Protein AF-0000000073372362 (afdb_homodimer)

InterPro domains:
  IPR000514 Glycoside hydrolase, family 39 [PR00745] (108-124)
  IPR000514 Glycoside hydrolase, family 39 [PR00745] (155-172)
  IPR000514 Glycoside hydrolase, family 39 [PR00745] (172-188)
  IPR000514 Glycoside hydrolase, family 39 [PR00745] (234-248)
  IPR000514 Glycoside hydrolase, family 39 [PR00745] (309-326)
  IPR000514 Glycoside hydrolase, family 39 [PR00745] (465-479)
  IPR017853 Glycoside hydrolase superfamily [SSF51445] (43-380)
  IPR049165 Glycosyl hydrolases family 39, active site [PS01027] (175-184)
  IPR049166 Glycosyl hydrolases family 39, N-terminal catalytic domain [PF01229] (28-486)
  IPR051923 Glycosyl Hydrolase Family 39 [PTHR12631] (3-492)

Solvent-accessible surface area (backbone atoms only — not comparable to full-atom values): 53809 Å² total; per-residue (Å²): 133,82,78,75,77,77,75,80,75,78,75,74,77,75,73,74,73,69,76,71,72,66,57,62,80,46,69,44,65,35,42,66,78,42,67,66,43,72,49,83,61,31,71,30,38,24,32,16,46,51,41,43,66,54,51,41,21,35,68,49,45,52,49,48,52,49,45,37,73,52,33,50,42,38,26,41,32,38,39,38,52,34,16,64,88,35,37,32,59,42,54,50,98,85,62,48,80,45,72,24,54,71,56,51,47,58,39,50,52,52,42,46,71,73,69,29,38,56,37,40,35,58,24,29,35,28,69,78,44,29,63,58,84,54,49,37,56,62,81,50,41,28,24,30,59,58,65,43,59,67,60,47,17,48,49,39,25,51,52,46,44,49,48,33,73,74,63,30,60,78,55,49,42,72,30,41,38,29,46,41,54,22,49,78,38,59,76,58,51,12,69,61,52,70,68,56,46,52,51,54,43,45,36,39,37,49,15,45,39,72,69,36,78,72,45,37,33,28,31,57,29,12,58,69,60,43,62,57,62,58,48,53,50,49,26,60,75,65,72,39,82,68,55,32,39,29,23,21,40,43,25,36,71,64,81,81,78,31,69,72,34,81,65,81,42,36,72,42,84,52,87,49,52,45,26,48,56,47,42,48,51,37,51,47,37,51,71,42,100,54,46,80,54,46,34,31,30,66,31,29,45,63,52,74,35,58,37,33,24,51,44,42,26,33,58,33,20,20,51,52,50,50,39,55,56,69,32,59,81,44,45,59,23,43,8,45,46,20,57,41,34,68,44,44,48,60,31,78,76,60,46,69,81,54,12,32,48,15,23,16,34,67,89,62,39,47,25,15,40,35,50,40,45,36,55,57,53,67,48,32,58,34,22,36,45,62,85,53,85,51,50,51,42,20,29,38,96,80,60,26,40,28,39,41,38,44,32,79,58,89,83,69,77,56,93,78,45,39,34,68,69,52,46,72,49,90,71,82,60,49,80,52,40,43,39,34,42,36,37,32,64,42,73,63,42,49,26,40,37,35,32,34,59,36,16,78,77,30,33,18,38,46,56,57,40,51,73,64,67,56,56,57,66,77,53,73,68,56,50,51,51,48,36,67,66,26,66,78,65,59,80,44,76,42,82,45,73,32,48,91,80,8,55,46,75,51,75,42,80,43,36,48,15,22,31,40,33,43,38,37,38,57,107,126,87,74,76,78,76,76,78,77,76,76,75,77,76,74,76,75,70,77,72,73,65,57,61,80,46,69,44,65,34,43,66,80,40,67,68,42,72,49,83,59,30,72,31,37,25,33,16,45,50,42,43,65,57,52,41,22,34,68,50,46,52,50,48,52,50,44,36,73,52,33,50,42,38,25,40,32,37,39,38,52,35,16,67,89,36,39,32,58,44,54,50,97,87,62,47,80,44,72,27,52,72,56,52,48,57,40,51,52,51,43,47,72,71,67,28,38,57,38,40,35,57,25,28,36,27,69,77,45,30,63,58,82,54,51,37,57,64,79,50,40,27,24,31,60,60,65,44,60,67,59,48,18,48,49,39,24,50,53,46,44,49,47,35,72,74,63,31,59,79,54,50,43,70,30,40,38,29,46,43,55,21,50,78,38,59,75,59,52,14,71,62,52,70,68,56,46,52,51,53,42,48,36,40,37,48,15,42,38,72,69,37,79,70,45,36,33,29,30,56,29,12,59,71,60,44,62,58,62,59,49,54,50,48,27,61,75,66,71,38,82,68,56,32,38,30,21,21,40,44,26,36,70,64,82,81,79,32,71,70,34,80,65,83,44,37,71,43,82,54,87,49,54,46,26,48,56,46,43,47,50,38,51,48,36,51,70,41,98,54,45,80,54,46,34,31,30,66,32,29,44,62,51,74,35,58,36,33,23,52,43,41,25,34,57,32,20,20,51,52,51,50,39,55,56,68,32,60,83,43,44,59,22,44,8,44,46,21,57,39,33,69,44,45,50,60,31,76,77,61,45,68,81,56,12,31,48,16,25,15,33,67,88,62,38,46,27,17,39,35,50,40,45,35,53,57,54,66,48,32,61,34,23,34,46,62,85,54,84,51,51,52,42,20,28,38,97,80,60,28,39,28,39,41,38,42,34,78,56,90,84,68,78,57,92,80,45,39,34,67,69,53,46,71,49,92,72,82,59,49,80,53,40,45,38,35,42,33,37,33,65,41,73,62,42,49,27,42,37,35,34,34,61,35,17,79,79,30,37,19,38,48,56,57,40,51,73,63,67,56,56,59,65,78,53,72,65,56,50,50,52,46,36,67,66,25,65,77,64,58,79,43,75,41,83,45,72,31,47,92,79,8,54,48,76,52,75,43,79,42,35,49,16,24,30,38,32,42,37,35,37,56,106

Structure (mmCIF, N/CA/C/O backbone):
data_AF-0000000073372362-model_v1
#
loop_
_entity.id
_entity.type
_entity.pdbx_description
1 polymer 'Candidate beta-xylosidase Glycoside hydrolase family 39'
#
loop_
_atom_site.group_PDB
_atom_site.id
_atom_site.type_symbol
_atom_site.label_atom_id
_atom_site.label_alt_id
_atom_site.label_comp_id
_atom_site.label_asym_id
_atom_site.label_entity_id
_atom_site.label_seq_id
_atom_site.pdbx_PDB_ins_code
_atom_site.Cartn_x
_atom_site.Cartn_y
_atom_site.Cartn_z
_atom_site.occupancy
_atom_site.B_iso_or_equiv
_atom_site.auth_seq_id
_atom_site.auth_comp_id
_atom_site.auth_asym_id
_atom_site.auth_atom_id
_atom_site.pdbx_PDB_model_num
ATOM 1 N N . MET A 1 1 ? -51.688 35.5 65.375 1 21.5 1 MET A N 1
ATOM 2 C CA . MET A 1 1 ? -51.781 36.625 64.438 1 21.5 1 MET A CA 1
ATOM 3 C C . MET A 1 1 ? -50.438 36.969 63.844 1 21.5 1 MET A C 1
ATOM 5 O O . MET A 1 1 ? -49.688 37.75 64.438 1 21.5 1 MET A O 1
ATOM 9 N N . LYS A 1 2 ? -49.688 35.844 63.5 1 26.48 2 LYS A N 1
ATOM 10 C CA . LYS A 1 2 ? -48.312 35.656 63.031 1 26.48 2 LYS A CA 1
ATOM 11 C C . LYS A 1 2 ? -48 36.562 61.875 1 26.48 2 LYS A C 1
ATOM 13 O O . LYS A 1 2 ? -48.625 36.469 60.812 1 26.48 2 LYS A O 1
ATOM 18 N N . ARG A 1 3 ? -47.75 37.938 62.156 1 24.47 3 ARG A N 1
ATOM 19 C CA . ARG A 1 3 ? -47.594 39.062 61.25 1 24.47 3 ARG A CA 1
ATOM 20 C C . ARG A 1 3 ? -46.531 38.75 60.188 1 24.47 3 ARG A C 1
ATOM 22 O O . ARG A 1 3 ? -45.375 38.469 60.531 1 24.47 3 ARG A O 1
ATOM 29 N N . ILE A 1 4 ? -46.906 38.156 59.062 1 26.97 4 ILE A N 1
ATOM 30 C CA . ILE A 1 4 ? -46.156 37.75 57.844 1 26.97 4 ILE A CA 1
ATOM 31 C C . ILE A 1 4 ? -45.562 38.969 57.156 1 26.97 4 ILE A C 1
ATOM 33 O O . ILE A 1 4 ? -46.281 39.875 56.75 1 26.97 4 ILE A O 1
ATOM 37 N N . LEU A 1 5 ? -44.5 39.531 57.75 1 31.23 5 LEU A N 1
ATOM 38 C CA . LEU A 1 5 ? -43.781 40.656 57.125 1 31.23 5 LEU A CA 1
ATOM 39 C C . LEU A 1 5 ? -43.406 40.312 55.688 1 31.23 5 LEU A C 1
ATOM 41 O O . LEU A 1 5 ? -42.719 39.312 55.438 1 31.23 5 LEU A O 1
ATOM 45 N N . ILE A 1 6 ? -44.219 40.656 54.688 1 31.64 6 ILE A N 1
ATOM 46 C CA . ILE A 1 6 ? -44.062 40.562 53.25 1 31.64 6 ILE A CA 1
ATOM 47 C C . ILE A 1 6 ? -42.875 41.406 52.781 1 31.64 6 ILE A C 1
ATOM 49 O O . ILE A 1 6 ? -42.875 42.625 52.969 1 31.64 6 ILE A O 1
ATOM 53 N N . VAL A 1 7 ? -41.688 40.969 53.094 1 32.03 7 VAL A N 1
ATOM 54 C CA . VAL A 1 7 ? -40.531 41.656 52.531 1 32.03 7 VAL A CA 1
ATOM 55 C C . VAL A 1 7 ? -40.688 41.781 51.031 1 32.03 7 VAL A C 1
ATOM 57 O O . VAL A 1 7 ? -40.875 40.781 50.312 1 32.03 7 VAL A O 1
ATOM 60 N N . LEU A 1 8 ? -41.125 42.938 50.531 1 30.86 8 LEU A N 1
ATOM 61 C CA . LEU A 1 8 ? -41.219 43.375 49.156 1 30.86 8 LEU A CA 1
ATOM 62 C C . LEU A 1 8 ? -39.844 43.312 48.469 1 30.86 8 LEU A C 1
ATOM 64 O O . LEU A 1 8 ? -38.906 44 48.875 1 30.86 8 LEU A O 1
ATOM 68 N N . VAL A 1 9 ? -39.406 42.125 48.062 1 31.3 9 VAL A N 1
ATOM 69 C CA . VAL A 1 9 ? -38.188 41.969 47.281 1 31.3 9 VAL A CA 1
ATOM 70 C C . VAL A 1 9 ? -38.312 42.781 46 1 31.3 9 VAL A C 1
ATOM 72 O O . VAL A 1 9 ? -39.219 42.562 45.188 1 31.3 9 VAL A O 1
ATOM 75 N N . LEU A 1 10 ? -37.906 44.094 46.031 1 30.69 10 LEU A N 1
ATOM 76 C CA . LEU A 1 10 ? -37.75 44.906 44.812 1 30.69 10 LEU A CA 1
ATOM 77 C C . LEU A 1 10 ? -36.875 44.188 43.781 1 30.69 10 LEU A C 1
ATOM 79 O O . LEU A 1 10 ? -35.719 43.906 44.062 1 30.69 10 LEU A O 1
ATOM 83 N N . ILE A 1 11 ? -37.469 43.406 42.938 1 32.97 11 ILE A N 1
ATOM 84 C CA . ILE A 1 11 ? -36.875 42.781 41.75 1 32.97 11 ILE A CA 1
ATOM 85 C C . ILE A 1 11 ? -36.312 43.875 40.844 1 32.97 11 ILE A C 1
ATOM 87 O O . ILE A 1 11 ? -37.031 44.688 40.281 1 32.97 11 ILE A O 1
ATOM 91 N N . HIS A 1 12 ? -35.188 44.469 41.219 1 30.83 12 HIS A N 1
ATOM 92 C CA . HIS A 1 12 ? -34.5 45.312 40.219 1 30.83 12 HIS A CA 1
ATOM 93 C C . HIS A 1 12 ? -34.312 44.531 38.906 1 30.83 12 HIS A C 1
ATOM 95 O O . HIS A 1 12 ? -33.812 43.406 38.906 1 30.83 12 HIS A O 1
ATOM 101 N N . SER A 1 13 ? -35.156 44.844 37.938 1 31.67 13 SER A N 1
ATOM 102 C CA . SER A 1 13 ? -35.062 44.406 36.531 1 31.67 13 SER A CA 1
ATOM 103 C C . SER A 1 13 ? -33.656 44.719 35.969 1 31.67 13 SER A C 1
ATOM 105 O O . SER A 1 13 ? -33.25 45.875 35.875 1 31.67 13 SER A O 1
ATOM 107 N N . ILE A 1 14 ? -32.688 43.875 36.219 1 35.03 14 ILE A N 1
ATOM 108 C CA . ILE A 1 14 ? -31.453 43.938 35.469 1 35.03 14 ILE A CA 1
ATOM 109 C C . ILE A 1 14 ? -31.781 44 33.969 1 35.03 14 ILE A C 1
ATOM 111 O O . ILE A 1 14 ? -32.375 43.062 33.406 1 35.03 14 ILE A O 1
ATOM 115 N N . GLN A 1 15 ? -32 45.188 33.438 1 32.16 15 GLN A N 1
ATOM 116 C CA . GLN A 1 15 ? -31.984 45.375 31.984 1 32.16 15 GLN A CA 1
ATOM 117 C C . GLN A 1 15 ? -30.766 44.688 31.375 1 32.16 15 GLN A C 1
ATOM 119 O O . GLN A 1 15 ? -29.625 45 31.734 1 32.16 15 GLN A O 1
ATOM 124 N N . ILE A 1 16 ? -30.922 43.438 31 1 33.72 16 ILE A N 1
ATOM 125 C CA . ILE A 1 16 ? -29.953 42.844 30.109 1 33.72 16 ILE A CA 1
ATOM 126 C C . ILE A 1 16 ? -29.719 43.719 28.891 1 33.72 16 ILE A C 1
ATOM 128 O O . ILE A 1 16 ? -30.641 43.969 28.094 1 33.72 16 ILE A O 1
ATOM 132 N N . ILE A 1 17 ? -28.906 44.75 29 1 34.22 17 ILE A N 1
ATOM 133 C CA . ILE A 1 17 ? -28.406 45.375 27.781 1 34.22 17 ILE A CA 1
ATOM 134 C C . ILE A 1 17 ? -27.891 44.281 26.828 1 34.22 17 ILE A C 1
ATOM 136 O O . ILE A 1 17 ? -26.953 43.562 27.156 1 34.22 17 ILE A O 1
ATOM 140 N N . GLY A 1 18 ? -28.797 43.75 26.062 1 32.66 18 GLY A N 1
ATOM 141 C CA . GLY A 1 18 ? -28.328 43 24.891 1 32.66 18 GLY A CA 1
ATOM 142 C C . GLY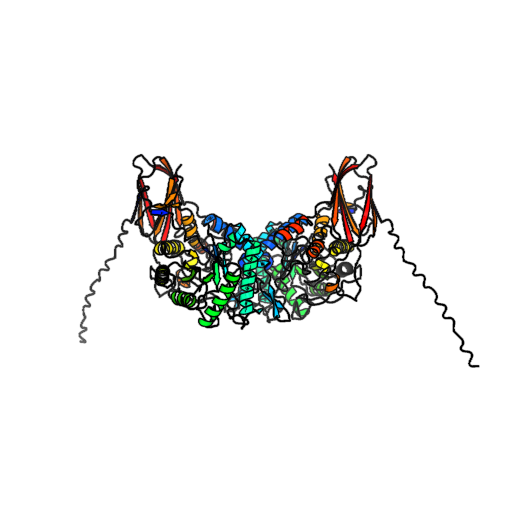 A 1 18 ? -27.188 43.688 24.172 1 32.66 18 GLY A C 1
ATOM 143 O O . GLY A 1 18 ? -27.297 44.875 23.812 1 32.66 18 GLY A O 1
ATOM 144 N N . GLN A 1 19 ? -26.031 43.344 24.5 1 31.19 19 GLN A N 1
ATOM 145 C CA . GLN A 1 19 ? -24.938 43.75 23.625 1 31.19 19 GLN A CA 1
ATOM 146 C C . GLN A 1 19 ? -25.281 43.562 22.156 1 31.19 19 GLN A C 1
ATOM 148 O O . GLN A 1 19 ? -25.484 42.438 21.703 1 31.19 19 GLN A O 1
ATOM 153 N N . ASN A 1 20 ? -26.125 44.469 21.625 1 33.25 20 ASN A N 1
ATOM 154 C CA . ASN A 1 20 ? -26.172 44.562 20.172 1 33.25 20 ASN A CA 1
ATOM 155 C C . ASN A 1 20 ? -24.781 44.406 19.562 1 33.25 20 ASN A C 1
ATOM 157 O O . ASN A 1 20 ? -23.938 45.281 19.75 1 33.25 20 ASN A O 1
ATOM 161 N N . ASN A 1 21 ? -24.281 43.312 19.562 1 36.44 21 ASN A N 1
ATOM 162 C CA . ASN A 1 21 ? -23.125 43.094 18.688 1 36.44 21 ASN A CA 1
ATOM 163 C C . ASN A 1 21 ? -23.344 43.781 17.328 1 36.44 21 ASN A C 1
ATOM 165 O O . ASN A 1 21 ? -24.141 43.312 16.531 1 36.44 21 ASN A O 1
ATOM 169 N N . ASN A 1 22 ? -23.562 45.125 17.25 1 36.91 22 ASN A N 1
ATOM 170 C CA . ASN A 1 22 ? -23.469 45.812 15.984 1 36.91 22 ASN A CA 1
ATOM 171 C C . ASN A 1 22 ? -22.516 45.125 15.023 1 36.91 22 ASN A C 1
ATOM 173 O O . ASN A 1 22 ? -21.328 45 15.312 1 36.91 22 ASN A O 1
ATOM 177 N N . ALA A 1 23 ? -22.969 44.25 14.273 1 51.53 23 ALA A N 1
ATOM 178 C CA . ALA A 1 23 ? -22.219 43.719 13.133 1 51.53 23 ALA A CA 1
ATOM 179 C C . ALA A 1 23 ? -21.406 44.844 12.469 1 51.53 23 ALA A C 1
ATOM 181 O O . ALA A 1 23 ? -21.969 45.75 11.875 1 51.53 23 ALA A O 1
ATOM 182 N N . GLU A 1 24 ? -20.359 45.5 13.188 1 56.78 24 GLU A N 1
ATOM 183 C CA . GLU A 1 24 ? -19.438 46.5 12.641 1 56.78 24 GLU A CA 1
ATOM 184 C C . GLU A 1 24 ? -19.078 46.156 11.188 1 56.78 24 GLU A C 1
ATOM 186 O O . GLU A 1 24 ? -18.891 45 10.836 1 56.78 24 GLU A O 1
ATOM 191 N N . ASN A 1 25 ? -19.234 47.094 10.227 1 79.56 25 ASN A N 1
ATOM 192 C CA . ASN A 1 25 ? -18.938 47.062 8.805 1 79.56 25 ASN A CA 1
ATOM 193 C C . ASN A 1 25 ? -17.438 46.875 8.547 1 79.56 25 ASN A C 1
ATOM 195 O O . ASN A 1 25 ? -16.641 47.75 8.875 1 79.56 25 ASN A O 1
ATOM 199 N N . ARG A 1 26 ? -16.891 45.562 8.328 1 94.25 26 ARG A N 1
ATOM 200 C CA . ARG A 1 26 ? -15.531 45.219 7.941 1 94.25 26 ARG A CA 1
ATOM 201 C C . ARG A 1 26 ? -15.25 45.625 6.496 1 94.25 26 ARG A C 1
ATOM 203 O O . ARG A 1 26 ? -16.016 45.281 5.594 1 94.25 26 ARG A O 1
ATOM 210 N N . ILE A 1 27 ? -14.242 46.531 6.34 1 96.5 27 ILE A N 1
ATOM 211 C CA . ILE A 1 27 ? -13.836 46.938 4.996 1 96.5 27 ILE A CA 1
ATOM 212 C C . ILE A 1 27 ? -12.398 46.5 4.742 1 96.5 27 ILE A C 1
ATOM 214 O O . ILE A 1 27 ? -11.508 46.781 5.551 1 96.5 27 ILE A O 1
ATOM 218 N N . ILE A 1 28 ? -12.172 45.781 3.734 1 97.94 28 ILE A N 1
ATOM 219 C CA . ILE A 1 28 ? -10.844 45.438 3.238 1 97.94 28 ILE A CA 1
ATOM 220 C C . ILE A 1 28 ? -10.508 46.312 2.029 1 97.94 28 ILE A C 1
ATOM 222 O O . ILE A 1 28 ? -11.078 46.156 0.952 1 97.94 28 ILE A O 1
ATOM 226 N N . LYS A 1 29 ? -9.648 47.219 2.262 1 97.12 29 LYS A N 1
ATOM 227 C CA . LYS A 1 29 ? -9.242 48.156 1.216 1 97.12 29 LYS A CA 1
ATOM 228 C C . LYS A 1 29 ? -7.773 47.969 0.844 1 97.12 29 LYS A C 1
ATOM 230 O O . LYS A 1 29 ? -6.895 48.062 1.7 1 97.12 29 LYS A O 1
ATOM 235 N N . VAL A 1 30 ? -7.543 47.75 -0.448 1 97.12 30 VAL A N 1
ATOM 236 C CA . VAL A 1 30 ? -6.172 47.531 -0.891 1 97.12 30 VAL A CA 1
ATOM 237 C C . VAL A 1 30 ? -5.914 48.281 -2.188 1 97.12 30 VAL A C 1
ATOM 239 O O . VAL A 1 30 ? -6.852 48.625 -2.908 1 97.12 30 VAL A O 1
ATOM 242 N N . ASP A 1 31 ? -4.656 48.688 -2.369 1 97.56 31 ASP A N 1
ATOM 243 C CA . ASP A 1 31 ? -4.176 49.344 -3.584 1 97.56 31 ASP A CA 1
ATOM 244 C C . ASP A 1 31 ? -3.332 48.375 -4.426 1 97.56 31 ASP A C 1
ATOM 246 O O . ASP A 1 31 ? -2.26 47.938 -3.998 1 97.56 31 ASP A O 1
ATOM 250 N N . TYR A 1 32 ? -3.805 48.156 -5.617 1 97.19 32 TYR A N 1
ATOM 251 C CA . TYR A 1 32 ? -3.162 47.219 -6.555 1 97.19 32 TYR A CA 1
ATOM 252 C C . TYR A 1 32 ? -1.702 47.625 -6.773 1 97.19 32 TYR A C 1
ATOM 254 O O . TYR A 1 32 ? -0.865 46.75 -7.055 1 97.19 32 TYR A O 1
ATOM 262 N N . LYS A 1 33 ? -1.351 48.781 -6.562 1 96.31 33 LYS A N 1
ATOM 263 C CA . LYS A 1 33 ? -0.016 49.281 -6.875 1 96.31 33 LYS A CA 1
ATOM 264 C C . LYS A 1 33 ? 0.887 49.25 -5.648 1 96.31 33 LYS A C 1
ATOM 266 O O . LYS A 1 33 ? 2.104 49.438 -5.758 1 96.31 33 LYS A O 1
ATOM 271 N N . LYS A 1 34 ? 0.381 48.969 -4.492 1 98.06 34 LYS A N 1
ATOM 272 C CA . LYS A 1 34 ? 1.179 48.938 -3.27 1 98.06 34 LYS A CA 1
ATOM 273 C C . LYS A 1 34 ? 1.491 47.5 -2.881 1 98.06 34 LYS A C 1
ATOM 275 O O . LYS A 1 34 ? 0.718 46.844 -2.16 1 98.06 34 LYS A O 1
ATOM 280 N N . GLU A 1 35 ? 2.643 47.094 -3.246 1 97.81 35 GLU A N 1
ATOM 281 C CA . GLU A 1 35 ? 3.08 45.719 -3.008 1 97.81 35 GLU A CA 1
ATOM 282 C C . GLU A 1 35 ? 3.746 45.562 -1.641 1 97.81 35 GLU A C 1
ATOM 284 O O . GLU A 1 35 ? 4.434 46.5 -1.185 1 97.81 35 GLU A O 1
ATOM 289 N N . ALA A 1 36 ? 3.518 44.5 -0.992 1 97.31 36 ALA A N 1
ATOM 290 C CA . ALA A 1 36 ? 4.215 44.156 0.242 1 97.31 36 ALA A CA 1
ATOM 291 C C . ALA A 1 36 ? 5.426 43.281 -0.045 1 97.31 36 ALA A C 1
ATOM 293 O O . ALA A 1 36 ? 6.324 43.156 0.791 1 97.31 36 ALA A O 1
ATOM 294 N N . GLY A 1 37 ? 5.531 42.656 -1.223 1 97.38 37 GLY A N 1
ATOM 295 C CA . GLY A 1 37 ? 6.613 41.781 -1.615 1 97.38 37 GLY A CA 1
ATOM 296 C C . GLY A 1 37 ? 6.137 40.375 -2.004 1 97.38 37 GLY A C 1
ATOM 297 O O . GLY A 1 37 ? 4.953 40.188 -2.287 1 97.38 37 GLY A O 1
ATOM 298 N N . LYS A 1 38 ? 7.102 39.469 -2.129 1 97.81 38 LYS A N 1
ATOM 299 C CA . LYS A 1 38 ? 6.773 38.094 -2.477 1 97.81 38 LYS A CA 1
ATOM 300 C C . LYS A 1 38 ? 5.922 37.438 -1.392 1 97.81 38 LYS A C 1
ATOM 302 O O . LYS A 1 38 ? 6.188 37.594 -0.2 1 97.81 38 LYS A O 1
ATOM 307 N N . LEU A 1 39 ? 4.934 36.781 -1.803 1 98.06 39 LEU A N 1
ATOM 308 C CA . LEU A 1 39 ? 4.102 36.062 -0.846 1 98.06 39 LEU A CA 1
ATOM 309 C C . LEU A 1 39 ? 4.914 35 -0.1 1 98.06 39 LEU A C 1
ATOM 311 O O . LEU A 1 39 ? 5.645 34.219 -0.717 1 98.06 39 LEU A O 1
ATOM 315 N N . ASN A 1 40 ? 4.859 35.031 1.231 1 97.75 40 ASN A N 1
ATOM 316 C CA . ASN A 1 40 ? 5.453 34 2.047 1 97.75 40 ASN A CA 1
ATOM 317 C C . ASN A 1 40 ? 4.695 32.688 1.905 1 97.75 40 ASN A C 1
ATOM 319 O O . ASN A 1 40 ? 3.523 32.594 2.283 1 97.75 40 ASN A O 1
ATOM 323 N N . THR A 1 41 ? 5.336 31.625 1.394 1 97.5 41 THR A N 1
ATOM 324 C CA . THR A 1 41 ? 4.648 30.359 1.098 1 97.5 41 THR A CA 1
ATOM 325 C C . THR A 1 41 ? 5.008 29.297 2.125 1 97.5 41 THR A C 1
ATOM 327 O O . THR A 1 41 ? 4.934 28.094 1.837 1 97.5 41 THR A O 1
ATOM 330 N N . MET A 1 42 ? 5.367 29.719 3.334 1 97.62 42 MET A N 1
ATOM 331 C CA . MET A 1 42 ? 5.734 28.781 4.391 1 97.62 42 MET A CA 1
ATOM 332 C C . MET A 1 42 ? 4.609 27.781 4.633 1 97.62 42 MET A C 1
ATOM 334 O O . MET A 1 42 ? 4.867 26.641 5.027 1 97.62 42 MET A O 1
ATOM 338 N N . PHE A 1 43 ? 3.4 28.109 4.309 1 97.88 43 PHE A N 1
ATOM 339 C CA . PHE A 1 43 ? 2.223 27.312 4.613 1 97.88 43 PHE A CA 1
ATOM 340 C C . PHE A 1 43 ? 2.195 26.047 3.764 1 97.88 43 PHE A C 1
ATOM 342 O O . PHE A 1 43 ? 1.524 25.078 4.109 1 97.88 43 PHE A O 1
ATOM 349 N N . LYS A 1 44 ? 2.875 26.031 2.645 1 98.19 44 LYS A N 1
ATOM 350 C CA . LYS A 1 44 ? 2.826 24.844 1.799 1 98.19 44 LYS A CA 1
ATOM 351 C C . LYS A 1 44 ? 4.203 24.203 1.681 1 98.19 44 LYS A C 1
ATOM 353 O O . LYS A 1 44 ? 4.445 23.406 0.769 1 98.19 44 LYS A O 1
ATOM 358 N N . GLU A 1 45 ? 5.117 24.547 2.617 1 98.69 45 GLU A N 1
ATOM 359 C CA . GLU A 1 45 ? 6.469 24 2.586 1 98.69 45 GLU A CA 1
ATOM 360 C C . GLU A 1 45 ? 6.473 22.531 2.979 1 98.69 45 GLU A C 1
ATOM 362 O O . GLU A 1 45 ? 7.227 21.734 2.414 1 98.69 45 GLU A O 1
ATOM 367 N N . CYS A 1 46 ? 5.648 22.172 3.93 1 98.88 46 CYS A N 1
ATOM 368 C CA . CYS A 1 46 ? 5.711 20.797 4.434 1 98.88 46 CYS A CA 1
ATOM 369 C C . CYS A 1 46 ? 4.324 20.312 4.84 1 98.88 46 CYS A C 1
ATOM 371 O O . CYS A 1 46 ? 3.49 21.094 5.293 1 98.88 46 CYS A O 1
ATOM 373 N N . ILE A 1 47 ? 4.07 19.078 4.652 1 98.94 47 ILE A N 1
ATOM 374 C CA . ILE A 1 47 ? 2.846 18.422 5.09 1 98.94 47 ILE A CA 1
ATOM 375 C C . ILE A 1 47 ? 3.191 17.125 5.832 1 98.94 47 ILE A C 1
ATOM 377 O O . ILE A 1 47 ? 4.223 16.5 5.559 1 98.94 47 ILE A O 1
ATOM 381 N N . GLY A 1 48 ? 2.371 16.781 6.84 1 98.81 48 GLY A N 1
ATOM 382 C CA . GLY A 1 48 ? 2.604 15.57 7.613 1 98.81 48 GLY A CA 1
ATOM 383 C C . GLY A 1 48 ? 1.897 14.352 7.043 1 98.81 48 GLY A C 1
ATOM 384 O O . GLY A 1 48 ? 0.893 14.484 6.34 1 98.81 48 GLY A O 1
ATOM 385 N N . ALA A 1 49 ? 2.379 13.203 7.383 1 98.75 49 ALA A N 1
ATOM 386 C CA . ALA A 1 49 ? 1.786 11.891 7.137 1 98.75 49 ALA A CA 1
ATOM 387 C C . ALA A 1 49 ? 1.996 10.961 8.336 1 98.75 49 ALA A C 1
ATOM 389 O O . ALA A 1 49 ? 2.834 11.234 9.195 1 98.75 49 ALA A O 1
ATOM 390 N N . GLY A 1 50 ? 1.188 9.898 8.398 1 97.69 50 GLY A N 1
ATOM 391 C CA . GLY A 1 50 ? 1.26 8.977 9.523 1 97.69 50 GLY A CA 1
ATOM 392 C C . GLY A 1 50 ? 2.576 8.227 9.602 1 97.69 50 GLY A C 1
ATOM 393 O O . GLY A 1 50 ? 3.516 8.672 10.258 1 97.69 50 GLY A O 1
ATOM 394 N N . ARG A 1 51 ? 2.637 7.09 9 1 97.38 51 ARG A N 1
ATOM 395 C CA . ARG A 1 51 ? 3.855 6.289 9.023 1 97.38 51 ARG A CA 1
ATOM 396 C C . ARG A 1 51 ? 4.352 6.004 7.609 1 97.38 51 ARG A C 1
ATOM 398 O O . ARG A 1 51 ? 3.568 6.008 6.656 1 97.38 51 ARG A O 1
ATOM 405 N N . ALA A 1 52 ? 5.633 5.703 7.527 1 98.75 52 ALA A N 1
ATOM 406 C CA . ALA A 1 52 ? 6.289 5.449 6.246 1 98.75 52 ALA A CA 1
ATOM 407 C C . ALA A 1 52 ? 5.594 4.32 5.492 1 98.75 52 ALA A C 1
ATOM 409 O O . ALA A 1 52 ? 5.32 4.441 4.293 1 98.75 52 ALA A O 1
ATOM 410 N N . ASN A 1 53 ? 5.25 3.248 6.133 1 98.69 53 ASN A N 1
ATOM 411 C CA . ASN A 1 53 ? 4.688 2.076 5.473 1 98.69 53 ASN A CA 1
ATOM 412 C C . ASN A 1 53 ? 3.352 2.395 4.809 1 98.69 53 ASN A C 1
ATOM 414 O O . ASN A 1 53 ? 3.041 1.858 3.742 1 98.69 53 ASN A O 1
ATOM 418 N N . GLU A 1 54 ? 2.518 3.27 5.422 1 98.75 54 GLU A N 1
ATOM 419 C CA . GLU A 1 54 ? 1.264 3.695 4.809 1 98.75 54 GLU A CA 1
ATOM 420 C C . GLU A 1 54 ? 1.505 4.301 3.428 1 98.75 54 GLU A C 1
ATOM 422 O O . GLU A 1 54 ? 0.656 4.199 2.541 1 98.75 54 GLU A O 1
ATOM 427 N N . GLY A 1 55 ? 2.701 4.891 3.279 1 98.88 55 GLY A N 1
ATOM 428 C CA . GLY A 1 55 ? 3.045 5.551 2.029 1 98.88 55 GLY A CA 1
ATOM 429 C C . GLY A 1 55 ? 3.199 4.586 0.869 1 98.88 55 GLY A C 1
ATOM 430 O O . GLY A 1 55 ? 3.234 5 -0.291 1 98.88 55 GLY A O 1
ATOM 431 N N . LEU A 1 56 ? 3.26 3.316 1.152 1 98.81 56 LEU A N 1
ATOM 432 C CA . LEU A 1 56 ? 3.367 2.309 0.103 1 98.81 56 LEU A CA 1
ATOM 433 C C . LEU A 1 56 ? 2.004 2.029 -0.523 1 98.81 56 LEU A C 1
ATOM 435 O O . LEU A 1 56 ? 1.923 1.438 -1.603 1 98.81 56 LEU A O 1
ATOM 439 N N . ARG A 1 57 ? 0.938 2.412 0.11 1 98.88 57 ARG A N 1
ATOM 440 C CA . ARG A 1 57 ? -0.418 2.127 -0.345 1 98.88 57 ARG A CA 1
ATOM 441 C C . ARG A 1 57 ? -0.756 2.928 -1.598 1 98.88 57 ARG A C 1
ATOM 443 O O . ARG A 1 57 ? -0.372 4.094 -1.717 1 98.88 57 ARG A O 1
ATOM 450 N N . ALA A 1 58 ? -1.587 2.365 -2.416 1 98.88 58 ALA A N 1
ATOM 451 C CA . ALA A 1 58 ? -2.01 3.008 -3.658 1 98.88 58 ALA A CA 1
ATOM 452 C C . ALA A 1 58 ? -2.928 4.195 -3.375 1 98.88 58 ALA A C 1
ATOM 454 O O . ALA A 1 58 ? -2.781 5.258 -3.984 1 98.88 58 ALA A O 1
ATOM 455 N N . ASP A 1 59 ? -3.908 4.008 -2.498 1 98.75 59 ASP A N 1
ATOM 456 C CA . ASP A 1 59 ? -4.84 5.094 -2.211 1 98.75 59 ASP A CA 1
ATOM 457 C C . ASP A 1 59 ? -4.141 6.238 -1.482 1 98.75 59 ASP A C 1
ATOM 459 O O . ASP A 1 59 ? -4.461 7.41 -1.701 1 98.75 59 ASP A O 1
ATOM 463 N N . TRP A 1 60 ? -3.176 5.953 -0.635 1 98.88 60 TRP A N 1
ATOM 464 C CA . TRP A 1 60 ? -2.332 6.969 -0.016 1 98.88 60 TRP A CA 1
ATOM 465 C C . TRP A 1 60 ? -1.61 7.797 -1.074 1 98.88 60 TRP A C 1
ATOM 467 O O . TRP A 1 60 ? -1.635 9.031 -1.031 1 98.88 60 TRP A O 1
ATOM 477 N N . GLN A 1 61 ? -0.995 7.137 -2.004 1 98.94 61 GLN A N 1
ATOM 478 C CA . GLN A 1 61 ? -0.232 7.805 -3.053 1 98.94 61 GLN A CA 1
ATOM 479 C C . GLN A 1 61 ? -1.144 8.625 -3.957 1 98.94 61 GLN A C 1
ATOM 481 O O . GLN A 1 61 ? -0.78 9.727 -4.375 1 98.94 61 GLN A O 1
ATOM 486 N N . GLN A 1 62 ? -2.312 8.117 -4.258 1 98.88 62 GLN A N 1
ATOM 487 C CA . GLN A 1 62 ? -3.287 8.859 -5.047 1 98.88 62 GLN A CA 1
ATOM 488 C C . GLN A 1 62 ? -3.699 10.148 -4.344 1 98.88 62 GLN A C 1
ATOM 490 O O . GLN A 1 62 ? -3.777 11.211 -4.969 1 98.88 62 GLN A O 1
ATOM 495 N N . GLN A 1 63 ? -3.959 10.008 -3.082 1 98.94 63 GLN A N 1
ATOM 496 C CA . GLN A 1 63 ? -4.352 11.188 -2.318 1 98.94 63 GLN A CA 1
ATOM 497 C C . GLN A 1 63 ? -3.203 12.188 -2.221 1 98.94 63 GLN A C 1
ATOM 499 O O . GLN A 1 63 ? -3.422 13.398 -2.281 1 98.94 63 GLN A O 1
ATOM 504 N N . LEU A 1 64 ? -1.966 11.703 -2.092 1 98.94 64 LEU A N 1
ATOM 505 C CA . LEU A 1 64 ? -0.822 12.609 -2.049 1 98.94 64 LEU A CA 1
ATOM 506 C C . LEU A 1 64 ? -0.671 13.359 -3.367 1 98.94 64 LEU A C 1
ATOM 508 O O . LEU A 1 64 ? -0.375 14.555 -3.377 1 98.94 64 LEU A O 1
ATOM 512 N N . ALA A 1 65 ? -0.839 12.656 -4.453 1 98.94 65 ALA A N 1
ATOM 513 C CA . ALA A 1 65 ? -0.764 13.297 -5.762 1 98.94 65 ALA A CA 1
ATOM 514 C C . ALA A 1 65 ? -1.797 14.414 -5.883 1 98.94 65 ALA A C 1
ATOM 516 O O . ALA A 1 65 ? -1.503 15.484 -6.418 1 98.94 65 ALA A O 1
ATOM 517 N N . LEU A 1 66 ? -2.971 14.094 -5.383 1 98.88 66 LEU A N 1
ATOM 518 C CA . LEU A 1 66 ? -4.039 15.086 -5.414 1 98.88 66 LEU A CA 1
ATOM 519 C C . LEU A 1 66 ? -3.67 16.312 -4.578 1 98.88 66 LEU A C 1
ATOM 521 O O . LEU A 1 66 ? -3.824 17.438 -5.031 1 98.88 66 LEU A O 1
ATOM 525 N N . VAL A 1 67 ? -3.176 16.078 -3.395 1 98.75 67 VAL A N 1
ATOM 526 C CA . VAL A 1 67 ? -2.801 17.156 -2.48 1 98.75 67 VAL A CA 1
ATOM 527 C C . VAL A 1 67 ? -1.653 17.969 -3.08 1 98.75 67 VAL A C 1
ATOM 529 O O . VAL A 1 67 ? -1.628 19.188 -2.969 1 98.75 67 VAL A O 1
ATOM 532 N N . LYS A 1 68 ? -0.703 17.281 -3.68 1 98.88 68 LYS A N 1
ATOM 533 C CA . LYS A 1 68 ? 0.389 17.969 -4.355 1 98.88 68 LYS A CA 1
ATOM 534 C C . LYS A 1 68 ? -0.135 18.844 -5.492 1 98.88 68 LYS A C 1
ATOM 536 O O . LYS A 1 68 ? 0.26 20 -5.621 1 98.88 68 LYS A O 1
ATOM 541 N N . LYS A 1 69 ? -1 18.359 -6.27 1 98.75 69 LYS A N 1
ATOM 542 C CA . LYS A 1 69 ? -1.543 19.078 -7.418 1 98.75 69 LYS A CA 1
ATOM 543 C C . LYS A 1 69 ? -2.301 20.328 -6.977 1 98.75 69 LYS A C 1
ATOM 545 O O . LYS A 1 69 ? -2.133 21.406 -7.559 1 98.75 69 LYS A O 1
ATOM 550 N N . GLU A 1 70 ? -3.059 20.203 -5.902 1 98.75 70 GLU A N 1
ATOM 551 C CA . GLU A 1 70 ? -4.023 21.25 -5.598 1 98.75 70 GLU A CA 1
ATOM 552 C C . GLU A 1 70 ? -3.516 22.172 -4.488 1 98.75 70 GLU A C 1
ATOM 554 O O . GLU A 1 70 ? -3.943 23.312 -4.375 1 98.75 70 GLU A O 1
ATOM 559 N N . CYS A 1 71 ? -2.609 21.672 -3.627 1 98.81 71 CYS A N 1
ATOM 560 C CA . CYS A 1 71 ? -2.102 22.453 -2.51 1 98.81 71 CYS A CA 1
ATOM 561 C C . CYS A 1 71 ? -0.608 22.719 -2.664 1 98.81 71 CYS A C 1
ATOM 563 O O . CYS A 1 71 ? -0.062 23.609 -2.018 1 98.81 71 CYS A O 1
ATOM 565 N N . ASP A 1 72 ? 0.084 21.891 -3.393 1 98.69 72 ASP A N 1
ATOM 566 C CA . ASP A 1 72 ? 1.456 22.047 -3.865 1 98.69 72 ASP A CA 1
ATOM 567 C C . ASP A 1 72 ? 2.443 22.031 -2.701 1 98.69 72 ASP A C 1
ATOM 569 O O . ASP A 1 72 ? 3.381 22.828 -2.66 1 98.69 72 ASP A O 1
ATOM 573 N N . PHE A 1 73 ? 2.244 21.234 -1.704 1 98.88 73 PHE A N 1
ATOM 574 C CA . PHE A 1 73 ? 3.221 21.047 -0.637 1 98.88 73 PHE A CA 1
ATOM 575 C C . PHE A 1 73 ? 4.562 20.609 -1.206 1 98.88 73 PHE A C 1
ATOM 577 O O . PHE A 1 73 ? 4.613 19.797 -2.141 1 98.88 73 PHE A O 1
ATOM 584 N N . LYS A 1 74 ? 5.684 21.031 -0.547 1 98.81 74 LYS A N 1
ATOM 585 C CA . LYS A 1 74 ? 7.02 20.781 -1.087 1 98.81 74 LYS A CA 1
ATOM 586 C C . LYS A 1 74 ? 7.684 19.609 -0.388 1 98.81 74 LYS A C 1
ATOM 588 O O . LYS A 1 74 ? 8.375 18.812 -1.025 1 98.81 74 LYS A O 1
ATOM 593 N N . TYR A 1 75 ? 7.539 19.484 0.929 1 98.88 75 TYR A N 1
ATOM 594 C CA . TYR A 1 75 ? 8.117 18.406 1.729 1 98.88 75 TYR A CA 1
ATOM 595 C C . TYR A 1 75 ? 7.031 17.547 2.373 1 98.88 75 TYR A C 1
ATOM 597 O O . TYR A 1 75 ? 5.906 18.016 2.568 1 98.88 75 TYR A O 1
ATOM 605 N N . ILE A 1 76 ? 7.355 16.328 2.676 1 98.94 76 ILE A N 1
ATOM 606 C CA . ILE A 1 76 ? 6.469 15.469 3.449 1 98.94 76 ILE A CA 1
ATOM 607 C C . ILE A 1 76 ? 7.254 14.797 4.578 1 98.94 76 ILE A C 1
ATOM 609 O O . ILE A 1 76 ? 8.383 14.352 4.375 1 98.94 76 ILE A O 1
ATOM 613 N N . ARG A 1 77 ? 6.684 14.758 5.773 1 98.81 77 ARG A N 1
ATOM 614 C CA . ARG A 1 77 ? 7.273 14.172 6.973 1 98.81 77 ARG A CA 1
ATOM 615 C C . ARG A 1 77 ? 6.387 13.062 7.531 1 98.81 77 ARG A C 1
ATOM 617 O O . ARG A 1 77 ? 5.18 13.25 7.691 1 98.81 77 ARG A O 1
ATOM 624 N N . PHE A 1 78 ? 6.934 11.914 7.82 1 98.69 78 PHE A N 1
ATOM 625 C CA . PHE A 1 78 ? 6.188 10.805 8.398 1 98.69 78 PHE A CA 1
ATOM 626 C C . PHE A 1 78 ? 7.035 10.055 9.422 1 98.69 78 PHE A C 1
ATOM 628 O O . PHE A 1 78 ? 8.258 10.203 9.445 1 98.69 78 PHE A O 1
ATOM 635 N N . HIS A 1 79 ? 6.367 9.219 10.242 1 98.12 79 HIS A N 1
ATOM 636 C CA . HIS A 1 79 ? 7.004 8.391 11.258 1 98.12 79 HIS A CA 1
ATOM 637 C C . HIS A 1 79 ? 7.492 7.07 10.664 1 98.12 79 HIS A C 1
ATOM 639 O O . HIS A 1 79 ? 7.035 6.664 9.594 1 98.12 79 HIS A O 1
ATOM 645 N N . GLY A 1 80 ? 8.359 6.438 11.406 1 98.44 80 GLY A N 1
ATOM 646 C CA . GLY A 1 80 ? 8.539 4.996 11.336 1 98.44 80 GLY A CA 1
ATOM 647 C C . GLY A 1 80 ? 9.383 4.562 10.148 1 98.44 80 GLY A C 1
ATOM 648 O O . GLY A 1 80 ? 9.234 3.447 9.648 1 98.44 80 GLY A O 1
ATOM 649 N N . LEU A 1 81 ? 10.234 5.434 9.641 1 98.75 81 LEU A N 1
ATOM 650 C CA . LEU A 1 81 ? 11.094 5.055 8.531 1 98.75 81 LEU A CA 1
ATOM 651 C C . LEU A 1 81 ? 11.969 3.859 8.906 1 98.75 81 LEU A C 1
ATOM 653 O O . LEU A 1 81 ? 12.234 2.992 8.078 1 98.75 81 LEU A O 1
ATOM 657 N N . LEU A 1 82 ? 12.391 3.811 10.172 1 98.75 82 LEU A N 1
ATOM 658 C CA . LEU A 1 82 ? 13.359 2.795 10.578 1 98.75 82 LEU A CA 1
ATOM 659 C C . LEU A 1 82 ? 12.656 1.628 11.266 1 98.75 82 LEU A C 1
ATOM 661 O O . LEU A 1 82 ? 13.32 0.71 11.758 1 98.75 82 LEU A O 1
ATOM 665 N N . SER A 1 83 ? 11.344 1.639 11.32 1 97.62 83 SER A N 1
ATOM 666 C CA . SER A 1 83 ? 10.586 0.575 11.977 1 97.62 83 SER A CA 1
ATOM 667 C C . SER A 1 83 ? 10.711 -0.739 11.211 1 97.62 83 SER A C 1
ATOM 669 O O . SER A 1 83 ? 11.016 -0.743 10.016 1 97.62 83 SER A O 1
ATOM 671 N N . ASP A 1 84 ? 10.375 -1.807 11.859 1 96.81 84 ASP A N 1
ATOM 672 C CA . ASP A 1 84 ? 10.609 -3.139 11.32 1 96.81 84 ASP A CA 1
ATOM 673 C C . ASP A 1 84 ? 9.742 -3.393 10.086 1 96.81 84 ASP A C 1
ATOM 675 O O . ASP A 1 84 ? 10.094 -4.207 9.227 1 96.81 84 ASP A O 1
ATOM 679 N N . ASP A 1 85 ? 8.648 -2.752 9.984 1 96.88 85 ASP A N 1
ATOM 680 C CA . ASP A 1 85 ? 7.793 -3.02 8.828 1 96.88 85 ASP A CA 1
ATOM 681 C C . ASP A 1 85 ? 8.328 -2.334 7.578 1 96.88 85 ASP A C 1
ATOM 683 O O . ASP A 1 85 ? 7.871 -2.611 6.469 1 96.88 85 ASP A O 1
ATOM 687 N N . MET A 1 86 ? 9.336 -1.477 7.746 1 98.44 86 MET A N 1
ATOM 688 C CA . MET A 1 86 ? 10.07 -0.965 6.598 1 98.44 86 MET A CA 1
ATOM 689 C C . MET A 1 86 ? 11.336 -1.789 6.352 1 98.44 86 MET A C 1
ATOM 691 O O . MET A 1 86 ? 12 -1.619 5.328 1 98.44 86 MET A O 1
ATOM 695 N N . ALA A 1 87 ? 11.711 -2.592 7.227 1 97.75 87 ALA A N 1
ATOM 696 C CA . ALA A 1 87 ? 12.742 -3.627 7.125 1 97.75 87 ALA A CA 1
ATOM 697 C C . ALA A 1 87 ? 14.086 -3.029 6.73 1 97.75 87 ALA A C 1
ATOM 699 O O . ALA A 1 87 ? 14.742 -3.52 5.809 1 97.75 87 ALA A O 1
ATOM 700 N N . VAL A 1 88 ? 14.57 -2.035 7.465 1 98.5 88 VAL A N 1
ATOM 701 C CA . VAL A 1 88 ? 15.789 -1.325 7.094 1 98.5 88 VAL A CA 1
ATOM 702 C C . VAL A 1 88 ? 16.984 -1.964 7.785 1 98.5 88 VAL A C 1
ATOM 704 O O . VAL A 1 88 ? 18.125 -1.781 7.352 1 98.5 88 VAL A O 1
ATOM 707 N N . TYR A 1 89 ? 16.719 -2.711 8.906 1 98.69 89 TYR A N 1
ATOM 708 C CA . TYR A 1 89 ? 17.828 -3.162 9.734 1 98.69 89 TYR A CA 1
ATOM 709 C C . TYR A 1 89 ? 17.531 -4.512 10.367 1 98.69 89 TYR A C 1
ATOM 711 O O . TYR A 1 89 ? 16.438 -4.719 10.914 1 98.69 89 TYR A O 1
ATOM 719 N N . ARG A 1 90 ? 18.391 -5.406 10.266 1 97.69 90 ARG A N 1
ATOM 720 C CA . ARG A 1 90 ? 18.422 -6.621 11.07 1 97.69 90 ARG A CA 1
ATOM 721 C C . ARG A 1 90 ? 19.859 -7.016 11.406 1 97.69 90 ARG A C 1
ATOM 723 O O . ARG A 1 90 ? 20.797 -6.375 10.938 1 97.69 90 ARG A O 1
ATOM 730 N N . GLU A 1 91 ? 20.031 -7.902 12.273 1 97.88 91 GLU A N 1
ATOM 731 C CA . GLU A 1 91 ? 21.359 -8.422 12.594 1 97.88 91 GLU A CA 1
ATOM 732 C C . GLU A 1 91 ? 21.453 -9.922 12.336 1 97.88 91 GLU A C 1
ATOM 734 O O . GLU A 1 91 ? 20.5 -10.656 12.609 1 97.88 91 GLU A O 1
ATOM 739 N N . ASP A 1 92 ? 22.578 -10.328 11.797 1 94.75 92 ASP A N 1
ATOM 740 C CA . ASP A 1 92 ? 22.781 -11.758 11.609 1 94.75 92 ASP A CA 1
ATOM 741 C C . ASP A 1 92 ? 23.078 -12.453 12.938 1 94.75 92 ASP A C 1
ATOM 743 O O . ASP A 1 92 ? 23 -11.828 13.992 1 94.75 92 ASP A O 1
ATOM 747 N N . GLU A 1 93 ? 23.359 -13.727 12.852 1 93.44 93 GLU A N 1
ATOM 748 C CA . GLU A 1 93 ? 23.547 -14.539 14.047 1 93.44 93 GLU A CA 1
ATOM 749 C C . GLU A 1 93 ? 24.734 -14.055 14.859 1 93.44 93 GLU A C 1
ATOM 751 O O . GLU A 1 93 ? 24.781 -14.25 16.078 1 93.44 93 GLU A O 1
ATOM 756 N N . LYS A 1 94 ? 25.656 -13.461 14.227 1 95.75 94 LYS A N 1
ATOM 757 C CA . LYS A 1 94 ? 26.875 -12.984 14.891 1 95.75 94 LYS A CA 1
ATOM 758 C C . LYS A 1 94 ? 26.703 -11.539 15.359 1 95.75 94 LYS A C 1
ATOM 760 O O . LYS A 1 94 ? 27.641 -10.945 15.883 1 95.75 94 LYS A O 1
ATOM 765 N N . GLY A 1 95 ? 25.547 -10.953 15.055 1 95.94 95 GLY A N 1
ATOM 766 C CA . GLY A 1 95 ? 25.266 -9.594 15.492 1 95.94 95 GLY A CA 1
ATOM 767 C C . GLY A 1 95 ? 25.672 -8.539 14.484 1 95.94 95 GLY A C 1
ATOM 768 O O . GLY A 1 95 ? 25.641 -7.344 14.773 1 95.94 95 GLY A O 1
ATOM 769 N N . ASN A 1 96 ? 26.094 -8.969 13.336 1 97.19 96 ASN A N 1
ATOM 770 C CA . ASN A 1 96 ? 26.453 -8 12.305 1 97.19 96 ASN A CA 1
ATOM 771 C C . ASN A 1 96 ? 25.219 -7.402 11.641 1 97.19 96 ASN A C 1
ATOM 773 O O . ASN A 1 96 ? 24.266 -8.117 11.328 1 97.19 96 ASN A O 1
ATOM 777 N N . PRO A 1 97 ? 25.281 -6.109 11.422 1 98 97 PRO A N 1
ATOM 778 C CA . PRO A 1 97 ? 24.125 -5.449 10.805 1 98 97 PRO A CA 1
ATOM 779 C C . PRO A 1 97 ? 23.938 -5.84 9.344 1 98 97 PRO A C 1
ATOM 781 O O . PRO A 1 97 ? 24.922 -6.016 8.617 1 98 97 PRO A O 1
ATOM 784 N N . GLU A 1 98 ? 22.75 -6.016 8.945 1 97.75 98 GLU A N 1
ATOM 785 C CA . GLU A 1 98 ? 22.297 -6.074 7.551 1 97.75 98 GLU A CA 1
ATOM 786 C C . GLU A 1 98 ? 21.328 -4.949 7.234 1 97.75 98 GLU A C 1
ATOM 788 O O . GLU A 1 98 ? 20.375 -4.711 7.992 1 97.75 98 GLU A O 1
ATOM 793 N N . TYR A 1 99 ? 21.594 -4.25 6.156 1 98.38 99 TYR A N 1
ATOM 794 C CA . TYR A 1 99 ? 20.766 -3.107 5.766 1 98.38 99 TYR A CA 1
ATOM 795 C C . TYR A 1 99 ? 19.938 -3.432 4.535 1 98.38 99 TYR A C 1
ATOM 797 O O . TYR A 1 99 ? 20.344 -4.227 3.688 1 98.38 99 TYR A O 1
ATOM 805 N N . ASN A 1 100 ? 18.781 -2.91 4.473 1 98.31 100 ASN A N 1
ATOM 806 C CA . ASN A 1 100 ? 17.828 -3.127 3.391 1 98.31 100 ASN A CA 1
ATOM 807 C C . ASN A 1 100 ? 16.984 -1.878 3.119 1 98.31 100 ASN A C 1
ATOM 809 O O . ASN A 1 100 ? 16.422 -1.29 4.043 1 98.31 100 ASN A O 1
ATOM 813 N N . TYR A 1 101 ? 16.922 -1.479 1.858 1 98.5 101 TYR A N 1
ATOM 814 C CA . TYR A 1 101 ? 16.219 -0.226 1.582 1 98.5 101 TYR A CA 1
ATOM 815 C C . TYR A 1 101 ? 15.164 -0.416 0.5 1 98.5 101 TYR A C 1
ATOM 817 O O . TYR A 1 101 ? 14.688 0.559 -0.084 1 98.5 101 TYR A O 1
ATOM 825 N N . GLN A 1 102 ? 14.789 -1.661 0.248 1 98.31 102 GLN A N 1
ATOM 826 C CA . GLN A 1 102 ? 13.891 -1.966 -0.859 1 98.31 102 GLN A CA 1
ATOM 827 C C . GLN A 1 102 ? 12.547 -1.258 -0.689 1 98.31 102 GLN A C 1
ATOM 829 O O . GLN A 1 102 ? 12.016 -0.686 -1.644 1 98.31 102 GLN A O 1
ATOM 834 N N . TYR A 1 103 ? 11.977 -1.253 0.558 1 98.69 103 TYR A N 1
ATOM 835 C CA . TYR A 1 103 ? 10.703 -0.57 0.786 1 98.69 103 TYR A CA 1
ATOM 836 C C . TYR A 1 103 ? 10.898 0.942 0.803 1 98.69 103 TYR A C 1
ATOM 838 O O . TYR A 1 103 ? 10.055 1.686 0.291 1 98.69 103 TYR A O 1
ATOM 846 N N . VAL A 1 104 ? 12 1.42 1.332 1 98.75 104 VAL A N 1
ATOM 847 C CA . VAL A 1 104 ? 12.312 2.844 1.354 1 98.75 104 VAL A CA 1
ATOM 848 C C . VAL A 1 104 ? 12.398 3.377 -0.075 1 98.75 104 VAL A C 1
ATOM 850 O O . VAL A 1 104 ? 11.844 4.434 -0.382 1 98.75 104 VAL A O 1
ATOM 853 N N . ASP A 1 105 ? 13.047 2.617 -0.947 1 98.62 105 ASP A N 1
ATOM 854 C CA . ASP A 1 105 ? 13.234 3.029 -2.334 1 98.62 105 ASP A CA 1
ATOM 855 C C . ASP A 1 105 ? 11.891 3.254 -3.025 1 98.62 105 ASP A C 1
ATOM 857 O O . ASP A 1 105 ? 11.703 4.258 -3.717 1 98.62 105 ASP A O 1
ATOM 861 N N . VAL A 1 106 ? 11 2.332 -2.791 1 98.31 106 VAL A N 1
ATOM 862 C CA . VAL A 1 106 ? 9.688 2.408 -3.43 1 98.31 106 VAL A CA 1
ATOM 863 C C . VAL A 1 106 ? 8.977 3.689 -3 1 98.31 106 VAL A C 1
ATOM 865 O O . VAL A 1 106 ? 8.453 4.426 -3.838 1 98.31 106 VAL A O 1
ATOM 868 N N . LEU A 1 107 ? 8.961 3.965 -1.778 1 98.81 107 LEU A N 1
ATOM 869 C CA . LEU A 1 107 ? 8.273 5.125 -1.228 1 98.81 107 LEU A CA 1
ATOM 870 C C . LEU A 1 107 ? 8.961 6.418 -1.651 1 98.81 107 LEU A C 1
ATOM 872 O O . LEU A 1 107 ? 8.312 7.34 -2.154 1 98.81 107 LEU A O 1
ATOM 876 N N . PHE A 1 108 ? 10.289 6.52 -1.511 1 98.88 108 PHE A N 1
ATOM 877 C CA . PHE A 1 108 ? 11.023 7.754 -1.774 1 98.88 108 PHE A CA 1
ATOM 878 C C . PHE A 1 108 ? 11.062 8.055 -3.268 1 98.88 108 PHE A C 1
ATOM 880 O O . PHE A 1 108 ? 11.016 9.211 -3.676 1 98.88 108 PHE A O 1
ATOM 887 N N . ASP A 1 109 ? 11.172 7 -4.094 1 98.75 109 ASP A N 1
ATOM 888 C CA . ASP A 1 109 ? 11.062 7.211 -5.535 1 98.75 109 ASP A CA 1
ATOM 889 C C . ASP A 1 109 ? 9.742 7.898 -5.891 1 98.75 109 ASP A C 1
ATOM 891 O O . ASP A 1 109 ? 9.719 8.805 -6.73 1 98.75 109 ASP A O 1
ATOM 895 N N . TYR A 1 110 ? 8.727 7.453 -5.297 1 98.81 110 TYR A N 1
ATOM 896 C CA . TYR A 1 110 ? 7.43 8.047 -5.586 1 98.81 110 TYR A CA 1
ATOM 897 C C . TYR A 1 110 ? 7.379 9.5 -5.148 1 98.81 110 TYR A C 1
ATOM 899 O O . TYR A 1 110 ? 6.953 10.375 -5.914 1 98.81 110 TYR A O 1
ATOM 907 N N . ILE A 1 111 ? 7.781 9.773 -3.936 1 98.94 111 ILE A N 1
ATOM 908 C CA . ILE A 1 111 ? 7.77 11.125 -3.398 1 98.94 111 ILE A CA 1
ATOM 909 C C . ILE A 1 111 ? 8.562 12.055 -4.32 1 98.94 111 ILE A C 1
ATOM 911 O O . ILE A 1 111 ? 8.078 13.125 -4.699 1 98.94 111 ILE A O 1
ATOM 915 N N . VAL A 1 112 ? 9.742 11.633 -4.723 1 98.75 112 VAL A N 1
ATOM 916 C CA . VAL A 1 112 ? 10.617 12.445 -5.562 1 98.75 112 VAL A CA 1
ATOM 917 C C . VAL A 1 112 ? 9.992 12.609 -6.949 1 98.75 112 VAL A C 1
ATOM 919 O O . VAL A 1 112 ? 10.117 13.664 -7.566 1 98.75 112 VAL A O 1
ATOM 922 N N . SER A 1 113 ? 9.281 11.625 -7.395 1 98.5 113 SER A N 1
ATOM 923 C CA . SER A 1 113 ? 8.656 11.695 -8.711 1 98.5 113 SER A CA 1
ATOM 924 C C . SER A 1 113 ? 7.551 12.75 -8.734 1 98.5 113 SER A C 1
ATOM 926 O O . SER A 1 113 ? 7.207 13.273 -9.797 1 98.5 113 SER A O 1
ATOM 928 N N . LEU A 1 114 ? 6.965 13.07 -7.617 1 98.69 114 LEU A N 1
ATOM 929 C CA . LEU A 1 114 ? 5.938 14.102 -7.508 1 98.69 114 LEU A CA 1
ATOM 930 C C . LEU A 1 114 ? 6.566 15.484 -7.379 1 98.69 114 LEU A C 1
ATOM 932 O O . LEU A 1 114 ? 5.859 16.484 -7.215 1 98.69 114 LEU A O 1
ATOM 936 N N . LYS A 1 115 ? 7.922 15.484 -7.41 1 98.31 115 LYS A N 1
ATOM 937 C CA . LYS A 1 115 ? 8.68 16.703 -7.172 1 98.31 115 LYS A CA 1
ATOM 938 C C . LYS A 1 115 ? 8.477 17.203 -5.742 1 98.31 115 LYS A C 1
ATOM 940 O O . LYS A 1 115 ? 8.414 18.422 -5.508 1 98.31 115 LYS A O 1
ATOM 945 N N . MET A 1 116 ? 8.211 16.328 -4.848 1 98.81 116 MET A N 1
ATOM 946 C CA . MET A 1 116 ? 8.266 16.578 -3.412 1 98.81 116 MET A CA 1
ATOM 947 C C . MET A 1 116 ? 9.562 16.062 -2.812 1 98.81 116 MET A C 1
ATOM 949 O O . MET A 1 116 ? 10.312 15.344 -3.475 1 98.81 116 MET A O 1
ATOM 953 N N . LYS A 1 117 ? 9.805 16.453 -1.61 1 98.81 117 LYS A N 1
ATOM 954 C CA . LYS A 1 117 ? 11.023 16.047 -0.905 1 98.81 117 LYS A CA 1
ATOM 955 C C . LYS A 1 117 ? 10.688 15.477 0.469 1 98.81 117 LYS A C 1
ATOM 957 O O . LYS A 1 117 ? 9.75 15.922 1.128 1 98.81 117 LYS A O 1
ATOM 962 N N . PRO A 1 118 ? 11.492 14.516 0.855 1 98.62 118 PRO A N 1
ATOM 963 C CA . PRO A 1 118 ? 11.281 14.008 2.213 1 98.62 118 PRO A CA 1
ATOM 964 C C . PRO A 1 118 ? 11.852 14.938 3.285 1 98.62 118 PRO A C 1
ATOM 966 O O . PRO A 1 118 ? 12.914 15.523 3.094 1 98.62 118 PRO A O 1
ATOM 969 N N . PHE A 1 119 ? 11.102 15.258 4.266 1 98.88 119 PHE A N 1
ATOM 970 C CA . PHE A 1 119 ? 11.578 15.656 5.582 1 98.88 119 PHE A CA 1
ATOM 971 C C . PHE A 1 119 ? 11.789 14.438 6.477 1 98.88 119 PHE A C 1
ATOM 973 O O . PHE A 1 119 ? 10.844 13.945 7.094 1 98.88 119 PHE A O 1
ATOM 980 N N . VAL A 1 120 ? 13.008 13.914 6.539 1 98.94 120 VAL A N 1
ATOM 981 C CA . VAL A 1 120 ? 13.312 12.555 6.969 1 98.94 120 VAL A CA 1
ATOM 982 C C . VAL A 1 120 ? 13.352 12.492 8.492 1 98.94 120 VAL A C 1
ATOM 984 O O . VAL A 1 120 ? 14.273 13.031 9.117 1 98.94 120 VAL A O 1
ATOM 987 N N . GLU A 1 121 ? 12.406 11.898 9.023 1 98.88 121 GLU A N 1
ATOM 988 C CA . GLU A 1 121 ? 12.469 11.586 10.445 1 98.88 121 GLU A CA 1
ATOM 989 C C . GLU A 1 121 ? 13.289 10.32 10.703 1 98.88 121 GLU A C 1
ATOM 991 O O . GLU A 1 121 ? 12.992 9.266 10.148 1 98.88 121 GLU A O 1
ATOM 996 N N . LEU A 1 122 ? 14.297 10.422 11.477 1 98.88 122 LEU A N 1
ATOM 997 C CA . LEU A 1 122 ? 15.125 9.273 11.836 1 98.88 122 LEU A CA 1
ATOM 998 C C . LEU A 1 122 ? 14.562 8.555 13.062 1 98.88 122 LEU A C 1
ATOM 1000 O O . LEU A 1 122 ? 15.094 8.695 14.164 1 98.88 122 LEU A O 1
ATOM 1004 N N . GLY A 1 123 ? 13.641 7.758 12.945 1 97.88 123 GLY A N 1
ATOM 1005 C CA . GLY A 1 123 ? 12.914 6.973 13.93 1 97.88 123 GLY A CA 1
ATOM 1006 C C . GLY A 1 123 ? 11.914 6.016 13.312 1 97.88 123 GLY A C 1
ATOM 1007 O O . GLY A 1 123 ? 11.719 6.023 12.094 1 97.88 123 GLY A O 1
ATOM 1008 N N . PHE A 1 124 ? 11.383 5.07 14.086 1 97.69 124 PHE A N 1
ATOM 1009 C CA . PHE A 1 124 ? 11.734 4.715 15.453 1 97.69 124 PHE A CA 1
ATOM 1010 C C . PHE A 1 124 ? 12.812 3.635 15.477 1 97.69 124 PHE A C 1
ATOM 1012 O O . PHE A 1 124 ? 13.258 3.176 14.422 1 97.69 124 PHE A O 1
ATOM 1019 N N . MET A 1 125 ? 13.156 3.154 16.609 1 98.88 125 MET A N 1
ATOM 1020 C CA . MET A 1 125 ? 14.312 2.268 16.766 1 98.88 125 MET A CA 1
ATOM 1021 C C . MET A 1 125 ? 14 0.881 16.203 1 98.88 125 MET A C 1
ATOM 1023 O O . MET A 1 125 ? 13.008 0.258 16.578 1 98.88 125 MET A O 1
ATOM 1027 N N . PRO A 1 126 ? 14.844 0.374 15.188 1 98.62 126 PRO A N 1
ATOM 1028 C CA . PRO A 1 126 ? 14.656 -1.034 14.828 1 98.62 126 PRO A CA 1
ATOM 1029 C C . PRO A 1 126 ? 14.75 -1.965 16.031 1 98.62 126 PRO A C 1
ATOM 1031 O O . PRO A 1 126 ? 15.609 -1.779 16.906 1 98.62 126 PRO A O 1
ATOM 1034 N N . ASN A 1 127 ? 13.922 -2.963 16.031 1 98.25 127 ASN A N 1
ATOM 1035 C CA . ASN A 1 127 ? 13.906 -3.857 17.188 1 98.25 127 ASN A CA 1
ATOM 1036 C C . ASN A 1 127 ? 15.266 -4.516 17.406 1 98.25 127 ASN A C 1
ATOM 1038 O O . ASN A 1 127 ? 15.711 -4.672 18.547 1 98.25 127 ASN A O 1
ATOM 1042 N N . ALA A 1 128 ? 15.922 -4.91 16.359 1 98.38 128 ALA A N 1
ATOM 1043 C CA . ALA A 1 128 ? 17.203 -5.605 16.453 1 98.38 128 ALA A CA 1
ATOM 1044 C C . ALA A 1 128 ? 18.266 -4.703 17.062 1 98.38 128 ALA A C 1
ATOM 1046 O O . ALA A 1 128 ? 19.297 -5.188 17.547 1 98.38 128 ALA A O 1
ATOM 1047 N N . LEU A 1 129 ? 18.047 -3.42 17.078 1 98.75 129 LEU A N 1
ATOM 1048 C CA . LEU A 1 129 ? 19.016 -2.455 17.594 1 98.75 129 LEU A CA 1
ATOM 1049 C C . LEU A 1 129 ? 18.516 -1.837 18.891 1 98.75 129 LEU A C 1
ATOM 1051 O O . LEU A 1 129 ? 19.203 -1.019 19.5 1 98.75 129 LEU A O 1
ATOM 1055 N N . ALA A 1 130 ? 17.375 -2.197 19.375 1 98.75 130 ALA A N 1
ATOM 1056 C CA . ALA A 1 130 ? 16.703 -1.589 20.516 1 98.75 130 ALA A CA 1
ATOM 1057 C C . ALA A 1 130 ? 17.297 -2.102 21.828 1 98.75 130 ALA A C 1
ATOM 1059 O O . ALA A 1 130 ? 17.812 -3.225 21.891 1 98.75 130 ALA A O 1
ATOM 1060 N N . SER A 1 131 ? 17.234 -1.341 22.859 1 98.75 131 SER A N 1
ATOM 1061 C CA . SER A 1 131 ? 17.719 -1.714 24.188 1 98.75 131 SER A CA 1
ATOM 1062 C C . SER A 1 131 ? 16.594 -2.291 25.031 1 98.75 131 SER A C 1
ATOM 1064 O O . SER A 1 131 ? 16.844 -2.84 26.109 1 98.75 131 SER A O 1
ATOM 1066 N N . GLY A 1 132 ? 15.367 -2.102 24.531 1 98.38 132 GLY A N 1
ATOM 1067 C CA . GLY A 1 132 ? 14.195 -2.562 25.266 1 98.38 132 GLY A CA 1
ATOM 1068 C C . GLY A 1 132 ? 13.023 -2.881 24.359 1 98.38 132 GLY A C 1
ATOM 1069 O O . GLY A 1 132 ? 13.164 -2.916 23.141 1 98.38 132 GLY A O 1
ATOM 1070 N N . LYS A 1 133 ? 11.852 -3.125 24.969 1 97.75 133 LYS A N 1
ATOM 1071 C CA . LYS A 1 133 ? 10.719 -3.625 24.203 1 97.75 133 LYS A CA 1
ATOM 1072 C C . LYS A 1 133 ? 9.578 -2.605 24.172 1 97.75 133 LYS A C 1
ATOM 1074 O O . LYS A 1 133 ? 8.531 -2.855 23.578 1 97.75 133 LYS A O 1
ATOM 1079 N N . GLU A 1 134 ? 9.773 -1.448 24.812 1 98.12 134 GLU A N 1
ATOM 1080 C CA . GLU A 1 134 ? 8.727 -0.436 24.844 1 98.12 134 GLU A CA 1
ATOM 1081 C C . GLU A 1 134 ? 8.398 0.073 23.438 1 98.12 134 GLU A C 1
ATOM 1083 O O . GLU A 1 134 ? 9.305 0.376 22.656 1 98.12 134 GLU A O 1
ATOM 1088 N N . THR A 1 135 ? 7.137 0.053 23.125 1 97.69 135 THR A N 1
ATOM 1089 C CA . THR A 1 135 ? 6.684 0.5 21.812 1 97.69 135 THR A CA 1
ATOM 1090 C C . THR A 1 135 ? 5.527 1.487 21.953 1 97.69 135 THR A C 1
ATOM 1092 O O . THR A 1 135 ? 4.973 1.656 23.031 1 97.69 135 THR A O 1
ATOM 1095 N N . ILE A 1 136 ? 5.219 2.166 20.859 1 96.44 136 ILE A N 1
ATOM 1096 C CA . ILE A 1 136 ? 4.074 3.064 20.781 1 96.44 136 ILE A CA 1
ATOM 1097 C C . ILE A 1 136 ? 3.27 2.75 19.516 1 96.44 136 ILE A C 1
ATOM 1099 O O . ILE A 1 136 ? 3.793 2.156 18.562 1 96.44 136 ILE A O 1
ATOM 1103 N N . PHE A 1 137 ? 1.925 3.162 19.516 1 96.62 137 PHE A N 1
ATOM 1104 C CA . PHE A 1 137 ? 0.984 3.047 18.406 1 96.62 137 PHE A CA 1
ATOM 1105 C C . PHE A 1 137 ? 0.576 1.595 18.188 1 96.62 137 PHE A C 1
ATOM 1107 O O . PHE A 1 137 ? 1.16 0.686 18.781 1 96.62 137 PHE A O 1
ATOM 1114 N N . TRP A 1 138 ? -0.412 1.419 17.406 1 96 138 TRP A N 1
ATOM 1115 C CA . TRP A 1 138 ? -0.952 0.116 17.031 1 96 138 TRP A CA 1
ATOM 1116 C C . TRP A 1 138 ? 0.09 -0.711 16.281 1 96 138 TRP A C 1
ATOM 1118 O O . TRP A 1 138 ? 0.14 -1.936 16.422 1 96 138 TRP A O 1
ATOM 1128 N N . TRP A 1 139 ? 0.965 -0.128 15.516 1 95.62 139 TRP A N 1
ATOM 1129 C CA . TRP A 1 139 ? 1.946 -0.836 14.695 1 95.62 139 TRP A CA 1
ATOM 1130 C C . TRP A 1 139 ? 3.268 -0.988 15.445 1 95.62 139 TRP A C 1
ATOM 1132 O O . TRP A 1 139 ? 4.258 -1.459 14.875 1 95.62 139 TRP A O 1
ATOM 1142 N N . ARG A 1 140 ? 3.414 -0.507 16.688 1 96.25 140 ARG A N 1
ATOM 1143 C CA . ARG A 1 140 ? 4.434 -0.866 17.656 1 96.25 140 ARG A CA 1
ATOM 1144 C C . ARG A 1 140 ? 5.797 -0.3 17.266 1 96.25 140 ARG A C 1
ATOM 1146 O O . ARG A 1 140 ? 6.785 -1.031 17.219 1 96.25 140 ARG A O 1
ATOM 1153 N N . GLY A 1 141 ? 5.906 1.003 17.078 1 97.75 141 GLY A N 1
ATOM 1154 C CA . GLY A 1 141 ? 7.199 1.649 16.938 1 97.75 141 GLY A CA 1
ATOM 1155 C C . GLY A 1 141 ? 8.023 1.609 18.203 1 97.75 141 GLY A C 1
ATOM 1156 O O . GLY A 1 141 ? 7.566 2.043 19.266 1 97.75 141 GLY A O 1
ATOM 1157 N N . ASN A 1 142 ? 9.203 1.027 18.188 1 98.81 142 ASN A N 1
ATOM 1158 C CA . ASN A 1 142 ? 10.055 0.906 19.359 1 98.81 142 ASN A CA 1
ATOM 1159 C C . ASN A 1 142 ? 10.633 2.256 19.781 1 98.81 142 ASN A C 1
ATOM 1161 O O . ASN A 1 142 ? 11.188 2.982 18.953 1 98.81 142 ASN A O 1
ATOM 1165 N N . VAL A 1 143 ? 10.508 2.613 21.047 1 98.62 143 VAL A N 1
ATOM 1166 C CA . VAL A 1 143 ? 10.805 3.977 21.469 1 98.62 143 VAL A CA 1
ATOM 1167 C C . VAL A 1 143 ? 11.992 3.973 22.422 1 98.62 143 VAL A C 1
ATOM 1169 O O . VAL A 1 143 ? 12.188 4.926 23.188 1 98.62 143 VAL A O 1
ATOM 1172 N N . THR A 1 144 ? 12.766 2.887 22.469 1 98.81 144 THR A N 1
ATOM 1173 C CA . THR A 1 144 ? 13.914 2.779 23.359 1 98.81 144 THR A CA 1
ATOM 1174 C C . THR A 1 144 ? 15.195 3.217 22.656 1 98.81 144 THR A C 1
ATOM 1176 O O . THR A 1 144 ? 15.258 3.236 21.422 1 98.81 144 THR A O 1
ATOM 1179 N N . PRO A 1 145 ? 16.25 3.627 23.391 1 98.75 145 PRO A N 1
ATOM 1180 C CA . PRO A 1 145 ? 17.547 3.93 22.781 1 98.75 145 PRO A CA 1
ATOM 1181 C C . PRO A 1 145 ? 18.172 2.719 22.094 1 98.75 145 PRO A C 1
ATOM 1183 O O . PRO A 1 145 ? 17.734 1.585 22.312 1 98.75 145 PRO A O 1
ATOM 1186 N N . PRO A 1 146 ? 19.125 2.979 21.234 1 98.88 146 PRO A N 1
ATOM 1187 C CA . PRO A 1 146 ? 19.859 1.824 20.703 1 98.88 146 PRO A CA 1
ATOM 1188 C C . PRO A 1 146 ? 20.688 1.11 21.781 1 98.88 146 PRO A C 1
ATOM 1190 O O . PRO A 1 146 ? 21.203 1.753 22.688 1 98.88 146 PRO A O 1
ATOM 1193 N N . LYS A 1 147 ? 20.812 -0.212 21.641 1 98.62 147 LYS A N 1
ATOM 1194 C CA . LYS A 1 147 ? 21.672 -0.96 22.547 1 98.62 147 LYS A CA 1
ATOM 1195 C C . LYS A 1 147 ? 23.141 -0.747 22.203 1 98.62 147 LYS A C 1
ATOM 1197 O O . LYS A 1 147 ? 24.031 -1.078 23 1 98.62 147 LYS A O 1
ATOM 1202 N N . ASP A 1 148 ? 23.438 -0.248 21.031 1 98.75 148 ASP A N 1
ATOM 1203 C CA . ASP A 1 148 ? 24.781 0.046 20.531 1 98.75 148 ASP A CA 1
ATOM 1204 C C . ASP A 1 148 ? 24.781 1.329 19.703 1 98.75 148 ASP A C 1
ATOM 1206 O O . ASP A 1 148 ? 24.328 1.34 18.562 1 98.75 148 ASP A O 1
ATOM 1210 N N . TYR A 1 149 ? 25.375 2.408 20.219 1 98.81 149 TYR A N 1
ATOM 1211 C CA . TYR A 1 149 ? 25.312 3.725 19.594 1 98.81 149 TYR A CA 1
ATOM 1212 C C . TYR A 1 149 ? 26.172 3.779 18.344 1 98.81 149 TYR A C 1
ATOM 1214 O O . TYR A 1 149 ? 25.891 4.547 17.422 1 98.81 149 TYR A O 1
ATOM 1222 N N . LYS A 1 150 ? 27.234 3.016 18.312 1 98.69 150 LYS A N 1
ATOM 1223 C CA . LYS A 1 150 ? 28.031 2.963 17.078 1 98.69 150 LYS A CA 1
ATOM 1224 C C . LYS A 1 150 ? 27.219 2.342 15.945 1 98.69 150 LYS A C 1
ATOM 1226 O O . LYS A 1 150 ? 27.297 2.805 14.805 1 98.69 150 LYS A O 1
ATOM 1231 N N . LYS A 1 151 ? 26.438 1.285 16.203 1 98.81 151 LYS A N 1
ATOM 1232 C CA . LYS A 1 151 ? 25.578 0.681 15.203 1 98.81 151 LYS A CA 1
ATOM 1233 C C . LYS A 1 151 ? 24.469 1.645 14.773 1 98.81 151 LYS A C 1
ATOM 1235 O O . LYS A 1 151 ? 24.062 1.657 13.609 1 98.81 151 LYS A O 1
ATOM 1240 N N . TRP A 1 152 ? 24.016 2.434 15.742 1 98.88 152 TRP A N 1
ATOM 1241 C CA . TRP A 1 152 ? 23.047 3.475 15.43 1 98.88 152 TRP A CA 1
ATOM 1242 C C . TRP A 1 152 ? 23.641 4.508 14.477 1 98.88 152 TRP A C 1
ATOM 1244 O O . TRP A 1 152 ? 23.047 4.82 13.438 1 98.88 152 TRP A O 1
ATOM 1254 N N . GLU A 1 153 ? 24.781 5.016 14.781 1 98.88 153 GLU A N 1
ATOM 1255 C CA . GLU A 1 153 ? 25.484 5.961 13.914 1 98.88 153 GLU A CA 1
ATOM 1256 C C . GLU A 1 153 ? 25.703 5.375 12.523 1 98.88 153 GLU A C 1
ATOM 1258 O O . GLU A 1 153 ? 25.484 6.055 11.516 1 98.88 153 GLU A O 1
ATOM 1263 N N . ASP A 1 154 ? 26.109 4.098 12.508 1 98.88 154 ASP A N 1
ATOM 1264 C CA . ASP A 1 154 ? 26.391 3.422 11.242 1 98.88 154 ASP A CA 1
ATOM 1265 C C . ASP A 1 154 ? 25.109 3.232 10.422 1 98.88 154 ASP A C 1
ATOM 1267 O O . ASP A 1 154 ? 25.141 3.326 9.195 1 98.88 154 ASP A O 1
ATOM 1271 N N . LEU A 1 155 ? 24 2.91 11.07 1 98.88 155 LEU A N 1
ATOM 1272 C CA . LEU A 1 155 ? 22.734 2.797 10.367 1 98.88 155 LEU A CA 1
ATOM 1273 C C . LEU A 1 155 ? 22.359 4.117 9.703 1 98.88 155 LEU A C 1
ATOM 1275 O O . LEU A 1 155 ? 22.016 4.141 8.523 1 98.88 155 LEU A O 1
ATOM 1279 N N . VAL A 1 156 ? 22.469 5.219 10.453 1 98.94 156 VAL A N 1
ATOM 1280 C CA . VAL A 1 156 ? 22.125 6.535 9.922 1 98.94 156 VAL A CA 1
ATOM 1281 C C . VAL A 1 156 ? 23.062 6.891 8.773 1 98.94 156 VAL A C 1
ATOM 1283 O O . VAL A 1 156 ? 22.609 7.379 7.73 1 98.94 156 VAL A O 1
ATOM 1286 N N . ARG A 1 157 ? 24.328 6.621 8.961 1 98.94 157 ARG A N 1
ATOM 1287 C CA . ARG A 1 157 ? 25.312 6.887 7.914 1 98.94 157 ARG A CA 1
ATOM 1288 C C . ARG A 1 157 ? 25.016 6.07 6.66 1 98.94 157 ARG A C 1
ATOM 1290 O O . ARG A 1 157 ? 25.016 6.605 5.551 1 98.94 157 ARG A O 1
ATOM 1297 N N . ASN A 1 158 ? 24.734 4.777 6.859 1 98.88 158 ASN A N 1
ATOM 1298 C CA . ASN A 1 158 ? 24.469 3.891 5.734 1 98.88 158 ASN A CA 1
ATOM 1299 C C . ASN A 1 158 ? 23.219 4.316 4.973 1 98.88 158 ASN A C 1
ATOM 1301 O O . ASN A 1 158 ? 23.203 4.344 3.742 1 98.88 158 ASN A O 1
ATOM 1305 N N . LEU A 1 159 ? 22.172 4.645 5.684 1 98.88 159 LEU A N 1
ATOM 1306 C CA . LEU A 1 159 ? 20.938 5.148 5.094 1 98.88 159 LEU A CA 1
ATOM 1307 C C . LEU A 1 159 ? 21.203 6.41 4.277 1 98.88 159 LEU A C 1
ATOM 1309 O O . LEU A 1 159 ? 20.75 6.516 3.133 1 98.88 159 LEU A O 1
ATOM 1313 N N . THR A 1 160 ? 21.875 7.328 4.871 1 98.94 160 THR A N 1
ATOM 1314 C CA . THR A 1 160 ? 22.188 8.594 4.219 1 98.94 160 THR A CA 1
ATOM 1315 C C . THR A 1 160 ? 23.031 8.367 2.965 1 98.94 160 THR A C 1
ATOM 1317 O O . THR A 1 160 ? 22.781 8.992 1.93 1 98.94 160 THR A O 1
ATOM 1320 N N . GLN A 1 161 ? 24.016 7.469 3.092 1 98.81 161 GLN A N 1
ATOM 1321 C CA . GLN A 1 161 ? 24.828 7.109 1.938 1 98.81 161 GLN A CA 1
ATOM 1322 C C . GLN A 1 161 ? 23.969 6.52 0.82 1 98.81 161 GLN A C 1
ATOM 1324 O O . GLN A 1 161 ? 24.203 6.801 -0.358 1 98.81 161 GLN A O 1
ATOM 1329 N N . HIS A 1 162 ? 23.078 5.723 1.184 1 98.75 162 HIS A N 1
ATOM 1330 C CA . HIS A 1 162 ? 22.156 5.141 0.203 1 98.75 162 HIS A CA 1
ATOM 1331 C C . HIS A 1 162 ? 21.391 6.227 -0.535 1 98.75 162 HIS A C 1
ATOM 1333 O O . HIS A 1 162 ? 21.281 6.188 -1.763 1 98.75 162 HIS A O 1
ATOM 1339 N N . PHE A 1 163 ? 20.859 7.188 0.228 1 98.81 163 PHE A N 1
ATOM 1340 C CA . PHE A 1 163 ? 20.125 8.289 -0.39 1 98.81 163 PHE A CA 1
ATOM 1341 C C . PHE A 1 163 ? 21.016 9.055 -1.355 1 98.81 163 PHE A C 1
ATOM 1343 O O . PHE A 1 163 ? 20.609 9.383 -2.469 1 98.81 163 PHE A O 1
ATOM 1350 N N . ALA A 1 164 ? 22.203 9.352 -0.892 1 98.81 164 ALA A N 1
ATOM 1351 C CA . ALA A 1 164 ? 23.141 10.086 -1.738 1 98.81 164 ALA A CA 1
ATOM 1352 C C . ALA A 1 164 ? 23.406 9.336 -3.037 1 98.81 164 ALA A C 1
ATOM 1354 O O . ALA A 1 164 ? 23.422 9.93 -4.117 1 98.81 164 ALA A O 1
ATOM 1355 N N . ALA A 1 165 ? 23.641 8.055 -2.926 1 98.38 165 ALA A N 1
ATOM 1356 C CA . ALA A 1 165 ? 23.953 7.23 -4.09 1 98.38 165 ALA A CA 1
ATOM 1357 C C . ALA A 1 165 ? 22.766 7.168 -5.051 1 98.38 165 ALA A C 1
ATOM 1359 O O . ALA A 1 165 ? 22.953 7.164 -6.27 1 98.38 165 ALA A O 1
ATOM 1360 N N . ARG A 1 166 ? 21.578 7.164 -4.551 1 98.38 166 ARG A N 1
ATOM 1361 C CA . ARG A 1 166 ? 20.406 6.906 -5.375 1 98.38 166 ARG A CA 1
ATOM 1362 C C . ARG A 1 166 ? 19.859 8.195 -5.965 1 98.38 166 ARG A C 1
ATOM 1364 O O . ARG A 1 166 ? 19.422 8.219 -7.117 1 98.38 166 ARG A O 1
ATOM 1371 N N . TYR A 1 167 ? 19.953 9.32 -5.199 1 98.62 167 TYR A N 1
ATOM 1372 C CA . TYR A 1 167 ? 19.266 10.523 -5.637 1 98.62 167 TYR A CA 1
ATOM 1373 C C . TYR A 1 167 ? 20.25 11.641 -5.965 1 98.62 167 TYR A C 1
ATOM 1375 O O . TYR A 1 167 ? 19.875 12.633 -6.594 1 98.62 167 TYR A O 1
ATOM 1383 N N . GLY A 1 168 ? 21.516 11.508 -5.539 1 98.5 168 GLY A N 1
ATOM 1384 C CA . GLY A 1 168 ? 22.531 12.508 -5.793 1 98.5 168 GLY A CA 1
ATOM 1385 C C . GLY A 1 168 ? 22.641 13.539 -4.691 1 98.5 168 GLY A C 1
ATOM 1386 O O . GLY A 1 168 ? 21.641 13.891 -4.059 1 98.5 168 GLY A O 1
ATOM 1387 N N . ASP A 1 169 ? 23.797 14.117 -4.539 1 98.44 169 ASP A N 1
ATOM 1388 C CA . ASP A 1 169 ? 24.094 15.07 -3.475 1 98.44 169 ASP A CA 1
ATOM 1389 C C . ASP A 1 169 ? 23.25 16.344 -3.609 1 98.44 169 ASP A C 1
ATOM 1391 O O . ASP A 1 169 ? 22.766 16.875 -2.611 1 98.44 169 ASP A O 1
ATOM 1395 N N . GLU A 1 170 ? 23.078 16.75 -4.793 1 98.5 170 GLU A N 1
ATOM 1396 C CA . GLU A 1 170 ? 22.375 18 -5.012 1 98.5 170 GLU A CA 1
ATOM 1397 C C . GLU A 1 170 ? 20.922 17.906 -4.523 1 98.5 170 GLU A C 1
ATOM 1399 O O . GLU A 1 170 ? 20.391 18.875 -3.967 1 98.5 170 GLU A O 1
ATOM 1404 N N . GLU A 1 171 ? 20.359 16.734 -4.699 1 98.62 171 GLU A N 1
ATOM 1405 C CA . GLU A 1 171 ? 19 16.5 -4.215 1 98.62 171 GLU A CA 1
ATOM 1406 C C . GLU A 1 171 ? 18.969 16.344 -2.697 1 98.62 171 GLU A C 1
ATOM 1408 O O . GLU A 1 171 ? 18.203 17.016 -2.014 1 98.62 171 GLU A O 1
ATOM 1413 N N . VAL A 1 172 ? 19.859 15.594 -2.137 1 98.81 172 VAL A N 1
ATOM 1414 C CA . VAL A 1 172 ? 19.797 15.227 -0.725 1 98.81 172 VAL A CA 1
ATOM 1415 C C . VAL A 1 172 ? 20.188 16.422 0.136 1 98.81 172 VAL A C 1
ATOM 1417 O O . VAL A 1 172 ? 19.672 16.594 1.245 1 98.81 172 VAL A O 1
ATOM 1420 N N . LYS A 1 173 ? 20.906 17.359 -0.441 1 98.44 173 LYS A N 1
ATOM 1421 C CA . LYS A 1 173 ? 21.281 18.594 0.253 1 98.44 173 LYS A CA 1
ATOM 1422 C C . LYS A 1 173 ? 20.047 19.422 0.587 1 98.44 173 LYS A C 1
ATOM 1424 O O . LYS A 1 173 ? 20.078 20.234 1.515 1 98.44 173 LYS A O 1
ATOM 1429 N N . THR A 1 174 ? 19.094 19.156 -0.215 1 98.62 174 THR A N 1
ATOM 1430 C CA . THR A 1 174 ? 17.875 19.953 -0.014 1 98.62 174 THR A CA 1
ATOM 1431 C C . THR A 1 174 ? 16.953 19.297 1.005 1 98.62 174 THR A C 1
ATOM 1433 O O . THR A 1 174 ? 15.961 19.875 1.418 1 98.62 174 THR A O 1
ATOM 1436 N N . TRP A 1 175 ? 17.25 18.094 1.416 1 98.88 175 TRP A N 1
ATOM 1437 C CA . TRP A 1 175 ? 16.406 17.375 2.365 1 98.88 175 TRP A CA 1
ATOM 1438 C C . TRP A 1 175 ? 16.719 17.797 3.799 1 98.88 175 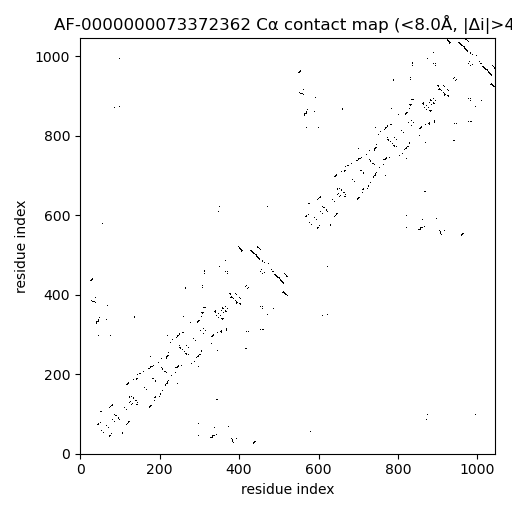TRP A C 1
ATOM 1440 O O . TRP A 1 175 ? 17.719 18.484 4.047 1 98.88 175 TRP A O 1
ATOM 1450 N N . TYR A 1 176 ? 15.867 17.5 4.707 1 98.94 176 TYR A N 1
ATOM 1451 C CA . TYR A 1 176 ? 16.047 17.672 6.145 1 98.94 176 TYR A CA 1
ATOM 1452 C C . TYR A 1 176 ? 16.078 16.328 6.859 1 98.94 176 TYR A C 1
ATOM 1454 O O . TYR A 1 176 ? 15.25 15.461 6.602 1 98.94 176 TYR A O 1
ATOM 1462 N N . PHE A 1 177 ? 17.062 16.125 7.699 1 98.94 177 PHE A N 1
ATOM 1463 C CA . PHE A 1 177 ? 17.125 14.953 8.562 1 98.94 177 PHE A CA 1
ATOM 1464 C C . PHE A 1 177 ? 16.797 15.328 10.008 1 98.94 177 PHE A C 1
ATOM 1466 O O . PHE A 1 177 ? 17.562 16.016 10.672 1 98.94 177 PHE A O 1
ATOM 1473 N N . GLU A 1 178 ? 15.633 14.891 10.438 1 98.94 178 GLU A N 1
ATOM 1474 C CA . GLU A 1 178 ? 15.125 15.18 11.773 1 98.94 178 GLU A CA 1
ATOM 1475 C C . GLU A 1 178 ? 15.359 14.008 12.719 1 98.94 178 GLU A C 1
ATOM 1477 O O . GLU A 1 178 ? 14.906 12.891 12.453 1 98.94 178 GLU A O 1
ATOM 1482 N N . VAL A 1 179 ? 15.961 14.273 13.836 1 98.88 179 VAL A N 1
ATOM 1483 C CA . VAL A 1 179 ? 16.359 13.18 14.711 1 98.88 179 VAL A CA 1
ATOM 1484 C C . VAL A 1 179 ? 15.25 12.883 15.719 1 98.88 179 VAL A C 1
ATOM 1486 O O . VAL A 1 179 ? 15.023 13.656 16.656 1 98.88 179 VAL A O 1
ATOM 1489 N N . TRP A 1 180 ? 14.531 11.773 15.477 1 98.69 180 TRP A N 1
ATOM 1490 C CA . TRP A 1 180 ? 13.555 11.195 16.391 1 98.69 180 TRP A CA 1
ATOM 1491 C C . TRP A 1 180 ? 12.273 12.016 16.406 1 98.69 180 TRP A C 1
ATOM 1493 O O . TRP A 1 180 ? 11.977 12.742 15.445 1 98.69 180 TRP A O 1
ATOM 1503 N N . ASN A 1 181 ? 11.289 11.688 17.328 1 98.44 181 ASN A N 1
ATOM 1504 C CA . ASN A 1 181 ? 10.016 12.375 17.516 1 98.44 181 ASN A CA 1
ATOM 1505 C C . ASN A 1 181 ? 9.625 12.461 18.984 1 98.44 181 ASN A C 1
ATOM 1507 O O . ASN A 1 181 ? 9.484 11.445 19.656 1 98.44 181 ASN A O 1
ATOM 1511 N N . GLU A 1 182 ? 9.492 13.617 19.5 1 98.44 182 GLU A N 1
ATOM 1512 C CA . GLU A 1 182 ? 8.961 14 20.797 1 98.44 182 GLU A CA 1
ATOM 1513 C C . GLU A 1 182 ? 9.648 13.234 21.922 1 98.44 182 GLU A C 1
ATOM 1515 O O . GLU A 1 182 ? 8.984 12.617 22.766 1 98.44 182 GLU A O 1
ATOM 1520 N N . PRO A 1 183 ? 10.906 13.375 22 1 98.38 183 PRO A N 1
ATOM 1521 C CA . PRO A 1 183 ? 11.648 12.703 23.078 1 98.38 183 PRO A CA 1
ATOM 1522 C C . PRO A 1 183 ? 11.297 13.242 24.453 1 98.38 183 PRO A C 1
ATOM 1524 O O . PRO A 1 183 ? 11.672 12.648 25.469 1 98.38 183 PRO A O 1
ATOM 1527 N N . ASN A 1 184 ? 10.57 14.352 24.562 1 97.94 184 ASN A N 1
ATOM 1528 C CA . ASN A 1 184 ? 10.203 14.953 25.828 1 97.94 184 ASN A CA 1
ATOM 1529 C C . ASN A 1 184 ? 8.961 14.289 26.422 1 97.94 184 ASN A C 1
ATOM 1531 O O . ASN A 1 184 ? 8.555 14.594 27.547 1 97.94 184 ASN A O 1
ATOM 1535 N N . LEU A 1 185 ? 8.305 13.492 25.672 1 96.81 185 LEU A N 1
ATOM 1536 C CA . LEU A 1 185 ? 7.191 12.703 26.203 1 96.81 185 LEU A CA 1
ATOM 1537 C C . LEU A 1 185 ? 7.656 11.312 26.609 1 96.81 185 LEU A C 1
ATOM 1539 O O . LEU A 1 185 ? 7.711 10.398 25.766 1 96.81 185 LEU A O 1
ATOM 1543 N N . SER A 1 186 ? 7.93 11.117 27.859 1 91.62 186 SER A N 1
ATOM 1544 C CA . SER A 1 186 ? 8.414 9.883 28.469 1 91.62 186 SER A CA 1
ATOM 1545 C C . SER A 1 186 ? 7.637 9.547 29.734 1 91.62 186 SER A C 1
ATOM 1547 O O . SER A 1 186 ? 7.598 10.344 30.672 1 91.62 186 SER A O 1
ATOM 1549 N N . PRO A 1 187 ? 7.039 8.391 29.844 1 91.69 187 PRO A N 1
ATOM 1550 C CA . PRO A 1 187 ? 6.938 7.402 28.766 1 91.69 187 PRO A CA 1
ATOM 1551 C C . PRO A 1 187 ? 6.102 7.898 27.578 1 91.69 187 PRO A C 1
ATOM 1553 O O . PRO A 1 187 ? 5.402 8.906 27.703 1 91.69 187 PRO A O 1
ATOM 1556 N N . GLY A 1 188 ? 6.184 7.156 26.516 1 94.38 188 GLY A N 1
ATOM 1557 C CA . GLY A 1 188 ? 5.516 7.461 25.266 1 94.38 188 GLY A CA 1
ATOM 1558 C C . GLY A 1 188 ? 6.426 7.312 24.062 1 94.38 188 GLY A C 1
ATOM 1559 O O . GLY A 1 188 ? 6.793 6.195 23.688 1 94.38 188 GLY A O 1
ATOM 1560 N N . PHE A 1 189 ? 6.852 8.523 23.562 1 97.25 189 PHE A N 1
ATOM 1561 C CA . PHE A 1 189 ? 7.617 8.531 22.312 1 97.25 189 PHE A CA 1
ATOM 1562 C C . PHE A 1 189 ? 9.094 8.297 22.594 1 97.25 189 PHE A C 1
ATOM 1564 O O . PHE A 1 189 ? 9.891 8.156 21.672 1 97.25 189 PHE A O 1
ATOM 1571 N N . TRP A 1 190 ? 9.508 8.219 23.797 1 97.81 190 TRP A N 1
ATOM 1572 C CA . TRP A 1 190 ? 10.883 8.031 24.25 1 97.81 190 TRP A CA 1
ATOM 1573 C C . TRP A 1 190 ? 10.914 7.387 25.625 1 97.81 190 TRP A C 1
ATOM 1575 O O . TRP A 1 190 ? 10.156 7.781 26.516 1 97.81 190 TRP A O 1
ATOM 1585 N N . SER A 1 191 ? 11.719 6.359 25.812 1 98 191 SER A N 1
ATOM 1586 C CA . SER A 1 191 ? 11.68 5.613 27.078 1 98 191 SER A CA 1
ATOM 1587 C C . SER A 1 191 ? 12.867 5.953 27.953 1 98 191 SER A C 1
ATOM 1589 O O . SER A 1 191 ? 13.195 5.207 28.891 1 98 191 SER A O 1
ATOM 1591 N N . SER A 1 192 ? 13.594 7.043 27.656 1 97.94 192 SER A N 1
ATOM 1592 C CA . SER A 1 192 ? 14.797 7.383 28.406 1 97.94 192 SER A CA 1
ATOM 1593 C C . SER A 1 192 ? 14.852 8.875 28.719 1 97.94 192 SER A C 1
ATOM 1595 O O . SER A 1 192 ? 13.828 9.555 28.688 1 97.94 192 SER A O 1
ATOM 1597 N N . THR A 1 193 ? 16.031 9.383 29.094 1 98.06 193 THR A N 1
ATOM 1598 C CA . THR A 1 193 ? 16.188 10.75 29.594 1 98.06 193 THR A CA 1
ATOM 1599 C C . THR A 1 193 ? 16.5 11.711 28.453 1 98.06 193 THR A C 1
ATOM 1601 O O . THR A 1 193 ? 16.797 11.273 27.328 1 98.06 193 THR A O 1
ATOM 1604 N N . GLN A 1 194 ? 16.406 13.016 28.734 1 98.5 194 GLN A N 1
ATOM 1605 C CA . GLN A 1 194 ? 16.828 14.055 27.812 1 98.5 194 GLN A CA 1
ATOM 1606 C C . GLN A 1 194 ? 18.297 13.906 27.422 1 98.5 194 GLN A C 1
ATOM 1608 O O . GLN A 1 194 ? 18.656 14.07 26.25 1 98.5 194 GLN A O 1
ATOM 1613 N N . GLU A 1 195 ? 19.125 13.578 28.391 1 98.38 195 GLU A N 1
ATOM 1614 C CA . GLU A 1 195 ? 20.547 13.383 28.141 1 98.38 195 GLU A CA 1
ATOM 1615 C C . GLU A 1 195 ? 20.781 12.242 27.156 1 98.38 195 GLU A C 1
ATOM 1617 O O . GLU A 1 195 ? 21.625 12.344 26.266 1 98.38 195 GLU A O 1
ATOM 1622 N N . GLU A 1 196 ? 20.031 11.203 27.359 1 98.62 196 GLU A N 1
ATOM 1623 C CA . GLU A 1 196 ? 20.141 10.07 26.453 1 98.62 196 GLU A CA 1
ATOM 1624 C C . GLU A 1 196 ? 19.688 10.445 25.031 1 98.62 196 GLU A C 1
ATOM 1626 O O . GLU A 1 196 ? 20.266 9.977 24.047 1 98.62 196 GLU A O 1
ATOM 1631 N N . TYR A 1 197 ? 18.703 11.273 24.969 1 98.69 197 TYR A N 1
ATOM 1632 C CA . TYR A 1 197 ? 18.281 11.758 23.656 1 98.69 197 TYR A CA 1
ATOM 1633 C C . TYR A 1 197 ? 19.375 12.578 22.984 1 98.69 197 TYR A C 1
ATOM 1635 O O . TYR A 1 197 ? 19.625 12.453 21.781 1 98.69 197 TYR A O 1
ATOM 1643 N N . TYR A 1 198 ? 19.969 13.406 23.734 1 98.88 198 TYR A N 1
ATOM 1644 C CA . TYR A 1 198 ? 21.047 14.219 23.172 1 98.88 198 TYR A CA 1
ATOM 1645 C C . TYR A 1 198 ? 22.188 13.344 22.656 1 98.88 198 TYR A C 1
ATOM 1647 O O . TYR A 1 198 ? 22.812 13.664 21.641 1 98.88 198 TYR A O 1
ATOM 1655 N N . LYS A 1 199 ? 22.422 12.258 23.406 1 98.88 199 LYS A N 1
ATOM 1656 C CA . LYS A 1 199 ? 23.391 11.289 22.906 1 98.88 199 LYS A CA 1
ATOM 1657 C C . LYS A 1 199 ? 22.953 10.68 21.578 1 98.88 199 LYS A C 1
ATOM 1659 O O . LYS A 1 199 ? 23.734 10.602 20.641 1 98.88 199 LYS A O 1
ATOM 1664 N N . LEU A 1 200 ? 21.703 10.258 21.484 1 98.88 200 LEU A N 1
ATOM 1665 C CA . LEU A 1 200 ? 21.125 9.734 20.25 1 98.88 200 LEU A CA 1
ATOM 1666 C C . LEU A 1 200 ? 21.266 10.742 19.109 1 98.88 200 LEU A C 1
ATOM 1668 O O . LEU A 1 200 ? 21.641 10.383 18 1 98.88 200 LEU A O 1
ATOM 1672 N N . TYR A 1 201 ? 20.938 12 19.422 1 98.94 201 TYR A N 1
ATOM 1673 C CA . TYR A 1 201 ? 21.016 13.086 18.438 1 98.94 201 TYR A CA 1
ATOM 1674 C C . TYR A 1 201 ? 22.438 13.25 17.922 1 98.94 201 TYR A C 1
ATOM 1676 O O . TYR A 1 201 ? 22.656 13.344 16.719 1 98.94 201 TYR A O 1
ATOM 1684 N N . ASP A 1 202 ? 23.344 13.273 18.844 1 98.94 202 ASP A N 1
ATOM 1685 C CA . ASP A 1 202 ? 24.734 13.484 18.484 1 98.94 202 ASP A CA 1
ATOM 1686 C C . ASP A 1 202 ? 25.234 12.414 17.516 1 98.94 202 ASP A C 1
ATOM 1688 O O . ASP A 1 202 ? 25.797 12.734 16.469 1 98.94 202 ASP A O 1
ATOM 1692 N N . TYR A 1 203 ? 24.953 11.188 17.828 1 98.88 203 TYR A N 1
ATOM 1693 C CA . TYR A 1 203 ? 25.422 10.086 17 1 98.88 203 TYR A CA 1
ATOM 1694 C C . TYR A 1 203 ? 24.734 10.125 15.633 1 98.88 203 TYR A C 1
ATOM 1696 O O . TYR A 1 203 ? 25.375 9.859 14.609 1 98.88 203 TYR A O 1
ATOM 1704 N N . ALA A 1 204 ? 23.469 10.461 15.562 1 98.94 204 ALA A N 1
ATOM 1705 C CA . ALA A 1 204 ? 22.75 10.57 14.297 1 98.94 204 ALA A CA 1
ATOM 1706 C C . ALA A 1 204 ? 23.328 11.695 13.438 1 98.94 204 ALA A C 1
ATOM 1708 O O . ALA A 1 204 ? 23.547 11.523 12.242 1 98.94 204 ALA A O 1
ATOM 1709 N N . ALA A 1 205 ? 23.516 12.828 14.094 1 98.88 205 ALA A N 1
ATOM 1710 C CA . ALA A 1 205 ? 24.062 13.984 13.383 1 98.88 205 ALA A CA 1
ATOM 1711 C C . ALA A 1 205 ? 25.422 13.672 12.781 1 98.88 205 ALA A C 1
ATOM 1713 O O . ALA A 1 205 ? 25.703 14.031 11.633 1 98.88 205 ALA A O 1
ATOM 1714 N N . ARG A 1 206 ? 26.219 13 13.523 1 98.44 206 ARG A N 1
ATOM 1715 C CA . ARG A 1 206 ? 27.531 12.594 13.031 1 98.44 206 ARG A CA 1
ATOM 1716 C C . ARG A 1 206 ? 27.406 11.648 11.836 1 98.44 206 ARG A C 1
ATOM 1718 O O . ARG A 1 206 ? 28.156 11.75 10.875 1 98.44 206 ARG A O 1
ATOM 1725 N N . GLY A 1 207 ? 26.453 10.742 11.953 1 98.81 207 GLY A N 1
ATOM 1726 C CA . GLY A 1 207 ? 26.219 9.828 10.844 1 98.81 207 GLY A CA 1
ATOM 1727 C C . GLY A 1 207 ? 25.844 10.539 9.555 1 98.81 207 GLY A C 1
ATOM 1728 O O . GLY A 1 207 ? 26.375 10.211 8.492 1 98.81 207 GLY A O 1
ATOM 1729 N N . VAL A 1 208 ? 24.969 11.508 9.617 1 98.94 208 VAL A N 1
ATOM 1730 C CA . VAL A 1 208 ? 24.531 12.266 8.445 1 98.94 208 VAL A CA 1
ATOM 1731 C C . VAL A 1 208 ? 25.703 13.078 7.891 1 98.94 208 VAL A C 1
ATOM 1733 O O . VAL A 1 208 ? 25.984 13.023 6.691 1 98.94 208 VAL A O 1
ATOM 1736 N N . LYS A 1 209 ? 26.453 13.766 8.781 1 98.88 209 LYS A N 1
ATOM 1737 C CA . LYS A 1 209 ? 27.516 14.68 8.383 1 98.88 209 LYS A CA 1
ATOM 1738 C C . LYS A 1 209 ? 28.719 13.914 7.848 1 98.88 209 LYS A C 1
ATOM 1740 O O . LYS A 1 209 ? 29.516 14.453 7.074 1 98.88 209 LYS A O 1
ATOM 1745 N N . ALA A 1 210 ? 28.891 12.664 8.273 1 98.75 210 ALA A N 1
ATOM 1746 C CA . ALA A 1 210 ? 29.984 11.828 7.77 1 98.75 210 ALA A CA 1
ATOM 1747 C C . ALA A 1 210 ? 29.844 11.586 6.27 1 98.75 210 ALA A C 1
ATOM 1749 O O . ALA A 1 210 ? 30.828 11.336 5.578 1 98.75 210 ALA A O 1
ATOM 1750 N N . VAL A 1 211 ? 28.609 11.68 5.762 1 98.88 211 VAL A N 1
ATOM 1751 C CA . VAL A 1 211 ? 28.375 11.461 4.34 1 98.88 211 VAL A CA 1
ATOM 1752 C C . VAL A 1 211 ? 28.594 12.766 3.572 1 98.88 211 VAL A C 1
ATOM 1754 O O . VAL A 1 211 ? 29.281 12.773 2.545 1 98.88 211 VAL A O 1
ATOM 1757 N N . ASN A 1 212 ? 28.031 13.82 4.062 1 98.81 212 ASN A N 1
ATOM 1758 C CA . ASN A 1 212 ? 28.172 15.141 3.463 1 98.81 212 ASN A CA 1
ATOM 1759 C C . ASN A 1 212 ? 27.906 16.25 4.48 1 98.81 212 ASN A C 1
ATOM 1761 O O . ASN A 1 212 ? 26.828 16.328 5.051 1 98.81 212 ASN A O 1
ATOM 1765 N N . LYS A 1 213 ? 28.859 17.156 4.645 1 98.5 213 LYS A N 1
ATOM 1766 C CA . LYS A 1 213 ? 28.797 18.203 5.664 1 98.5 213 LYS A CA 1
ATOM 1767 C C . LYS A 1 213 ? 27.688 19.203 5.355 1 98.5 213 LYS A C 1
ATOM 1769 O O . LYS A 1 213 ? 27.25 19.938 6.234 1 98.5 213 LYS A O 1
ATOM 1774 N N . GLU A 1 214 ? 27.188 19.156 4.098 1 98.56 214 GLU A N 1
ATOM 1775 C CA . GLU A 1 214 ? 26.188 20.125 3.684 1 98.56 214 GLU A CA 1
ATOM 1776 C C . GLU A 1 214 ? 24.766 19.609 3.934 1 98.56 214 GLU A C 1
ATOM 1778 O O . GLU A 1 214 ? 23.797 20.344 3.795 1 98.56 214 GLU A O 1
ATOM 1783 N N . TYR A 1 215 ? 24.625 18.312 4.266 1 98.88 215 TYR A N 1
ATOM 1784 C CA . TYR A 1 215 ? 23.312 17.766 4.562 1 98.88 215 TYR A CA 1
ATOM 1785 C C . TYR A 1 215 ? 22.75 18.375 5.848 1 98.88 215 TYR A C 1
ATOM 1787 O O . TYR A 1 215 ? 23.484 18.562 6.816 1 98.88 215 TYR A O 1
ATOM 1795 N N . LYS A 1 216 ? 21.484 18.672 5.875 1 98.88 216 LYS A N 1
ATOM 1796 C CA . LYS A 1 216 ? 20.891 19.391 7 1 98.88 216 LYS A CA 1
ATOM 1797 C C . LYS A 1 216 ? 20.359 18.406 8.047 1 98.88 216 LYS A C 1
ATOM 1799 O O . LYS A 1 216 ? 19.562 17.531 7.742 1 98.88 216 LYS A O 1
ATOM 1804 N N . VAL A 1 217 ? 20.797 18.562 9.242 1 98.88 217 VAL A N 1
ATOM 1805 C CA . VAL A 1 217 ? 20.344 17.734 10.359 1 98.88 217 VAL A CA 1
ATOM 1806 C C . VAL A 1 217 ? 19.859 18.625 11.492 1 98.88 217 VAL A C 1
ATOM 1808 O O . VAL A 1 217 ? 20.406 19.719 11.719 1 98.88 217 VAL A O 1
ATOM 1811 N N . GLY A 1 218 ? 18.766 18.25 12.086 1 98.88 218 GLY A N 1
ATOM 1812 C CA . GLY A 1 218 ? 18.203 19.062 13.156 1 98.88 218 GLY A CA 1
ATOM 1813 C C . GLY A 1 218 ? 17.25 18.297 14.055 1 98.88 218 GLY A C 1
ATOM 1814 O O . GLY A 1 218 ? 17.219 17.062 14.023 1 98.88 218 GLY A O 1
ATOM 1815 N N . GLY A 1 219 ? 16.484 18.953 14.945 1 98.25 219 GLY A N 1
ATOM 1816 C CA . GLY A 1 219 ? 15.578 18.531 16 1 98.25 219 GLY A CA 1
ATOM 1817 C C . GLY A 1 219 ? 15.297 19.609 17.016 1 98.25 219 GLY A C 1
ATOM 1818 O O . GLY A 1 219 ? 15.477 20.797 16.734 1 98.25 219 GLY A O 1
ATOM 1819 N N . PRO A 1 220 ? 14.695 19.344 18.156 1 98.44 220 PRO A N 1
ATOM 1820 C CA . PRO A 1 220 ? 14.555 18.016 18.734 1 98.44 220 PRO A CA 1
ATOM 1821 C C . PRO A 1 220 ? 13.172 17.406 18.484 1 98.44 220 PRO A C 1
ATOM 1823 O O . PRO A 1 220 ? 12.836 16.375 19.062 1 98.44 220 PRO A O 1
ATOM 1826 N N . ALA A 1 221 ? 12.32 18.031 17.641 1 98.44 221 ALA A N 1
ATOM 1827 C CA . ALA A 1 221 ? 10.992 17.531 17.297 1 98.44 221 ALA A CA 1
ATOM 1828 C C . ALA A 1 221 ? 10.164 17.266 18.547 1 98.44 221 ALA A C 1
ATOM 1830 O O . ALA A 1 221 ? 9.539 16.219 18.672 1 98.44 221 ALA A O 1
ATOM 1831 N N . THR A 1 222 ? 10.203 18.156 19.516 1 98.44 222 THR A N 1
ATOM 1832 C CA . THR A 1 222 ? 9.555 17.984 20.812 1 98.44 222 THR A CA 1
ATOM 1833 C C . THR A 1 222 ? 8.078 18.359 20.734 1 98.44 222 THR A C 1
ATOM 1835 O O . THR A 1 222 ? 7.668 19.094 19.844 1 98.44 222 THR A O 1
ATOM 1838 N N . ALA A 1 223 ? 7.312 17.906 21.703 1 97.31 223 ALA A N 1
ATOM 1839 C CA . ALA A 1 223 ? 5.93 18.328 21.922 1 97.31 223 ALA A CA 1
ATOM 1840 C C . ALA A 1 223 ? 5.863 19.625 22.703 1 97.31 223 ALA A C 1
ATOM 1842 O O . ALA A 1 223 ? 6.641 19.844 23.641 1 97.31 223 ALA A O 1
ATOM 1843 N N . GLY A 1 224 ? 4.977 20.516 22.281 1 95.94 224 GLY A N 1
ATOM 1844 C CA . GLY A 1 224 ? 4.711 21.719 23.031 1 95.94 224 GLY A CA 1
ATOM 1845 C C . GLY A 1 224 ? 5.84 22.734 22.969 1 95.94 224 GLY A C 1
ATOM 1846 O O . GLY A 1 224 ? 6.105 23.438 23.953 1 95.94 224 GLY A O 1
ATOM 1847 N N . SER A 1 225 ? 6.586 22.656 21.891 1 97.19 225 SER A N 1
ATOM 1848 C CA . SER A 1 225 ? 7.676 23.609 21.688 1 97.19 225 SER A CA 1
ATOM 1849 C C . SER A 1 225 ? 8.711 23.516 22.797 1 97.19 225 SER A C 1
ATOM 1851 O O . SER A 1 225 ? 9.297 24.516 23.203 1 97.19 225 SER A O 1
ATOM 1853 N N . ALA A 1 226 ? 8.883 22.328 23.281 1 97.31 226 ALA A N 1
ATOM 1854 C CA . ALA A 1 226 ? 9.805 22.141 24.406 1 97.31 226 ALA A CA 1
ATOM 1855 C C . ALA A 1 226 ? 11.242 22.031 23.922 1 97.31 226 ALA A C 1
ATOM 1857 O O . ALA A 1 226 ? 11.492 21.734 22.75 1 97.31 226 ALA A O 1
ATOM 1858 N N . TRP A 1 227 ? 12.234 22.266 24.75 1 98.38 227 TRP A N 1
ATOM 1859 C CA . TRP A 1 227 ? 13.672 21.984 24.672 1 98.38 227 TRP A CA 1
ATOM 1860 C C . TRP A 1 227 ? 14.305 22.75 23.516 1 98.38 227 TRP A C 1
ATOM 1862 O O . TRP A 1 227 ? 15.273 22.281 22.922 1 98.38 227 TRP A O 1
ATOM 1872 N N . VAL A 1 228 ? 13.68 23.922 23.031 1 98.38 228 VAL A N 1
ATOM 1873 C CA . VAL A 1 228 ? 14.242 24.688 21.938 1 98.38 228 VAL A CA 1
ATOM 1874 C C . VAL A 1 228 ? 15.586 25.297 22.359 1 98.38 228 VAL A C 1
ATOM 1876 O O . VAL A 1 228 ? 16.625 24.938 21.812 1 98.38 228 VAL A O 1
ATOM 1879 N N . SER A 1 229 ? 15.602 26.031 23.438 1 98.44 229 SER A N 1
ATOM 1880 C CA . SER A 1 229 ? 16.828 26.672 23.906 1 98.44 229 SER A CA 1
ATOM 1881 C C . SER A 1 229 ? 17.828 25.656 24.422 1 98.44 229 SER A C 1
ATOM 1883 O O . SER A 1 229 ? 19.016 25.75 24.156 1 98.44 229 SER A O 1
ATOM 1885 N N . GLU A 1 230 ? 17.328 24.672 25.109 1 98.44 230 GLU A N 1
ATOM 1886 C CA . GLU A 1 230 ? 18.172 23.656 25.719 1 98.44 230 GLU A CA 1
ATOM 1887 C C . GLU A 1 230 ? 18.938 22.875 24.656 1 98.44 230 GLU A C 1
ATOM 1889 O O . GLU A 1 230 ? 20.125 22.578 24.828 1 98.44 230 GLU A O 1
ATOM 1894 N N . THR A 1 231 ? 18.266 22.562 23.562 1 98.81 231 THR A N 1
ATOM 1895 C CA . THR A 1 231 ? 18.906 21.781 22.5 1 98.81 231 THR A CA 1
ATOM 1896 C C . THR A 1 231 ? 19.969 22.625 21.781 1 98.81 231 THR A C 1
ATOM 1898 O O . THR A 1 231 ? 21.047 22.141 21.469 1 98.81 231 THR A O 1
ATOM 1901 N N . ILE A 1 232 ? 19.625 23.922 21.5 1 98.75 232 ILE A N 1
ATOM 1902 C CA . ILE A 1 232 ? 20.594 24.828 20.875 1 98.75 232 ILE A CA 1
ATOM 1903 C C . ILE A 1 232 ? 21.844 24.938 21.75 1 98.75 232 ILE A C 1
ATOM 1905 O O . ILE A 1 232 ? 22.969 24.844 21.266 1 98.75 232 ILE A O 1
ATOM 1909 N N . ASP A 1 233 ? 21.641 25.094 23.047 1 98.56 233 ASP A N 1
ATOM 1910 C CA . ASP A 1 233 ? 22.75 25.203 24 1 98.56 233 ASP A CA 1
ATOM 1911 C C . ASP A 1 233 ? 23.609 23.953 24 1 98.56 233 ASP A C 1
ATOM 1913 O O . ASP A 1 233 ? 24.844 24.031 24 1 98.56 233 ASP A O 1
ATOM 1917 N N . PHE A 1 234 ? 22.984 22.859 24.078 1 98.62 234 PHE A N 1
ATOM 1918 C CA . PHE A 1 234 ? 23.703 21.594 24.062 1 98.62 234 PHE A CA 1
ATOM 1919 C C . PHE A 1 234 ? 24.594 21.484 22.828 1 98.62 234 PHE A C 1
ATOM 1921 O O . PHE A 1 234 ? 25.766 21.141 22.922 1 98.62 234 PHE A O 1
ATOM 1928 N N . CYS A 1 235 ? 23.953 21.688 21.656 1 98.69 235 CYS A N 1
ATOM 1929 C CA . CYS A 1 235 ? 24.672 21.531 20.391 1 98.69 235 CYS A CA 1
ATOM 1930 C C . CYS A 1 235 ? 25.844 22.516 20.312 1 98.69 235 CYS A C 1
ATOM 1932 O O . CYS A 1 235 ? 26.922 22.156 19.828 1 98.69 235 CYS A O 1
ATOM 1934 N N . THR A 1 236 ? 25.625 23.719 20.797 1 98.31 236 THR A N 1
ATOM 1935 C CA . THR A 1 236 ? 26.656 24.734 20.781 1 98.31 236 THR A CA 1
ATOM 1936 C C . THR A 1 236 ? 27.797 24.375 21.734 1 98.31 236 THR A C 1
ATOM 1938 O O . THR A 1 236 ? 28.969 24.375 21.344 1 98.31 236 THR A O 1
ATOM 1941 N N . LYS A 1 237 ? 27.438 24.016 22.859 1 98.38 237 LYS A N 1
ATOM 1942 C CA . LYS A 1 237 ? 28.422 23.719 23.906 1 98.38 237 LYS A CA 1
ATOM 1943 C C . LYS A 1 237 ? 29.266 22.5 23.531 1 98.38 237 LYS A C 1
ATOM 1945 O O . LYS A 1 237 ? 30.453 22.453 23.859 1 98.38 237 LYS A O 1
ATOM 1950 N N . ASN A 1 238 ? 28.656 21.594 22.891 1 98.44 238 ASN A N 1
ATOM 1951 C CA . ASN A 1 238 ? 29.344 20.328 22.641 1 98.44 238 ASN A CA 1
ATOM 1952 C C . ASN A 1 238 ? 29.797 20.219 21.188 1 98.44 238 ASN A C 1
ATOM 1954 O O . ASN A 1 238 ? 30.266 19.172 20.75 1 98.44 238 ASN A O 1
ATOM 1958 N N . ASN A 1 239 ? 29.625 21.219 20.422 1 97.94 239 ASN A N 1
ATOM 1959 C CA . ASN A 1 239 ? 30 21.281 19.016 1 97.94 239 ASN A CA 1
ATOM 1960 C C . ASN A 1 239 ? 29.328 20.172 18.203 1 97.94 239 ASN A C 1
ATOM 1962 O O . ASN A 1 239 ? 29.984 19.438 17.469 1 97.94 239 ASN A O 1
ATOM 1966 N N . VAL A 1 240 ? 28.094 19.938 18.516 1 98.5 240 VAL A N 1
ATOM 1967 C CA . VAL A 1 240 ? 27.25 19 17.781 1 98.5 240 VAL A CA 1
ATOM 1968 C C . VAL A 1 240 ? 26.531 19.719 16.641 1 98.5 240 VAL A C 1
ATOM 1970 O O . VAL A 1 240 ? 25.984 20.812 16.844 1 98.5 240 VAL A O 1
ATOM 1973 N N . PRO A 1 241 ? 26.547 19.125 15.43 1 98.25 241 PRO A N 1
ATOM 1974 C CA . PRO A 1 241 ? 25.891 19.797 14.297 1 98.25 241 PRO A CA 1
ATOM 1975 C C . PRO A 1 241 ? 24.391 20.031 14.523 1 98.25 241 PRO A C 1
ATOM 1977 O O . PRO A 1 241 ? 23.703 19.141 15.039 1 98.25 241 PRO A O 1
ATOM 1980 N N . MET A 1 242 ? 23.938 21.203 14.148 1 98.44 242 MET A N 1
ATOM 1981 C CA . MET A 1 242 ? 22.516 21.562 14.148 1 98.44 242 MET A CA 1
ATOM 1982 C C . MET A 1 242 ? 22.219 22.609 13.07 1 98.44 242 MET A C 1
ATOM 1984 O O . MET A 1 242 ? 22.734 23.719 13.133 1 98.44 242 MET A O 1
ATOM 1988 N N . ASP A 1 243 ? 21.359 22.219 12.148 1 98.75 243 ASP A N 1
ATOM 1989 C CA . ASP A 1 243 ? 21.094 23.094 11 1 98.75 243 ASP A CA 1
ATOM 1990 C C . ASP A 1 243 ? 19.703 23.703 11.086 1 98.75 243 ASP A C 1
ATOM 1992 O O . ASP A 1 243 ? 19.406 24.688 10.391 1 98.75 243 ASP A O 1
ATOM 1996 N N . PHE A 1 244 ? 18.859 23.156 11.891 1 98.88 244 PHE A N 1
ATOM 1997 C CA . PHE A 1 244 ? 17.516 23.688 12.07 1 98.88 244 PHE A CA 1
ATOM 1998 C C . PHE A 1 244 ? 16.922 23.219 13.383 1 98.88 244 PHE A C 1
ATOM 2000 O O . PHE A 1 244 ? 17.391 22.25 13.977 1 98.88 244 PHE A O 1
ATOM 2007 N N . VAL A 1 245 ? 15.953 23.938 13.852 1 98.88 245 VAL A N 1
ATOM 2008 C CA . VAL A 1 245 ? 15.117 23.531 14.977 1 98.88 245 VAL A CA 1
ATOM 2009 C C . VAL A 1 245 ? 13.773 23.031 14.469 1 98.88 245 VAL A C 1
ATOM 2011 O O . VAL A 1 245 ? 13.18 23.609 13.562 1 98.88 245 VAL A O 1
ATOM 2014 N N . SER A 1 246 ? 13.312 21.922 15 1 98.88 246 SER A N 1
ATOM 2015 C CA . SER A 1 246 ? 11.953 21.438 14.75 1 98.88 246 SER A CA 1
ATOM 2016 C C . SER A 1 246 ? 11.219 21.156 16.047 1 98.88 246 SER A C 1
ATOM 2018 O O . SER A 1 246 ? 11.828 20.75 17.031 1 98.88 246 SER A O 1
ATOM 2020 N N . THR A 1 247 ? 9.992 21.359 16.078 1 98.69 247 THR A N 1
ATOM 2021 C CA . THR A 1 247 ? 9.148 21.109 17.234 1 98.69 247 THR A CA 1
ATOM 2022 C C . THR A 1 247 ? 7.68 21.031 16.828 1 98.69 247 THR A C 1
ATOM 2024 O O . THR A 1 247 ? 7.359 21.031 15.633 1 98.69 247 THR A O 1
ATOM 2027 N N . HIS A 1 248 ? 6.75 20.75 17.859 1 98.5 248 HIS A N 1
ATOM 2028 C CA . HIS A 1 248 ? 5.328 20.547 17.609 1 98.5 248 HIS A CA 1
ATOM 2029 C C . HIS A 1 248 ? 4.477 21.438 18.5 1 98.5 248 HIS A C 1
ATOM 2031 O O . HIS A 1 248 ? 4.906 21.828 19.594 1 98.5 248 HIS A O 1
ATOM 2037 N N . THR A 1 249 ? 3.312 21.75 18 1 97.94 249 THR A N 1
ATOM 2038 C CA . THR A 1 249 ? 2.336 22.438 18.844 1 97.94 249 THR A CA 1
ATOM 2039 C C . THR A 1 249 ? 0.916 22.141 18.375 1 97.94 249 THR A C 1
ATOM 2041 O O . THR A 1 249 ? 0.673 21.969 17.172 1 97.94 249 THR A O 1
ATOM 2044 N N . TYR A 1 250 ? -0.058 22.078 19.312 1 97.06 250 TYR A N 1
ATOM 2045 C CA . TYR A 1 250 ? -1.468 21.828 19.047 1 97.06 250 TYR A CA 1
ATOM 2046 C C . TYR A 1 250 ? -2.357 22.766 19.844 1 97.06 250 TYR A C 1
ATOM 2048 O O . TYR A 1 250 ? -1.925 23.344 20.844 1 97.06 250 TYR A O 1
ATOM 2056 N N . GLY A 1 251 ? -3.604 22.891 19.438 1 95.88 251 GLY A N 1
ATOM 2057 C CA . GLY A 1 251 ? -4.449 23.984 19.891 1 95.88 251 GLY A CA 1
ATOM 2058 C C . GLY A 1 251 ? -5.406 23.594 21 1 95.88 251 GLY A C 1
ATOM 2059 O O . GLY A 1 251 ? -6.453 24.219 21.172 1 95.88 251 GLY A O 1
ATOM 2060 N N . VAL A 1 252 ? -5.156 22.516 21.719 1 92.81 252 VAL A N 1
ATOM 2061 C CA . VAL A 1 252 ? -6.031 22.109 22.812 1 92.81 252 VAL A CA 1
ATOM 2062 C C . VAL A 1 252 ? -5.367 22.438 24.141 1 92.81 252 VAL A C 1
ATOM 2064 O O . VAL A 1 252 ? -4.148 22.594 24.219 1 92.81 252 VAL A O 1
ATOM 2067 N N . LYS A 1 253 ? -6.113 22.516 25.234 1 84.56 253 LYS A N 1
ATOM 2068 C CA . LYS A 1 253 ? -5.703 23.031 26.531 1 84.56 253 LYS A CA 1
ATOM 2069 C C . LYS A 1 253 ? -4.766 22.062 27.234 1 84.56 253 LYS A C 1
ATOM 2071 O O . LYS A 1 253 ? -3.795 22.469 27.875 1 84.56 253 LYS A O 1
ATOM 2076 N N . HIS A 1 254 ? -5.227 20.797 27.188 1 77.88 254 HIS A N 1
ATOM 2077 C CA . HIS A 1 254 ? -4.453 19.875 28.016 1 77.88 254 HIS A CA 1
ATOM 2078 C C . HIS A 1 254 ? -4.02 18.641 27.234 1 77.88 254 HIS A C 1
ATOM 2080 O O . HIS A 1 254 ? -4.707 18.219 26.297 1 77.88 254 HIS A O 1
ATOM 2086 N N . GLY A 1 255 ? -2.889 18.25 27.641 1 73.75 255 GLY A N 1
ATOM 2087 C CA . GLY A 1 255 ? -2.391 16.969 27.172 1 73.75 255 GLY A CA 1
ATOM 2088 C C . GLY A 1 255 ? -1.58 17.078 25.891 1 73.75 255 GLY A C 1
ATOM 2089 O O . GLY A 1 255 ? -1.61 18.109 25.219 1 73.75 255 GLY A O 1
ATOM 2090 N N . TYR A 1 256 ? -0.775 16.031 25.734 1 80.5 256 TYR A N 1
ATOM 2091 C CA . TYR A 1 256 ? 0.105 16.047 24.562 1 80.5 256 TYR A CA 1
ATOM 2092 C C . TYR A 1 256 ? 0.04 14.719 23.812 1 80.5 256 TYR A C 1
ATOM 2094 O O . TYR A 1 256 ? 0.5 14.617 22.672 1 80.5 256 TYR A O 1
ATOM 2102 N N . LEU A 1 257 ? -0.493 13.773 24.5 1 82.5 257 LEU A N 1
ATOM 2103 C CA . LEU A 1 257 ? -0.493 12.453 23.859 1 82.5 257 LEU A CA 1
ATOM 2104 C C . LEU A 1 257 ? -1.801 11.719 24.141 1 82.5 257 LEU A C 1
ATOM 2106 O O . LEU A 1 257 ? -2.252 11.656 25.281 1 82.5 257 LEU A O 1
ATOM 2110 N N . ASP A 1 258 ? -2.465 11.305 23.188 1 81.56 258 ASP A N 1
ATOM 2111 C CA . ASP A 1 258 ? -3.627 10.422 23.172 1 81.56 258 ASP A CA 1
ATOM 2112 C C . ASP A 1 258 ? -3.588 9.477 21.969 1 81.56 258 ASP A C 1
ATOM 2114 O O . ASP A 1 258 ? -4.375 9.625 21.031 1 81.56 258 ASP A O 1
ATOM 2118 N N . GLU A 1 259 ? -2.785 8.523 22.141 1 78.94 259 GLU A N 1
ATOM 2119 C CA . GLU A 1 259 ? -2.389 7.617 21.062 1 78.94 259 GLU A CA 1
ATOM 2120 C C . GLU A 1 259 ? -3.604 6.949 20.422 1 78.94 259 GLU A C 1
ATOM 2122 O O . GLU A 1 259 ? -3.645 6.75 19.203 1 78.94 259 GLU A O 1
ATOM 2127 N N . PHE A 1 260 ? -4.625 6.719 21.188 1 81.25 260 PHE A N 1
ATOM 2128 C CA . PHE A 1 260 ? -5.711 5.883 20.688 1 81.25 260 PHE A CA 1
ATOM 2129 C C . PHE A 1 260 ? -7 6.684 20.578 1 81.25 260 PHE A C 1
ATOM 2131 O O . PHE A 1 260 ? -8.031 6.16 20.141 1 81.25 260 PHE A O 1
ATOM 2138 N N . GLY A 1 261 ? -6.93 7.98 21.016 1 82.31 261 GLY A N 1
ATOM 2139 C CA . GLY A 1 261 ? -8.055 8.875 20.812 1 82.31 261 GLY A CA 1
ATOM 2140 C C . GLY A 1 261 ? -9.188 8.641 21.797 1 82.31 261 GLY A C 1
ATOM 2141 O O . GLY A 1 261 ? -10.367 8.742 21.422 1 82.31 261 GLY A O 1
ATOM 2142 N N . THR A 1 262 ? -8.859 8.227 22.938 1 81.81 262 THR A N 1
ATOM 2143 C CA . THR A 1 262 ? -9.891 7.879 23.891 1 81.81 262 THR A CA 1
ATOM 2144 C C . THR A 1 262 ? -10.023 8.961 24.969 1 81.81 262 THR A C 1
ATOM 2146 O O . THR A 1 262 ? -10.945 8.914 25.797 1 81.81 262 THR A O 1
ATOM 2149 N N . SER A 1 263 ? -9.047 9.93 24.797 1 81.06 263 SER A N 1
ATOM 2150 C CA . SER A 1 263 ? -9.086 10.992 25.797 1 81.06 263 SER A CA 1
ATOM 2151 C C . SER A 1 263 ? -9.922 12.172 25.297 1 81.06 263 SER A C 1
ATOM 2153 O O . SER A 1 263 ? -10.117 12.344 24.094 1 81.06 263 SER A O 1
ATOM 2155 N N . GLY A 1 264 ? -10.484 12.836 26.203 1 87.69 264 GLY A N 1
ATOM 2156 C CA . GLY A 1 264 ? -11.227 14.047 25.859 1 87.69 264 GLY A CA 1
ATOM 2157 C C . GLY A 1 264 ? -10.336 15.273 25.766 1 87.69 264 GLY A C 1
ATOM 2158 O O . GLY A 1 264 ? -9.383 15.422 26.531 1 87.69 264 GLY A O 1
ATOM 2159 N N . THR A 1 265 ? -10.594 16.094 24.734 1 92.12 265 THR A N 1
ATOM 2160 C CA . THR A 1 265 ? -9.859 17.344 24.531 1 92.12 265 THR A CA 1
ATOM 2161 C C . THR A 1 265 ? -10.805 18.531 24.531 1 92.12 265 THR A C 1
ATOM 2163 O O . THR A 1 265 ? -12.016 18.375 24.359 1 92.12 265 THR A O 1
ATOM 2166 N N . ILE A 1 266 ? -10.266 19.625 24.875 1 92.75 266 ILE A N 1
ATOM 2167 C CA . ILE A 1 266 ? -10.969 20.891 24.812 1 92.75 266 ILE A CA 1
ATOM 2168 C C . ILE A 1 266 ? -10.156 21.891 24 1 92.75 266 ILE A C 1
ATOM 2170 O O . ILE A 1 266 ? -8.977 22.141 24.297 1 92.75 266 ILE A O 1
ATOM 2174 N N . LEU A 1 267 ? -10.734 22.422 23 1 94.06 267 LEU A N 1
ATOM 2175 C CA . LEU A 1 267 ? -10.07 23.438 22.203 1 94.06 267 LEU A CA 1
ATOM 2176 C C . LEU A 1 267 ? -9.672 24.625 23.078 1 94.06 267 LEU A C 1
ATOM 2178 O O . LEU A 1 267 ? -10.453 25.078 23.922 1 94.06 267 LEU A O 1
ATOM 2182 N N . ASN A 1 268 ? -8.43 25.078 22.906 1 94.25 268 ASN A N 1
ATOM 2183 C CA . ASN A 1 268 ? -7.957 26.219 23.672 1 94.25 268 ASN A CA 1
ATOM 2184 C C . ASN A 1 268 ? -8.68 27.5 23.281 1 94.25 268 ASN A C 1
ATOM 2186 O O . ASN A 1 268 ? -8.758 27.844 22.094 1 94.25 268 ASN A O 1
ATOM 2190 N N . GLN A 1 269 ? -9.125 28.25 24.203 1 91.62 269 GLN A N 1
ATOM 2191 C CA . GLN A 1 269 ? -9.891 29.469 23.953 1 91.62 269 GLN A CA 1
ATOM 2192 C C . GLN A 1 269 ? -8.969 30.641 23.625 1 91.62 269 GLN A C 1
ATOM 2194 O O . GLN A 1 269 ? -9.414 31.672 23.125 1 91.62 269 GLN A O 1
ATOM 2199 N N . ASP A 1 270 ? -7.758 30.453 23.969 1 92.81 270 ASP A N 1
ATOM 2200 C CA . ASP A 1 270 ? -6.793 31.5 23.672 1 92.81 270 ASP A CA 1
ATOM 2201 C C . ASP A 1 270 ? -6.602 31.656 22.172 1 92.81 270 ASP A C 1
ATOM 2203 O O . ASP A 1 270 ? -6.133 30.734 21.5 1 92.81 270 ASP A O 1
ATOM 2207 N N . GLU A 1 271 ? -6.883 32.844 21.672 1 91.56 271 GLU A N 1
ATOM 2208 C CA . GLU A 1 271 ? -6.797 33.125 20.234 1 91.56 271 GLU A CA 1
ATOM 2209 C C . GLU A 1 271 ? -5.379 32.906 19.719 1 91.56 271 GLU A C 1
ATOM 2211 O O . GLU A 1 271 ? -5.176 32.656 18.531 1 91.56 271 GLU A O 1
ATOM 2216 N N . TRP A 1 272 ? -4.43 33.031 20.594 1 95.62 272 TRP A N 1
ATOM 2217 C CA . TRP A 1 272 ? -3.035 32.969 20.172 1 95.62 272 TRP A CA 1
ATOM 2218 C C . TRP A 1 272 ? -2.426 31.609 20.484 1 95.62 272 TRP A C 1
ATOM 2220 O O . TRP A 1 272 ? -1.215 31.422 20.359 1 95.62 272 TRP A O 1
ATOM 2230 N N . SER A 1 273 ? -3.346 30.719 20.906 1 93.5 273 SER A N 1
ATOM 2231 C CA . SER A 1 273 ? -2.84 29.359 21.031 1 93.5 273 SER A CA 1
ATOM 2232 C C . SER A 1 273 ? -2.205 28.891 19.719 1 93.5 273 SER A C 1
ATOM 2234 O O . SER A 1 273 ? -2.658 29.266 18.641 1 93.5 273 SER A O 1
ATOM 2236 N N . VAL A 1 274 ? -1.119 28.109 19.719 1 97.19 274 VAL A N 1
ATOM 2237 C CA . VAL A 1 274 ? -0.33 27.625 18.594 1 97.19 274 VAL A CA 1
ATOM 2238 C C . VAL A 1 274 ? 0.556 28.75 18.062 1 97.19 274 VAL A C 1
ATOM 2240 O O . VAL A 1 274 ? 1.784 28.656 18.109 1 97.19 274 VAL A O 1
ATOM 2243 N N . SER A 1 275 ? -0.107 29.906 17.547 1 98.25 275 SER A N 1
ATOM 2244 C CA . SER A 1 275 ? 0.66 30.969 16.922 1 98.25 275 SER A CA 1
ATOM 2245 C C . SER A 1 275 ? 1.595 31.641 17.922 1 98.25 275 SER A C 1
ATOM 2247 O O . SER A 1 275 ? 2.738 31.969 17.578 1 98.25 275 SER A O 1
ATOM 2249 N N . GLY A 1 276 ? 1.081 31.859 19.094 1 98.06 276 GLY A N 1
ATOM 2250 C CA . GLY A 1 276 ? 1.923 32.469 20.109 1 98.06 276 GLY A CA 1
ATOM 2251 C C . GLY A 1 276 ? 3.146 31.625 20.438 1 98.06 276 GLY A C 1
ATOM 2252 O O . GLY A 1 276 ? 4.238 32.156 20.625 1 98.06 276 GLY A O 1
ATOM 2253 N N . GLU A 1 277 ? 2.984 30.344 20.516 1 97.38 277 GLU A N 1
ATOM 2254 C CA . GLU A 1 277 ? 4.094 29.438 20.781 1 97.38 277 GLU A CA 1
ATOM 2255 C C . GLU A 1 277 ? 5.141 29.5 19.672 1 97.38 277 GLU A C 1
ATOM 2257 O O . GLU A 1 277 ? 6.344 29.484 19.938 1 97.38 277 GLU A O 1
ATOM 2262 N N . ILE A 1 278 ? 4.684 29.562 18.484 1 98.75 278 ILE A N 1
ATOM 2263 C CA . ILE A 1 278 ? 5.574 29.594 17.344 1 98.75 278 ILE A CA 1
ATOM 2264 C C . ILE A 1 278 ? 6.379 30.891 17.344 1 98.75 278 ILE A C 1
ATOM 2266 O O . ILE A 1 278 ? 7.598 30.875 17.156 1 98.75 278 ILE A O 1
ATOM 2270 N N . ILE A 1 279 ? 5.719 32.031 17.594 1 98.75 279 ILE A N 1
ATOM 2271 C CA . ILE A 1 279 ? 6.383 33.312 17.656 1 98.75 279 ILE A CA 1
ATOM 2272 C C . ILE A 1 279 ? 7.398 33.312 18.797 1 98.75 279 ILE A C 1
ATOM 2274 O O . ILE A 1 279 ? 8.508 33.844 18.656 1 98.75 279 ILE A O 1
ATOM 2278 N N . ASN A 1 280 ? 7.02 32.688 19.875 1 98.69 280 ASN A N 1
ATOM 2279 C CA . ASN A 1 280 ? 7.941 32.625 21 1 98.69 280 ASN A CA 1
ATOM 2280 C C . ASN A 1 280 ? 9.164 31.766 20.656 1 98.69 280 ASN A C 1
ATOM 2282 O O . ASN A 1 280 ? 10.289 32.094 21.047 1 98.69 280 ASN A O 1
ATOM 2286 N N . SER A 1 281 ? 8.992 30.656 20.016 1 98.81 281 SER A N 1
ATOM 2287 C CA . SER A 1 281 ? 10.117 29.828 19.594 1 98.81 281 SER A CA 1
ATOM 2288 C C . SER A 1 281 ? 11.086 30.609 18.719 1 98.81 281 SER A C 1
ATOM 2290 O O . SER A 1 281 ? 12.305 30.469 18.859 1 98.81 281 SER A O 1
ATOM 2292 N N . ARG A 1 282 ? 10.555 31.391 17.797 1 98.81 282 ARG A N 1
ATOM 2293 C CA . ARG A 1 282 ? 11.406 32.25 16.953 1 98.81 282 ARG A CA 1
ATOM 2294 C C . ARG A 1 282 ? 12.227 33.188 17.812 1 98.81 282 ARG A C 1
ATOM 2296 O O . ARG A 1 282 ? 13.414 33.406 17.562 1 98.81 282 ARG A O 1
ATOM 2303 N N . LYS A 1 283 ? 11.594 33.781 18.781 1 98.69 283 LYS A N 1
ATOM 2304 C CA . LYS A 1 283 ? 12.281 34.688 19.688 1 98.69 283 LYS A CA 1
ATOM 2305 C C . LYS A 1 283 ? 13.406 33.969 20.438 1 98.69 283 LYS A C 1
ATOM 2307 O O . LYS A 1 283 ? 14.516 34.469 20.547 1 98.69 283 LYS A O 1
ATOM 2312 N N . LEU A 1 284 ? 13.133 32.781 20.938 1 98.69 284 LEU A N 1
ATOM 2313 C CA . LEU A 1 284 ? 14.133 32 21.641 1 98.69 284 LEU A CA 1
ATOM 2314 C C . LEU A 1 284 ? 15.336 31.719 20.75 1 98.69 284 LEU A C 1
ATOM 2316 O O . LEU A 1 284 ? 16.484 31.797 21.203 1 98.69 284 LEU A O 1
ATOM 2320 N N . ILE A 1 285 ? 15.102 31.359 19.516 1 98.81 285 ILE A N 1
ATOM 2321 C CA . ILE A 1 285 ? 16.188 31.094 18.562 1 98.81 285 ILE A CA 1
ATOM 2322 C C . ILE A 1 285 ? 17 32.375 18.328 1 98.81 285 ILE A C 1
ATOM 2324 O O . ILE A 1 285 ? 18.234 32.344 18.375 1 98.81 285 ILE A O 1
ATOM 2328 N N . ALA A 1 286 ? 16.312 33.5 18.172 1 98.5 286 ALA A N 1
ATOM 2329 C CA . ALA A 1 286 ? 16.953 34.781 17.891 1 98.5 286 ALA A CA 1
ATOM 2330 C C . ALA A 1 286 ? 17.859 35.188 19.047 1 98.5 286 ALA A C 1
ATOM 2332 O O . ALA A 1 286 ? 18.875 35.875 18.844 1 98.5 286 ALA A O 1
ATOM 2333 N N . GLU A 1 287 ? 17.562 34.781 20.188 1 98.31 287 GLU A N 1
ATOM 2334 C CA . GLU A 1 287 ? 18.297 35.156 21.391 1 98.31 287 GLU A CA 1
ATOM 2335 C C . GLU A 1 287 ? 19.359 34.125 21.734 1 98.31 287 GLU A C 1
ATOM 2337 O O . GLU A 1 287 ? 20.125 34.312 22.672 1 98.31 287 GLU A O 1
ATOM 2342 N N . SER A 1 288 ? 19.359 33.125 21.031 1 98.31 288 SER A N 1
ATOM 2343 C CA . SER A 1 288 ? 20.281 32.031 21.312 1 98.31 288 SER A CA 1
ATOM 2344 C C . SER A 1 288 ? 21.656 32.281 20.672 1 98.31 288 SER A C 1
ATOM 2346 O O . SER A 1 288 ? 21.891 33.344 20.078 1 98.31 288 SER A O 1
ATOM 2348 N N . ALA A 1 289 ? 22.547 31.281 20.828 1 98.06 289 ALA A N 1
ATOM 2349 C CA . ALA A 1 289 ? 23.891 31.328 20.234 1 98.06 289 ALA A CA 1
ATOM 2350 C C . ALA A 1 289 ? 23.844 31.094 18.734 1 98.06 289 ALA A C 1
ATOM 2352 O O . ALA A 1 289 ? 24.812 31.359 18.016 1 98.06 289 ALA A O 1
ATOM 2353 N N . LYS A 1 290 ? 22.719 30.656 18.188 1 98 290 LYS A N 1
ATOM 2354 C CA . LYS A 1 290 ? 22.5 30.438 16.766 1 98 290 LYS A CA 1
ATOM 2355 C C . LYS A 1 290 ? 21.234 31.141 16.281 1 98 290 LYS A C 1
ATOM 2357 O O . LYS A 1 290 ? 20.281 30.484 15.859 1 98 290 LYS A O 1
ATOM 2362 N N . PRO A 1 291 ? 21.281 32.375 16.188 1 98.06 291 PRO A N 1
ATOM 2363 C CA . PRO A 1 291 ? 20.062 33.188 16.016 1 98.06 291 PRO A CA 1
ATOM 2364 C C . PRO A 1 291 ? 19.453 33.031 14.617 1 98.06 291 PRO A C 1
ATOM 2366 O O . PRO A 1 291 ? 18.328 33.469 14.391 1 98.06 291 PRO A O 1
ATOM 2369 N N . ASN A 1 292 ? 20.172 32.406 13.664 1 97.62 292 ASN A N 1
ATOM 2370 C CA . ASN A 1 292 ? 19.688 32.344 12.297 1 97.62 292 ASN A CA 1
ATOM 2371 C C . ASN A 1 292 ? 19.188 30.953 11.93 1 97.62 292 ASN A C 1
ATOM 2373 O O . ASN A 1 292 ? 18.922 30.672 10.758 1 97.62 292 ASN A O 1
ATOM 2377 N N . LEU A 1 293 ? 19.016 30.078 12.914 1 98.69 293 LEU A N 1
ATOM 2378 C CA . LEU A 1 293 ? 18.531 28.734 12.641 1 98.69 293 LEU A CA 1
ATOM 2379 C C . LEU A 1 293 ? 17.125 28.781 12.062 1 98.69 293 LEU A C 1
ATOM 2381 O O . LEU A 1 293 ? 16.281 29.562 12.5 1 98.69 293 LEU A O 1
ATOM 2385 N N . GLU A 1 294 ? 16.906 27.906 11.07 1 98.75 294 GLU A N 1
ATOM 2386 C CA . GLU A 1 294 ? 15.539 27.719 10.586 1 98.75 294 GLU A CA 1
ATOM 2387 C C . GLU A 1 294 ? 14.648 27.094 11.664 1 98.75 294 GLU A C 1
ATOM 2389 O O . GLU A 1 294 ? 15.133 26.375 12.539 1 98.75 294 GLU A O 1
ATOM 2394 N N . LEU A 1 295 ? 13.398 27.453 11.625 1 98.94 295 LEU A N 1
ATOM 2395 C CA . LEU A 1 295 ? 12.391 26.906 12.539 1 98.94 295 LEU A CA 1
ATOM 2396 C C . LEU A 1 295 ? 11.297 26.172 11.766 1 98.94 295 LEU A C 1
ATOM 2398 O O . LEU A 1 295 ? 10.594 26.781 10.953 1 98.94 295 LEU A O 1
ATOM 2402 N N . HIS A 1 296 ? 11.156 24.875 12.047 1 98.94 296 HIS A N 1
ATOM 2403 C CA . HIS A 1 296 ? 10.133 24.047 11.406 1 98.94 296 HIS A CA 1
ATOM 2404 C C . HIS A 1 296 ? 9.172 23.469 12.445 1 98.94 296 HIS A C 1
ATOM 2406 O O . HIS A 1 296 ? 9.602 22.766 13.367 1 98.94 296 HIS A O 1
ATOM 2412 N N . TYR A 1 297 ? 7.957 23.797 12.359 1 98.88 297 TYR A N 1
ATOM 2413 C CA . TYR A 1 297 ? 6.945 23.031 13.078 1 98.88 297 TYR A CA 1
ATOM 2414 C C . TYR A 1 297 ? 6.484 21.828 12.258 1 98.88 297 TYR A C 1
ATOM 2416 O O . TYR A 1 297 ? 5.562 21.938 11.445 1 98.88 297 TYR A O 1
ATOM 2424 N N . THR A 1 298 ? 7.105 20.703 12.578 1 98.81 298 THR A N 1
ATOM 2425 C CA . THR A 1 298 ? 6.926 19.516 11.758 1 98.81 298 THR A CA 1
ATOM 2426 C C . THR A 1 298 ? 5.621 18.812 12.102 1 98.81 298 THR A C 1
ATOM 2428 O O . THR A 1 298 ? 5.238 17.844 11.445 1 98.81 298 THR A O 1
ATOM 2431 N N . GLU A 1 299 ? 4.898 19.328 13.156 1 98.62 299 GLU A N 1
ATOM 2432 C CA . GLU A 1 299 ? 3.525 18.922 13.461 1 98.62 299 GLU A CA 1
ATOM 2433 C C . GLU A 1 299 ? 2.74 20.078 14.07 1 98.62 299 GLU A C 1
ATOM 2435 O O . GLU A 1 299 ? 3.203 20.719 15.023 1 98.62 299 GLU A O 1
ATOM 2440 N N . TRP A 1 300 ? 1.608 20.266 13.555 1 98.44 300 TRP A N 1
ATOM 2441 C CA . TRP A 1 300 ? 0.683 21.188 14.211 1 98.44 300 TRP A CA 1
ATOM 2442 C C . TRP A 1 300 ? -0.743 20.969 13.719 1 98.44 300 TRP A C 1
ATOM 2444 O O . TRP A 1 300 ? -0.954 20.438 12.617 1 98.44 300 TRP A O 1
ATOM 2454 N N . SER A 1 301 ? -1.737 21.172 14.43 1 97.69 301 SER A N 1
ATOM 2455 C CA . SER A 1 301 ? -3.156 21.297 14.109 1 97.69 301 SER A CA 1
ATOM 2456 C C . SER A 1 301 ? -3.949 21.812 15.305 1 97.69 301 SER A C 1
ATOM 2458 O O . SER A 1 301 ? -3.369 22.312 16.266 1 97.69 301 SER A O 1
ATOM 2460 N N . SER A 1 302 ? -5.223 21.703 15.25 1 96.5 302 SER A N 1
ATOM 2461 C CA . SER A 1 302 ? -6.082 22.172 16.328 1 96.5 302 SER A CA 1
ATOM 2462 C C . SER A 1 302 ? -6.023 21.219 17.531 1 96.5 302 SER A C 1
ATOM 2464 O O . SER A 1 302 ? -6.293 21.641 18.656 1 96.5 302 SER A O 1
ATOM 2466 N N . SER A 1 303 ? -5.711 19.984 17.281 1 96.06 303 SER A N 1
ATOM 2467 C CA . SER A 1 303 ? -5.668 18.984 18.344 1 96.06 303 SER A CA 1
ATOM 2468 C C . SER A 1 303 ? -4.668 17.875 18.016 1 96.06 303 SER A C 1
ATOM 2470 O O . SER A 1 303 ? -4.461 17.547 16.859 1 96.06 303 SER A O 1
ATOM 2472 N N . TYR A 1 304 ? -4.129 17.266 19.141 1 95.44 304 TYR A N 1
ATOM 2473 C CA . TYR A 1 304 ? -3.113 16.234 18.953 1 95.44 304 TYR A CA 1
ATOM 2474 C C . TYR A 1 304 ? -3.746 14.859 18.875 1 95.44 304 TYR A C 1
ATOM 2476 O O . TYR A 1 304 ? -3.07 13.875 18.547 1 95.44 304 TYR A O 1
ATOM 2484 N N . THR A 1 305 ? -5.031 14.727 19.188 1 94.75 305 THR A N 1
ATOM 2485 C CA . THR A 1 305 ? -5.656 13.406 19.234 1 94.75 305 THR A CA 1
ATOM 2486 C C . THR A 1 305 ? -6.109 12.984 17.828 1 94.75 305 THR A C 1
ATOM 2488 O O . THR A 1 305 ? -6.625 13.797 17.062 1 94.75 305 THR A O 1
ATOM 2491 N N . PRO A 1 306 ? -5.93 11.734 17.516 1 94.94 306 PRO A N 1
ATOM 2492 C CA . PRO A 1 306 ? -6.32 11.234 16.188 1 94.94 306 PRO A CA 1
ATOM 2493 C C . PRO A 1 306 ? -7.828 11.039 16.047 1 94.94 306 PRO A C 1
ATOM 2495 O O . PRO A 1 306 ? -8.289 10.383 15.117 1 94.94 306 PRO A O 1
ATOM 2498 N N . ALA A 1 307 ? -8.625 11.562 17.016 1 96 307 ALA A N 1
ATOM 2499 C CA . ALA A 1 307 ? -10.07 11.359 17.031 1 96 307 ALA A CA 1
ATOM 2500 C C . ALA A 1 307 ? -10.789 12.602 17.562 1 96 307 ALA A C 1
ATOM 2502 O O . ALA A 1 307 ? -11.703 12.5 18.391 1 96 307 ALA A O 1
ATOM 2503 N N . ASP A 1 308 ? -10.383 13.719 17.141 1 96.81 308 ASP A N 1
ATOM 2504 C CA . ASP A 1 308 ? -11.055 14.945 17.547 1 96.81 308 ASP A CA 1
ATOM 2505 C C . ASP A 1 308 ? -11.984 15.453 16.438 1 96.81 308 ASP A C 1
ATOM 2507 O O . ASP A 1 308 ? -11.523 15.883 15.383 1 96.81 308 ASP A O 1
ATOM 2511 N N . PRO A 1 309 ? -13.258 15.516 16.719 1 96.88 309 PRO A N 1
ATOM 2512 C CA . PRO A 1 309 ? -14.211 15.883 15.664 1 96.88 309 PRO A CA 1
ATOM 2513 C C . PRO A 1 309 ? -13.984 17.297 15.125 1 96.88 309 PRO A C 1
ATOM 2515 O O . PRO A 1 309 ? -14.508 17.641 14.07 1 96.88 309 PRO A O 1
ATOM 2518 N N . ILE A 1 310 ? -13.211 18.125 15.805 1 96.69 310 ILE A N 1
ATOM 2519 C CA . ILE A 1 310 ? -12.922 19.453 15.297 1 96.69 310 ILE A CA 1
ATOM 2520 C C . ILE A 1 310 ? -12.188 19.359 13.961 1 96.69 310 ILE A C 1
ATOM 2522 O O . ILE A 1 310 ? -12.312 20.234 13.109 1 96.69 310 ILE A O 1
ATOM 2526 N N . HIS A 1 311 ? -11.438 18.25 13.75 1 98.31 311 HIS A N 1
ATOM 2527 C CA . HIS A 1 311 ? -10.703 18.047 12.5 1 98.31 311 HIS A CA 1
ATOM 2528 C C . HIS A 1 311 ? -11.656 17.906 11.32 1 98.31 311 HIS A C 1
ATOM 2530 O O . HIS A 1 311 ? -11.289 18.203 10.18 1 98.31 311 HIS A O 1
ATOM 2536 N N . ASP A 1 312 ? -12.867 17.469 11.578 1 98.56 312 ASP A N 1
ATOM 2537 C CA . ASP A 1 312 ? -13.852 17.234 10.523 1 98.56 312 ASP A CA 1
ATOM 2538 C C . ASP A 1 312 ? -14.742 18.469 10.328 1 98.56 312 ASP A C 1
ATOM 2540 O O . ASP A 1 312 ? -15.477 18.562 9.344 1 98.56 312 ASP A O 1
ATOM 2544 N N . SER A 1 313 ? -14.68 19.422 11.211 1 97.94 313 SER A N 1
ATOM 2545 C CA . SER A 1 313 ? -15.609 20.547 11.266 1 97.94 313 SER A CA 1
ATOM 2546 C C . SER A 1 313 ? -15.203 21.656 10.305 1 97.94 313 SER A C 1
ATOM 2548 O O . SER A 1 313 ? -14.016 21.891 10.078 1 97.94 313 SER A O 1
ATOM 2550 N N . TYR A 1 314 ? -16.234 22.391 9.844 1 98.44 314 TYR A N 1
ATOM 2551 C CA . TYR A 1 314 ? -15.953 23.516 8.961 1 98.44 314 TYR A CA 1
ATOM 2552 C C . TYR A 1 314 ? -15.172 24.609 9.695 1 98.44 314 TYR A C 1
ATOM 2554 O O . TYR A 1 314 ? -14.5 25.422 9.062 1 98.44 314 TYR A O 1
ATOM 2562 N N . HIS A 1 315 ? -15.148 24.594 11.016 1 98 315 HIS A N 1
ATOM 2563 C CA . HIS A 1 315 ? -14.414 25.547 11.836 1 98 315 HIS A CA 1
ATOM 2564 C C . HIS A 1 315 ? -12.914 25.484 11.547 1 98 315 HIS A C 1
ATOM 2566 O O . HIS A 1 315 ? -12.195 26.453 11.742 1 98 315 HIS A O 1
ATOM 2572 N N . SER A 1 316 ? -12.469 24.344 11.102 1 98.06 316 SER A N 1
ATOM 2573 C CA . SER A 1 316 ? -11.039 24.094 10.953 1 98.06 316 SER A CA 1
ATOM 2574 C C . SER A 1 316 ? -10.438 24.969 9.859 1 98.06 316 SER A C 1
ATOM 2576 O O . SER A 1 316 ? -9.266 25.359 9.938 1 98.06 316 SER A O 1
ATOM 2578 N N . ALA A 1 317 ? -11.227 25.281 8.844 1 98.69 317 ALA A N 1
ATOM 2579 C CA . ALA A 1 317 ? -10.695 26.062 7.73 1 98.69 317 ALA A CA 1
ATOM 2580 C C . ALA A 1 317 ? -10.258 27.453 8.188 1 98.69 317 ALA A C 1
ATOM 2582 O O . ALA A 1 317 ? -9.102 27.844 7.992 1 98.69 317 ALA A O 1
ATOM 2583 N N . ALA A 1 318 ? -11.141 28.172 8.844 1 98.5 318 ALA A N 1
ATOM 2584 C CA . ALA A 1 318 ? -10.812 29.516 9.344 1 98.5 318 ALA A CA 1
ATOM 2585 C C . ALA A 1 318 ? -9.734 29.438 10.422 1 98.5 318 ALA A C 1
ATOM 2587 O O . ALA A 1 318 ? -8.859 30.312 10.484 1 98.5 318 ALA A O 1
ATOM 2588 N N . TYR A 1 319 ? -9.789 28.422 11.25 1 98.25 319 TYR A N 1
ATOM 2589 C CA . TYR A 1 319 ? -8.797 28.219 12.297 1 98.25 319 TYR A CA 1
ATOM 2590 C C . TYR A 1 319 ? -7.391 28.156 11.711 1 98.25 319 TYR A C 1
ATOM 2592 O O . TYR A 1 319 ? -6.488 28.859 12.172 1 98.25 319 TYR A O 1
ATOM 2600 N N . ILE A 1 320 ? -7.195 27.375 10.711 1 98.75 320 ILE A N 1
ATOM 2601 C CA . ILE A 1 320 ? -5.902 27.172 10.07 1 98.75 320 ILE A CA 1
ATOM 2602 C C . ILE A 1 320 ? -5.406 28.484 9.469 1 98.75 320 ILE A C 1
ATOM 2604 O O . ILE A 1 320 ? -4.266 28.891 9.695 1 98.75 320 ILE A O 1
ATOM 2608 N N . LEU A 1 321 ? -6.289 29.172 8.742 1 98.81 321 LEU A N 1
ATOM 2609 C CA . LEU A 1 321 ? -5.906 30.422 8.109 1 98.81 321 LEU A CA 1
ATOM 2610 C C . LEU A 1 321 ? -5.496 31.453 9.156 1 98.81 321 LEU A C 1
ATOM 2612 O O . LEU A 1 321 ? -4.508 32.156 8.969 1 98.81 321 LEU A O 1
ATOM 2616 N N . GLN A 1 322 ? -6.246 31.516 10.211 1 98.44 322 GLN A N 1
ATOM 2617 C CA . GLN A 1 322 ? -5.961 32.5 11.258 1 98.44 322 GLN A CA 1
ATOM 2618 C C . GLN A 1 322 ? -4.59 32.25 11.875 1 98.44 322 GLN A C 1
ATOM 2620 O O . GLN A 1 322 ? -3.814 33.188 12.07 1 98.44 322 GLN A O 1
ATOM 2625 N N . LYS A 1 323 ? -4.312 30.984 12.211 1 98.56 323 LYS A N 1
ATOM 2626 C CA . LYS A 1 323 ? -3.027 30.672 12.828 1 98.56 323 LYS A CA 1
ATOM 2627 C C . LYS A 1 323 ? -1.87 30.969 11.883 1 98.56 323 LYS A C 1
ATOM 2629 O O . LYS A 1 323 ? -0.858 31.547 12.297 1 98.56 323 LYS A O 1
ATOM 2634 N N . LEU A 1 324 ? -2.016 30.609 10.648 1 98.69 324 LEU A N 1
ATOM 2635 C CA . LEU A 1 324 ? -0.97 30.875 9.664 1 98.69 324 LEU A CA 1
ATOM 2636 C C . LEU A 1 324 ? -0.727 32.375 9.516 1 98.69 324 LEU A C 1
ATOM 2638 O O . LEU A 1 324 ? 0.421 32.812 9.422 1 98.69 324 LEU A O 1
ATOM 2642 N N . LYS A 1 325 ? -1.794 33.156 9.469 1 98.31 325 LYS A N 1
ATOM 2643 C CA . LYS A 1 325 ? -1.69 34.625 9.352 1 98.31 325 LYS A CA 1
ATOM 2644 C C . LYS A 1 325 ? -0.98 35.219 10.562 1 98.31 325 LYS A C 1
ATOM 2646 O O . LYS A 1 325 ? -0.088 36.062 10.422 1 98.31 325 LYS A O 1
ATOM 2651 N N . GLN A 1 326 ? -1.309 34.781 11.711 1 98.12 326 GLN A N 1
ATOM 2652 C CA . GLN A 1 326 ? -0.755 35.281 12.961 1 98.12 326 GLN A CA 1
ATOM 2653 C C . GLN A 1 326 ? 0.739 34.969 13.062 1 98.12 326 GLN A C 1
ATOM 2655 O O . GLN A 1 326 ? 1.506 35.781 13.57 1 98.12 326 GLN A O 1
ATOM 2660 N N . VAL A 1 327 ? 1.193 33.844 12.602 1 98.25 327 VAL A N 1
ATOM 2661 C CA . VAL A 1 327 ? 2.574 33.375 12.711 1 98.25 327 VAL A CA 1
ATOM 2662 C C . VAL A 1 327 ? 3.479 34.25 11.836 1 98.25 327 VAL A C 1
ATOM 2664 O O . VAL A 1 327 ? 4.637 34.5 12.188 1 98.25 327 VAL A O 1
ATOM 2667 N N . GLY A 1 328 ? 2.939 34.75 10.727 1 96.12 328 GLY A N 1
ATOM 2668 C CA . GLY A 1 328 ? 3.719 35.562 9.82 1 96.12 328 GLY A CA 1
ATOM 2669 C C . GLY A 1 328 ? 4.973 34.875 9.312 1 96.12 328 GLY A C 1
ATOM 2670 O O . GLY A 1 328 ? 4.906 33.781 8.797 1 96.12 328 GLY A O 1
ATOM 2671 N N . ASN A 1 329 ? 6.078 35.469 9.594 1 96.81 329 ASN A N 1
ATOM 2672 C CA . ASN A 1 329 ? 7.34 34.969 9.062 1 96.81 329 ASN A CA 1
ATOM 2673 C C . ASN A 1 329 ? 8.148 34.219 10.125 1 96.81 329 ASN A C 1
ATOM 2675 O O . ASN A 1 329 ? 9.336 34 9.953 1 96.81 329 ASN A O 1
ATOM 2679 N N . ALA A 1 330 ? 7.516 33.875 11.195 1 98.44 330 ALA A N 1
ATOM 2680 C CA . ALA A 1 330 ? 8.227 33.344 12.352 1 98.44 330 ALA A CA 1
ATOM 2681 C C . ALA A 1 330 ? 8.75 31.922 12.086 1 98.44 330 ALA A C 1
ATOM 2683 O O . ALA A 1 330 ? 9.773 31.516 12.633 1 98.44 330 ALA A O 1
ATOM 2684 N N . ALA A 1 331 ? 8.102 31.156 11.289 1 98.75 331 ALA A N 1
ATOM 2685 C CA . ALA A 1 331 ? 8.492 29.781 11 1 98.75 331 ALA A CA 1
ATOM 2686 C C . ALA A 1 331 ? 8.875 29.609 9.531 1 98.75 331 ALA A C 1
ATOM 2688 O O . ALA A 1 331 ? 8.359 30.312 8.664 1 98.75 331 ALA A O 1
ATOM 2689 N N . ASN A 1 332 ? 9.781 28.719 9.289 1 98.69 332 ASN A N 1
ATOM 2690 C CA . ASN A 1 332 ? 10.156 28.359 7.922 1 98.69 332 ASN A CA 1
ATOM 2691 C C . ASN A 1 332 ? 9.172 27.375 7.305 1 98.69 332 ASN A C 1
ATOM 2693 O O . ASN A 1 332 ? 9.008 27.328 6.086 1 98.69 332 ASN A O 1
ATOM 2697 N N . SER A 1 333 ? 8.547 26.562 8.133 1 98.62 333 SER A N 1
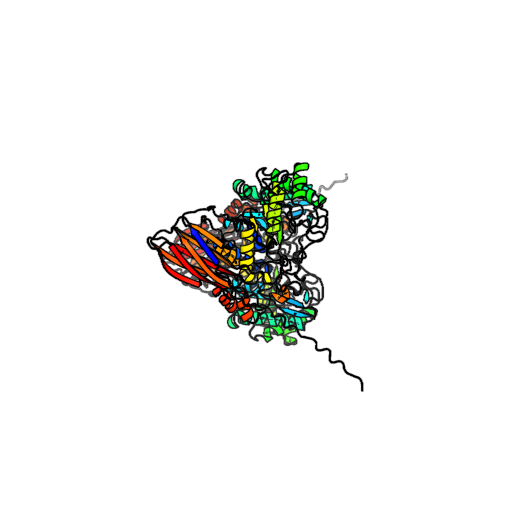ATOM 2698 C CA . SER A 1 333 ? 7.484 25.672 7.672 1 98.62 333 SER A CA 1
ATOM 2699 C C . SER A 1 333 ? 6.531 25.312 8.805 1 98.62 333 SER A C 1
ATOM 2701 O O . SER A 1 333 ? 6.93 25.281 9.977 1 98.62 333 SER A O 1
ATOM 2703 N N . MET A 1 334 ? 5.336 25.141 8.5 1 98.75 334 MET A N 1
ATOM 2704 C CA . MET A 1 334 ? 4.297 24.578 9.359 1 98.75 334 MET A CA 1
ATOM 2705 C C . MET A 1 334 ? 3.641 23.375 8.711 1 98.75 334 MET A C 1
ATOM 2707 O O . MET A 1 334 ? 2.867 23.516 7.762 1 98.75 334 MET A O 1
ATOM 2711 N N . SER A 1 335 ? 3.99 22.219 9.25 1 98.81 335 SER A N 1
ATOM 2712 C CA . SER A 1 335 ? 3.523 20.953 8.688 1 98.81 335 SER A CA 1
ATOM 2713 C C . SER A 1 335 ? 2.211 20.516 9.32 1 98.81 335 SER A C 1
ATOM 2715 O O . SER A 1 335 ? 2.207 19.922 10.406 1 98.81 335 SER A O 1
ATOM 2717 N N . TYR A 1 336 ? 1.113 20.812 8.586 1 98.88 336 TYR A N 1
ATOM 2718 C CA . TYR A 1 336 ? -0.173 20.359 9.102 1 98.88 336 TYR A CA 1
ATOM 2719 C C . TYR A 1 336 ? -0.182 18.844 9.289 1 98.88 336 TYR A C 1
ATOM 2721 O O . TYR A 1 336 ? 0.299 18.109 8.43 1 98.88 336 TYR A O 1
ATOM 2729 N N . TRP A 1 337 ? -0.564 18.406 10.508 1 98.38 337 TRP A N 1
ATOM 2730 C CA . TRP A 1 337 ? -0.703 16.984 10.836 1 98.38 337 TRP A CA 1
ATOM 2731 C C . TRP A 1 337 ? -2.156 16.547 10.719 1 98.38 337 TRP A C 1
ATOM 2733 O O . TRP A 1 337 ? -3.006 16.969 11.508 1 98.38 337 TRP A O 1
ATOM 2743 N N . VAL A 1 338 ? -2.457 15.891 9.492 1 98.56 338 VAL A N 1
ATOM 2744 C CA . VAL A 1 338 ? -1.696 15.344 8.375 1 98.56 338 VAL A CA 1
ATOM 2745 C C . VAL A 1 338 ? -2.531 15.414 7.098 1 98.56 338 VAL A C 1
ATOM 2747 O O . VAL A 1 338 ? -3.652 15.93 7.109 1 98.56 338 VAL A O 1
ATOM 2750 N N . PHE A 1 339 ? -2.041 14.891 5.902 1 98.88 339 PHE A N 1
ATOM 2751 C CA . PHE A 1 339 ? -2.75 15.156 4.656 1 98.88 339 PHE A CA 1
ATOM 2752 C C . PHE A 1 339 ? -3.895 14.164 4.465 1 98.88 339 PHE A C 1
ATOM 2754 O O . PHE A 1 339 ? -4.816 14.414 3.684 1 98.88 339 PHE A O 1
ATOM 2761 N N . THR A 1 340 ? -3.906 13.016 5.227 1 98.88 340 THR A N 1
ATOM 2762 C CA . THR A 1 340 ? -4.918 12 4.961 1 98.88 340 THR A CA 1
ATOM 2763 C C . THR A 1 340 ? -5.246 11.219 6.23 1 98.88 340 THR A C 1
ATOM 2765 O O . THR A 1 340 ? -4.395 11.062 7.109 1 98.88 340 THR A O 1
ATOM 2768 N N . ASP A 1 341 ? -6.484 10.68 6.266 1 98.69 341 ASP A N 1
ATOM 2769 C CA . ASP A 1 341 ? -6.914 9.828 7.371 1 98.69 341 ASP A CA 1
ATOM 2770 C C . ASP A 1 341 ? -6.492 8.375 7.141 1 98.69 341 ASP A C 1
ATOM 2772 O O . ASP A 1 341 ? -6.855 7.488 7.918 1 98.69 341 ASP A O 1
ATOM 2776 N N . ILE A 1 342 ? -5.887 8.023 5.988 1 98.62 342 ILE A N 1
ATOM 2777 C CA . ILE A 1 342 ? -5.094 6.801 5.977 1 98.62 342 ILE A CA 1
ATOM 2778 C C . ILE A 1 342 ? -3.961 6.91 6.996 1 98.62 342 ILE A C 1
ATOM 2780 O O . ILE A 1 342 ? -2.861 7.363 6.664 1 98.62 342 ILE A O 1
ATOM 2784 N N . PHE A 1 343 ? -4.27 6.586 8.203 1 97.94 343 PHE A N 1
ATOM 2785 C CA . PHE A 1 343 ? -3.508 6.902 9.406 1 97.94 343 PHE A CA 1
ATOM 2786 C C . PHE A 1 343 ? -3.732 5.844 10.484 1 97.94 343 PHE A C 1
ATOM 2788 O O . PHE A 1 343 ? -4.832 5.738 11.031 1 97.94 343 PHE A O 1
ATOM 2795 N N . GLU A 1 344 ? -2.639 5.094 10.883 1 97.62 344 GLU A N 1
ATOM 2796 C CA . GLU A 1 344 ? -2.887 3.869 11.641 1 97.62 344 GLU A CA 1
ATOM 2797 C C . GLU A 1 344 ? -2.215 3.922 13.008 1 97.62 344 GLU A C 1
ATOM 2799 O O . GLU A 1 344 ? -1.827 2.887 13.555 1 97.62 344 GLU A O 1
ATOM 2804 N N . GLU A 1 345 ? -1.993 5.086 13.586 1 96.56 345 GLU A N 1
ATOM 2805 C CA . GLU A 1 345 ? -1.438 5.121 14.938 1 96.56 345 GLU A CA 1
ATOM 2806 C C . GLU A 1 345 ? -2.297 4.312 15.906 1 96.56 345 GLU A C 1
ATOM 2808 O O . GLU A 1 345 ? -1.776 3.523 16.688 1 96.56 345 GLU A O 1
ATOM 2813 N N . ALA A 1 346 ? -3.594 4.48 15.797 1 95 346 ALA A N 1
ATOM 2814 C CA . ALA A 1 346 ? -4.527 3.736 16.641 1 95 346 ALA A CA 1
ATOM 2815 C C . ALA A 1 346 ? -5.074 2.516 15.914 1 95 346 ALA A C 1
ATOM 2817 O O . ALA A 1 346 ? -6.059 1.913 16.344 1 95 346 ALA A O 1
ATOM 2818 N N . GLY A 1 347 ? -4.473 2.189 14.797 1 95.56 347 GLY A N 1
ATOM 2819 C CA . GLY A 1 347 ? -4.992 1.142 13.938 1 95.56 347 GLY A CA 1
ATOM 2820 C C . GLY A 1 347 ? -5.992 1.651 12.914 1 95.56 347 GLY A C 1
ATOM 2821 O O . GLY A 1 347 ? -6.359 2.828 12.93 1 95.56 347 GLY A O 1
ATOM 2822 N N . PRO A 1 348 ? -6.398 0.781 11.984 1 96.06 348 PRO A N 1
ATOM 2823 C CA . PRO A 1 348 ? -7.418 1.189 11.016 1 96.06 348 PRO A CA 1
ATOM 2824 C C . PRO A 1 348 ? -8.727 1.613 11.688 1 96.06 348 PRO A C 1
ATOM 2826 O O . PRO A 1 348 ? -9.141 1.011 12.68 1 96.06 348 PRO A O 1
ATOM 2829 N N . ARG A 1 349 ? -9.328 2.617 11.125 1 95.56 349 ARG A N 1
ATOM 2830 C CA . ARG A 1 349 ? -10.516 3.199 11.75 1 95.56 349 ARG A CA 1
ATOM 2831 C C . ARG A 1 349 ? -11.789 2.58 11.188 1 95.56 349 ARG A C 1
ATOM 2833 O O . ARG A 1 349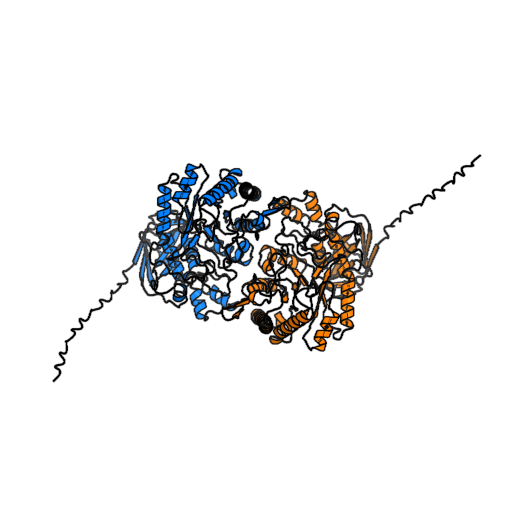 ? -11.812 2.129 10.039 1 95.56 349 ARG A O 1
ATOM 2840 N N . PHE A 1 350 ? -12.93 2.662 11.914 1 96.44 350 PHE A N 1
ATOM 2841 C CA . PHE A 1 350 ? -14.125 1.893 11.602 1 96.44 350 PHE A CA 1
ATOM 2842 C C . PHE A 1 350 ? -15.219 2.795 11.039 1 96.44 350 PHE A C 1
ATOM 2844 O O . PHE A 1 350 ? -16.297 2.322 10.672 1 96.44 350 PHE A O 1
ATOM 2851 N N . THR A 1 351 ? -14.953 4.117 10.938 1 96.81 351 THR A N 1
ATOM 2852 C CA . THR A 1 351 ? -15.945 5.023 10.359 1 96.81 351 THR A CA 1
ATOM 2853 C C . THR A 1 351 ? -15.273 6.035 9.438 1 96.81 351 THR A C 1
ATOM 2855 O O . THR A 1 351 ? -14.094 6.34 9.594 1 96.81 351 THR A O 1
ATOM 2858 N N . PRO A 1 352 ? -16.078 6.605 8.477 1 97.5 352 PRO A N 1
ATOM 2859 C CA . PRO A 1 352 ? -15.492 7.508 7.48 1 97.5 352 PRO A CA 1
ATOM 2860 C C . PRO A 1 352 ? -15 8.82 8.094 1 97.5 352 PRO A C 1
ATOM 2862 O O . PRO A 1 352 ? -13.977 9.359 7.664 1 97.5 352 PRO A O 1
ATOM 2865 N N . PHE A 1 353 ? -15.805 9.383 9.016 1 98.19 353 PHE A N 1
ATOM 2866 C CA . PHE A 1 353 ? -15.445 10.586 9.766 1 98.19 353 PHE A CA 1
ATOM 2867 C C . PHE A 1 353 ? -15.352 10.289 11.258 1 98.19 353 PHE A C 1
ATOM 2869 O O . PHE A 1 353 ? -16.375 10.086 11.914 1 98.19 353 PHE A O 1
ATOM 2876 N N . HIS A 1 354 ? -14.141 10.203 11.75 1 96.88 354 HIS A N 1
ATOM 2877 C CA . HIS A 1 354 ? -13.891 9.828 13.141 1 96.88 354 HIS A CA 1
ATOM 2878 C C . HIS A 1 354 ? -13.039 10.875 13.844 1 96.88 354 HIS A C 1
ATOM 2880 O O . HIS A 1 354 ? -12.414 10.586 14.867 1 96.88 354 HIS A O 1
ATOM 2886 N N . GLY A 1 355 ? -12.945 12.07 13.234 1 97.62 355 GLY A N 1
ATOM 2887 C CA . GLY A 1 355 ? -12.125 13.125 13.812 1 97.62 355 GLY A CA 1
ATOM 2888 C C . GLY A 1 355 ? -10.648 12.953 13.523 1 97.62 355 GLY A C 1
ATOM 2889 O O . GLY A 1 355 ? -9.797 13.445 14.273 1 97.62 355 GLY A O 1
ATOM 2890 N N . GLY A 1 356 ? -10.352 12.203 12.492 1 97.81 356 GLY A N 1
ATOM 2891 C CA . GLY A 1 356 ? -8.961 12 12.117 1 97.81 356 GLY A CA 1
ATOM 2892 C C . GLY A 1 356 ? -8.258 13.281 11.711 1 97.81 356 GLY A C 1
ATOM 2893 O O . GLY A 1 356 ? -8.906 14.266 11.352 1 97.81 356 GLY A O 1
ATOM 2894 N N . PHE A 1 357 ? -7.004 13.242 11.641 1 98.19 357 PHE A N 1
ATOM 2895 C CA . PHE A 1 357 ? -6.164 14.414 11.406 1 98.19 357 PHE A CA 1
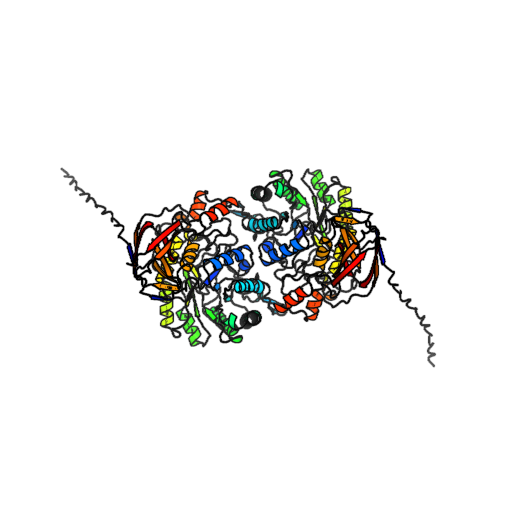ATOM 2896 C C . PHE A 1 357 ? -6.289 14.891 9.961 1 98.19 357 PHE A C 1
ATOM 2898 O O . PHE A 1 357 ? -5.984 16.047 9.656 1 98.19 357 PHE A O 1
ATOM 2905 N N . GLY A 1 358 ? -6.707 14.039 9.102 1 98.75 358 GLY A N 1
ATOM 2906 C CA . GLY A 1 358 ? -6.461 14.18 7.672 1 98.75 358 GLY A CA 1
ATOM 2907 C C . GLY A 1 358 ? -7.156 15.383 7.062 1 98.75 358 GLY A C 1
ATOM 2908 O O . GLY A 1 358 ? -8.281 15.711 7.438 1 98.75 358 GLY A O 1
ATOM 2909 N N . LEU A 1 359 ? -6.461 16.016 6.047 1 98.94 359 LEU A N 1
ATOM 2910 C CA . LEU A 1 359 ? -7.137 16.922 5.133 1 98.94 359 LEU A CA 1
ATOM 2911 C C . LEU A 1 359 ? -8.148 16.188 4.266 1 98.94 359 LEU A C 1
ATOM 2913 O O . LEU A 1 359 ? -9.148 16.766 3.836 1 98.94 359 LEU A O 1
ATOM 2917 N N . LEU A 1 360 ? -7.836 14.953 4.008 1 98.94 360 LEU A N 1
ATOM 2918 C CA . LEU A 1 360 ? -8.727 14.008 3.348 1 98.94 360 LEU A CA 1
ATOM 2919 C C . LEU A 1 360 ? -9.094 12.859 4.285 1 98.94 360 LEU A C 1
ATOM 2921 O O . LEU A 1 360 ? -8.258 12.422 5.082 1 98.94 360 LEU A O 1
ATOM 2925 N N . ASN A 1 361 ? -10.344 12.414 4.168 1 98.75 361 ASN A N 1
ATOM 2926 C CA . ASN A 1 361 ? -10.633 11.188 4.902 1 98.75 361 ASN A CA 1
ATOM 2927 C C . ASN A 1 361 ? -10.156 9.953 4.141 1 98.75 361 ASN A C 1
ATOM 2929 O O . ASN A 1 361 ? -9.477 10.07 3.117 1 98.75 361 ASN A O 1
ATOM 2933 N N . THR A 1 362 ? -10.414 8.789 4.625 1 98.31 362 THR A N 1
ATOM 2934 C CA . THR A 1 362 ? -9.883 7.539 4.086 1 98.31 362 THR A CA 1
ATOM 2935 C C . THR A 1 362 ? -10.344 7.332 2.648 1 98.31 362 THR A C 1
ATOM 2937 O O . THR A 1 362 ? -9.602 6.789 1.825 1 98.31 362 THR A O 1
ATOM 2940 N N . GLN A 1 363 ? -11.586 7.82 2.266 1 98.5 363 GLN A N 1
ATOM 2941 C CA . GLN A 1 363 ? -12.156 7.637 0.937 1 98.5 363 GLN A CA 1
ATOM 2942 C C . GLN A 1 363 ? -11.703 8.734 -0.017 1 98.5 363 GLN A C 1
ATOM 2944 O O . GLN A 1 363 ? -12.125 8.773 -1.175 1 98.5 363 GLN A O 1
ATOM 2949 N N . GLY A 1 364 ? -10.891 9.664 0.467 1 98.75 364 GLY A N 1
ATOM 2950 C CA . GLY A 1 364 ? -10.414 10.742 -0.381 1 98.75 364 GLY A CA 1
ATOM 2951 C C . GLY A 1 364 ? -11.383 11.906 -0.463 1 98.75 364 GLY A C 1
ATOM 2952 O O . GLY A 1 364 ? -11.383 12.656 -1.442 1 98.75 364 GLY A O 1
ATOM 2953 N N . ILE A 1 365 ? -12.258 11.977 0.503 1 98.94 365 ILE A N 1
ATOM 2954 C CA . ILE A 1 365 ? -13.172 13.109 0.594 1 98.94 365 ILE A CA 1
ATOM 2955 C C . ILE A 1 365 ? -12.453 14.297 1.231 1 98.94 365 ILE A C 1
ATOM 2957 O O . ILE A 1 365 ? -11.836 14.164 2.289 1 98.94 365 ILE A O 1
ATOM 2961 N N . LYS A 1 366 ? -12.562 15.438 0.572 1 98.94 366 LYS A N 1
ATOM 2962 C CA . LYS A 1 366 ? -11.922 16.641 1.085 1 98.94 366 LYS A CA 1
ATOM 2963 C C . LYS A 1 366 ? -12.664 17.188 2.307 1 98.94 366 LYS A C 1
ATOM 2965 O O . LYS A 1 366 ? -13.867 17.422 2.252 1 98.94 366 LYS A O 1
ATOM 2970 N N . LYS A 1 367 ? -11.961 17.328 3.381 1 98.94 367 LYS A N 1
ATOM 2971 C CA . LYS A 1 367 ? -12.508 17.984 4.566 1 98.94 367 LYS A CA 1
ATOM 2972 C C . LYS A 1 367 ? -12.367 19.5 4.473 1 98.94 367 LYS A C 1
ATOM 2974 O O . LYS A 1 367 ? -11.617 20.016 3.637 1 98.94 367 LYS A O 1
ATOM 2979 N N . PRO A 1 368 ? -13.078 20.219 5.309 1 98.88 368 PRO A N 1
ATOM 2980 C CA . PRO A 1 368 ? -13 21.672 5.223 1 98.88 368 PRO A CA 1
ATOM 2981 C C . PRO A 1 368 ? -11.57 22.188 5.359 1 98.88 368 PRO A C 1
ATOM 2983 O O . PRO A 1 368 ? -11.18 23.125 4.652 1 98.88 368 PRO A O 1
ATOM 2986 N N . ALA A 1 369 ? -10.773 21.594 6.184 1 98.88 369 ALA A N 1
ATOM 2987 C CA . ALA A 1 369 ? -9.383 21.984 6.383 1 98.88 369 ALA A CA 1
ATOM 2988 C C . ALA A 1 369 ? -8.609 21.938 5.07 1 98.88 369 ALA A C 1
ATOM 2990 O O . ALA A 1 369 ? -7.715 22.766 4.844 1 98.88 369 ALA A O 1
ATOM 2991 N N . TYR A 1 370 ? -8.953 21.031 4.195 1 98.94 370 TYR A N 1
ATOM 2992 C CA . TYR A 1 370 ? -8.312 20.891 2.893 1 98.94 370 TYR A CA 1
ATOM 2993 C C . TYR A 1 370 ? -8.344 22.203 2.119 1 98.94 370 TYR A C 1
ATOM 2995 O O . TYR A 1 370 ? -7.352 22.594 1.503 1 98.94 370 TYR A O 1
ATOM 3003 N N . PHE A 1 371 ? -9.375 22.875 2.213 1 98.88 371 PHE A N 1
ATOM 3004 C CA . PHE A 1 371 ? -9.641 24.016 1.342 1 98.88 371 PHE A CA 1
ATOM 3005 C C . PHE A 1 371 ? -8.906 25.266 1.834 1 98.88 371 PHE A C 1
ATOM 3007 O O . PHE A 1 371 ? -8.773 26.234 1.099 1 98.88 371 PHE A O 1
ATOM 3014 N N . SER A 1 372 ? -8.43 25.25 3.09 1 98.81 372 SER A N 1
ATOM 3015 C CA . SER A 1 372 ? -7.5 26.297 3.498 1 98.81 372 SER A CA 1
ATOM 3016 C C . SER A 1 372 ? -6.273 26.328 2.596 1 98.81 372 SER A C 1
ATOM 3018 O O . SER A 1 372 ? -5.949 27.375 2.021 1 98.81 372 SER A O 1
ATOM 3020 N N . TYR A 1 373 ? -5.707 25.219 2.441 1 98.88 373 TYR A N 1
ATOM 3021 C CA . TYR A 1 373 ? -4.473 25.125 1.669 1 98.88 373 TYR A CA 1
ATOM 3022 C C . TYR A 1 373 ? -4.758 25.203 0.174 1 98.88 373 TYR A C 1
ATOM 3024 O O . TYR A 1 373 ? -3.953 25.75 -0.591 1 98.88 373 TYR A O 1
ATOM 3032 N N . TYR A 1 374 ? -5.898 24.641 -0.23 1 98.88 374 TYR A N 1
ATOM 3033 C CA . TYR A 1 374 ? -6.355 24.734 -1.611 1 98.88 374 TYR A CA 1
ATOM 3034 C C . TYR A 1 374 ? -6.477 26.188 -2.047 1 98.88 374 TYR A C 1
ATOM 3036 O O . TYR A 1 374 ? -5.941 26.578 -3.086 1 98.88 374 TYR A O 1
ATOM 3044 N N . LEU A 1 375 ? -7.094 27.031 -1.241 1 98.88 375 LEU A N 1
ATOM 3045 C CA . LEU A 1 375 ? -7.32 28.438 -1.573 1 98.88 375 LEU A CA 1
ATOM 3046 C C . LEU A 1 375 ? -6.043 29.25 -1.396 1 98.88 375 LEU A C 1
ATOM 3048 O O . LEU A 1 375 ? -5.777 30.172 -2.166 1 98.88 375 LEU A O 1
ATOM 3052 N N . LEU A 1 376 ? -5.27 28.906 -0.385 1 98.88 376 LEU A N 1
ATOM 3053 C CA . LEU A 1 376 ? -3.979 29.578 -0.226 1 98.88 376 LEU A CA 1
ATOM 3054 C C . LEU A 1 376 ? -3.115 29.375 -1.469 1 98.88 376 LEU A C 1
ATOM 3056 O O . LEU A 1 376 ? -2.438 30.312 -1.907 1 98.88 376 LEU A O 1
ATOM 3060 N N . ASN A 1 377 ? -3.133 28.156 -2.01 1 98.69 377 ASN A N 1
ATOM 3061 C CA . ASN A 1 377 ? -2.311 27.859 -3.172 1 98.69 377 ASN A CA 1
ATOM 3062 C C . ASN A 1 377 ? -2.771 28.625 -4.406 1 98.69 377 ASN A C 1
ATOM 3064 O O . ASN A 1 377 ? -2.041 28.719 -5.395 1 98.69 377 ASN A O 1
ATOM 3068 N N . LYS A 1 378 ? -3.916 29.219 -4.387 1 98.38 378 LYS A N 1
ATOM 3069 C CA . LYS A 1 378 ? -4.457 29.969 -5.512 1 98.38 378 LYS A CA 1
ATOM 3070 C C . LYS A 1 378 ? -3.98 31.422 -5.48 1 98.38 378 LYS A C 1
ATOM 3072 O O . LYS A 1 378 ? -4.145 32.156 -6.457 1 98.38 378 LYS A O 1
ATOM 3077 N N . LEU A 1 379 ? -3.422 31.828 -4.418 1 98.75 379 LEU A N 1
ATOM 3078 C CA . LEU A 1 379 ? -2.945 33.188 -4.297 1 98.75 379 LEU A CA 1
ATOM 3079 C C . LEU A 1 379 ? -1.804 33.469 -5.273 1 98.75 379 LEU A C 1
ATOM 3081 O O . LEU A 1 379 ? -1.011 32.562 -5.566 1 98.75 379 LEU A O 1
ATOM 3085 N N . GLY A 1 380 ? -1.717 34.688 -5.707 1 98.44 380 GLY A N 1
ATOM 3086 C CA . GLY A 1 380 ? -0.647 35.094 -6.602 1 98.44 380 GLY A CA 1
ATOM 3087 C C . GLY A 1 380 ? 0.698 35.219 -5.91 1 98.44 380 GLY A C 1
ATOM 3088 O O . GLY A 1 380 ? 0.777 35.188 -4.684 1 98.44 380 GLY A O 1
ATOM 3089 N N . GLU A 1 381 ? 1.725 35.469 -6.648 1 98.25 381 GLU A N 1
ATOM 3090 C CA . GLU A 1 381 ? 3.098 35.438 -6.156 1 98.25 381 GLU A CA 1
ATOM 3091 C C . GLU A 1 381 ? 3.451 36.688 -5.402 1 98.25 381 GLU A C 1
ATOM 3093 O O . GLU A 1 381 ? 4.344 36.688 -4.555 1 98.25 381 GLU A O 1
ATOM 3098 N N . THR A 1 382 ? 2.736 37.781 -5.691 1 98.56 382 THR A N 1
ATOM 3099 C CA . THR A 1 382 ? 3.059 39.062 -5.074 1 98.56 382 THR A CA 1
ATOM 3100 C C . THR A 1 382 ? 1.975 39.5 -4.082 1 98.56 382 THR A C 1
ATOM 3102 O O . THR A 1 382 ? 0.813 39.656 -4.457 1 98.56 382 THR A O 1
ATOM 3105 N N . GLU A 1 383 ? 2.336 39.688 -2.861 1 98.38 383 GLU A N 1
ATOM 3106 C CA . GLU A 1 383 ? 1.401 40.156 -1.836 1 98.38 383 GLU A CA 1
ATOM 3107 C C . GLU A 1 383 ? 1.211 41.656 -1.894 1 98.38 383 GLU A C 1
ATOM 3109 O O . GLU A 1 383 ? 2.168 42.406 -2.115 1 98.38 383 GLU A O 1
ATOM 3114 N N . LEU A 1 384 ? -0.031 42.125 -1.711 1 98.38 384 LEU A N 1
ATOM 3115 C CA . LEU A 1 384 ? -0.349 43.562 -1.63 1 98.38 384 LEU A CA 1
ATOM 3116 C C . LEU A 1 384 ? -0.42 44 -0.178 1 98.38 384 LEU A C 1
ATOM 3118 O O . LEU A 1 384 ? -0.756 43.219 0.711 1 98.38 384 LEU A O 1
ATOM 3122 N N . GLN A 1 385 ? -0.111 45.281 0.009 1 97.5 385 GLN A N 1
ATOM 3123 C CA . GLN A 1 385 ? -0.26 45.844 1.351 1 97.5 385 GLN A CA 1
ATOM 3124 C C . GLN A 1 385 ? -1.717 45.781 1.805 1 97.5 385 GLN A C 1
ATOM 3126 O O . GLN A 1 385 ? -2.621 46.125 1.04 1 97.5 385 GLN A O 1
ATOM 3131 N N . ASN A 1 386 ? -1.946 45.219 2.918 1 94.44 386 ASN A N 1
ATOM 3132 C CA . ASN A 1 386 ? -3.268 44.969 3.469 1 94.44 386 ASN A CA 1
ATOM 3133 C C . ASN A 1 386 ? -3.268 45.031 4.992 1 94.44 386 ASN A C 1
ATOM 3135 O O . ASN A 1 386 ? -2.51 44.344 5.656 1 94.44 386 ASN A O 1
ATOM 3139 N N . SER A 1 387 ? -4.105 45.906 5.578 1 94.88 387 SER A N 1
ATOM 3140 C CA . SER A 1 387 ? -4.09 46.094 7.023 1 94.88 387 SER A CA 1
ATOM 3141 C C . SER A 1 387 ? -5.086 45.156 7.719 1 94.88 387 SER A C 1
ATOM 3143 O O . SER A 1 387 ? -5.102 45.062 8.945 1 94.88 387 SER A O 1
ATOM 3145 N N . ASP A 1 388 ? -5.867 44.531 6.883 1 96.81 388 ASP A N 1
ATOM 3146 C CA . ASP A 1 388 ? -6.824 43.594 7.469 1 96.81 388 ASP A CA 1
ATOM 3147 C C . ASP A 1 388 ? -6.117 42.375 8.07 1 96.81 388 ASP A C 1
ATOM 3149 O O . ASP A 1 388 ? -5.234 41.781 7.438 1 96.81 388 ASP A O 1
ATOM 3153 N N . LYS A 1 389 ? -6.512 41.938 9.234 1 95.5 389 LYS A N 1
ATOM 3154 C CA . LYS A 1 389 ? -5.789 40.938 9.992 1 95.5 389 LYS A CA 1
ATOM 3155 C C . LYS A 1 389 ? -6.285 39.531 9.625 1 95.5 389 LYS A C 1
ATOM 3157 O O . LYS A 1 389 ? -5.652 38.531 9.984 1 95.5 389 LYS A O 1
ATOM 3162 N N . ALA A 1 390 ? -7.355 39.406 8.914 1 98 390 ALA A N 1
ATOM 3163 C CA . ALA A 1 390 ? -7.938 38.125 8.562 1 98 390 ALA A CA 1
ATOM 3164 C C . ALA A 1 390 ? -8.172 38 7.059 1 98 390 ALA A C 1
ATOM 3166 O O . ALA A 1 390 ? -9.266 37.656 6.621 1 98 390 ALA A O 1
ATOM 3167 N N . SER A 1 391 ? -7.148 38.375 6.336 1 98.44 391 SER A N 1
ATOM 3168 C CA . SER A 1 391 ? -7.191 38.219 4.883 1 98.44 391 SER A CA 1
ATOM 3169 C C . SER A 1 391 ? -5.793 38.281 4.277 1 98.44 391 SER A C 1
ATOM 3171 O O . SER A 1 391 ? -4.848 38.75 4.926 1 98.44 391 SER A O 1
ATOM 3173 N N . TRP A 1 392 ? -5.617 37.719 3.123 1 98.56 392 TRP A N 1
ATOM 3174 C CA . TRP A 1 392 ? -4.496 37.938 2.215 1 98.56 392 TRP A CA 1
ATOM 3175 C C . TRP A 1 392 ? -4.965 38.5 0.884 1 98.56 392 TRP A C 1
ATOM 3177 O O . TRP A 1 392 ? -6.023 38.125 0.375 1 98.56 392 TRP A O 1
ATOM 3187 N N . THR A 1 393 ? -4.273 39.5 0.379 1 98.5 393 THR A N 1
ATOM 3188 C CA . THR A 1 393 ? -4.488 40 -0.966 1 98.5 393 THR A CA 1
ATOM 3189 C C . THR A 1 393 ? -3.219 39.906 -1.802 1 98.5 393 THR A C 1
ATOM 3191 O O . THR A 1 393 ? -2.123 40.188 -1.318 1 98.5 393 THR A O 1
ATOM 3194 N N . SER A 1 394 ? -3.377 39.375 -3.012 1 98.62 394 SER A N 1
ATOM 3195 C CA . SER A 1 394 ? -2.205 39.156 -3.854 1 98.62 394 SER A CA 1
ATOM 3196 C C . SER A 1 394 ? -2.533 39.375 -5.328 1 98.62 394 SER A C 1
ATOM 3198 O O . SER A 1 394 ? -3.701 39.531 -5.691 1 98.62 394 SER A O 1
ATOM 3200 N N . LYS A 1 395 ? -1.518 39.5 -6.141 1 98.38 395 LYS A N 1
ATOM 3201 C CA . LYS A 1 395 ? -1.637 39.531 -7.594 1 98.38 395 LYS A CA 1
ATOM 3202 C C . LYS A 1 395 ? -0.583 38.656 -8.258 1 98.38 395 LYS A C 1
ATOM 3204 O O . LYS A 1 395 ? 0.359 38.219 -7.598 1 98.38 395 LYS A O 1
ATOM 3209 N N . ASN A 1 396 ? -0.839 38.25 -9.484 1 97.62 396 ASN A N 1
ATOM 3210 C CA . ASN A 1 396 ? 0.153 37.5 -10.227 1 97.62 396 ASN A CA 1
ATOM 3211 C C . ASN A 1 396 ? 0.627 38.25 -11.469 1 97.62 396 ASN A C 1
ATOM 3213 O O . ASN A 1 396 ? 0.205 39.375 -11.711 1 97.62 396 ASN A O 1
ATOM 3217 N N . ALA A 1 397 ? 1.523 37.656 -12.211 1 95.75 397 ALA A N 1
ATOM 3218 C CA . ALA A 1 397 ? 2.172 38.281 -13.352 1 95.75 397 ALA A CA 1
ATOM 3219 C C . ALA A 1 397 ? 1.173 38.562 -14.469 1 95.75 397 ALA A C 1
ATOM 3221 O O . ALA A 1 397 ? 1.361 39.469 -15.273 1 95.75 397 ALA A O 1
ATOM 3222 N N . LYS A 1 398 ? 0.091 37.875 -14.477 1 95.62 398 LYS A N 1
ATOM 3223 C CA . LYS A 1 398 ? -0.9 38 -15.539 1 95.62 398 LYS A CA 1
ATOM 3224 C C . LYS A 1 398 ? -1.872 39.156 -15.234 1 95.62 398 LYS A C 1
ATOM 3226 O O . LYS A 1 398 ? -2.654 39.531 -16.109 1 95.62 398 LYS A O 1
ATOM 3231 N N . GLY A 1 399 ? -1.853 39.625 -14.055 1 95.38 399 GLY A N 1
ATOM 3232 C CA . GLY A 1 399 ? -2.715 40.719 -13.68 1 95.38 399 GLY A CA 1
ATOM 3233 C C . GLY A 1 399 ? -3.926 40.312 -12.875 1 95.38 399 GLY A C 1
ATOM 3234 O O . GLY A 1 399 ? -4.77 41.125 -12.516 1 95.38 399 GLY A O 1
ATOM 3235 N N . ASP A 1 400 ? -3.959 39.031 -12.602 1 97.94 400 ASP A N 1
ATOM 3236 C CA . ASP A 1 400 ? -5.035 38.562 -11.742 1 97.94 400 ASP A CA 1
ATOM 3237 C C . ASP A 1 400 ? -4.863 39.094 -10.312 1 97.94 400 ASP A C 1
ATOM 3239 O O . ASP A 1 400 ? -3.74 39.344 -9.875 1 97.94 400 ASP A O 1
ATOM 3243 N N . VAL A 1 401 ? -5.969 39.25 -9.617 1 98.38 401 VAL A N 1
ATOM 3244 C CA . VAL A 1 401 ? -5.957 39.688 -8.227 1 98.38 401 VAL A CA 1
ATOM 3245 C C . VAL A 1 401 ? -6.785 38.75 -7.367 1 98.38 401 VAL A C 1
ATOM 3247 O O . VAL A 1 401 ? -7.891 38.344 -7.75 1 98.38 401 VAL A O 1
ATOM 3250 N N . GLN A 1 402 ? -6.207 38.312 -6.27 1 98.75 402 GLN A N 1
ATOM 3251 C CA . GLN A 1 402 ? -6.902 37.438 -5.352 1 98.75 402 GLN A CA 1
ATOM 3252 C C . GLN A 1 402 ? -7.051 38.062 -3.971 1 98.75 402 GLN A C 1
ATOM 3254 O O . GLN A 1 402 ? -6.125 38.719 -3.477 1 98.75 402 GLN A O 1
ATOM 3259 N N . VAL A 1 403 ? -8.211 37.938 -3.367 1 98.69 403 VAL A N 1
ATOM 3260 C CA . VAL A 1 403 ? -8.484 38.281 -1.976 1 98.69 403 VAL A CA 1
ATOM 3261 C C . VAL A 1 403 ? -9.023 37.062 -1.238 1 98.69 403 VAL A C 1
ATOM 3263 O O . VAL A 1 403 ? -10.117 36.594 -1.551 1 98.69 403 VAL A O 1
ATOM 3266 N N . LEU A 1 404 ? -8.258 36.531 -0.365 1 98.88 404 LEU A N 1
ATOM 3267 C CA . LEU A 1 404 ? -8.703 35.469 0.551 1 98.88 404 LEU A CA 1
ATOM 3268 C C . LEU A 1 404 ? -9.039 36.062 1.92 1 98.88 404 LEU A C 1
ATOM 3270 O O . LEU A 1 404 ? -8.172 36.656 2.576 1 98.88 404 LEU A O 1
ATOM 3274 N N . LEU A 1 405 ? -10.273 36.031 2.361 1 98.69 405 LEU A N 1
ATOM 3275 C CA . LEU A 1 405 ? -10.703 36.594 3.639 1 98.69 405 LEU A CA 1
ATOM 3276 C C . LEU A 1 405 ? -11.484 35.562 4.445 1 98.69 405 LEU A C 1
ATOM 3278 O O . LEU A 1 405 ? -12.062 34.625 3.875 1 98.69 405 LEU A O 1
ATOM 3282 N N . TRP A 1 406 ? -11.508 35.719 5.742 1 98.5 406 TRP A N 1
ATOM 3283 C CA . TRP A 1 406 ? -12.258 34.812 6.605 1 98.5 406 TRP A CA 1
ATOM 3284 C C . TRP A 1 406 ? -12.727 35.5 7.867 1 98.5 406 TRP A C 1
ATOM 3286 O O . TRP A 1 406 ? -12.266 36.625 8.172 1 98.5 406 TRP A O 1
ATOM 3296 N N . ASP A 1 407 ? -13.719 35 8.391 1 97.75 407 ASP A N 1
ATOM 3297 C CA . ASP A 1 407 ? -14.055 35.281 9.781 1 97.75 407 ASP A CA 1
ATOM 3298 C C . ASP A 1 407 ? -13.531 34.188 10.703 1 97.75 407 ASP A C 1
ATOM 3300 O O . ASP A 1 407 ? -13.734 33 10.445 1 97.75 407 ASP A O 1
ATOM 3304 N N . PHE A 1 408 ? -12.828 34.625 11.703 1 96.69 408 PHE A N 1
ATOM 3305 C CA . PHE A 1 408 ? -12.422 33.656 12.727 1 96.69 408 PHE A CA 1
ATOM 3306 C C . PHE A 1 408 ? -13.219 33.875 14.008 1 96.69 408 PHE A C 1
ATOM 3308 O O . PHE A 1 408 ? -13.086 34.906 14.664 1 96.69 408 PHE A O 1
ATOM 3315 N N . THR A 1 409 ? -14.023 32.969 14.281 1 94.75 409 THR A N 1
ATOM 3316 C CA . THR A 1 409 ? -14.758 32.844 15.539 1 94.75 409 THR A CA 1
ATOM 3317 C C . THR A 1 409 ? -14.391 31.562 16.266 1 94.75 409 THR A C 1
ATOM 3319 O O . THR A 1 409 ? -14.602 30.469 15.75 1 94.75 409 THR A O 1
ATOM 3322 N N . ASN A 1 410 ? -13.773 31.688 17.406 1 91 410 ASN A N 1
ATOM 3323 C CA . ASN A 1 410 ? -13.445 30.516 18.203 1 91 410 ASN A CA 1
ATOM 3324 C C . ASN A 1 410 ? -14.688 29.922 18.859 1 91 410 ASN A C 1
ATOM 3326 O O . ASN A 1 410 ? -14.891 30.078 20.062 1 91 410 ASN A O 1
ATOM 3330 N N . THR A 1 411 ? -15.453 29.25 18.125 1 86.69 411 THR A N 1
ATOM 3331 C CA . THR A 1 411 ? -16.688 28.625 18.594 1 86.69 411 THR A CA 1
ATOM 3332 C C . THR A 1 411 ? -16.391 27.5 19.578 1 86.69 411 THR A C 1
ATOM 3334 O O . THR A 1 411 ? -15.797 26.484 19.219 1 86.69 411 THR A O 1
ATOM 3337 N N . HIS A 1 412 ? -16.656 27.734 20.797 1 86.06 412 HIS A N 1
ATOM 3338 C CA . HIS A 1 412 ? -16.375 26.734 21.812 1 86.06 412 HIS A CA 1
ATOM 3339 C C . HIS A 1 412 ? -17.375 26.828 22.953 1 86.06 412 HIS A C 1
ATOM 3341 O O . HIS A 1 412 ? -17.828 27.922 23.312 1 86.06 412 HIS A O 1
ATOM 3347 N N . PRO A 1 413 ? -17.719 25.703 23.531 1 86.81 413 PRO A N 1
ATOM 3348 C CA . PRO A 1 413 ? -18.672 25.672 24.641 1 86.81 413 PRO A CA 1
ATOM 3349 C C . PRO A 1 413 ? -18.031 25.953 26 1 86.81 413 PRO A C 1
ATOM 3351 O O . PRO A 1 413 ? -18.594 25.641 27.047 1 86.81 413 PRO A O 1
ATOM 3354 N N . GLY A 1 414 ? -16.891 26.391 25.969 1 85.44 414 GLY A N 1
ATOM 3355 C CA . GLY A 1 414 ? -16.156 26.531 27.219 1 85.44 414 GLY A CA 1
ATOM 3356 C C . GLY A 1 414 ? -15.578 25.234 27.719 1 85.44 414 GLY A C 1
ATOM 3357 O O . GLY A 1 414 ? -15.352 24.297 26.938 1 85.44 414 GLY A O 1
ATOM 3358 N N . ASP A 1 415 ? -15.211 25.203 28.922 1 86.19 415 ASP A N 1
ATOM 3359 C CA . ASP A 1 415 ? -14.562 24.031 29.5 1 86.19 415 ASP A CA 1
ATOM 3360 C C . ASP A 1 415 ? -15.594 22.984 29.953 1 86.19 415 ASP A C 1
ATOM 3362 O O . ASP A 1 415 ? -15.234 21.938 30.484 1 86.19 415 ASP A O 1
ATOM 3366 N N . LYS A 1 416 ? -16.797 23.25 29.625 1 85.88 416 LYS A N 1
ATOM 3367 C CA . LYS A 1 416 ? -17.875 22.438 30.156 1 85.88 416 LYS A CA 1
ATOM 3368 C C . LYS A 1 416 ? -18.141 21.219 29.281 1 85.88 416 LYS A C 1
ATOM 3370 O O . LYS A 1 416 ? -18.797 20.266 29.719 1 85.88 416 LYS A O 1
ATOM 3375 N N . GLU A 1 417 ? -17.688 21.312 28.125 1 90.69 417 GLU A N 1
ATOM 3376 C CA . GLU A 1 417 ? -17.969 20.219 27.188 1 90.69 417 GLU A CA 1
ATOM 3377 C C . GLU A 1 417 ? -16.734 19.859 26.359 1 90.69 417 GLU A C 1
ATOM 3379 O O . GLU A 1 417 ? -16 20.75 25.922 1 90.69 417 GLU A O 1
ATOM 3384 N N . LEU A 1 418 ? -16.516 18.562 26.156 1 92.75 418 LEU A N 1
ATOM 3385 C CA . LEU A 1 418 ? -15.398 18.078 25.359 1 92.75 418 LEU A CA 1
ATOM 3386 C C . LEU A 1 418 ? -15.641 18.297 23.875 1 92.75 418 LEU A C 1
ATOM 3388 O O . LEU A 1 418 ? -16.781 18.344 23.438 1 92.75 418 LEU A O 1
ATOM 3392 N N . ASN A 1 419 ? -14.531 18.438 23.109 1 95.12 419 ASN A N 1
ATOM 3393 C CA . ASN A 1 419 ? -14.633 18.531 21.656 1 95.12 419 ASN A CA 1
ATOM 3394 C C . ASN A 1 419 ? -15.398 17.344 21.078 1 95.12 419 ASN A C 1
ATOM 3396 O O . ASN A 1 419 ? -16.172 17.5 20.125 1 95.12 419 ASN A O 1
ATOM 3400 N N . GLN A 1 420 ? -15.273 16.141 21.703 1 93.94 420 GLN A N 1
ATOM 3401 C CA . GLN A 1 420 ? -15.828 14.875 21.219 1 93.94 420 GLN A CA 1
ATOM 3402 C C . GLN A 1 420 ? -17.344 14.867 21.344 1 93.94 420 GLN A C 1
ATOM 3404 O O . GLN A 1 420 ? -18.031 14.094 20.656 1 93.94 420 GLN A O 1
ATOM 3409 N N . THR A 1 421 ? -17.875 15.672 22.141 1 94.5 421 THR A N 1
ATOM 3410 C CA . THR A 1 421 ? -19.328 15.727 22.312 1 94.5 421 THR A CA 1
ATOM 3411 C C . THR A 1 421 ? -19.906 16.984 21.672 1 94.5 421 THR A C 1
ATOM 3413 O O . THR A 1 421 ? -21.078 17.031 21.328 1 94.5 421 THR A O 1
ATOM 3416 N N . TYR A 1 422 ? -19.078 17.969 21.516 1 95.06 422 TYR A N 1
ATOM 3417 C CA . TYR A 1 422 ? -19.562 19.25 21 1 95.06 422 TYR A CA 1
ATOM 3418 C C . TYR A 1 422 ? -19.516 19.281 19.484 1 95.06 422 TYR A C 1
ATOM 3420 O O . TYR A 1 422 ? -20.531 19.516 18.828 1 95.06 422 TYR A O 1
ATOM 3428 N N . TYR A 1 423 ? -18.422 18.969 18.875 1 95.81 423 TYR A N 1
ATOM 3429 C CA . TYR A 1 423 ? -18.188 19.219 17.453 1 95.81 423 TYR A CA 1
ATOM 3430 C C . TYR A 1 423 ? -18.781 18.109 16.609 1 95.81 423 TYR A C 1
ATOM 3432 O O . TYR A 1 423 ? -18.719 18.156 15.375 1 95.81 423 TYR A O 1
ATOM 3440 N N . ILE A 1 424 ? -19.375 17.094 17.203 1 95.5 424 ILE A N 1
ATOM 3441 C CA . ILE A 1 424 ? -20.078 16.062 16.438 1 95.5 424 ILE A CA 1
ATOM 3442 C C . ILE A 1 424 ? -21.5 16.516 16.141 1 95.5 424 ILE A C 1
ATOM 3444 O O . ILE A 1 424 ? -22.219 15.867 15.375 1 95.5 424 ILE A O 1
ATOM 3448 N N . LYS A 1 425 ? -21.875 17.641 16.703 1 95.19 425 LYS A N 1
ATOM 3449 C CA . LYS A 1 425 ? -23.219 18.188 16.516 1 95.19 425 LYS A CA 1
ATOM 3450 C C . LYS A 1 425 ? -23.312 19.016 15.25 1 95.19 425 LYS A C 1
ATOM 3452 O O . LYS A 1 425 ? -22.281 19.391 14.672 1 95.19 425 LYS A O 1
ATOM 3457 N N . ASP A 1 426 ? -24.594 19.156 14.805 1 96.19 426 ASP A N 1
ATOM 3458 C CA . ASP A 1 426 ? -24.844 20.188 13.805 1 96.19 426 ASP A CA 1
ATOM 3459 C C . ASP A 1 426 ? -24.734 21.578 14.414 1 96.19 426 ASP A C 1
ATOM 3461 O O . ASP A 1 426 ? -25.484 21.938 15.32 1 96.19 426 ASP A O 1
ATOM 3465 N N . LEU A 1 427 ? -23.797 22.297 13.969 1 96.56 427 LEU A N 1
ATOM 3466 C CA . LEU A 1 427 ? -23.5 23.609 14.539 1 96.56 427 LEU A CA 1
ATOM 3467 C C . LEU A 1 427 ? -23.672 24.703 13.5 1 96.56 427 LEU A C 1
ATOM 3469 O O . LEU A 1 427 ? -22.688 25.156 12.914 1 96.56 427 LEU A O 1
ATOM 3473 N N . PRO A 1 428 ? -24.859 25.156 13.281 1 97.25 428 PRO A N 1
ATOM 3474 C CA . PRO A 1 428 ? -25.062 26.219 12.297 1 97.25 428 PRO A CA 1
ATOM 3475 C C . PRO A 1 428 ? -24.266 27.484 12.617 1 97.25 428 PRO A C 1
ATOM 3477 O O . PRO A 1 428 ? -24.141 27.859 13.789 1 97.25 428 PRO A O 1
ATOM 3480 N N . SER A 1 429 ? -23.75 28.047 11.617 1 97.31 429 SER A N 1
ATOM 3481 C CA . SER A 1 429 ? -22.969 29.266 11.781 1 97.31 429 SER A CA 1
ATOM 3482 C C . SER A 1 429 ? -23.859 30.484 11.93 1 97.31 429 SER A C 1
ATOM 3484 O O . SER A 1 429 ? -24.891 30.594 11.25 1 97.31 429 SER A O 1
ATOM 3486 N N . LYS A 1 430 ? -23.453 31.438 12.727 1 96.56 430 LYS A N 1
ATOM 3487 C CA . LYS A 1 430 ? -24.203 32.688 12.93 1 96.56 430 LYS A CA 1
ATOM 3488 C C . LYS A 1 430 ? -23.734 33.781 11.992 1 96.56 430 LYS A C 1
ATOM 3490 O O . LYS A 1 430 ? -22.578 33.781 11.578 1 96.56 430 LYS A O 1
ATOM 3495 N N . GLU A 1 431 ? -24.641 34.688 11.797 1 96.25 431 GLU A N 1
ATOM 3496 C CA . GLU A 1 431 ? -24.312 35.812 10.93 1 96.25 431 GLU A CA 1
ATOM 3497 C C . GLU A 1 431 ? -23.328 36.75 11.602 1 96.25 431 GLU A C 1
ATOM 3499 O O . GLU A 1 431 ? -23.422 37.031 12.797 1 96.25 431 GLU A O 1
ATOM 3504 N N . LYS A 1 432 ? -22.406 37.312 10.812 1 94.88 432 LYS A N 1
ATOM 3505 C CA . LYS A 1 432 ? -21.391 38.25 11.289 1 94.88 432 LYS A CA 1
ATOM 3506 C C . LYS A 1 432 ? -21.484 39.562 10.555 1 94.88 432 LYS A C 1
ATOM 3508 O O . LYS A 1 432 ? -20.594 40.406 10.68 1 94.88 432 LYS A O 1
ATOM 3513 N N . GLY A 1 433 ? -22.547 39.781 9.742 1 94.19 433 GLY A N 1
ATOM 3514 C CA . GLY A 1 433 ? -22.719 41.031 9.016 1 94.19 433 GLY A CA 1
ATOM 3515 C C . GLY A 1 433 ? -22.141 40.969 7.609 1 94.19 433 GLY A C 1
ATOM 3516 O O . GLY A 1 433 ? -22.234 39.938 6.93 1 94.19 433 GLY A O 1
ATOM 3517 N N . LYS A 1 434 ? -21.672 42.219 7.195 1 95.31 434 LYS A N 1
ATOM 3518 C CA . LYS A 1 434 ? -21.188 42.344 5.824 1 95.31 434 LYS A CA 1
ATOM 3519 C C . LYS A 1 434 ? -19.703 42.719 5.793 1 95.31 434 LYS A C 1
ATOM 3521 O O . LYS A 1 434 ? -19.219 43.375 6.723 1 95.31 434 LYS A O 1
ATOM 3526 N N . VAL A 1 435 ? -19.047 42.25 4.777 1 97.06 435 VAL A N 1
ATOM 3527 C CA . VAL A 1 435 ? -17.672 42.656 4.469 1 97.06 435 VAL A CA 1
ATOM 3528 C C . VAL A 1 435 ? -17.625 43.312 3.094 1 97.06 435 VAL A C 1
ATOM 3530 O O . VAL A 1 435 ? -18.203 42.812 2.133 1 97.06 435 VAL A O 1
ATOM 3533 N N . LYS A 1 436 ? -17.016 44.469 3.053 1 97.31 436 LYS A N 1
ATOM 3534 C CA . LYS A 1 436 ? -16.797 45.156 1.784 1 97.31 436 LYS A CA 1
ATOM 3535 C C . LYS A 1 436 ? -15.344 45.062 1.342 1 97.31 436 LYS A C 1
ATOM 3537 O O . LYS A 1 436 ? -14.43 45.375 2.109 1 97.31 436 LYS A O 1
ATOM 3542 N N . VAL A 1 437 ? -15.117 44.625 0.124 1 98 437 VAL A N 1
ATOM 3543 C CA . VAL A 1 437 ? -13.781 44.531 -0.466 1 98 437 VAL A CA 1
ATOM 3544 C C . VAL A 1 437 ? -13.625 45.625 -1.534 1 98 437 VAL A C 1
ATOM 3546 O O . VAL A 1 437 ? -14.445 45.719 -2.453 1 98 437 VAL A O 1
ATOM 3549 N N . GLU A 1 438 ? -12.617 46.406 -1.344 1 97.81 438 GLU A N 1
ATOM 3550 C CA . GLU A 1 438 ? -12.305 47.469 -2.301 1 97.81 438 GLU A CA 1
ATOM 3551 C C . GLU A 1 438 ? -10.859 47.375 -2.766 1 97.81 438 GLU A C 1
ATOM 3553 O O . GLU A 1 438 ? -9.938 47.375 -1.946 1 97.81 438 GLU A O 1
ATOM 3558 N N . ILE A 1 439 ? -10.703 47.375 -4.066 1 98.06 439 ILE A N 1
ATOM 3559 C CA . ILE A 1 439 ? -9.375 47.375 -4.664 1 98.06 439 ILE A CA 1
ATOM 3560 C C . ILE A 1 439 ? -9.234 48.531 -5.621 1 98.06 439 ILE A C 1
ATOM 3562 O O . ILE A 1 439 ? -10.008 48.688 -6.57 1 98.06 439 ILE A O 1
ATOM 3566 N N . ASP A 1 440 ? -8.281 49.312 -5.375 1 97.38 440 ASP A N 1
ATOM 3567 C CA . ASP A 1 440 ? -8.016 50.469 -6.227 1 97.38 440 ASP A CA 1
ATOM 3568 C C . ASP A 1 440 ? -6.805 50.219 -7.117 1 97.38 440 ASP A C 1
ATOM 3570 O O . ASP A 1 440 ? -5.992 49.344 -6.844 1 97.38 440 ASP A O 1
ATOM 3574 N N . GLY A 1 441 ? -6.762 50.969 -8.219 1 96.62 441 GLY A N 1
ATOM 3575 C CA . GLY A 1 441 ? -5.578 50.969 -9.07 1 96.62 441 GLY A CA 1
ATOM 3576 C C . GLY A 1 441 ? -5.5 49.781 -10 1 96.62 441 GLY A C 1
ATOM 3577 O O . GLY A 1 441 ? -4.445 49.5 -10.57 1 96.62 441 GLY A O 1
ATOM 3578 N N . MET A 1 442 ? -6.559 49.094 -10.195 1 96.62 442 MET A N 1
ATOM 3579 C CA . MET A 1 442 ? -6.574 47.969 -11.094 1 96.62 442 MET A CA 1
ATOM 3580 C C . MET A 1 442 ? -6.488 48.406 -12.555 1 96.62 442 MET A C 1
ATOM 3582 O O . MET A 1 442 ? -6.844 49.531 -12.883 1 96.62 442 MET A O 1
ATOM 3586 N N . GLN A 1 443 ? -6.02 47.531 -13.305 1 94.56 443 GLN A N 1
ATOM 3587 C CA . GLN A 1 443 ? -6 47.812 -14.734 1 94.56 443 GLN A CA 1
ATOM 3588 C C . GLN A 1 443 ? -7.406 47.781 -15.328 1 94.56 443 GLN A C 1
ATOM 3590 O O . GLN A 1 443 ? -8.203 46.875 -14.992 1 94.56 443 GLN A O 1
ATOM 3595 N N . LYS A 1 444 ? -7.59 48.75 -16.172 1 95.88 444 LYS A N 1
ATOM 3596 C CA . LYS A 1 444 ? -8.867 48.75 -16.875 1 95.88 444 LYS A CA 1
ATOM 3597 C C . LYS A 1 444 ? -9.008 47.5 -17.75 1 95.88 444 LYS A C 1
ATOM 3599 O O . LYS A 1 444 ? -8.039 47.062 -18.375 1 95.88 444 LYS A O 1
ATOM 3604 N N . GLY A 1 445 ? -10.297 46.938 -17.703 1 96.44 445 GLY A N 1
ATOM 3605 C CA . GLY A 1 445 ? -10.516 45.812 -18.578 1 96.44 445 GLY A CA 1
ATOM 3606 C C . GLY A 1 445 ? -11.57 44.844 -18.062 1 96.44 445 GLY A C 1
ATOM 3607 O O . GLY A 1 445 ? -12.312 45.156 -17.125 1 96.44 445 GLY A O 1
ATOM 3608 N N . LYS A 1 446 ? -11.625 43.75 -18.781 1 97.88 446 LYS A N 1
ATOM 3609 C CA . LYS A 1 446 ? -12.586 42.719 -18.422 1 97.88 446 LYS A CA 1
ATOM 3610 C C . LYS A 1 446 ? -11.945 41.656 -17.516 1 97.88 446 LYS A C 1
ATOM 3612 O O . LYS A 1 446 ? -10.781 41.281 -17.703 1 97.88 446 LYS A O 1
ATOM 3617 N N . TYR A 1 447 ? -12.664 41.344 -16.516 1 98.19 447 TYR A N 1
ATOM 3618 C CA . TYR A 1 447 ? -12.242 40.312 -15.57 1 98.19 447 TYR A CA 1
ATOM 3619 C C . TYR A 1 447 ? -13.328 39.25 -15.398 1 98.19 447 TYR A C 1
ATOM 3621 O O . TYR A 1 447 ? -14.516 39.531 -15.562 1 98.19 447 TYR A O 1
ATOM 3629 N N . LEU A 1 448 ? -12.898 38.062 -15.18 1 98.5 448 LEU A N 1
ATOM 3630 C CA . LEU A 1 448 ? -13.781 37.031 -14.641 1 98.5 448 LEU A CA 1
ATOM 3631 C C . LEU A 1 448 ? -13.648 36.938 -13.117 1 98.5 448 LEU A C 1
ATOM 3633 O O . LEU A 1 448 ? -12.57 36.656 -12.602 1 98.5 448 LEU A O 1
ATOM 3637 N N . LEU A 1 449 ? -14.695 37.25 -12.4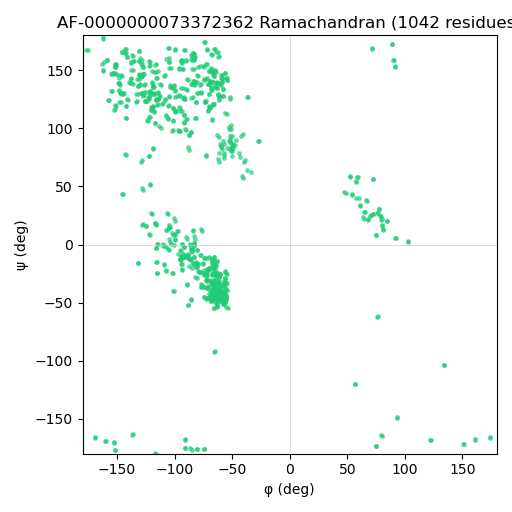06 1 98.44 449 LEU A N 1
ATOM 3638 C CA . LEU A 1 449 ? -14.719 37.156 -10.953 1 98.44 449 LEU A CA 1
ATOM 3639 C C . LEU A 1 449 ? -15.242 35.781 -10.508 1 98.44 449 LEU A C 1
ATOM 3641 O O . LEU A 1 449 ? -16.406 35.469 -10.734 1 98.44 449 LEU A O 1
ATOM 3645 N N . GLU A 1 450 ? -14.344 34.969 -9.93 1 98.62 450 GLU A N 1
ATOM 3646 C CA . GLU A 1 450 ? -14.742 33.719 -9.266 1 98.62 450 GLU A CA 1
ATOM 3647 C C . GLU A 1 450 ? -14.812 33.906 -7.75 1 98.62 450 GLU A C 1
ATOM 3649 O O . GLU A 1 450 ? -13.914 34.5 -7.148 1 98.62 450 GLU A O 1
ATOM 3654 N N . ILE A 1 451 ? -15.875 33.438 -7.141 1 98.5 451 ILE A N 1
ATOM 3655 C CA . ILE A 1 451 ? -16 33.469 -5.688 1 98.5 451 ILE A CA 1
ATOM 3656 C C . ILE A 1 451 ? -16.031 32.062 -5.133 1 98.5 451 ILE A C 1
ATOM 3658 O O . ILE A 1 451 ? -16.859 31.234 -5.539 1 98.5 451 ILE A O 1
ATOM 3662 N N . TYR A 1 452 ? -15.055 31.766 -4.281 1 98.69 452 TYR A N 1
ATOM 3663 C CA . TYR A 1 452 ? -14.977 30.5 -3.57 1 98.69 452 TYR A CA 1
ATOM 3664 C C . TYR A 1 452 ? -15.422 30.656 -2.119 1 98.69 452 TYR A C 1
ATOM 3666 O O . TYR A 1 452 ? -15.289 31.734 -1.539 1 98.69 452 TYR A O 1
ATOM 3674 N N . LYS A 1 453 ? -15.945 29.562 -1.575 1 98.69 453 LYS A N 1
ATOM 3675 C CA . LYS A 1 453 ? -16.391 29.641 -0.188 1 98.69 453 LYS A CA 1
ATOM 3676 C C . LYS A 1 453 ? -16.234 28.312 0.525 1 98.69 453 LYS A C 1
ATOM 3678 O O . LYS A 1 453 ? -16.438 27.25 -0.074 1 98.69 453 LYS A O 1
ATOM 3683 N N . VAL A 1 454 ? -15.797 28.328 1.751 1 98.75 454 VAL A N 1
ATOM 3684 C CA . VAL A 1 454 ? -15.82 27.234 2.727 1 98.75 454 VAL A CA 1
ATOM 3685 C C . VAL A 1 454 ? -16.5 27.719 4.008 1 98.75 454 VAL A C 1
ATOM 3687 O O . VAL A 1 454 ? -16.234 28.812 4.492 1 98.75 454 VAL A O 1
ATOM 3690 N N . GLY A 1 455 ? -17.375 27.031 4.512 1 98.44 455 GLY A N 1
ATOM 3691 C CA . GLY A 1 455 ? -18.141 27.312 5.715 1 98.44 455 GLY A CA 1
ATOM 3692 C C . GLY A 1 455 ? -19.25 26.312 5.969 1 98.44 455 GLY A C 1
ATOM 3693 O O . GLY A 1 455 ? -19.25 25.219 5.395 1 98.44 455 GLY A O 1
ATOM 3694 N N . TYR A 1 456 ? -20.188 26.641 6.875 1 98.31 456 TYR A N 1
ATOM 3695 C CA . TYR A 1 456 ? -21.281 25.734 7.211 1 98.31 456 TYR A CA 1
ATOM 3696 C C . TYR A 1 456 ? -22.062 25.344 5.969 1 98.31 456 TYR A C 1
ATOM 3698 O O . TYR A 1 456 ? -22.609 26.219 5.273 1 98.31 456 TYR A O 1
ATOM 3706 N N . LYS A 1 457 ? -22.016 24.062 5.555 1 98.25 457 LYS A N 1
ATOM 3707 C CA . LYS A 1 457 ? -22.75 23.406 4.48 1 98.25 457 LYS A CA 1
ATOM 3708 C C . LYS A 1 457 ? -22.203 23.797 3.111 1 98.25 457 LYS A C 1
ATOM 3710 O O . LYS A 1 457 ? -22.828 23.531 2.084 1 98.25 457 LYS A O 1
ATOM 3715 N N . VAL A 1 458 ? -21.078 24.5 3.016 1 98.5 458 VAL A N 1
ATOM 3716 C CA . VAL A 1 458 ? -20.328 24.781 1.785 1 98.5 458 VAL A CA 1
ATOM 3717 C C . VAL A 1 458 ? -18.922 24.219 1.895 1 98.5 458 VAL A C 1
ATOM 3719 O O . VAL A 1 458 ? -18.094 24.734 2.656 1 98.5 458 VAL A O 1
ATOM 3722 N N . ASN A 1 459 ? -18.641 23.219 0.986 1 98.75 459 ASN A N 1
ATOM 3723 C CA . ASN A 1 459 ? -17.391 22.469 1.165 1 98.75 459 ASN A CA 1
ATOM 3724 C C . ASN A 1 459 ? -17.219 22.031 2.611 1 98.75 459 ASN A C 1
ATOM 3726 O O . ASN A 1 459 ? -16.172 22.266 3.213 1 98.75 459 ASN A O 1
ATOM 3730 N N . ASP A 1 460 ? -18.25 21.531 3.162 1 98.81 460 ASP A N 1
ATOM 3731 C CA . ASP A 1 460 ? -18.438 21.016 4.516 1 98.81 460 ASP A CA 1
ATOM 3732 C C . ASP A 1 460 ? -18.891 19.562 4.488 1 98.81 460 ASP A C 1
ATOM 3734 O O . ASP A 1 460 ? -20.047 19.266 4.797 1 98.81 460 ASP A O 1
ATOM 3738 N N . ALA A 1 461 ? -17.969 18.672 4.223 1 98.88 461 ALA A N 1
ATOM 3739 C CA . ALA A 1 461 ? -18.25 17.266 4.004 1 98.88 461 ALA A CA 1
ATOM 3740 C C . ALA A 1 461 ? -18.906 16.641 5.234 1 98.88 461 ALA A C 1
ATOM 3742 O O . ALA A 1 461 ? -19.75 15.742 5.113 1 98.88 461 ALA A O 1
ATOM 3743 N N . TYR A 1 462 ? -18.531 17.078 6.426 1 98.62 462 TYR A N 1
ATOM 3744 C CA . TYR A 1 462 ? -19.078 16.469 7.633 1 98.62 462 TYR A CA 1
ATOM 3745 C C . TYR A 1 462 ? -20.578 16.75 7.746 1 98.62 462 TYR A C 1
ATOM 3747 O O . TYR A 1 462 ? -21.344 15.891 8.172 1 98.62 462 TYR A O 1
ATOM 3755 N N . ALA A 1 463 ? -21 18 7.422 1 98.25 463 ALA A N 1
ATOM 3756 C CA . ALA A 1 463 ? -22.422 18.297 7.418 1 98.25 463 ALA A CA 1
ATOM 3757 C C . ALA A 1 463 ? -23.188 17.391 6.469 1 98.25 463 ALA A C 1
ATOM 3759 O O . ALA A 1 463 ? -24.297 16.938 6.777 1 98.25 463 ALA A O 1
ATOM 3760 N N . ASP A 1 464 ? -22.625 17.125 5.273 1 98.44 464 ASP A N 1
ATOM 3761 C CA . ASP A 1 464 ? -23.234 16.188 4.34 1 98.44 464 ASP A CA 1
ATOM 3762 C C . ASP A 1 464 ? -23.344 14.781 4.949 1 98.44 464 ASP A C 1
ATOM 3764 O O . ASP A 1 464 ? -24.359 14.109 4.809 1 98.44 464 ASP A O 1
ATOM 3768 N N . TYR A 1 465 ? -22.344 14.32 5.625 1 98.31 465 TYR A N 1
ATOM 3769 C CA . TYR A 1 465 ? -22.297 13.031 6.309 1 98.31 465 TYR A CA 1
ATOM 3770 C C . TYR A 1 465 ? -23.359 12.961 7.406 1 98.31 465 TYR A C 1
ATOM 3772 O O . TYR A 1 465 ? -24.062 11.961 7.535 1 98.31 465 TYR A O 1
ATOM 3780 N N . LEU A 1 466 ? -23.453 14.086 8.156 1 97.62 466 LEU A N 1
ATOM 3781 C CA . LEU A 1 466 ? -24.469 14.18 9.195 1 97.62 466 LEU A CA 1
ATOM 3782 C C . LEU A 1 466 ? -25.875 14.047 8.586 1 97.62 466 LEU A C 1
ATOM 3784 O O . LEU A 1 466 ? -26.734 13.375 9.148 1 97.62 466 LEU A O 1
ATOM 3788 N N . ALA A 1 467 ? -26.016 14.672 7.492 1 97.56 467 ALA A N 1
ATOM 3789 C CA . ALA A 1 467 ? -27.312 14.664 6.824 1 97.56 467 ALA A CA 1
ATOM 3790 C C . ALA A 1 467 ? -27.688 13.258 6.355 1 97.56 467 ALA A C 1
ATOM 3792 O O . ALA A 1 467 ? -28.859 12.953 6.152 1 97.56 467 ALA A O 1
ATOM 3793 N N . MET A 1 468 ? -26.688 12.406 6.211 1 97.25 468 MET A N 1
ATOM 3794 C CA . MET A 1 468 ? -26.906 11.023 5.82 1 97.25 468 MET A CA 1
ATOM 3795 C C . MET A 1 468 ? -27.125 10.141 7.047 1 97.25 468 MET A C 1
ATOM 3797 O O . MET A 1 468 ? -27.156 8.914 6.934 1 97.25 468 MET A O 1
ATOM 3801 N N . ASN A 1 469 ? -27.172 10.773 8.203 1 97.38 469 ASN A N 1
ATOM 3802 C CA . ASN A 1 469 ? -27.359 10.102 9.484 1 97.38 469 ASN A CA 1
ATOM 3803 C C . ASN A 1 469 ? -26.125 9.297 9.883 1 97.38 469 ASN A C 1
ATOM 3805 O O . ASN A 1 469 ? -26.25 8.203 10.438 1 97.38 469 ASN A O 1
ATOM 3809 N N . LYS A 1 470 ? -24.938 9.641 9.414 1 96.94 470 LYS A N 1
ATOM 3810 C CA . LYS A 1 470 ? -23.625 9.18 9.844 1 96.94 470 LYS A CA 1
ATOM 3811 C C . LYS A 1 470 ? -23.5 7.664 9.695 1 96.94 470 LYS A C 1
ATOM 3813 O O . LYS A 1 470 ? -23.141 6.973 10.656 1 96.94 470 LYS A O 1
ATOM 3818 N N . PRO A 1 471 ? -23.688 7.176 8.484 1 96.94 471 PRO A N 1
ATOM 3819 C CA . PRO A 1 471 ? -23.516 5.727 8.344 1 96.94 471 PRO A CA 1
ATOM 3820 C C . PRO A 1 471 ? -22.125 5.254 8.727 1 96.94 471 PRO A C 1
ATOM 3822 O O . PRO A 1 471 ? -21.141 5.953 8.477 1 96.94 471 PRO A O 1
ATOM 3825 N N . SER A 1 472 ? -22 4.051 9.297 1 95.5 472 SER A N 1
ATOM 3826 C CA . SER A 1 472 ? -20.719 3.496 9.703 1 95.5 472 SER A CA 1
ATOM 3827 C C . SER A 1 472 ? -19.828 3.227 8.5 1 95.5 472 SER A C 1
ATOM 3829 O O . SER A 1 472 ? -18.594 3.256 8.609 1 95.5 472 SER A O 1
ATOM 3831 N N . GLN A 1 473 ? -20.469 2.893 7.422 1 95.81 473 GLN A N 1
ATOM 3832 C CA . GLN A 1 473 ? -19.812 2.682 6.137 1 95.81 473 GLN A CA 1
ATOM 3833 C C . GLN A 1 473 ? -20.5 3.484 5.035 1 95.81 473 GLN A C 1
ATOM 3835 O O . GLN A 1 473 ? -21.719 3.613 5.016 1 95.81 473 GLN A O 1
ATOM 3840 N N . LEU A 1 474 ? -19.656 3.967 4.102 1 98.06 474 LEU A N 1
ATOM 3841 C CA . LEU A 1 474 ? -20.234 4.672 2.963 1 98.06 474 LEU A CA 1
ATOM 3842 C C . LEU A 1 474 ? -20.297 3.771 1.733 1 98.06 474 LEU A C 1
ATOM 3844 O O . LEU A 1 474 ? -19.344 3.029 1.461 1 98.06 474 LEU A O 1
ATOM 3848 N N . THR A 1 475 ? -21.422 3.822 1.023 1 97.69 475 THR A N 1
ATOM 3849 C CA . THR A 1 475 ? -21.484 3.203 -0.297 1 97.69 475 THR A CA 1
ATOM 3850 C C . THR A 1 475 ? -20.672 4.012 -1.311 1 97.69 475 THR A C 1
ATOM 3852 O O . THR A 1 475 ? -20.281 5.148 -1.038 1 97.69 475 THR A O 1
ATOM 3855 N N . ARG A 1 476 ? -20.469 3.406 -2.445 1 97.44 476 ARG A N 1
ATOM 3856 C CA . ARG A 1 476 ? -19.797 4.117 -3.521 1 97.44 476 ARG A CA 1
ATOM 3857 C C . ARG A 1 476 ? -20.562 5.371 -3.926 1 97.44 476 ARG A C 1
ATOM 3859 O O . ARG A 1 476 ? -19.953 6.422 -4.156 1 97.44 476 ARG A O 1
ATOM 3866 N N . GLU A 1 477 ? -21.859 5.266 -4.004 1 97.94 477 GLU A N 1
ATOM 3867 C CA . GLU A 1 477 ? -22.719 6.387 -4.391 1 97.94 477 GLU A CA 1
ATOM 3868 C C . GLU A 1 477 ? -22.641 7.512 -3.367 1 97.94 477 GLU A C 1
ATOM 3870 O O . GLU A 1 477 ? -22.578 8.688 -3.734 1 97.94 477 GLU A O 1
ATOM 3875 N N . GLN A 1 478 ? -22.641 7.129 -2.131 1 98.56 478 GLN A N 1
ATOM 3876 C CA . GLN A 1 478 ? -22.562 8.125 -1.073 1 98.56 478 GLN A CA 1
ATOM 3877 C C . GLN A 1 478 ? -21.234 8.859 -1.101 1 98.56 478 GLN A C 1
ATOM 3879 O O . GLN A 1 478 ? -21.188 10.086 -0.942 1 98.56 478 GLN A O 1
ATOM 3884 N N . VAL A 1 479 ? -20.125 8.141 -1.301 1 98.69 479 VAL A N 1
ATOM 3885 C CA . VAL A 1 479 ? -18.797 8.758 -1.414 1 98.69 479 VAL A CA 1
ATOM 3886 C C . VAL A 1 479 ? -18.797 9.75 -2.572 1 98.69 479 VAL A C 1
ATOM 3888 O O . VAL A 1 479 ? -18.344 10.891 -2.418 1 98.69 479 VAL A O 1
ATOM 3891 N N . ASN A 1 480 ? -19.328 9.328 -3.713 1 98.44 480 ASN A N 1
ATOM 3892 C CA . ASN A 1 480 ? -19.344 10.18 -4.898 1 98.44 480 ASN A CA 1
ATOM 3893 C C . ASN A 1 480 ? -20.172 11.438 -4.68 1 98.44 480 ASN A C 1
ATOM 3895 O O . ASN A 1 480 ? -19.781 12.523 -5.109 1 98.44 480 ASN A O 1
ATOM 3899 N N . LEU A 1 481 ? -21.281 11.281 -4.047 1 98.56 481 LEU A N 1
ATOM 3900 C CA . LEU A 1 481 ? -22.156 12.422 -3.775 1 98.56 481 LEU A CA 1
ATOM 3901 C C . LEU A 1 481 ? -21.453 13.445 -2.895 1 98.56 481 LEU A C 1
ATOM 3903 O O . LEU A 1 481 ? -21.484 14.648 -3.182 1 98.56 481 LEU A O 1
ATOM 3907 N N . ILE A 1 482 ? -20.828 12.992 -1.851 1 98.81 482 ILE A N 1
ATOM 3908 C CA . ILE A 1 482 ? -20.141 13.906 -0.946 1 98.81 482 ILE A CA 1
ATOM 3909 C C . ILE A 1 482 ? -19 14.594 -1.68 1 98.81 482 ILE A C 1
ATOM 3911 O O . ILE A 1 482 ? -18.797 15.805 -1.542 1 98.81 482 ILE A O 1
ATOM 3915 N N . LYS A 1 483 ? -18.266 13.844 -2.482 1 98.81 483 LYS A N 1
ATOM 3916 C CA . LYS A 1 483 ? -17.156 14.406 -3.24 1 98.81 483 LYS A CA 1
ATOM 3917 C C . LYS A 1 483 ? -17.641 15.477 -4.219 1 98.81 483 LYS A C 1
ATOM 3919 O O . LYS A 1 483 ? -17.016 16.531 -4.355 1 98.81 483 LYS A O 1
ATOM 3924 N N . GLU A 1 484 ? -18.719 15.195 -4.895 1 98.5 484 GLU A N 1
ATOM 3925 C CA . GLU A 1 484 ? -19.266 16.141 -5.871 1 98.5 484 GLU A CA 1
ATOM 3926 C C . GLU A 1 484 ? -19.672 17.453 -5.207 1 98.5 484 GLU A C 1
ATOM 3928 O O . GLU A 1 484 ? -19.438 18.531 -5.758 1 98.5 484 GLU A O 1
ATOM 3933 N N . LYS A 1 485 ? -20.188 17.359 -4.031 1 98.19 485 LYS A N 1
ATOM 3934 C CA . LYS A 1 485 ? -20.672 18.531 -3.307 1 98.19 485 LYS A CA 1
ATOM 3935 C C . LYS A 1 485 ? -19.5 19.312 -2.703 1 98.19 485 LYS A C 1
ATOM 3937 O O . LYS A 1 485 ? -19.641 20.5 -2.396 1 98.19 485 LYS A O 1
ATOM 3942 N N . ASN A 1 486 ? -18.438 18.672 -2.49 1 98.75 486 ASN A N 1
ATOM 3943 C CA . ASN A 1 486 ? -17.297 19.266 -1.801 1 98.75 486 ASN A CA 1
ATOM 3944 C C . ASN A 1 486 ? -16.031 19.25 -2.672 1 98.75 486 ASN A C 1
ATOM 3946 O O . ASN A 1 486 ? -14.984 18.797 -2.234 1 98.75 486 ASN A O 1
ATOM 3950 N N . ASN A 1 487 ? -16.172 19.75 -3.883 1 98.38 487 ASN A N 1
ATOM 3951 C CA . ASN A 1 487 ? -15.102 19.656 -4.863 1 98.38 487 ASN A CA 1
ATOM 3952 C C . ASN A 1 487 ? -14.312 20.953 -4.98 1 98.38 487 ASN A C 1
ATOM 3954 O O . ASN A 1 487 ? -13.375 21.047 -5.773 1 98.38 487 ASN A O 1
ATOM 3958 N N . GLY A 1 488 ? -14.641 21.984 -4.25 1 98.38 488 GLY A N 1
ATOM 3959 C CA . GLY A 1 488 ? -13.891 23.219 -4.219 1 98.38 488 GLY A CA 1
ATOM 3960 C C . GLY A 1 488 ? -14.211 24.141 -5.387 1 98.38 488 GLY A C 1
ATOM 3961 O O . GLY A 1 488 ? -13.523 25.141 -5.594 1 98.38 488 GLY A O 1
ATOM 3962 N N . ALA A 1 489 ? -15.266 23.891 -6.133 1 98.31 489 ALA A N 1
ATOM 3963 C CA . ALA A 1 489 ? -15.656 24.734 -7.25 1 98.31 489 ALA A CA 1
ATOM 3964 C C . ALA A 1 489 ? -16.141 26.109 -6.762 1 98.31 489 ALA A C 1
ATOM 3966 O O . ALA A 1 489 ? -16.641 26.219 -5.641 1 98.31 489 ALA A O 1
ATOM 3967 N N . PRO A 1 490 ? -15.914 27.172 -7.613 1 98.5 490 PRO A N 1
ATOM 3968 C CA . PRO A 1 490 ? -16.469 28.469 -7.215 1 98.5 490 PRO A CA 1
ATOM 3969 C C . PRO A 1 490 ? -17.984 28.422 -7.055 1 98.5 490 PRO A C 1
ATOM 3971 O O . PRO A 1 490 ? -18.672 27.766 -7.828 1 98.5 490 PRO A O 1
ATOM 3974 N N . ILE A 1 491 ? -18.469 29.141 -6.09 1 97.5 491 ILE A N 1
ATOM 3975 C CA . ILE A 1 491 ? -19.906 29.172 -5.852 1 97.5 491 ILE A CA 1
ATOM 3976 C C . ILE A 1 491 ? -20.562 30.141 -6.816 1 97.5 491 ILE A C 1
ATOM 3978 O O . ILE A 1 491 ? -21.797 30.125 -6.996 1 97.5 491 ILE A O 1
ATOM 3982 N N . SER A 1 492 ? -19.766 31.047 -7.383 1 97.06 492 SER A N 1
ATOM 3983 C CA . SER A 1 492 ? -20.25 32 -8.383 1 97.06 492 SER A CA 1
ATOM 3984 C C . SER A 1 492 ? -19.141 32.406 -9.344 1 97.06 492 SER A C 1
ATOM 3986 O O . SER A 1 492 ? -17.969 32.438 -8.961 1 97.06 492 SER A O 1
ATOM 3988 N N . THR A 1 493 ? -19.484 32.656 -10.57 1 97.94 493 THR A N 1
ATOM 3989 C CA . THR A 1 493 ? -18.625 33.219 -11.602 1 97.94 493 THR A CA 1
ATOM 3990 C C . THR A 1 493 ? -19.328 34.375 -12.336 1 97.94 493 THR A C 1
ATOM 3992 O O . THR A 1 493 ? -20.469 34.219 -12.758 1 97.94 493 THR A O 1
ATOM 3995 N N . GLU A 1 494 ? -18.625 35.469 -12.43 1 97.56 494 GLU A N 1
ATOM 3996 C CA . GLU A 1 494 ? -19.203 36.656 -13.031 1 97.56 494 GLU A CA 1
ATOM 3997 C C . GLU A 1 494 ? -18.188 37.375 -13.922 1 97.56 494 GLU A C 1
ATOM 3999 O O . GLU A 1 494 ? -17.031 37.531 -13.547 1 97.56 494 GLU A O 1
ATOM 4004 N N . LYS A 1 495 ? -18.734 37.844 -15.078 1 98.06 495 LYS A N 1
ATOM 4005 C CA . LYS A 1 495 ? -17.922 38.75 -15.867 1 98.06 495 LYS A CA 1
ATOM 4006 C C . LYS A 1 495 ? -18.078 40.188 -15.383 1 98.06 495 LYS A C 1
ATOM 4008 O O . LYS A 1 495 ? -19.203 40.688 -15.234 1 98.06 495 LYS A O 1
ATOM 4013 N N . ILE A 1 496 ? -16.969 40.812 -15.094 1 97.69 496 ILE A N 1
ATOM 4014 C CA . ILE A 1 496 ? -17.031 42.188 -14.625 1 97.69 496 ILE A CA 1
ATOM 4015 C C . ILE A 1 496 ? -16.094 43.062 -15.453 1 97.69 496 ILE A C 1
ATOM 4017 O O . ILE A 1 496 ? -15.18 42.562 -16.109 1 97.69 496 ILE A O 1
ATOM 4021 N N . THR A 1 497 ? -16.359 44.344 -15.43 1 97.56 497 THR A N 1
ATOM 4022 C CA . THR A 1 497 ? -15.516 45.312 -16.109 1 97.56 497 THR A CA 1
ATOM 4023 C C . THR A 1 497 ? -14.977 46.375 -15.133 1 97.56 497 THR A C 1
ATOM 4025 O O . THR A 1 497 ? -15.742 46.938 -14.367 1 97.56 497 THR A O 1
ATOM 4028 N N . ILE A 1 498 ? -13.75 46.5 -15.125 1 97 498 ILE A N 1
ATOM 4029 C CA . ILE A 1 498 ? -13.102 47.594 -14.398 1 97 498 ILE A CA 1
ATOM 4030 C C . ILE A 1 498 ? -12.914 48.781 -15.32 1 97 498 ILE A C 1
ATOM 4032 O O . ILE A 1 498 ? -12.273 48.656 -16.375 1 97 498 ILE A O 1
ATOM 4036 N N . ASP A 1 499 ? -13.391 49.969 -14.898 1 95.19 499 ASP A N 1
ATOM 4037 C CA . ASP A 1 499 ? -13.32 51.125 -15.75 1 95.19 499 ASP A CA 1
ATOM 4038 C C . ASP A 1 499 ? -12.023 51.906 -15.523 1 95.19 499 ASP A C 1
ATOM 4040 O O . ASP A 1 499 ? -11.086 51.375 -14.922 1 95.19 499 ASP A O 1
ATOM 4044 N N . GLY A 1 500 ? -12.008 53.094 -16.062 1 93 500 GLY A N 1
ATOM 4045 C CA . GLY A 1 500 ? -10.805 53.906 -16.031 1 93 500 GLY A CA 1
ATOM 4046 C C . GLY A 1 500 ? -10.414 54.344 -14.641 1 93 500 GLY A C 1
ATOM 4047 O O . GLY A 1 500 ? -9.266 54.719 -14.391 1 93 500 GLY A O 1
ATOM 4048 N N . LYS A 1 501 ? -11.352 54.312 -13.727 1 93.69 501 LYS A N 1
ATOM 4049 C CA . LYS A 1 501 ? -11.062 54.656 -12.336 1 93.69 501 LYS A CA 1
ATOM 4050 C C . LYS A 1 501 ? -10.242 53.562 -11.656 1 93.69 501 LYS A C 1
ATOM 4052 O O . LYS A 1 501 ? -9.586 53.812 -10.641 1 93.69 501 LYS A O 1
ATOM 4057 N N . GLY A 1 502 ? -10.422 52.344 -12.18 1 95.94 502 GLY A N 1
ATOM 4058 C CA . GLY A 1 502 ? -9.609 51.219 -11.719 1 95.94 502 GLY A CA 1
ATOM 4059 C C . GLY A 1 502 ? -10.039 50.688 -10.367 1 95.94 502 GLY A C 1
ATOM 4060 O O . GLY A 1 502 ? -9.219 50.156 -9.609 1 95.94 502 GLY A O 1
ATOM 4061 N N . THR A 1 503 ? -11.297 50.844 -10.008 1 96.25 503 THR A N 1
ATOM 4062 C CA . THR A 1 503 ? -11.742 50.438 -8.68 1 96.25 503 THR A CA 1
ATOM 4063 C C . THR A 1 503 ? -12.688 49.25 -8.758 1 96.25 503 THR A C 1
ATOM 4065 O O . THR A 1 503 ? -13.617 49.25 -9.562 1 96.25 503 THR A O 1
ATOM 4068 N N . PHE A 1 504 ? -12.359 48.281 -8.023 1 97.38 504 PHE A N 1
ATOM 4069 C CA . PHE A 1 504 ? -13.281 47.188 -7.766 1 97.38 504 PHE A CA 1
ATOM 4070 C C . PHE A 1 504 ? -13.891 47.281 -6.371 1 97.38 504 PHE A C 1
ATOM 4072 O O . PHE A 1 504 ? -13.195 47.594 -5.406 1 97.38 504 PHE A O 1
ATOM 4079 N N . SER A 1 505 ? -15.188 47.062 -6.281 1 96.81 505 SER A N 1
ATOM 4080 C CA . SER A 1 505 ? -15.875 47.094 -4.996 1 96.81 505 SER A CA 1
ATOM 4081 C C . SER A 1 505 ? -16.984 46.031 -4.945 1 96.81 505 SER A C 1
ATOM 4083 O O . SER A 1 505 ? -17.812 45.969 -5.859 1 96.81 505 SER A O 1
ATOM 4085 N N . ARG A 1 506 ? -17 45.25 -3.904 1 95.56 506 ARG A N 1
ATOM 4086 C CA . ARG A 1 506 ? -18.016 44.219 -3.711 1 95.56 506 ARG A CA 1
ATOM 4087 C C . ARG A 1 506 ? -18.312 44.031 -2.23 1 95.56 506 ARG A C 1
ATOM 4089 O O . ARG A 1 506 ? -17.422 44.062 -1.395 1 95.56 506 ARG A O 1
ATOM 4096 N N . GLU A 1 507 ? -19.562 43.906 -1.927 1 94.19 507 GLU A N 1
ATOM 4097 C CA . GLU A 1 507 ? -20.016 43.625 -0.567 1 94.19 507 GLU A CA 1
ATOM 4098 C C . GLU A 1 507 ? -20.625 42.219 -0.468 1 94.19 507 GLU A C 1
ATOM 4100 O O . GLU A 1 507 ? -21.359 41.812 -1.355 1 94.19 507 GLU A O 1
ATOM 4105 N N . PHE A 1 508 ? -20.25 41.5 0.685 1 90.06 508 PHE A N 1
ATOM 4106 C CA . PHE A 1 508 ? -20.766 40.156 0.901 1 90.06 508 PHE A CA 1
ATOM 4107 C C . PHE A 1 508 ? -21.156 39.969 2.359 1 90.06 508 PHE A C 1
ATOM 4109 O O . PHE A 1 508 ? -20.547 40.531 3.262 1 90.06 508 PHE A O 1
ATOM 4116 N N . LYS A 1 509 ? -22.266 39.188 2.434 1 93.5 509 LYS A N 1
ATOM 4117 C CA . LYS A 1 509 ? -22.594 38.719 3.775 1 93.5 509 LYS A CA 1
ATOM 4118 C C . LYS A 1 509 ? -21.625 37.594 4.211 1 93.5 509 LYS A C 1
ATOM 4120 O O . LYS A 1 509 ? -21.234 36.75 3.4 1 93.5 509 LYS A O 1
ATOM 4125 N N . ILE A 1 510 ? -21.25 37.594 5.492 1 96.31 510 ILE A N 1
ATOM 4126 C CA . ILE A 1 510 ? -20.359 36.562 6.012 1 96.31 510 ILE A CA 1
ATOM 4127 C C . ILE A 1 510 ? -20.906 36 7.316 1 96.31 510 ILE A C 1
ATOM 4129 O O . ILE A 1 510 ? -21.609 36.719 8.055 1 96.31 510 ILE A O 1
ATOM 4133 N N . ASN A 1 511 ? -20.766 34.719 7.535 1 97.62 511 ASN A N 1
ATOM 4134 C CA . ASN A 1 511 ? -21.094 34.062 8.789 1 97.62 511 ASN A CA 1
ATOM 4135 C C . ASN A 1 511 ? -19.828 33.688 9.57 1 97.62 511 ASN A C 1
ATOM 4137 O O . ASN A 1 511 ? -18.719 33.844 9.07 1 97.62 511 ASN A O 1
ATOM 4141 N N . GLU A 1 512 ? -20.047 33.281 10.828 1 97.88 512 GLU A N 1
ATOM 4142 C CA . GLU A 1 512 ? -18.938 32.781 11.641 1 97.88 512 GLU A CA 1
ATOM 4143 C C . GLU A 1 512 ? -18.156 31.688 10.906 1 97.88 512 GLU A C 1
ATOM 4145 O O . GLU A 1 512 ? -18.75 30.734 10.383 1 97.88 512 GLU A O 1
ATOM 4150 N N . ASN A 1 513 ? -16.859 31.922 10.812 1 98.38 513 ASN A N 1
ATOM 4151 C CA . ASN A 1 513 ? -15.891 30.953 10.305 1 98.38 513 ASN A CA 1
ATOM 4152 C C . ASN A 1 513 ? -16.078 30.703 8.812 1 98.38 513 ASN A C 1
ATOM 4154 O O . ASN A 1 513 ? -15.656 29.672 8.289 1 98.38 513 ASN A O 1
ATOM 4158 N N . ASP A 1 514 ? -16.688 31.641 8.148 1 98.5 514 ASP A N 1
ATOM 4159 C CA . ASP A 1 514 ? -16.688 31.609 6.691 1 98.5 514 ASP A CA 1
ATOM 4160 C C . ASP A 1 514 ? -15.289 31.906 6.145 1 98.5 514 ASP A C 1
ATOM 4162 O O . ASP A 1 514 ? -14.586 32.781 6.668 1 98.5 514 ASP A O 1
ATOM 4166 N N . VAL A 1 515 ? -14.914 31.188 5.133 1 98.81 515 VAL A N 1
ATOM 4167 C CA . VAL A 1 515 ? -13.758 31.484 4.305 1 98.81 515 VAL A CA 1
ATOM 4168 C C . VAL A 1 515 ? -14.203 31.797 2.881 1 98.81 515 VAL A C 1
ATOM 4170 O O . VAL A 1 515 ? -14.938 31.031 2.262 1 98.81 515 VAL A O 1
ATOM 4173 N N . VAL A 1 516 ? -13.781 32.969 2.383 1 98.56 516 VAL A N 1
ATOM 4174 C CA . VAL A 1 516 ? -14.195 33.406 1.055 1 98.56 516 VAL A CA 1
ATOM 4175 C C . VAL A 1 516 ? -12.969 33.844 0.25 1 98.56 516 VAL A C 1
ATOM 4177 O O . VAL A 1 516 ? -12.07 34.5 0.777 1 98.56 516 VAL A O 1
ATOM 4180 N N . MET A 1 517 ? -12.922 33.438 -1.015 1 98.75 517 MET A N 1
ATOM 4181 C CA . MET A 1 517 ? -11.898 33.969 -1.919 1 98.75 517 MET A CA 1
ATOM 4182 C C . MET A 1 517 ? -12.523 34.625 -3.135 1 98.75 517 MET A C 1
ATOM 4184 O O . MET A 1 517 ? -13.422 34.062 -3.764 1 98.75 517 MET A O 1
ATOM 4188 N N . LEU A 1 518 ? -12.117 35.812 -3.369 1 98.62 518 LEU A N 1
ATOM 4189 C CA . LEU A 1 518 ? -12.367 36.5 -4.641 1 98.62 518 LEU A CA 1
ATOM 4190 C C . LEU A 1 518 ? -11.172 36.344 -5.578 1 98.62 518 LEU A C 1
ATOM 4192 O O . LEU A 1 518 ? -10.062 36.75 -5.242 1 98.62 518 LEU A O 1
ATOM 4196 N N . ASN A 1 519 ? -11.391 35.719 -6.66 1 98.69 519 ASN A N 1
ATOM 4197 C CA . ASN A 1 519 ? -10.383 35.562 -7.703 1 98.69 519 ASN A CA 1
ATOM 4198 C C . ASN A 1 519 ? -10.758 36.344 -8.961 1 98.69 519 ASN A C 1
ATOM 4200 O O . ASN A 1 519 ? -11.672 35.969 -9.695 1 98.69 519 ASN A O 1
ATOM 4204 N N . LEU A 1 520 ? -10.156 37.5 -9.133 1 98.62 520 LEU A N 1
ATOM 4205 C CA . LEU A 1 520 ? -10.359 38.312 -10.328 1 98.62 520 LEU A CA 1
ATOM 4206 C C . LEU A 1 520 ? -9.344 37.938 -11.414 1 98.62 520 LEU A C 1
ATOM 4208 O O . LEU A 1 520 ? -8.172 38.312 -11.312 1 98.62 520 LEU A O 1
ATOM 4212 N N . ILE A 1 521 ? -9.805 37.281 -12.43 1 98.5 521 ILE A N 1
ATOM 4213 C CA . ILE A 1 521 ? -8.945 36.781 -13.5 1 98.5 521 ILE A CA 1
ATOM 4214 C C . ILE A 1 521 ? -9.008 37.75 -14.688 1 98.5 521 ILE A C 1
ATOM 4216 O O . ILE A 1 521 ? -10.047 37.875 -15.336 1 98.5 521 ILE A O 1
ATOM 4220 N N . LYS A 1 522 ? -7.977 38.312 -14.93 1 97.25 522 LYS A N 1
ATOM 4221 C CA . LYS A 1 522 ? -7.934 39.219 -16.078 1 97.25 522 LYS A CA 1
ATOM 4222 C C . LYS A 1 522 ? -8.141 38.469 -17.391 1 97.25 522 LYS A C 1
ATOM 4224 O O . LYS A 1 522 ? -7.574 37.406 -17.578 1 97.25 522 LYS A O 1
ATOM 4229 N N . GLN A 1 523 ? -8.953 39.062 -18.203 1 96.12 523 GLN A N 1
ATOM 4230 C CA . GLN A 1 523 ? -9.258 38.438 -19.484 1 96.12 523 GLN A CA 1
ATOM 4231 C C . GLN A 1 523 ? -8.422 39.031 -20.609 1 96.12 523 GLN A C 1
ATOM 4233 O O . GLN A 1 523 ? -8.047 40.219 -20.547 1 96.12 523 GLN A O 1
ATOM 4238 N N . MET B 1 1 ? 59.031 -73.5 0.929 1 20.84 1 MET B N 1
ATOM 4239 C CA . MET B 1 1 ? 58.531 -73.75 -0.424 1 20.84 1 MET B CA 1
ATOM 4240 C C . MET B 1 1 ? 57.156 -73.125 -0.638 1 20.84 1 MET B C 1
ATOM 4242 O O . MET B 1 1 ? 56.469 -73.438 -1.579 1 20.84 1 MET B O 1
ATOM 4246 N N . LYS B 1 2 ? 56.75 -72.375 0.488 1 25.53 2 LYS B N 1
ATOM 4247 C CA . LYS B 1 2 ? 55.375 -71.875 0.612 1 25.53 2 LYS B CA 1
ATOM 4248 C C . LYS B 1 2 ? 54.938 -71.125 -0.62 1 25.53 2 LYS B C 1
ATOM 4250 O O . LYS B 1 2 ? 55.531 -70.062 -0.939 1 25.53 2 LYS B O 1
ATOM 4255 N N . ARG B 1 3 ? 54.469 -71.812 -1.707 1 22.75 3 ARG B N 1
ATOM 4256 C CA . ARG B 1 3 ? 54.125 -71.438 -3.066 1 22.75 3 ARG B CA 1
ATOM 4257 C C . ARG B 1 3 ? 53.031 -70.375 -3.062 1 22.75 3 ARG B C 1
ATOM 4259 O O . ARG B 1 3 ? 51.938 -70.625 -2.564 1 22.75 3 ARG B O 1
ATOM 4266 N N . ILE B 1 4 ? 53.344 -69.062 -2.877 1 27.67 4 ILE B N 1
ATOM 4267 C CA . ILE B 1 4 ? 52.469 -67.938 -2.828 1 27.67 4 ILE B CA 1
ATOM 4268 C C . ILE B 1 4 ? 51.688 -67.812 -4.148 1 27.67 4 ILE B C 1
ATOM 4270 O O . ILE B 1 4 ? 52.312 -67.688 -5.215 1 27.67 4 ILE B O 1
ATOM 4274 N N . LEU B 1 5 ? 50.562 -68.562 -4.27 1 30.88 5 LEU B N 1
ATOM 4275 C CA . LEU B 1 5 ? 49.656 -68.5 -5.406 1 30.88 5 LEU B CA 1
ATOM 4276 C C . LEU B 1 5 ? 49.219 -67.062 -5.707 1 30.88 5 LEU B C 1
ATOM 4278 O O . LEU B 1 5 ? 48.656 -66.375 -4.84 1 30.88 5 LEU B O 1
ATOM 4282 N N . ILE B 1 6 ? 49.938 -66.375 -6.539 1 32.03 6 ILE B N 1
ATOM 4283 C CA . ILE B 1 6 ? 49.625 -65 -7.066 1 32.03 6 ILE B CA 1
ATOM 4284 C C . ILE B 1 6 ? 48.312 -65.062 -7.828 1 32.03 6 ILE B C 1
ATOM 4286 O O . ILE B 1 6 ? 48.188 -65.75 -8.828 1 32.03 6 ILE B O 1
ATOM 4290 N N . VAL B 1 7 ? 47.219 -65.062 -7.105 1 31.77 7 VAL B N 1
ATOM 4291 C CA . VAL B 1 7 ? 45.906 -64.938 -7.758 1 31.77 7 VAL B CA 1
ATOM 4292 C C . VAL B 1 7 ? 45.875 -63.719 -8.664 1 31.77 7 VAL B C 1
ATOM 4294 O O . VAL B 1 7 ? 46.156 -62.594 -8.227 1 31.77 7 VAL B O 1
ATOM 4297 N N . LEU B 1 8 ? 46.062 -63.906 -9.961 1 31.33 8 LEU B N 1
ATOM 4298 C CA . LEU B 1 8 ? 45.906 -62.969 -11.062 1 31.33 8 LEU B CA 1
ATOM 4299 C C . LEU B 1 8 ? 44.531 -62.344 -11.07 1 31.33 8 LEU B C 1
ATOM 4301 O O . LEU B 1 8 ? 43.531 -63.062 -11.203 1 31.33 8 LEU B O 1
ATOM 4305 N N . VAL B 1 9 ? 44.312 -61.312 -10.289 1 30.61 9 VAL B N 1
ATOM 4306 C CA . VAL B 1 9 ? 43.062 -60.531 -10.297 1 30.61 9 VAL B CA 1
ATOM 4307 C C . VAL B 1 9 ? 42.812 -60 -11.703 1 30.61 9 VAL B C 1
ATOM 4309 O O . VAL B 1 9 ? 43.625 -59.25 -12.25 1 30.61 9 VAL B O 1
ATOM 4312 N N . LEU B 1 10 ? 42.156 -60.781 -12.57 1 30.34 10 LEU B N 1
ATOM 4313 C CA . LEU B 1 10 ? 41.625 -60.312 -13.859 1 30.34 10 LEU B CA 1
ATOM 4314 C C . LEU B 1 10 ? 40.781 -59.062 -13.688 1 30.34 10 LEU B C 1
ATOM 4316 O O . LEU B 1 10 ? 39.75 -59.094 -13 1 30.34 10 LEU B O 1
ATOM 4320 N N . ILE B 1 11 ? 41.375 -57.906 -13.711 1 33.38 11 ILE B N 1
ATOM 4321 C CA . ILE B 1 11 ? 40.688 -56.625 -13.766 1 33.38 11 ILE B CA 1
ATOM 4322 C C . ILE B 1 11 ? 39.781 -56.562 -15 1 33.38 11 ILE B C 1
ATOM 4324 O O . ILE B 1 11 ? 40.25 -56.625 -16.125 1 33.38 11 ILE B O 1
ATOM 4328 N N . HIS B 1 12 ? 38.625 -57.219 -14.93 1 30.31 12 HIS B N 1
ATOM 4329 C CA . HIS B 1 12 ? 37.625 -57 -15.977 1 30.31 12 HIS B CA 1
ATOM 4330 C C . HIS B 1 12 ? 37.344 -55.5 -16.156 1 30.31 12 HIS B C 1
ATOM 4332 O O . HIS B 1 12 ? 37.062 -54.812 -15.188 1 30.31 12 HIS B O 1
ATOM 4338 N N . SER B 1 13 ? 37.938 -54.906 -17.188 1 32.66 13 SER B N 1
ATOM 4339 C CA . SER B 1 13 ? 37.656 -53.562 -17.688 1 32.66 13 SER B CA 1
ATOM 4340 C C . SER B 1 13 ? 36.156 -53.375 -17.906 1 32.66 13 SER B C 1
ATOM 4342 O O . SER B 1 13 ? 35.531 -54.094 -18.703 1 32.66 13 SER B O 1
ATOM 4344 N N . ILE B 1 14 ? 35.438 -53.031 -16.875 1 34.47 14 ILE B N 1
ATOM 4345 C CA . ILE B 1 14 ? 34.062 -52.562 -17.047 1 34.47 14 ILE B CA 1
ATOM 4346 C C . ILE B 1 14 ? 34.031 -51.469 -18.109 1 34.47 14 ILE B C 1
ATOM 4348 O O . ILE B 1 14 ? 34.656 -50.406 -17.938 1 34.47 14 ILE B O 1
ATOM 4352 N N . GLN B 1 15 ? 33.938 -51.875 -19.391 1 32.38 15 GLN B N 1
ATOM 4353 C CA . GLN B 1 15 ? 33.594 -50.875 -20.422 1 32.38 15 GLN B CA 1
ATOM 4354 C C . GLN B 1 15 ? 32.375 -50.062 -20.031 1 32.38 15 GLN B C 1
ATOM 4356 O O . GLN B 1 15 ? 31.312 -50.625 -19.75 1 32.38 15 GLN B O 1
ATOM 4361 N N . ILE B 1 16 ? 32.594 -48.938 -19.406 1 34.25 16 ILE B N 1
ATOM 4362 C CA . ILE B 1 16 ? 31.562 -47.938 -19.281 1 34.25 16 ILE B CA 1
ATOM 4363 C C . ILE B 1 16 ? 30.938 -47.656 -20.641 1 34.25 16 ILE B C 1
ATOM 4365 O O . ILE B 1 16 ? 31.609 -47.125 -21.547 1 34.25 16 ILE B O 1
ATOM 4369 N N . ILE B 1 17 ? 30.047 -48.469 -21.094 1 34.28 17 ILE B N 1
ATOM 4370 C CA . ILE B 1 17 ? 29.188 -48.062 -22.188 1 34.28 17 ILE B CA 1
ATOM 4371 C C . ILE B 1 17 ? 28.594 -46.688 -21.875 1 34.28 17 ILE B C 1
ATOM 4373 O O . ILE B 1 17 ? 27.859 -46.531 -20.906 1 34.28 17 ILE B O 1
ATOM 4377 N N . GLY B 1 18 ? 29.375 -45.656 -22.172 1 33.19 18 GLY B N 1
ATOM 4378 C CA . GLY B 1 18 ? 28.734 -44.344 -22.25 1 33.19 18 GLY B CA 1
ATOM 4379 C C . GLY B 1 18 ? 27.375 -44.375 -22.938 1 33.19 18 GLY B C 1
ATOM 4380 O O . GLY B 1 18 ? 27.25 -44.906 -24.047 1 33.19 18 GLY B O 1
ATOM 4381 N N . GLN B 1 19 ? 26.375 -44.469 -22.188 1 31.69 19 GLN B N 1
ATOM 4382 C CA . GLN B 1 19 ? 25.062 -44.25 -22.781 1 31.69 19 GLN B CA 1
ATOM 4383 C C . GLN B 1 19 ? 25.078 -43.031 -23.703 1 31.69 19 GLN B C 1
ATOM 4385 O O . GLN B 1 19 ? 25.312 -41.906 -23.266 1 31.69 19 GLN B O 1
ATOM 4390 N N . ASN B 1 20 ? 25.609 -43.219 -24.922 1 33.5 20 ASN B N 1
ATOM 4391 C CA . ASN B 1 20 ? 25.281 -42.25 -25.969 1 33.5 20 ASN B CA 1
ATOM 4392 C C . ASN B 1 20 ? 23.828 -41.812 -25.906 1 33.5 20 ASN B C 1
ATOM 4394 O O . ASN B 1 20 ? 22.922 -42.625 -26.172 1 33.5 20 ASN B O 1
ATOM 4398 N N . ASN B 1 21 ? 23.484 -41.094 -24.984 1 36.84 21 ASN B N 1
ATOM 4399 C CA . ASN B 1 21 ? 22.203 -40.406 -25.125 1 36.84 21 ASN B CA 1
ATOM 4400 C C . ASN B 1 21 ? 22 -39.875 -26.547 1 36.84 21 ASN B C 1
ATOM 4402 O O . ASN B 1 21 ? 22.641 -38.906 -26.938 1 36.84 21 ASN B O 1
ATOM 4406 N N . ASN B 1 22 ? 22.047 -40.75 -27.594 1 37.06 22 ASN B N 1
ATOM 4407 C CA . ASN B 1 22 ? 21.578 -40.344 -28.922 1 37.06 22 ASN B CA 1
ATOM 4408 C C . ASN B 1 22 ? 20.516 -39.25 -28.828 1 37.06 22 ASN B C 1
ATOM 4410 O O . ASN B 1 22 ? 19.453 -39.469 -28.234 1 37.06 22 ASN B O 1
ATOM 4414 N N . ALA B 1 23 ? 20.891 -38.062 -28.812 1 51.94 23 ALA B N 1
ATOM 4415 C CA . ALA B 1 23 ? 19.953 -36.938 -29.031 1 51.94 23 ALA B CA 1
ATOM 4416 C C . ALA B 1 23 ? 18.859 -37.344 -30.031 1 51.94 23 ALA B C 1
ATOM 4418 O O . ALA B 1 23 ? 19.125 -37.531 -31.219 1 51.94 23 ALA B O 1
ATOM 4419 N N . GLU B 1 24 ? 17.953 -38.406 -29.734 1 56.53 24 GLU B N 1
ATOM 4420 C CA . GLU B 1 24 ? 16.797 -38.812 -30.562 1 56.53 24 GLU B CA 1
ATOM 4421 C C . GLU B 1 24 ? 16.125 -37.594 -31.172 1 56.53 24 GLU B C 1
ATOM 4423 O O . GLU B 1 24 ? 15.992 -36.562 -30.531 1 56.53 24 GLU B O 1
ATOM 4428 N N . ASN B 1 25 ? 15.914 -37.531 -32.469 1 79.38 25 ASN B N 1
ATOM 4429 C CA . ASN B 1 25 ? 15.25 -36.531 -33.312 1 79.38 25 ASN B CA 1
ATOM 4430 C C . ASN B 1 25 ? 13.773 -36.375 -32.938 1 79.38 25 ASN B C 1
ATOM 4432 O O . ASN B 1 25 ? 12.984 -37.312 -33.156 1 79.38 25 ASN B O 1
ATOM 4436 N N . ARG B 1 26 ? 13.352 -35.406 -32 1 94.25 26 ARG B N 1
ATOM 4437 C CA . ARG B 1 26 ? 11.984 -35.031 -31.641 1 94.25 26 ARG B CA 1
ATOM 4438 C C . ARG B 1 26 ? 11.297 -34.281 -32.781 1 94.25 26 ARG B C 1
ATOM 4440 O O . ARG B 1 26 ? 11.844 -33.312 -33.312 1 94.25 26 ARG B O 1
ATOM 4447 N N . ILE B 1 27 ? 10.188 -34.906 -33.281 1 96.5 27 ILE B N 1
ATOM 4448 C CA . ILE B 1 27 ? 9.406 -34.25 -34.344 1 96.5 27 ILE B CA 1
ATOM 4449 C C . ILE B 1 27 ? 8.008 -33.938 -33.812 1 96.5 27 ILE B C 1
ATOM 4451 O O . ILE B 1 27 ? 7.328 -34.812 -33.281 1 96.5 27 ILE B O 1
ATOM 4455 N N . ILE B 1 28 ? 7.617 -32.75 -33.875 1 97.94 28 ILE B N 1
ATOM 4456 C CA . ILE B 1 28 ? 6.254 -32.312 -33.625 1 97.94 28 ILE B CA 1
ATOM 4457 C C . ILE B 1 28 ? 5.52 -32.062 -34.938 1 97.94 28 ILE B C 1
ATOM 4459 O O . ILE B 1 28 ? 5.82 -31.125 -35.656 1 97.94 28 ILE B O 1
ATOM 4463 N N . LYS B 1 29 ? 4.648 -32.969 -35.219 1 97.06 29 LYS B N 1
ATOM 4464 C CA . LYS B 1 29 ? 3.885 -32.875 -36.469 1 97.06 29 LYS B CA 1
ATOM 4465 C C . LYS B 1 29 ? 2.402 -32.656 -36.188 1 97.06 29 LYS B C 1
ATOM 4467 O O . LYS B 1 29 ? 1.767 -33.438 -35.469 1 97.06 29 LYS B O 1
ATOM 4472 N N . VAL B 1 30 ? 1.88 -31.594 -36.781 1 97.12 30 VAL B N 1
ATOM 4473 C CA . VAL B 1 30 ? 0.477 -31.266 -36.562 1 97.12 30 VAL B CA 1
ATOM 4474 C C . VAL B 1 30 ? -0.195 -30.891 -37.875 1 97.12 30 VAL B C 1
ATOM 4476 O O . VAL B 1 30 ? 0.479 -30.5 -38.812 1 97.12 30 VAL B O 1
ATOM 4479 N N . ASP B 1 31 ? -1.496 -31.172 -37.938 1 97.5 31 ASP B N 1
ATOM 4480 C CA . ASP B 1 31 ? -2.344 -30.797 -39.062 1 97.5 31 ASP B CA 1
ATOM 4481 C C . ASP B 1 31 ? -3.262 -29.625 -38.719 1 97.5 31 ASP B C 1
ATOM 4483 O O . ASP B 1 31 ? -4.129 -29.766 -37.844 1 97.5 31 ASP B O 1
ATOM 4487 N N . TYR B 1 32 ? -3.094 -28.562 -39.438 1 97.12 32 TYR B N 1
ATOM 4488 C CA . TYR B 1 32 ? -3.85 -27.344 -39.219 1 97.12 32 TYR B CA 1
ATOM 4489 C C . TYR B 1 32 ? -5.348 -27.609 -39.25 1 97.12 32 TYR B C 1
ATOM 4491 O O . TYR B 1 32 ? -6.129 -26.906 -38.594 1 97.12 32 TYR B O 1
ATOM 4499 N N . LYS B 1 33 ? -5.762 -28.578 -39.875 1 96.31 33 LYS B N 1
ATOM 4500 C CA . LYS B 1 33 ? -7.18 -28.859 -40.094 1 96.31 33 LYS B CA 1
ATOM 4501 C C . LYS B 1 33 ? -7.727 -29.812 -39.031 1 96.31 33 LYS B C 1
ATOM 4503 O O . LYS B 1 33 ? -8.938 -30 -38.938 1 96.31 33 LYS B O 1
ATOM 4508 N N . LYS B 1 34 ? -6.914 -30.406 -38.219 1 98.06 34 LYS B N 1
ATOM 4509 C CA . LYS B 1 34 ? -7.355 -31.344 -37.188 1 98.06 34 LYS B CA 1
ATOM 4510 C C . LYS B 1 34 ? -7.387 -30.672 -35.812 1 98.06 34 LYS B C 1
ATOM 4512 O O . LYS B 1 34 ? -6.379 -30.672 -35.125 1 98.06 34 LYS B O 1
ATOM 4517 N N . GLU B 1 35 ? -8.539 -30.281 -35.469 1 97.81 35 GLU B N 1
ATOM 4518 C CA . GLU B 1 35 ? -8.734 -29.562 -34.219 1 97.81 35 GLU B CA 1
ATOM 4519 C C . GLU B 1 35 ? -9.008 -30.531 -33.062 1 97.81 35 GLU B C 1
ATOM 4521 O O . GLU B 1 35 ? -9.648 -31.562 -33.25 1 97.81 35 GLU B O 1
ATOM 4526 N N . ALA B 1 36 ? -8.5 -30.234 -31.922 1 97.31 36 ALA B N 1
ATOM 4527 C CA . ALA B 1 36 ? -8.805 -30.969 -30.688 1 97.31 36 ALA B CA 1
ATOM 4528 C C . ALA B 1 36 ? -9.945 -30.297 -29.922 1 97.31 36 ALA B C 1
ATOM 4530 O O . ALA B 1 36 ? -10.578 -30.922 -29.062 1 97.31 36 ALA B O 1
ATOM 4531 N N . GLY B 1 37 ? -10.281 -29.047 -30.219 1 97.44 37 GLY B N 1
ATOM 4532 C CA . GLY B 1 37 ? -11.32 -28.281 -29.547 1 97.44 37 GLY B CA 1
ATOM 4533 C C . GLY B 1 37 ? -10.812 -27 -28.922 1 97.44 37 GLY B C 1
ATOM 4534 O O . GLY B 1 37 ? -9.727 -26.516 -29.266 1 97.44 37 GLY B O 1
ATOM 4535 N N . LYS B 1 38 ? -11.664 -26.391 -28.094 1 97.88 38 LYS B N 1
ATOM 4536 C CA . LYS B 1 38 ? -11.281 -25.156 -27.406 1 97.88 38 LYS B CA 1
ATOM 4537 C C . LYS B 1 38 ? -10.109 -25.391 -26.453 1 97.88 38 LYS B C 1
ATOM 4539 O O . LYS B 1 38 ? -10.086 -26.391 -25.734 1 97.88 38 LYS B O 1
ATOM 4544 N N . LEU B 1 39 ? -9.188 -24.531 -26.5 1 98.06 39 LEU B N 1
ATOM 4545 C CA . LEU B 1 39 ? -8.062 -24.641 -25.578 1 98.06 39 LEU B CA 1
ATOM 4546 C C . LEU B 1 39 ? -8.531 -24.562 -24.125 1 98.06 39 LEU B C 1
ATOM 4548 O O . LEU B 1 39 ? -9.305 -23.656 -23.781 1 98.06 39 LEU B O 1
ATOM 4552 N N . ASN B 1 40 ? -8.133 -25.531 -23.328 1 97.75 40 ASN B N 1
ATOM 4553 C CA . ASN B 1 40 ? -8.375 -25.469 -21.891 1 97.75 40 ASN B CA 1
ATOM 4554 C C . ASN B 1 40 ? -7.531 -24.391 -21.234 1 97.75 40 ASN B C 1
ATOM 4556 O O . ASN B 1 40 ? -6.301 -24.469 -21.234 1 97.75 40 ASN B O 1
ATOM 4560 N N . THR B 1 41 ? -8.164 -23.375 -20.625 1 97.44 41 THR B N 1
ATOM 4561 C CA . THR B 1 41 ? -7.43 -22.234 -20.078 1 97.44 41 THR B CA 1
ATOM 4562 C C . THR B 1 41 ? -7.391 -22.281 -18.562 1 97.44 41 THR B C 1
ATOM 4564 O O . THR B 1 41 ? -7.262 -21.25 -17.906 1 97.44 41 THR B O 1
ATOM 4567 N N . MET B 1 42 ? -7.469 -23.484 -18 1 97.62 42 MET B N 1
ATOM 4568 C CA . MET B 1 42 ? -7.438 -23.656 -16.547 1 97.62 42 MET B CA 1
ATOM 4569 C C . MET B 1 42 ? -6.184 -23.016 -15.953 1 97.62 42 MET B C 1
ATOM 4571 O O . MET B 1 42 ? -6.199 -22.547 -14.812 1 97.62 42 MET B O 1
ATOM 4575 N N . PHE B 1 43 ? -5.145 -22.875 -16.719 1 97.94 43 PHE B N 1
ATOM 4576 C CA . PHE B 1 43 ? -3.846 -22.406 -16.25 1 97.94 43 PHE B CA 1
ATOM 4577 C C . PHE B 1 43 ? -3.898 -20.922 -15.891 1 97.94 43 PHE B C 1
ATOM 4579 O O . PHE B 1 43 ? -3.049 -20.438 -15.148 1 97.94 43 PHE B O 1
ATOM 4586 N N . LYS B 1 44 ? -4.844 -20.188 -16.422 1 98.19 44 LYS B N 1
ATOM 4587 C CA . LYS B 1 44 ? -4.883 -18.75 -16.125 1 98.19 44 LYS B CA 1
ATOM 4588 C C . LYS B 1 44 ? -6.164 -18.391 -15.383 1 98.19 44 LYS B C 1
ATOM 4590 O O . LYS B 1 44 ? -6.543 -17.219 -15.344 1 98.19 44 LYS B O 1
ATOM 4595 N N . GLU B 1 45 ? -6.832 -19.406 -14.797 1 98.69 45 GLU B N 1
ATOM 4596 C CA . GLU B 1 45 ? -8.078 -19.156 -14.07 1 98.69 45 GLU B CA 1
ATOM 4597 C C . GLU B 1 45 ? -7.812 -18.438 -12.75 1 98.69 45 GLU B C 1
ATOM 4599 O O . GLU B 1 45 ? -8.586 -17.562 -12.352 1 98.69 45 GLU B O 1
ATOM 4604 N N . CYS B 1 46 ? -6.738 -18.797 -12.102 1 98.88 46 CYS B N 1
ATOM 4605 C CA . CYS B 1 46 ? -6.512 -18.234 -10.773 1 98.88 46 CYS B CA 1
ATOM 4606 C C . CYS B 1 46 ? -5.023 -18.031 -10.508 1 98.88 46 CYS B C 1
ATOM 4608 O O . CYS B 1 46 ? -4.195 -18.797 -11 1 98.88 46 CYS B O 1
ATOM 4610 N N . ILE B 1 47 ? -4.688 -17.031 -9.812 1 98.94 47 ILE B N 1
ATOM 4611 C CA . ILE B 1 47 ? -3.326 -16.75 -9.375 1 98.94 47 ILE B CA 1
ATOM 4612 C C . ILE B 1 47 ? -3.318 -16.438 -7.879 1 98.94 47 ILE B C 1
ATOM 4614 O O . ILE B 1 47 ? -4.305 -15.93 -7.34 1 98.94 47 ILE B O 1
ATOM 4618 N N . GLY B 1 48 ? -2.225 -16.844 -7.188 1 98.81 48 GLY B N 1
ATOM 4619 C CA . GLY B 1 48 ? -2.109 -16.594 -5.762 1 98.81 48 GLY B CA 1
ATOM 4620 C C . GLY B 1 48 ? -1.446 -15.266 -5.434 1 98.81 48 GLY B C 1
ATOM 4621 O O . GLY B 1 48 ? -0.682 -14.734 -6.242 1 98.81 48 GLY B O 1
ATOM 4622 N N . ALA B 1 49 ? -1.688 -14.781 -4.262 1 98.75 49 ALA B N 1
ATOM 4623 C CA . ALA B 1 49 ? -1.035 -13.641 -3.627 1 98.75 49 ALA B CA 1
ATOM 4624 C C . ALA B 1 49 ? -0.823 -13.891 -2.137 1 98.75 49 ALA B C 1
ATOM 4626 O O . ALA B 1 49 ? -1.433 -14.797 -1.559 1 98.75 49 ALA B O 1
ATOM 4627 N N . GLY B 1 50 ? 0.086 -13.117 -1.539 1 97.69 50 GLY B N 1
ATOM 4628 C CA . GLY B 1 50 ? 0.41 -13.305 -0.133 1 97.69 50 GLY B CA 1
ATOM 4629 C C . GLY B 1 50 ? -0.75 -12.984 0.792 1 97.69 50 GLY B C 1
ATOM 4630 O O . GLY B 1 50 ? -1.554 -13.867 1.111 1 97.69 50 GLY B O 1
ATOM 4631 N N . ARG B 1 51 ? -0.826 -11.789 1.255 1 97.44 51 ARG B N 1
ATOM 4632 C CA . ARG B 1 51 ? -1.89 -11.391 2.17 1 97.44 51 ARG B CA 1
ATOM 4633 C C . ARG B 1 51 ? -2.705 -10.242 1.591 1 97.44 51 ARG B C 1
ATOM 4635 O O . ARG B 1 51 ? -2.199 -9.461 0.778 1 97.44 51 ARG B O 1
ATOM 4642 N N . ALA B 1 52 ? -3.922 -10.125 2.08 1 98.75 52 ALA B N 1
ATOM 4643 C CA . ALA B 1 52 ? -4.855 -9.109 1.608 1 98.75 52 ALA B CA 1
ATOM 4644 C C . ALA B 1 52 ? -4.254 -7.711 1.754 1 98.75 52 ALA B C 1
ATOM 4646 O O . ALA B 1 52 ? -4.316 -6.902 0.824 1 98.75 52 ALA B O 1
ATOM 4647 N N . ASN B 1 53 ? -3.643 -7.398 2.85 1 98.69 53 ASN B N 1
ATOM 4648 C CA . ASN B 1 53 ? -3.141 -6.059 3.125 1 98.69 53 ASN B CA 1
ATOM 4649 C C . ASN B 1 53 ? -2.066 -5.645 2.123 1 98.69 53 ASN B C 1
ATOM 4651 O O . ASN B 1 53 ? -1.983 -4.473 1.743 1 98.69 53 ASN B O 1
ATOM 4655 N N . GLU B 1 54 ? -1.205 -6.594 1.671 1 98.75 54 GLU B N 1
ATOM 4656 C CA . GLU B 1 54 ? -0.208 -6.301 0.646 1 98.75 54 GLU B CA 1
ATOM 4657 C C . GLU B 1 54 ? -0.862 -5.75 -0.617 1 98.75 54 GLU B C 1
ATOM 4659 O O . GLU B 1 54 ? -0.263 -4.941 -1.331 1 98.75 54 GLU B O 1
ATOM 4664 N N . GLY B 1 55 ? -2.115 -6.172 -0.824 1 98.88 55 GLY B N 1
ATOM 4665 C CA . GLY B 1 55 ? -2.842 -5.762 -2.016 1 98.88 55 GLY B CA 1
ATOM 4666 C C . GLY B 1 55 ? -3.184 -4.281 -2.027 1 98.88 55 GLY B C 1
ATOM 4667 O O . GLY B 1 55 ? -3.561 -3.736 -3.064 1 98.88 55 GLY B O 1
ATOM 4668 N N . LEU B 1 56 ? -3.027 -3.627 -0.916 1 98.81 56 LEU B N 1
ATOM 4669 C CA . LEU B 1 56 ? -3.287 -2.193 -0.835 1 98.81 56 LEU B CA 1
ATOM 4670 C C . LEU B 1 56 ? -2.109 -1.396 -1.386 1 98.81 56 LEU B C 1
ATOM 4672 O O . LEU B 1 56 ? -2.242 -0.205 -1.675 1 98.81 56 LEU B O 1
ATOM 4676 N N . ARG B 1 57 ? -0.964 -1.995 -1.531 1 98.88 57 ARG B N 1
ATOM 4677 C CA . ARG B 1 57 ? 0.253 -1.32 -1.968 1 98.88 57 ARG B CA 1
ATOM 4678 C C . ARG B 1 57 ? 0.163 -0.925 -3.438 1 98.88 57 ARG B C 1
ATOM 4680 O O . ARG B 1 57 ? -0.37 -1.676 -4.258 1 98.88 57 ARG B O 1
ATOM 4687 N N . ALA B 1 58 ? 0.812 0.147 -3.771 1 98.88 58 ALA B N 1
ATOM 4688 C CA . ALA B 1 58 ? 0.825 0.652 -5.145 1 98.88 58 ALA B CA 1
ATOM 4689 C C . ALA B 1 58 ? 1.642 -0.258 -6.055 1 98.88 58 ALA B C 1
ATOM 4691 O O . ALA B 1 58 ? 1.224 -0.563 -7.176 1 98.88 58 ALA B O 1
ATOM 4692 N N . ASP B 1 59 ? 2.836 -0.654 -5.609 1 98.75 59 ASP B N 1
ATOM 4693 C CA . ASP B 1 59 ? 3.68 -1.495 -6.453 1 98.75 59 ASP B CA 1
ATOM 4694 C C . ASP B 1 59 ? 3.066 -2.883 -6.629 1 98.75 59 ASP B C 1
ATOM 4696 O O . ASP B 1 59 ? 3.188 -3.488 -7.695 1 98.75 59 ASP B O 1
ATOM 4700 N N . TRP B 1 60 ? 2.393 -3.414 -5.625 1 98.88 60 TRP B N 1
ATOM 4701 C CA . TRP B 1 60 ? 1.628 -4.652 -5.746 1 98.88 60 TRP B CA 1
ATOM 4702 C C . TRP B 1 60 ? 0.568 -4.531 -6.836 1 98.88 60 TRP B C 1
ATOM 4704 O O . TRP B 1 60 ? 0.463 -5.398 -7.703 1 98.88 60 TRP B O 1
ATOM 4714 N N . GLN B 1 61 ? -0.191 -3.473 -6.793 1 98.94 61 GLN B N 1
ATOM 4715 C CA . GLN B 1 61 ? -1.271 -3.258 -7.754 1 98.94 61 GLN B CA 1
ATOM 4716 C C . GLN B 1 61 ? -0.723 -3.064 -9.164 1 98.94 61 GLN B C 1
ATOM 4718 O O . GLN B 1 61 ? -1.305 -3.555 -10.133 1 98.94 61 GLN B O 1
ATOM 4723 N N . GLN B 1 62 ? 0.382 -2.367 -9.289 1 98.88 62 GLN B N 1
ATOM 4724 C CA . GLN B 1 62 ? 1.027 -2.193 -10.586 1 98.88 62 GLN B CA 1
ATOM 4725 C C . GLN B 1 62 ? 1.458 -3.537 -11.172 1 98.88 62 GLN B C 1
ATOM 4727 O O . GLN B 1 62 ? 1.248 -3.801 -12.359 1 98.88 62 GLN B O 1
ATOM 4732 N N . GLN B 1 63 ? 2.047 -4.332 -10.32 1 98.94 63 GLN B N 1
ATOM 4733 C CA . GLN B 1 63 ? 2.488 -5.641 -10.789 1 98.94 63 GLN B CA 1
ATOM 4734 C C . GLN B 1 63 ? 1.298 -6.527 -11.148 1 98.94 63 GLN B C 1
ATOM 4736 O O . GLN B 1 63 ? 1.354 -7.285 -12.117 1 98.94 63 GLN B O 1
ATOM 4741 N N . LEU B 1 64 ? 0.197 -6.426 -10.398 1 98.94 64 LEU B N 1
ATOM 4742 C CA . LEU B 1 64 ? -0.992 -7.203 -10.727 1 98.94 64 LEU B CA 1
ATOM 4743 C C . LEU B 1 64 ? -1.562 -6.777 -12.078 1 98.94 64 LEU B C 1
ATOM 4745 O O . LEU B 1 64 ? -1.985 -7.621 -12.867 1 98.94 64 LEU B O 1
ATOM 4749 N N . ALA B 1 65 ? -1.602 -5.492 -12.305 1 98.94 65 ALA B N 1
ATOM 4750 C CA . ALA B 1 65 ? -2.086 -4.996 -13.586 1 98.94 65 ALA B CA 1
ATOM 4751 C C . ALA B 1 65 ? -1.253 -5.551 -14.742 1 98.94 65 ALA B C 1
ATOM 4753 O O . ALA B 1 65 ? -1.795 -5.934 -15.781 1 98.94 65 ALA B O 1
ATOM 4754 N N . LEU B 1 66 ? 0.043 -5.566 -14.5 1 98.88 66 LEU B N 1
ATOM 4755 C CA . LEU B 1 66 ? 0.947 -6.098 -15.508 1 98.88 66 LEU B CA 1
ATOM 4756 C C . LEU B 1 66 ? 0.669 -7.578 -15.758 1 98.88 66 LEU B C 1
ATOM 4758 O O . LEU B 1 66 ? 0.566 -8.008 -16.906 1 98.88 66 LEU B O 1
ATOM 4762 N N . VAL B 1 67 ? 0.523 -8.336 -14.711 1 98.75 67 VAL B N 1
ATOM 4763 C CA . VAL B 1 67 ? 0.275 -9.773 -14.797 1 98.75 67 VAL B CA 1
ATOM 4764 C C . VAL B 1 67 ? -1.072 -10.023 -15.469 1 98.75 67 VAL B C 1
ATOM 4766 O O . VAL B 1 67 ? -1.206 -10.945 -16.281 1 98.75 67 VAL B O 1
ATOM 4769 N N . LYS B 1 68 ? -2.059 -9.227 -15.102 1 98.88 68 LYS B N 1
ATOM 4770 C CA . LYS B 1 68 ? -3.359 -9.336 -15.758 1 98.88 68 LYS B CA 1
ATOM 4771 C C . LYS B 1 68 ? -3.25 -9.055 -17.25 1 98.88 68 LYS B C 1
ATOM 4773 O O . LYS B 1 68 ? -3.789 -9.805 -18.078 1 98.88 68 LYS B O 1
ATOM 4778 N N . LYS B 1 69 ? -2.566 -8.055 -17.625 1 98.75 69 LYS B N 1
ATOM 4779 C CA . LYS B 1 69 ? -2.42 -7.66 -19.031 1 98.75 69 LYS B CA 1
ATOM 4780 C C . LYS B 1 69 ? -1.722 -8.75 -19.844 1 98.75 69 LYS B C 1
ATOM 4782 O O . LYS B 1 69 ? -2.152 -9.078 -20.938 1 98.75 69 LYS B O 1
ATOM 4787 N N . GLU B 1 70 ? -0.708 -9.359 -19.25 1 98.75 70 GLU B N 1
ATOM 4788 C CA . GLU B 1 70 ? 0.178 -10.188 -20.062 1 98.75 70 GLU B CA 1
ATOM 4789 C C . GLU B 1 70 ? -0.128 -11.672 -19.875 1 98.75 70 GLU B C 1
ATOM 4791 O O . GLU B 1 70 ? 0.184 -12.484 -20.734 1 98.75 70 GLU B O 1
ATOM 4796 N N . CYS B 1 71 ? -0.719 -12.047 -18.734 1 98.81 71 CYS B N 1
ATOM 4797 C CA . CYS B 1 71 ? -1.007 -13.453 -18.453 1 98.81 71 CYS B CA 1
ATOM 4798 C C . CYS B 1 71 ? -2.51 -13.688 -18.359 1 98.81 71 CYS B C 1
ATOM 4800 O O . CYS B 1 71 ? -2.967 -14.828 -18.453 1 98.81 71 CYS B O 1
ATOM 4802 N N . ASP B 1 72 ? -3.266 -12.688 -18.047 1 98.75 72 ASP B N 1
ATOM 4803 C CA . ASP B 1 72 ? -4.723 -12.609 -18.109 1 98.75 72 ASP B CA 1
ATOM 4804 C C . ASP B 1 72 ? -5.367 -13.547 -17.094 1 98.75 72 ASP B C 1
ATOM 4806 O O . ASP B 1 72 ? -6.34 -14.234 -17.406 1 98.75 72 ASP B O 1
ATOM 4810 N N . PHE B 1 73 ? -4.824 -13.703 -15.93 1 98.88 73 PHE B N 1
ATOM 4811 C CA . PHE B 1 73 ? -5.465 -14.453 -14.859 1 98.88 73 PHE B CA 1
ATOM 4812 C C . PHE B 1 73 ? -6.852 -13.891 -14.562 1 98.88 73 PHE B C 1
ATOM 4814 O O . PHE B 1 73 ? -7.051 -12.672 -14.57 1 98.88 73 PHE B O 1
ATOM 4821 N N . LYS B 1 74 ? -7.801 -14.797 -14.156 1 98.81 74 LYS B N 1
ATOM 4822 C CA . LYS B 1 74 ? -9.195 -14.391 -13.977 1 98.81 74 LYS B CA 1
ATOM 4823 C C . LYS B 1 74 ? -9.516 -14.164 -12.508 1 98.81 74 LYS B C 1
ATOM 4825 O O . LYS B 1 74 ? -10.258 -13.234 -12.164 1 98.81 74 LYS B O 1
ATOM 4830 N N . TYR B 1 75 ? -9.016 -15 -11.609 1 98.88 75 TYR B N 1
ATOM 4831 C CA . TYR B 1 75 ? -9.242 -14.914 -10.172 1 98.88 75 TYR B CA 1
ATOM 4832 C C . TYR B 1 75 ? -7.938 -14.672 -9.422 1 98.88 75 TYR B C 1
ATOM 4834 O O . TYR B 1 75 ? -6.859 -15.008 -9.922 1 98.88 75 TYR B O 1
ATOM 4842 N N . ILE B 1 76 ? -8.039 -14.086 -8.258 1 98.94 76 ILE B N 1
ATOM 4843 C CA . ILE B 1 76 ? -6.895 -13.953 -7.367 1 98.94 76 ILE B CA 1
ATOM 4844 C C . ILE B 1 76 ? -7.281 -14.398 -5.961 1 98.94 76 ILE B C 1
ATOM 4846 O O . ILE B 1 76 ? -8.367 -14.078 -5.477 1 98.94 76 ILE B O 1
ATOM 4850 N N . ARG B 1 77 ? -6.41 -15.164 -5.316 1 98.81 77 ARG B N 1
ATOM 4851 C CA . ARG B 1 77 ? -6.598 -15.695 -3.971 1 98.81 77 ARG B CA 1
ATOM 4852 C C . ARG B 1 77 ? -5.48 -15.242 -3.039 1 98.81 77 ARG B C 1
ATOM 4854 O O . ARG B 1 77 ? -4.301 -15.344 -3.383 1 98.81 77 ARG B O 1
ATOM 4861 N N . PHE B 1 78 ? -5.797 -14.734 -1.88 1 98.62 78 PHE B N 1
ATOM 4862 C CA . PHE B 1 78 ? -4.805 -14.305 -0.901 1 98.62 78 PHE B CA 1
ATOM 4863 C C . PHE B 1 78 ? -5.27 -14.625 0.515 1 98.62 78 PHE B C 1
ATOM 4865 O O . PHE B 1 78 ? -6.453 -14.891 0.743 1 98.62 78 PHE B O 1
ATOM 4872 N N . HIS B 1 79 ? -4.324 -14.57 1.472 1 98.12 79 HIS B N 1
ATOM 4873 C CA . HIS B 1 79 ? -4.574 -14.805 2.891 1 98.12 79 HIS B CA 1
ATOM 4874 C C . HIS B 1 79 ? -5.047 -13.531 3.584 1 98.12 79 HIS B C 1
ATOM 4876 O O . HIS B 1 79 ? -4.844 -12.43 3.07 1 98.12 79 HIS B O 1
ATOM 4882 N N . GLY B 1 80 ? -5.613 -13.742 4.742 1 98.44 80 GLY B N 1
ATOM 4883 C CA . GLY B 1 80 ? -5.648 -12.727 5.781 1 98.44 80 GLY B CA 1
ATOM 4884 C C . GLY B 1 80 ? -6.711 -11.672 5.551 1 98.44 80 GLY B C 1
ATOM 4885 O O . GLY B 1 80 ? -6.566 -10.531 5.988 1 98.44 80 GLY B O 1
ATOM 4886 N N . LEU B 1 81 ? -7.762 -12 4.812 1 98.75 81 LEU B N 1
ATOM 4887 C CA . LEU B 1 81 ? -8.836 -11.031 4.598 1 98.75 81 LEU B CA 1
ATOM 4888 C C . LEU B 1 81 ? -9.438 -10.594 5.926 1 98.75 81 LEU B C 1
ATOM 4890 O O . LEU B 1 81 ? -9.812 -9.43 6.082 1 98.75 81 LEU B O 1
ATOM 4894 N N . LEU B 1 82 ? -9.5 -11.508 6.875 1 98.75 82 LEU B N 1
ATOM 4895 C CA . LEU B 1 82 ? -10.211 -11.219 8.117 1 98.75 82 LEU B CA 1
ATOM 4896 C C . LEU B 1 82 ? -9.234 -10.836 9.227 1 98.75 82 LEU B C 1
ATOM 4898 O O . LEU B 1 82 ? -9.641 -10.633 10.375 1 98.75 82 LEU B O 1
ATOM 4902 N N . SER B 1 83 ? -7.957 -10.734 8.914 1 97.62 83 SER B N 1
ATOM 4903 C CA . SER B 1 83 ? -6.945 -10.398 9.914 1 97.62 83 SER B CA 1
ATOM 4904 C C . SER B 1 83 ? -7.109 -8.961 10.398 1 97.62 83 SER B C 1
ATOM 4906 O O . SER B 1 83 ? -7.711 -8.133 9.711 1 97.62 83 SER B O 1
ATOM 4908 N N . ASP B 1 84 ? -6.496 -8.656 11.5 1 96.81 84 ASP B N 1
ATOM 4909 C CA . ASP B 1 84 ? -6.711 -7.383 12.172 1 96.81 84 ASP B CA 1
ATOM 4910 C C . ASP B 1 84 ? -6.164 -6.223 11.336 1 96.81 84 ASP B C 1
ATOM 4912 O O . ASP B 1 84 ? -6.629 -5.09 11.461 1 96.81 84 ASP B O 1
ATOM 4916 N N . ASP B 1 85 ? -5.219 -6.469 10.523 1 96.81 85 ASP B N 1
ATOM 4917 C CA . ASP B 1 85 ? -4.664 -5.355 9.758 1 96.81 85 ASP B CA 1
ATOM 4918 C C . ASP B 1 85 ? -5.578 -4.984 8.594 1 96.81 85 ASP B C 1
ATOM 4920 O O . ASP B 1 85 ? -5.391 -3.945 7.957 1 96.81 85 ASP B O 1
ATOM 4924 N N . MET B 1 86 ? -6.602 -5.812 8.352 1 98.38 86 MET B N 1
ATOM 4925 C CA . MET B 1 86 ? -7.668 -5.414 7.434 1 98.38 86 MET B CA 1
ATOM 4926 C C . MET B 1 86 ? -8.844 -4.816 8.195 1 98.38 86 MET B C 1
ATOM 4928 O O . MET B 1 86 ? -9.773 -4.273 7.59 1 98.38 86 MET B O 1
ATOM 4932 N N . ALA B 1 87 ? -8.883 -4.941 9.43 1 97.75 87 ALA B N 1
ATOM 4933 C CA . ALA B 1 87 ? -9.773 -4.273 10.375 1 97.75 87 ALA B CA 1
ATOM 4934 C C . ALA B 1 87 ? -11.234 -4.551 10.039 1 97.75 87 ALA B C 1
ATOM 4936 O O . ALA B 1 87 ? -12.055 -3.623 9.977 1 97.75 87 ALA B O 1
ATOM 4937 N N . VAL B 1 88 ? -11.633 -5.809 9.93 1 98.5 88 VAL B N 1
ATOM 4938 C CA . VAL B 1 88 ? -12.977 -6.164 9.492 1 98.5 88 VAL B CA 1
ATOM 4939 C C . VAL B 1 88 ? -13.883 -6.363 10.703 1 98.5 88 VAL B C 1
ATOM 4941 O O . VAL B 1 88 ? -15.109 -6.301 10.594 1 98.5 88 VAL B O 1
ATOM 4944 N N . TYR B 1 89 ? -13.242 -6.637 11.891 1 98.69 89 TYR B N 1
ATOM 4945 C CA . TYR B 1 89 ? -14.047 -7.051 13.031 1 98.69 89 TYR B CA 1
ATOM 4946 C C . TYR B 1 89 ? -13.445 -6.551 14.336 1 98.69 89 TYR B C 1
ATOM 4948 O O . TYR B 1 89 ? -12.234 -6.68 14.562 1 98.69 89 TYR B O 1
ATOM 4956 N N . ARG B 1 90 ? -14.18 -5.957 15.141 1 97.75 90 ARG B N 1
ATOM 4957 C CA . ARG B 1 90 ? -13.875 -5.715 16.547 1 97.75 90 ARG B CA 1
ATOM 4958 C C . ARG B 1 90 ? -15.125 -5.848 17.406 1 97.75 90 ARG B C 1
ATOM 4960 O O . ARG B 1 90 ? -16.219 -6.055 16.891 1 97.75 90 ARG B O 1
ATOM 4967 N N . GLU B 1 91 ? -14.977 -5.887 18.656 1 97.88 91 GLU B N 1
ATOM 4968 C CA . GLU B 1 91 ? -16.094 -5.914 19.578 1 97.88 91 GLU B CA 1
ATOM 4969 C C . GLU B 1 91 ? -16.078 -4.707 20.516 1 97.88 91 GLU B C 1
ATOM 4971 O O . GLU B 1 91 ? -15.008 -4.293 20.984 1 97.88 91 GLU B O 1
ATOM 4976 N N . ASP B 1 92 ? -17.25 -4.168 20.75 1 94.81 92 ASP B N 1
ATOM 4977 C CA . ASP B 1 92 ? -17.328 -3.076 21.719 1 94.81 92 ASP B CA 1
ATOM 4978 C C . ASP B 1 92 ? -17.203 -3.598 23.156 1 94.81 92 ASP B C 1
ATOM 4980 O O . ASP B 1 92 ? -16.938 -4.781 23.359 1 94.81 92 ASP B O 1
ATOM 4984 N N . GLU B 1 93 ? -17.344 -2.695 24.094 1 93.56 93 GLU B N 1
ATOM 4985 C CA . GLU B 1 93 ? -17.125 -3.023 25.5 1 93.56 93 GLU B CA 1
ATOM 4986 C C . GLU B 1 93 ? -18.125 -4.078 25.969 1 93.56 93 GLU B C 1
ATOM 4988 O O . GLU B 1 93 ? -17.828 -4.824 26.922 1 93.56 93 GLU B O 1
ATOM 4993 N N . LYS B 1 94 ? -19.234 -4.133 25.359 1 95.81 94 LYS B N 1
ATOM 4994 C CA . LYS B 1 94 ? -20.281 -5.074 25.766 1 95.81 94 LYS B CA 1
ATOM 4995 C C . LYS B 1 94 ? -20.156 -6.379 24.984 1 95.81 94 LYS B C 1
ATOM 4997 O O . LYS B 1 94 ? -21 -7.27 25.125 1 95.81 94 LYS B O 1
ATOM 5002 N N . GLY B 1 95 ? -19.188 -6.438 24.062 1 96 95 GLY B N 1
ATOM 5003 C CA . GLY B 1 95 ? -18.984 -7.656 23.297 1 96 95 GLY B CA 1
ATOM 5004 C C . GLY B 1 95 ? -19.75 -7.688 22 1 96 95 GLY B C 1
ATOM 5005 O O . GLY B 1 95 ? -19.781 -8.711 21.297 1 96 95 GLY B O 1
ATOM 5006 N N . ASN B 1 96 ? -20.391 -6.605 21.672 1 97.19 96 ASN B N 1
ATOM 5007 C CA . ASN B 1 96 ? -21.125 -6.559 20.406 1 97.19 96 ASN B CA 1
ATOM 5008 C C . ASN B 1 96 ? -20.172 -6.348 19.234 1 97.19 96 ASN B C 1
ATOM 5010 O O . ASN B 1 96 ? -19.266 -5.52 19.297 1 97.19 96 ASN B O 1
ATOM 5014 N N . PRO B 1 97 ? -20.422 -7.09 18.172 1 98.06 97 PRO B N 1
ATOM 5015 C CA . PRO B 1 97 ? -19.547 -6.965 17 1 98.06 97 PRO B CA 1
ATOM 5016 C C . PRO B 1 97 ? -19.703 -5.625 16.297 1 98.06 97 PRO B C 1
ATOM 5018 O O . PRO B 1 97 ? -20.812 -5.09 16.203 1 98.06 97 PRO B O 1
ATOM 5021 N N . GLU B 1 98 ? -18.641 -5.082 15.852 1 97.75 98 GLU B N 1
ATOM 5022 C CA . GLU B 1 98 ? -18.562 -3.988 14.883 1 97.75 98 GLU B CA 1
ATOM 5023 C C . GLU B 1 98 ? -17.844 -4.422 13.617 1 97.75 98 GLU B C 1
ATOM 5025 O O . GLU B 1 98 ? -16.766 -5.027 13.688 1 97.75 98 GLU B O 1
ATOM 5030 N N . TYR B 1 99 ? -18.453 -4.145 12.492 1 98.38 99 TYR B N 1
ATOM 5031 C CA . TYR B 1 99 ? -17.891 -4.555 11.203 1 98.38 99 TYR B CA 1
ATOM 5032 C C . TYR B 1 99 ? -17.375 -3.352 10.43 1 98.38 99 TYR B C 1
ATOM 5034 O O . TYR B 1 99 ? -17.891 -2.242 10.555 1 98.38 99 TYR B O 1
ATOM 5042 N N . ASN B 1 100 ? -16.344 -3.531 9.727 1 98.31 100 ASN B N 1
ATOM 5043 C CA . ASN B 1 100 ? -15.672 -2.494 8.938 1 98.31 100 ASN B CA 1
ATOM 5044 C C . ASN B 1 100 ? -15.094 -3.059 7.648 1 98.31 100 ASN B C 1
ATOM 5046 O O . ASN B 1 100 ? -14.375 -4.062 7.668 1 98.31 100 ASN B O 1
ATOM 5050 N N . TYR B 1 101 ? -15.398 -2.408 6.523 1 98.5 101 TYR B N 1
ATOM 5051 C CA . TYR B 1 101 ? -14.945 -2.984 5.262 1 98.5 101 TYR B CA 1
ATOM 5052 C C . TYR B 1 101 ? -14.188 -1.955 4.434 1 98.5 101 TYR B C 1
ATOM 5054 O O . TYR B 1 101 ? -13.984 -2.146 3.23 1 98.5 101 TYR B O 1
ATOM 5062 N N . GLN B 1 102 ? -13.758 -0.88 5.07 1 98.31 102 GLN B N 1
ATOM 5063 C CA . GLN B 1 102 ? -13.148 0.229 4.348 1 98.31 102 GLN B CA 1
ATOM 5064 C C . GLN B 1 102 ? -11.891 -0.224 3.602 1 98.31 102 GLN B C 1
ATOM 5066 O O . GLN B 1 102 ? -11.688 0.139 2.441 1 98.31 102 GLN B O 1
ATOM 5071 N N . TYR B 1 103 ? -11.023 -1.063 4.254 1 98.69 103 TYR B N 1
ATOM 5072 C CA . TYR B 1 103 ? -9.828 -1.551 3.582 1 98.69 103 TYR B CA 1
ATOM 5073 C C . TYR B 1 103 ? -10.172 -2.617 2.549 1 98.69 103 TYR B C 1
ATOM 5075 O O . TYR B 1 103 ? -9.586 -2.658 1.467 1 98.69 103 TYR B O 1
ATOM 5083 N N . VAL B 1 104 ? -11.148 -3.449 2.83 1 98.75 104 VAL B N 1
ATOM 5084 C CA . VAL B 1 104 ? -11.609 -4.473 1.896 1 98.75 104 VAL B CA 1
ATOM 5085 C C . VAL B 1 104 ? -12.117 -3.812 0.614 1 98.75 104 VAL B C 1
ATOM 5087 O O . VAL B 1 104 ? -11.781 -4.25 -0.49 1 98.75 104 VAL B O 1
ATOM 5090 N N . ASP B 1 105 ? -12.891 -2.742 0.772 1 98.62 105 ASP B N 1
ATOM 5091 C CA . ASP B 1 105 ? -13.477 -2.045 -0.369 1 98.62 105 ASP B CA 1
ATOM 5092 C C . ASP B 1 105 ? -12.391 -1.546 -1.321 1 98.62 105 ASP B C 1
ATOM 5094 O O . ASP B 1 105 ? -12.5 -1.711 -2.537 1 98.62 105 ASP B O 1
ATOM 5098 N N . VAL B 1 106 ? -11.359 -0.983 -0.735 1 98.31 106 VAL B N 1
ATOM 5099 C CA . VAL B 1 106 ? -10.281 -0.427 -1.54 1 98.31 106 VAL B CA 1
ATOM 5100 C C . VAL B 1 106 ? -9.633 -1.532 -2.369 1 98.31 106 VAL B C 1
ATOM 5102 O O . VAL B 1 106 ? -9.422 -1.374 -3.574 1 98.31 106 VAL B O 1
ATOM 5105 N N . LEU B 1 107 ? -9.336 -2.596 -1.787 1 98.81 107 LEU B N 1
ATOM 5106 C CA . LEU B 1 107 ? -8.664 -3.709 -2.447 1 98.81 107 LEU B CA 1
ATOM 5107 C C . LEU B 1 107 ? -9.578 -4.363 -3.477 1 98.81 107 LEU B C 1
ATOM 5109 O O . LEU B 1 107 ? -9.188 -4.555 -4.629 1 98.81 107 LEU B O 1
ATOM 5113 N N . PHE B 1 108 ? -10.828 -4.688 -3.119 1 98.88 108 PHE B N 1
ATOM 5114 C CA . PHE B 1 108 ? -11.734 -5.422 -3.99 1 98.88 108 PHE B CA 1
ATOM 5115 C C . PHE B 1 108 ? -12.195 -4.551 -5.152 1 98.88 108 PHE B C 1
ATOM 5117 O O . PHE B 1 108 ? -12.383 -5.047 -6.266 1 98.88 108 PHE B O 1
ATOM 5124 N N . ASP B 1 109 ? -12.391 -3.25 -4.895 1 98.75 109 ASP B N 1
ATOM 5125 C CA . ASP B 1 109 ? -12.68 -2.344 -6.004 1 98.75 109 ASP B CA 1
ATOM 5126 C C . ASP B 1 109 ? -11.586 -2.408 -7.07 1 98.75 109 ASP B C 1
ATOM 5128 O O . ASP B 1 109 ? -11.883 -2.42 -8.266 1 98.75 109 ASP B O 1
ATOM 5132 N N . TYR B 1 110 ? -10.414 -2.41 -6.625 1 98.81 110 TYR B N 1
ATOM 5133 C CA . TYR B 1 110 ? -9.305 -2.457 -7.578 1 98.81 110 TYR B CA 1
ATOM 5134 C C . TYR B 1 110 ? -9.312 -3.764 -8.359 1 98.81 110 TYR B C 1
ATOM 5136 O O . TYR B 1 110 ? -9.195 -3.76 -9.586 1 98.81 110 TYR B O 1
ATOM 5144 N N . ILE B 1 111 ? -9.414 -4.871 -7.66 1 98.94 111 ILE B N 1
ATOM 5145 C CA . ILE B 1 111 ? -9.414 -6.188 -8.297 1 98.94 111 ILE B CA 1
ATOM 5146 C C . ILE B 1 111 ? -10.516 -6.246 -9.352 1 98.94 111 ILE B C 1
ATOM 5148 O O . ILE B 1 111 ? -10.266 -6.645 -10.492 1 98.94 111 ILE B O 1
ATOM 5152 N N . VAL B 1 112 ? -11.703 -5.797 -9.008 1 98.81 112 VAL B N 1
ATOM 5153 C CA . VAL B 1 112 ? -12.852 -5.848 -9.906 1 98.81 112 VAL B CA 1
ATOM 5154 C C . VAL B 1 112 ? -12.633 -4.891 -11.078 1 98.81 112 VAL B C 1
ATOM 5156 O O . VAL B 1 112 ? -13.031 -5.18 -12.211 1 98.81 112 VAL B O 1
ATOM 5159 N N . SER B 1 113 ? -11.961 -3.812 -10.836 1 98.5 113 SER B N 1
ATOM 5160 C CA . SER B 1 113 ? -11.703 -2.844 -11.898 1 98.5 113 SER B CA 1
ATOM 5161 C C . SER B 1 113 ? -10.773 -3.418 -12.961 1 98.5 113 SER B C 1
ATOM 5163 O O . SER B 1 113 ? -10.781 -2.973 -14.109 1 98.5 113 SER B O 1
ATOM 5165 N N . LEU B 1 114 ? -9.953 -4.387 -12.625 1 98.69 114 LEU B N 1
ATOM 5166 C CA . LEU B 1 114 ? -9.062 -5.055 -13.562 1 98.69 114 LEU B CA 1
ATOM 5167 C C . LEU B 1 114 ? -9.789 -6.164 -14.312 1 98.69 114 LEU B C 1
ATOM 5169 O O . LEU B 1 114 ? -9.18 -6.883 -15.109 1 98.69 114 LEU B O 1
ATOM 5173 N N . LYS B 1 115 ? -11.086 -6.293 -13.984 1 98.31 115 LYS B N 1
ATOM 5174 C CA . LYS B 1 115 ? -11.898 -7.387 -14.516 1 98.31 115 LYS B CA 1
ATOM 5175 C C . LYS B 1 115 ? -11.391 -8.734 -14.008 1 98.31 115 LYS B C 1
ATOM 5177 O O . LYS B 1 115 ? -11.406 -9.719 -14.75 1 98.31 115 LYS B O 1
ATOM 5182 N N . MET B 1 116 ? -10.797 -8.75 -12.867 1 98.88 116 MET B N 1
ATOM 5183 C CA . MET B 1 116 ? -10.508 -9.969 -12.117 1 98.88 116 MET B CA 1
ATOM 5184 C C . MET B 1 116 ? -11.539 -10.195 -11.016 1 98.88 116 MET B C 1
ATOM 5186 O O . MET B 1 116 ? -12.344 -9.305 -10.727 1 98.88 116 MET B O 1
ATOM 5190 N N . LYS B 1 117 ? -11.516 -11.359 -10.461 1 98.81 117 LYS B N 1
ATOM 5191 C CA . LYS B 1 117 ? -12.445 -11.727 -9.406 1 98.81 117 LYS B CA 1
ATOM 5192 C C . LYS B 1 117 ? -11.711 -12.289 -8.195 1 98.81 117 LYS B C 1
ATOM 5194 O O . LYS B 1 117 ? -10.688 -12.969 -8.336 1 98.81 117 LYS B O 1
ATOM 5199 N N . PRO B 1 118 ? -12.273 -11.992 -7.051 1 98.62 118 PRO B N 1
ATOM 5200 C CA . PRO B 1 118 ? -11.656 -12.609 -5.871 1 98.62 118 PRO B CA 1
ATOM 5201 C C . PRO B 1 118 ? -12.031 -14.078 -5.707 1 98.62 118 PRO B C 1
ATOM 5203 O O . PRO B 1 118 ? -13.172 -14.461 -5.977 1 98.62 118 PRO B O 1
ATOM 5206 N N . PHE B 1 119 ? -11.094 -14.922 -5.5 1 98.88 119 PHE B N 1
ATOM 5207 C CA . PHE B 1 119 ? -11.258 -16.203 -4.82 1 98.88 119 PHE B CA 1
ATOM 5208 C C . PHE B 1 119 ? -11.086 -16.047 -3.312 1 98.88 119 PHE B C 1
ATOM 5210 O O . PHE B 1 119 ? -9.969 -16.047 -2.805 1 98.88 119 PHE B O 1
ATOM 5217 N N . VAL B 1 120 ? -12.188 -15.867 -2.584 1 98.94 120 VAL B N 1
ATOM 5218 C CA . VAL B 1 120 ? -12.211 -15.281 -1.246 1 98.94 120 VAL B CA 1
ATOM 5219 C C . VAL B 1 120 ? -11.852 -16.344 -0.214 1 98.94 120 VAL B C 1
ATOM 5221 O O . VAL B 1 120 ? -12.625 -17.281 0.032 1 98.94 120 VAL B O 1
ATOM 5224 N N . GLU B 1 121 ? -10.734 -16.219 0.319 1 98.88 121 GLU B N 1
ATOM 5225 C CA . GLU B 1 121 ? -10.398 -17.047 1.477 1 98.88 121 GLU B CA 1
ATOM 5226 C C . GLU B 1 121 ? -10.977 -16.453 2.76 1 98.88 121 GLU B C 1
ATOM 5228 O O . GLU B 1 121 ? -10.711 -15.289 3.09 1 98.88 121 GLU B O 1
ATOM 5233 N N . LEU B 1 122 ? -11.75 -17.188 3.445 1 98.88 122 LEU B N 1
ATOM 5234 C CA . LEU B 1 122 ? -12.32 -16.75 4.719 1 98.88 122 LEU B CA 1
ATOM 5235 C C . LEU B 1 122 ? -11.375 -17.094 5.871 1 98.88 122 LEU B C 1
ATOM 5237 O O . LEU B 1 122 ? -11.609 -18.062 6.605 1 98.88 122 LEU B O 1
ATOM 5241 N N . GLY B 1 123 ? -10.445 -16.344 6.148 1 97.88 123 GLY B N 1
ATOM 5242 C CA . GLY B 1 123 ? -9.406 -16.438 7.156 1 97.88 123 GLY B CA 1
ATOM 5243 C C . GLY B 1 123 ? -8.492 -15.227 7.188 1 97.88 123 GLY B C 1
ATOM 5244 O O . GLY B 1 123 ? -8.617 -14.328 6.352 1 97.88 123 GLY B O 1
ATOM 5245 N N . PHE B 1 124 ? -7.668 -15.078 8.234 1 97.69 124 PHE B N 1
ATOM 5246 C CA . PHE B 1 124 ? -7.613 -15.867 9.461 1 97.69 124 PHE B CA 1
ATOM 5247 C C . PHE B 1 124 ? -8.516 -15.266 10.531 1 97.69 124 PHE B C 1
ATOM 5249 O O . PHE B 1 124 ? -9.172 -14.242 10.297 1 97.69 124 PHE B O 1
ATOM 5256 N N . MET B 1 125 ? -8.5 -15.797 11.703 1 98.88 125 MET B N 1
ATOM 5257 C CA . MET B 1 125 ? -9.469 -15.43 12.734 1 98.88 125 MET B CA 1
ATOM 5258 C C . MET B 1 125 ? -9.164 -14.047 13.297 1 98.88 125 MET B C 1
ATOM 5260 O O . MET B 1 125 ? -8.047 -13.781 13.734 1 98.88 125 MET B O 1
ATOM 5264 N N . PRO B 1 126 ? -10.18 -13.055 13.219 1 98.62 126 PRO B N 1
ATOM 5265 C CA . PRO B 1 126 ? -9.93 -11.812 13.953 1 98.62 126 PRO B CA 1
ATOM 5266 C C . PRO B 1 126 ? -9.609 -12.062 15.43 1 98.62 126 PRO B C 1
ATOM 5268 O O . PRO B 1 126 ? -10.234 -12.906 16.078 1 98.62 126 PRO B O 1
ATOM 5271 N N . ASN B 1 127 ? -8.688 -11.281 15.938 1 98.25 127 ASN B N 1
ATOM 5272 C CA . ASN B 1 127 ? -8.273 -11.5 17.328 1 98.25 127 ASN B CA 1
ATOM 5273 C C . ASN B 1 127 ? -9.445 -11.359 18.281 1 98.25 127 ASN B C 1
ATOM 5275 O O . ASN B 1 127 ? -9.562 -12.125 19.25 1 98.25 127 ASN B O 1
ATOM 5279 N N . ALA B 1 128 ? -10.305 -10.406 18.062 1 98.38 128 ALA B N 1
ATOM 5280 C CA . ALA B 1 128 ? -11.43 -10.148 18.953 1 98.38 128 ALA B CA 1
ATOM 5281 C C . ALA B 1 128 ? -12.398 -11.32 18.984 1 98.38 128 ALA B C 1
ATOM 5283 O O . ALA B 1 128 ? -13.203 -11.453 19.906 1 98.38 128 ALA B O 1
ATOM 5284 N N . LEU B 1 129 ? -12.328 -12.188 18 1 98.75 129 LEU B N 1
ATOM 5285 C CA . LEU B 1 129 ? -13.234 -13.328 17.891 1 98.75 129 LEU B CA 1
ATOM 5286 C C . LEU B 1 129 ? -12.492 -14.633 18.156 1 98.75 129 LEU B C 1
ATOM 5288 O O . LEU B 1 129 ? -13.102 -15.711 18.141 1 98.75 129 LEU B O 1
ATOM 5292 N N . ALA B 1 130 ? -11.234 -14.617 18.406 1 98.75 130 ALA B N 1
ATOM 5293 C CA . ALA B 1 130 ? -10.367 -15.789 18.547 1 98.75 130 ALA B CA 1
ATOM 5294 C C . ALA B 1 130 ? -10.547 -16.438 19.906 1 98.75 130 ALA B C 1
ATOM 5296 O O . ALA B 1 130 ? -10.898 -15.781 20.891 1 98.75 130 ALA B O 1
ATOM 5297 N N . SER B 1 131 ? -10.297 -17.688 20.016 1 98.75 131 SER B N 1
ATOM 5298 C CA . SER B 1 131 ? -10.375 -18.438 21.25 1 98.75 131 SER B CA 1
ATOM 5299 C C . SER B 1 131 ? -9.008 -18.547 21.938 1 98.75 131 SER B C 1
ATOM 5301 O O . SER B 1 131 ? -8.906 -18.969 23.078 1 98.75 131 SER B O 1
ATOM 5303 N N . GLY B 1 132 ? -7.977 -18.172 21.156 1 98.38 132 GLY B N 1
ATOM 5304 C CA . GLY B 1 132 ? -6.613 -18.25 21.656 1 98.38 132 GLY B CA 1
ATOM 5305 C C . GLY B 1 132 ? -5.684 -17.25 21 1 98.38 132 GLY B C 1
ATOM 5306 O O . GLY B 1 132 ? -6.129 -16.359 20.266 1 98.38 132 GLY B O 1
ATOM 5307 N N . LYS B 1 133 ? -4.379 -17.391 21.25 1 97.75 133 LYS B N 1
ATOM 5308 C CA . LYS B 1 133 ? -3.43 -16.359 20.828 1 97.75 133 LYS B CA 1
ATOM 5309 C C . LYS B 1 133 ? -2.465 -16.906 19.781 1 97.75 133 LYS B C 1
ATOM 5311 O O . LYS B 1 133 ? -1.581 -16.188 19.312 1 97.75 133 LYS B O 1
ATOM 5316 N N . GLU B 1 134 ? -2.625 -18.188 19.406 1 98.19 134 GLU B N 1
ATOM 5317 C CA . GLU B 1 134 ? -1.724 -18.781 18.422 1 98.19 134 GLU B CA 1
ATOM 5318 C C . GLU B 1 134 ? -1.83 -18.078 17.078 1 98.19 134 GLU B C 1
ATOM 5320 O O . GLU B 1 134 ? -2.934 -17.828 16.594 1 98.19 134 GLU B O 1
ATOM 5325 N N . THR B 1 135 ? -0.703 -17.703 16.562 1 97.69 135 THR B N 1
ATOM 5326 C CA . THR B 1 135 ? -0.656 -17.016 15.273 1 97.69 135 THR B CA 1
ATOM 5327 C C . THR B 1 135 ? 0.376 -17.656 14.352 1 97.69 135 THR B C 1
ATOM 5329 O O . THR B 1 135 ? 1.169 -18.484 14.789 1 97.69 135 THR B O 1
ATOM 5332 N N . ILE B 1 136 ? 0.313 -17.297 13.094 1 96.44 136 ILE B N 1
ATOM 5333 C CA . ILE B 1 136 ? 1.286 -17.719 12.086 1 96.44 136 ILE B CA 1
ATOM 5334 C C . ILE B 1 136 ? 1.771 -16.5 11.305 1 96.44 136 ILE B C 1
ATOM 5336 O O . ILE B 1 136 ? 1.097 -15.477 11.266 1 96.44 136 ILE B O 1
ATOM 5340 N N . PHE B 1 137 ? 3.02 -16.625 10.648 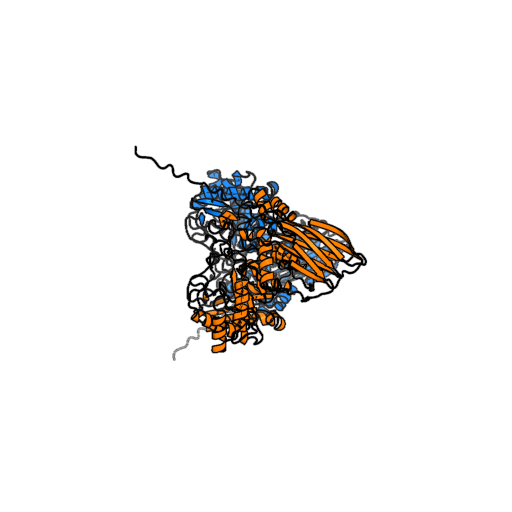1 96.62 137 PHE B N 1
ATOM 5341 C CA . PHE B 1 137 ? 3.646 -15.641 9.781 1 96.62 137 PHE B CA 1
ATOM 5342 C C . PHE B 1 137 ? 4.148 -14.453 10.586 1 96.62 137 PHE B C 1
ATOM 5344 O O . PHE B 1 137 ? 3.844 -14.328 11.773 1 96.62 137 PHE B O 1
ATOM 5351 N N . TRP B 1 138 ? 4.91 -13.641 9.953 1 96 138 TRP B N 1
ATOM 5352 C CA . TRP B 1 138 ? 5.48 -12.422 10.516 1 96 138 TRP B CA 1
ATOM 5353 C C . TRP B 1 138 ? 4.383 -11.438 10.906 1 96 138 TRP B C 1
ATOM 5355 O O . TRP B 1 138 ? 4.508 -10.711 11.898 1 96 138 TRP B O 1
ATOM 5365 N N . TRP B 1 139 ? 3.27 -11.383 10.211 1 95.69 139 TRP B N 1
ATOM 5366 C CA . TRP B 1 139 ? 2.199 -10.422 10.453 1 95.69 139 TRP B CA 1
ATOM 5367 C C . TRP B 1 139 ? 1.142 -11.008 11.391 1 95.69 139 TRP B C 1
ATOM 5369 O O . TRP B 1 139 ? 0.098 -10.391 11.617 1 95.69 139 TRP B O 1
ATOM 5379 N N . ARG B 1 140 ? 1.271 -12.242 11.875 1 96.25 140 ARG B N 1
ATOM 5380 C CA . ARG B 1 140 ? 0.583 -12.82 13.023 1 96.25 140 ARG B CA 1
ATOM 5381 C C . ARG B 1 140 ? -0.886 -13.078 12.711 1 96.25 140 ARG B C 1
ATOM 5383 O O . ARG B 1 140 ? -1.771 -12.656 13.461 1 96.25 140 ARG B O 1
ATOM 5390 N N . GLY B 1 141 ? -1.19 -13.844 11.664 1 97.75 141 GLY B N 1
ATOM 5391 C CA . GLY B 1 141 ? -2.541 -14.336 11.438 1 97.75 141 GLY B CA 1
ATOM 5392 C C . GLY B 1 141 ? -3 -15.32 12.5 1 97.75 141 GLY B C 1
ATOM 5393 O O . GLY B 1 141 ? -2.338 -16.328 12.742 1 97.75 141 GLY B O 1
ATOM 5394 N N . ASN B 1 142 ? -4.066 -15.039 13.211 1 98.81 142 ASN B N 1
ATOM 5395 C CA . ASN B 1 142 ? -4.566 -15.898 14.281 1 98.81 142 ASN B CA 1
ATOM 5396 C C . ASN B 1 142 ? -5.16 -17.188 13.727 1 98.81 142 ASN B C 1
ATOM 5398 O O . ASN B 1 142 ? -5.988 -17.156 12.812 1 98.81 142 ASN B O 1
ATOM 5402 N N . VAL B 1 143 ? -4.75 -18.328 14.25 1 98.62 143 VAL B N 1
ATOM 5403 C CA . VAL B 1 143 ? -5.086 -19.594 13.617 1 98.62 143 VAL B CA 1
ATOM 5404 C C . VAL B 1 143 ? -5.973 -20.422 14.547 1 98.62 143 VAL B C 1
ATOM 5406 O O . VAL B 1 143 ? -6.07 -21.641 14.398 1 98.62 143 VAL B O 1
ATOM 5409 N N . THR B 1 144 ? -6.59 -19.797 15.555 1 98.81 144 THR B N 1
ATOM 5410 C CA . THR B 1 144 ? -7.449 -20.5 16.5 1 98.81 144 THR B CA 1
ATOM 5411 C C . THR B 1 144 ? -8.906 -20.422 16.062 1 98.81 144 THR B C 1
ATOM 5413 O O . THR B 1 144 ? -9.289 -19.547 15.289 1 98.81 144 THR B O 1
ATOM 5416 N N . PRO B 1 145 ? -9.781 -21.359 16.516 1 98.75 145 PRO B N 1
ATOM 5417 C CA . PRO B 1 145 ? -11.219 -21.281 16.234 1 98.75 145 PRO B CA 1
ATOM 5418 C C . PRO B 1 145 ? -11.859 -20.031 16.844 1 98.75 145 PRO B C 1
ATOM 5420 O O . PRO B 1 145 ? -11.258 -19.359 17.688 1 98.75 145 PRO B O 1
ATOM 5423 N N . PRO B 1 146 ? -13.023 -19.688 16.344 1 98.88 146 PRO B N 1
ATOM 5424 C CA . PRO B 1 146 ? -13.727 -18.594 17.016 1 98.88 146 PRO B CA 1
ATOM 5425 C C . PRO B 1 146 ? -14.164 -18.984 18.438 1 98.88 146 PRO B C 1
ATOM 5427 O O . PRO B 1 146 ? -14.508 -20.141 18.688 1 98.88 146 PRO B O 1
ATOM 5430 N N . LYS B 1 147 ? -14.164 -17.984 19.344 1 98.62 147 LYS B N 1
ATOM 5431 C CA . LYS B 1 147 ? -14.672 -18.234 20.688 1 98.62 147 LYS B CA 1
ATOM 5432 C C . LYS B 1 147 ? -16.203 -18.297 20.688 1 98.62 147 LYS B C 1
ATOM 5434 O O . LYS B 1 147 ? -16.797 -18.75 21.672 1 98.62 147 LYS B O 1
ATOM 5439 N N . ASP B 1 148 ? -16.844 -17.828 19.656 1 98.75 148 ASP B N 1
ATOM 5440 C CA . ASP B 1 148 ? -18.281 -17.812 19.469 1 98.75 148 ASP B CA 1
ATOM 5441 C C . ASP B 1 148 ? -18.656 -18.094 18 1 98.75 148 ASP B C 1
ATOM 5443 O O . ASP B 1 148 ? -18.5 -17.219 17.141 1 98.75 148 ASP B O 1
ATOM 5447 N N . TYR B 1 149 ? -19.219 -19.281 17.703 1 98.81 149 TYR B N 1
ATOM 5448 C CA . TYR B 1 149 ? -19.453 -19.719 16.344 1 98.81 149 TYR B CA 1
ATOM 5449 C C . TYR B 1 149 ? -20.609 -18.938 15.711 1 98.81 149 TYR B C 1
ATOM 5451 O O . TYR B 1 149 ? -20.656 -18.766 14.492 1 98.81 149 TYR B O 1
ATOM 5459 N N . LYS B 1 150 ? -21.547 -18.531 16.516 1 98.69 150 LYS B N 1
ATOM 5460 C CA . LYS B 1 150 ? -22.609 -17.688 15.969 1 98.69 150 LYS B CA 1
ATOM 5461 C C . LYS B 1 150 ? -22.062 -16.359 15.484 1 98.69 150 LYS B C 1
ATOM 5463 O O . LYS B 1 150 ? -22.484 -15.852 14.43 1 98.69 150 LYS B O 1
ATOM 5468 N N . LYS B 1 151 ? -21.141 -15.727 16.219 1 98.81 151 LYS B N 1
ATOM 5469 C CA . LYS B 1 151 ? -20.5 -14.492 15.781 1 98.81 151 LYS B CA 1
ATOM 5470 C C . LYS B 1 151 ? -19.656 -14.719 14.523 1 98.81 151 LYS B C 1
ATOM 5472 O O . LYS B 1 151 ? -19.578 -13.836 13.664 1 98.81 151 LYS B O 1
ATOM 5477 N N . TRP B 1 152 ? -19.062 -15.906 14.461 1 98.88 152 TRP B N 1
ATOM 5478 C CA . TRP B 1 152 ? -18.328 -16.281 13.258 1 98.88 152 TRP B CA 1
ATOM 5479 C C . TRP B 1 152 ? -19.266 -16.359 12.055 1 98.88 152 TRP B C 1
ATOM 5481 O O . TRP B 1 152 ? -19 -15.766 11.008 1 98.88 152 TRP B O 1
ATOM 5491 N N . GLU B 1 153 ? -20.344 -17.062 12.18 1 98.88 153 GLU B N 1
ATOM 5492 C CA . GLU B 1 153 ? -21.344 -17.156 11.117 1 98.88 153 GLU B CA 1
ATOM 5493 C C . GLU B 1 153 ? -21.844 -15.781 10.703 1 98.88 153 GLU B C 1
ATOM 5495 O O . GLU B 1 153 ? -21.969 -15.492 9.508 1 98.88 153 GLU B O 1
ATOM 5500 N N . ASP B 1 154 ? -22.094 -14.945 11.719 1 98.88 154 ASP B N 1
ATOM 5501 C CA . ASP B 1 154 ? -22.609 -13.602 11.469 1 98.88 154 ASP B CA 1
ATOM 5502 C C . ASP B 1 154 ? -21.578 -12.734 10.75 1 98.88 154 ASP B C 1
ATOM 5504 O O . ASP B 1 154 ? -21.938 -11.922 9.898 1 98.88 154 ASP B O 1
ATOM 5508 N N . LEU B 1 155 ? -20.312 -12.852 11.117 1 98.88 155 LEU B N 1
ATOM 5509 C CA . LEU B 1 155 ? -19.25 -12.133 10.422 1 98.88 155 LEU B CA 1
ATOM 5510 C C . LEU B 1 155 ? -19.219 -12.508 8.945 1 98.88 155 LEU B C 1
ATOM 5512 O O . LEU B 1 155 ? -19.203 -11.633 8.07 1 98.88 155 LEU B O 1
ATOM 5516 N N . VAL B 1 156 ? -19.25 -13.812 8.656 1 98.94 156 VAL B N 1
ATOM 5517 C CA . VAL B 1 156 ? -19.203 -14.289 7.277 1 98.94 156 VAL B CA 1
ATOM 5518 C C . VAL B 1 156 ? -20.453 -13.812 6.523 1 98.94 156 VAL B C 1
ATOM 5520 O O . VAL B 1 156 ? -20.344 -13.344 5.387 1 98.94 156 VAL B O 1
ATOM 5523 N N . ARG B 1 157 ? -21.594 -13.914 7.164 1 98.94 157 ARG B N 1
ATOM 5524 C CA . ARG B 1 157 ? -22.828 -13.453 6.555 1 98.94 157 ARG B CA 1
ATOM 5525 C C . ARG B 1 157 ? -22.781 -11.961 6.258 1 98.94 157 ARG B C 1
ATOM 5527 O O . ARG B 1 157 ? -23.141 -11.523 5.164 1 98.94 157 ARG B O 1
ATOM 5534 N N . ASN B 1 158 ? -22.328 -11.188 7.25 1 98.88 158 ASN B N 1
ATOM 5535 C CA . ASN B 1 158 ? -22.25 -9.734 7.09 1 98.88 158 ASN B CA 1
ATOM 5536 C C . ASN B 1 158 ? -21.297 -9.336 5.973 1 98.88 158 ASN B C 1
ATOM 5538 O O . ASN B 1 158 ? -21.609 -8.469 5.16 1 98.88 158 ASN B O 1
ATOM 5542 N N . LEU B 1 159 ? -20.141 -9.961 5.922 1 98.88 159 LEU B N 1
ATOM 5543 C CA . LEU B 1 159 ? -19.172 -9.734 4.859 1 98.88 159 LEU B CA 1
ATOM 5544 C C . LEU B 1 159 ? -19.766 -10.039 3.492 1 98.88 159 LEU B C 1
ATOM 5546 O O . LEU B 1 159 ? -19.656 -9.234 2.562 1 98.88 159 LEU B O 1
ATOM 5550 N N . THR B 1 160 ? -20.391 -11.172 3.393 1 98.94 160 THR B N 1
ATOM 5551 C CA . THR B 1 160 ? -21 -11.602 2.141 1 98.94 160 THR B CA 1
ATOM 5552 C C . THR B 1 160 ? -22.094 -10.641 1.713 1 98.94 160 THR B C 1
ATOM 5554 O O . THR B 1 160 ? -22.203 -10.297 0.535 1 98.94 160 THR B O 1
ATOM 5557 N N . GLN B 1 161 ? -22.891 -10.234 2.695 1 98.81 161 GLN B N 1
ATOM 5558 C CA . GLN B 1 161 ? -23.938 -9.242 2.424 1 98.81 161 GLN B CA 1
ATOM 5559 C C . GLN B 1 161 ? -23.344 -7.941 1.909 1 98.81 161 GLN B C 1
ATOM 5561 O O . GLN B 1 161 ? -23.891 -7.309 1.006 1 98.81 161 GLN B O 1
ATOM 5566 N N . HIS B 1 162 ? -22.297 -7.547 2.482 1 98.75 162 HIS B N 1
ATOM 5567 C CA . HIS B 1 162 ? -21.609 -6.344 2.033 1 98.75 162 HIS B CA 1
ATOM 5568 C C . HIS B 1 162 ? -21.172 -6.465 0.576 1 98.75 162 HIS B C 1
ATOM 5570 O O . HIS B 1 162 ? -21.391 -5.547 -0.218 1 98.75 162 HIS B O 1
ATOM 5576 N N . PHE B 1 163 ? -20.578 -7.617 0.239 1 98.81 163 PHE B N 1
ATOM 5577 C CA . PHE B 1 163 ? -20.172 -7.844 -1.141 1 98.81 163 PHE B CA 1
ATOM 5578 C C . PHE B 1 163 ? -21.359 -7.773 -2.084 1 98.81 163 PHE B C 1
ATOM 5580 O O . PHE B 1 163 ? -21.297 -7.152 -3.145 1 98.81 163 PHE B O 1
ATOM 5587 N N . ALA B 1 164 ? -22.406 -8.445 -1.697 1 98.81 164 ALA B N 1
ATOM 5588 C CA . ALA B 1 164 ? -23.609 -8.438 -2.527 1 98.81 164 ALA B CA 1
ATOM 5589 C C . ALA B 1 164 ? -24.109 -7.02 -2.75 1 98.81 164 ALA B C 1
ATOM 5591 O O . ALA B 1 164 ? -24.469 -6.652 -3.871 1 98.81 164 ALA B O 1
ATOM 5592 N N . ALA B 1 165 ? -24.156 -6.25 -1.696 1 98.38 165 ALA B N 1
ATOM 5593 C CA . ALA B 1 165 ? -24.656 -4.883 -1.768 1 98.38 165 ALA B CA 1
ATOM 5594 C C . ALA B 1 165 ? -23.766 -4.012 -2.643 1 98.38 165 ALA B C 1
ATOM 5596 O O . ALA B 1 165 ? -24.25 -3.148 -3.379 1 98.38 165 ALA B O 1
ATOM 5597 N N . ARG B 1 166 ? -22.5 -4.23 -2.627 1 98.38 166 ARG B N 1
ATOM 5598 C CA . ARG B 1 166 ? -21.562 -3.326 -3.271 1 98.38 166 ARG B CA 1
ATOM 5599 C C . ARG B 1 166 ? -21.328 -3.719 -4.727 1 98.38 166 ARG B C 1
ATOM 5601 O O . ARG B 1 166 ? -21.219 -2.854 -5.598 1 98.38 166 ARG B O 1
ATOM 5608 N N . TYR B 1 167 ? -21.359 -5.051 -5.02 1 98.62 167 TYR B N 1
ATOM 5609 C CA . TYR B 1 167 ? -20.938 -5.48 -6.348 1 98.62 167 TYR B CA 1
ATOM 5610 C C . TYR B 1 167 ? -22.094 -6.113 -7.109 1 98.62 167 TYR B C 1
ATOM 5612 O O . TYR B 1 167 ? -22.016 -6.301 -8.328 1 98.62 167 TYR B O 1
ATOM 5620 N N . GLY B 1 168 ? -23.188 -6.48 -6.414 1 98.5 168 GLY B N 1
ATOM 5621 C CA . GLY B 1 168 ? -24.344 -7.098 -7.039 1 98.5 168 GLY B CA 1
ATOM 5622 C C . GLY B 1 168 ? -24.281 -8.617 -7.047 1 98.5 168 GLY B C 1
ATOM 5623 O O . GLY B 1 168 ? -23.188 -9.195 -7.145 1 98.5 168 GLY B O 1
ATOM 5624 N N . ASP B 1 169 ? -25.406 -9.25 -7.07 1 98.44 169 ASP B N 1
ATOM 5625 C CA . ASP B 1 169 ? -25.531 -10.703 -6.988 1 98.44 169 ASP B CA 1
ATOM 5626 C C . ASP B 1 169 ? -24.906 -11.375 -8.211 1 98.44 169 ASP B C 1
ATOM 5628 O O . ASP B 1 169 ? -24.25 -12.406 -8.078 1 98.44 169 ASP B O 1
ATOM 5632 N N . GLU B 1 170 ? -25.094 -10.781 -9.312 1 98.5 170 GLU B N 1
ATOM 5633 C CA . GLU B 1 170 ? -24.594 -11.398 -10.539 1 98.5 170 GLU B CA 1
ATOM 5634 C C . GLU B 1 170 ? -23.078 -11.523 -10.531 1 98.5 170 GLU B C 1
ATOM 5636 O O . GLU B 1 170 ? -22.531 -12.516 -11.008 1 98.5 170 GLU B O 1
ATOM 5641 N N . GLU B 1 171 ? -22.453 -10.531 -9.938 1 98.62 171 GLU B N 1
ATOM 5642 C CA . GLU B 1 171 ? -21 -10.57 -9.812 1 98.62 171 GLU B CA 1
ATOM 5643 C C . GLU B 1 171 ? -20.562 -11.555 -8.734 1 98.62 171 GLU B C 1
ATOM 5645 O O . GLU B 1 171 ? -19.719 -12.422 -8.977 1 98.62 171 GLU B O 1
ATOM 5650 N N . VAL B 1 172 ? -21.172 -11.547 -7.602 1 98.81 172 VAL B N 1
ATOM 5651 C CA . VAL B 1 172 ? -20.719 -12.305 -6.441 1 98.81 172 VAL B CA 1
ATOM 5652 C C . VAL B 1 172 ? -21 -13.789 -6.656 1 98.81 172 VAL B C 1
ATOM 5654 O O . VAL B 1 172 ? -20.25 -14.648 -6.195 1 98.81 172 VAL B O 1
ATOM 5657 N N . LYS B 1 173 ? -21.969 -14.086 -7.508 1 98.44 173 LYS B N 1
ATOM 5658 C CA . LYS B 1 173 ? -22.281 -15.469 -7.859 1 98.44 173 LYS B CA 1
ATOM 5659 C C . LYS B 1 173 ? -21.109 -16.141 -8.562 1 98.44 173 LYS B C 1
ATOM 5661 O O . LYS B 1 173 ? -20.984 -17.359 -8.547 1 98.44 173 LYS B O 1
ATOM 5666 N N . THR B 1 174 ? -20.359 -15.281 -9.133 1 98.62 174 THR B N 1
ATOM 5667 C CA . THR B 1 174 ? -19.234 -15.828 -9.891 1 98.62 174 THR B CA 1
ATOM 5668 C C . THR B 1 174 ? -18.016 -16 -9 1 98.62 174 THR B C 1
ATOM 5670 O O . THR B 1 174 ? -17.016 -16.594 -9.414 1 98.62 174 THR B O 1
ATOM 5673 N N . TRP B 1 175 ? -18.047 -15.516 -7.793 1 98.88 175 TRP B N 1
ATOM 5674 C CA . TRP B 1 175 ? -16.906 -15.617 -6.891 1 98.88 175 TRP B CA 1
ATOM 5675 C C . TRP B 1 175 ? -16.891 -16.969 -6.191 1 98.88 175 TRP B C 1
ATOM 5677 O O . TRP B 1 175 ? -17.859 -17.734 -6.27 1 98.88 175 TRP B O 1
ATOM 5687 N N . TYR B 1 176 ? -15.805 -17.328 -5.613 1 98.94 176 TYR B N 1
ATOM 5688 C CA . TYR B 1 176 ? -15.633 -18.5 -4.77 1 98.94 176 TYR B CA 1
ATOM 5689 C C . TYR B 1 176 ? -15.328 -18.109 -3.33 1 98.94 176 TYR B C 1
ATOM 5691 O O . TYR B 1 176 ? -14.492 -17.234 -3.084 1 98.94 176 TYR B O 1
ATOM 5699 N N . PHE B 1 177 ? -16.016 -18.688 -2.389 1 98.94 177 PHE B N 1
ATOM 5700 C CA . PHE B 1 177 ? -15.734 -18.516 -0.969 1 98.94 177 PHE B CA 1
ATOM 5701 C C . PHE B 1 177 ? -15.078 -19.766 -0.397 1 98.94 177 PHE B C 1
ATOM 5703 O O . PHE B 1 177 ? -15.727 -20.797 -0.253 1 98.94 177 PHE B O 1
ATOM 5710 N N . GLU B 1 178 ? -13.797 -19.656 -0.113 1 98.94 178 GLU B N 1
ATOM 5711 C CA . GLU B 1 178 ? -13 -20.75 0.411 1 98.94 178 GLU B CA 1
ATOM 5712 C C . GLU B 1 178 ? -12.852 -20.656 1.926 1 98.94 178 GLU B C 1
ATOM 5714 O O . GLU B 1 178 ? -12.367 -19.656 2.443 1 98.94 178 GLU B O 1
ATOM 5719 N N . VAL B 1 179 ? -13.172 -21.719 2.611 1 98.88 179 VAL B N 1
ATOM 5720 C CA . VAL B 1 179 ? -13.203 -21.641 4.066 1 98.88 179 VAL B CA 1
ATOM 5721 C C . VAL B 1 179 ? -11.844 -22.047 4.637 1 98.88 179 VAL B C 1
ATOM 5723 O O . VAL B 1 179 ? -11.477 -23.219 4.621 1 98.88 179 VAL B O 1
ATOM 5726 N N . TRP B 1 180 ? -11.094 -21.031 5.102 1 98.69 180 TRP B N 1
ATOM 5727 C CA . TRP B 1 180 ? -9.852 -21.188 5.852 1 98.69 180 TRP B CA 1
ATOM 5728 C C . TRP B 1 180 ? -8.711 -21.609 4.934 1 98.69 180 TRP B C 1
ATOM 5730 O O . TRP B 1 180 ? -8.766 -21.375 3.723 1 98.69 180 TRP B O 1
ATOM 5740 N N . ASN B 1 181 ? -7.5 -21.938 5.512 1 98.44 181 ASN B N 1
ATOM 5741 C CA . ASN B 1 181 ? -6.309 -22.391 4.801 1 98.44 181 ASN B CA 1
ATOM 5742 C C . ASN B 1 181 ? -5.566 -23.469 5.582 1 98.44 181 ASN B C 1
ATOM 5744 O O . ASN B 1 181 ? -5.145 -23.25 6.715 1 98.44 181 ASN B O 1
ATOM 5748 N N . GLU B 1 182 ? -5.434 -24.609 5.043 1 98.44 182 GLU B N 1
ATOM 5749 C CA . GLU B 1 182 ? -4.629 -25.75 5.469 1 98.44 182 GLU B CA 1
ATOM 5750 C C . GLU B 1 182 ? -4.91 -26.125 6.922 1 98.44 182 GLU B C 1
ATOM 5752 O O . GLU B 1 182 ? -3.988 -26.219 7.73 1 98.44 182 GLU B O 1
ATOM 5757 N N . PRO B 1 183 ? -6.117 -26.406 7.188 1 98.38 183 PRO B N 1
ATOM 5758 C CA . PRO B 1 183 ? -6.473 -26.812 8.555 1 98.38 183 PRO B CA 1
ATOM 5759 C C . PRO B 1 183 ? -5.84 -28.141 8.961 1 98.38 183 PRO B C 1
ATOM 5761 O O . PRO B 1 183 ? -5.871 -28.516 10.141 1 98.38 183 PRO B O 1
ATOM 5764 N N . ASN B 1 184 ? -5.246 -28.891 8.031 1 97.94 184 ASN B N 1
ATOM 5765 C CA . ASN B 1 184 ? -4.625 -30.172 8.328 1 97.94 184 ASN B CA 1
ATOM 5766 C C . ASN B 1 184 ? -3.207 -30 8.867 1 97.94 184 ASN B C 1
ATOM 5768 O O . ASN B 1 184 ? -2.568 -30.984 9.266 1 97.94 184 ASN B O 1
ATOM 5772 N N . LEU B 1 185 ? -2.689 -28.844 8.797 1 96.81 185 LEU B N 1
ATOM 5773 C CA . LEU B 1 185 ? -1.398 -28.562 9.414 1 96.81 185 LEU B CA 1
ATOM 5774 C C . LEU B 1 185 ? -1.581 -27.953 10.805 1 96.81 185 LEU B C 1
ATOM 5776 O O . LEU B 1 185 ? -1.752 -26.75 10.938 1 96.81 185 LEU B O 1
ATOM 5780 N N . SER B 1 186 ? -1.496 -28.75 11.82 1 91.69 186 SER B N 1
ATOM 5781 C CA . SER B 1 186 ? -1.668 -28.406 13.227 1 91.69 186 SER B CA 1
ATOM 5782 C C . SER B 1 186 ? -0.561 -29 14.086 1 91.69 186 SER B C 1
ATOM 5784 O O . SER B 1 186 ? -0.38 -30.219 14.109 1 91.69 186 SER B O 1
ATOM 5786 N N . PRO B 1 187 ? 0.17 -28.234 14.812 1 91.81 187 PRO B N 1
ATOM 5787 C CA . PRO B 1 187 ? 0.1 -26.766 14.812 1 91.81 187 PRO B CA 1
ATOM 5788 C C . PRO B 1 187 ? 0.545 -26.156 13.477 1 91.81 187 PRO B C 1
ATOM 5790 O O . PRO B 1 187 ? 1.136 -26.859 12.648 1 91.81 187 PRO B O 1
ATOM 5793 N N . GLY B 1 188 ? 0.285 -24.906 13.344 1 94.44 188 GLY B N 1
ATOM 5794 C CA . GLY B 1 188 ? 0.567 -24.125 12.148 1 94.44 188 GLY B CA 1
ATOM 5795 C C . GLY B 1 188 ? -0.596 -23.25 11.719 1 94.44 188 GLY B C 1
ATOM 5796 O O . GLY B 1 188 ? -0.916 -22.266 12.375 1 94.44 188 GLY B O 1
ATOM 5797 N N . PHE B 1 189 ? -1.271 -23.766 10.641 1 97.25 189 PHE B N 1
ATOM 5798 C CA . PHE B 1 189 ? -2.33 -22.969 10.039 1 97.25 189 PHE B CA 1
ATOM 5799 C C . PHE B 1 189 ? -3.648 -23.172 10.773 1 97.25 189 PHE B C 1
ATOM 5801 O O . PHE B 1 189 ? -4.641 -22.5 10.477 1 97.25 189 PHE B O 1
ATOM 5808 N N . TRP B 1 190 ? -3.721 -24.016 11.703 1 97.81 190 TRP B N 1
ATOM 5809 C CA . TRP B 1 190 ? -4.895 -24.375 12.492 1 97.81 190 TRP B CA 1
ATOM 5810 C C . TRP B 1 190 ? -4.492 -24.938 13.852 1 97.81 190 TRP B C 1
ATOM 5812 O O . TRP B 1 190 ? -3.574 -25.75 13.945 1 97.81 190 TRP B O 1
ATOM 5822 N N . SER B 1 191 ? -5.105 -24.469 14.922 1 98 191 SER B N 1
ATOM 5823 C CA . SER B 1 191 ? -4.66 -24.859 16.25 1 98 191 SER B CA 1
ATOM 5824 C C . SER B 1 191 ? -5.613 -25.875 16.891 1 98 191 SER B C 1
ATOM 5826 O O . SER B 1 191 ? -5.598 -26.062 18.109 1 98 191 SER B O 1
ATOM 5828 N N . SER B 1 192 ? -6.508 -26.469 16.094 1 97.94 192 SER B N 1
ATOM 5829 C CA . SER B 1 192 ? -7.504 -27.391 16.641 1 97.94 192 SER B CA 1
ATOM 5830 C C . SER B 1 192 ? -7.645 -28.641 15.781 1 97.94 192 SER B C 1
ATOM 5832 O O . SER B 1 192 ? -6.734 -28.984 15.023 1 97.94 192 SER B O 1
ATOM 5834 N N . THR B 1 193 ? -8.742 -29.391 15.953 1 98.06 193 THR B N 1
ATOM 5835 C CA . THR B 1 193 ? -8.914 -30.703 15.336 1 98.06 193 THR B CA 1
ATOM 5836 C C . THR B 1 193 ? -9.625 -30.562 13.992 1 98.06 193 THR B C 1
ATOM 5838 O O . THR B 1 193 ? -10.148 -29.5 13.656 1 98.06 193 THR B O 1
ATOM 5841 N N . GLN B 1 194 ? -9.609 -31.672 13.211 1 98.5 194 GLN B N 1
ATOM 5842 C CA . GLN B 1 194 ? -10.359 -31.75 11.961 1 98.5 194 GLN B CA 1
ATOM 5843 C C . GLN B 1 194 ? -11.852 -31.531 12.203 1 98.5 194 GLN B C 1
ATOM 5845 O O . GLN B 1 194 ? -12.516 -30.844 11.43 1 98.5 194 GLN B O 1
ATOM 5850 N N . GLU B 1 195 ? -12.359 -32.094 13.273 1 98.38 195 GLU B N 1
ATOM 5851 C CA . GLU B 1 195 ? -13.773 -31.938 13.617 1 98.38 195 GLU B CA 1
ATOM 5852 C C . GLU B 1 195 ? -14.117 -30.484 13.875 1 98.38 195 GLU B C 1
ATOM 5854 O O . GLU B 1 195 ? -15.172 -30 13.445 1 98.38 195 GLU B O 1
ATOM 5859 N N . GLU B 1 196 ? -13.234 -29.844 14.555 1 98.62 196 GLU B N 1
ATOM 5860 C CA . GLU B 1 196 ? -13.445 -28.422 14.82 1 98.62 196 GLU B CA 1
ATOM 5861 C C . GLU B 1 196 ? -13.422 -27.609 13.531 1 98.62 196 GLU B C 1
ATOM 5863 O O . GLU B 1 196 ? -14.164 -26.641 13.383 1 98.62 196 GLU B O 1
ATOM 5868 N N . TYR B 1 197 ? -12.586 -28 12.633 1 98.69 197 TYR B N 1
ATOM 5869 C CA . TYR B 1 197 ? -12.57 -27.328 11.336 1 98.69 197 TYR B CA 1
ATOM 5870 C C . TYR B 1 197 ? -13.898 -27.547 10.602 1 98.69 197 TYR B C 1
ATOM 5872 O O . TYR B 1 197 ? -14.422 -26.625 9.984 1 98.69 197 TYR B O 1
ATOM 5880 N N . TYR B 1 198 ? -14.367 -28.719 10.633 1 98.88 198 TYR B N 1
ATOM 5881 C CA . TYR B 1 198 ? -15.633 -28.984 9.961 1 98.88 198 TYR B CA 1
ATOM 5882 C C . TYR B 1 198 ? -16.75 -28.156 10.562 1 98.88 198 TYR B C 1
ATOM 5884 O O . TYR B 1 198 ? -17.656 -27.703 9.844 1 98.88 198 TYR B O 1
ATOM 5892 N N . LYS B 1 199 ? -16.672 -27.969 11.883 1 98.88 199 LYS B N 1
ATOM 5893 C CA . LYS B 1 199 ? -17.625 -27.062 12.516 1 98.88 199 LYS B CA 1
ATOM 5894 C C . LYS B 1 199 ? -17.469 -25.641 11.984 1 98.88 199 LYS B C 1
ATOM 5896 O O . LYS B 1 199 ? -18.469 -25 11.633 1 98.88 199 LYS B O 1
ATOM 5901 N N . LEU B 1 200 ? -16.25 -25.141 11.906 1 98.88 200 LEU B N 1
ATOM 5902 C CA . LEU B 1 200 ? -15.953 -23.828 11.344 1 98.88 200 LEU B CA 1
ATOM 5903 C C . LEU B 1 200 ? -16.5 -23.719 9.922 1 98.88 200 LEU B C 1
ATOM 5905 O O . LEU B 1 200 ? -17.109 -22.703 9.57 1 98.88 200 LEU B O 1
ATOM 5909 N N . TYR B 1 201 ? -16.25 -24.75 9.133 1 98.94 201 TYR B N 1
ATOM 5910 C CA . TYR B 1 201 ? -16.703 -24.797 7.746 1 98.94 201 TYR B CA 1
ATOM 5911 C C . TYR B 1 201 ? -18.219 -24.703 7.656 1 98.94 201 TYR B C 1
ATOM 5913 O O . TYR B 1 201 ? -18.75 -23.922 6.871 1 98.94 201 TYR B O 1
ATOM 5921 N N . ASP B 1 202 ? -18.844 -25.484 8.461 1 98.94 202 ASP B N 1
ATOM 5922 C CA . ASP B 1 202 ? -20.312 -25.531 8.445 1 98.94 202 ASP B CA 1
ATOM 5923 C C . ASP B 1 202 ? -20.906 -24.156 8.719 1 98.94 202 ASP B C 1
ATOM 5925 O O . ASP B 1 202 ? -21.75 -23.688 7.953 1 98.94 202 ASP B O 1
ATOM 5929 N N . TYR B 1 203 ? -20.406 -23.5 9.727 1 98.88 203 TYR B N 1
ATOM 5930 C CA . TYR B 1 203 ? -20.953 -22.203 10.102 1 98.88 203 TYR B CA 1
ATOM 5931 C C . TYR B 1 203 ? -20.656 -21.156 9.023 1 98.88 203 TYR B C 1
ATOM 5933 O O . TYR B 1 203 ? -21.5 -20.312 8.719 1 98.88 203 TYR B O 1
ATOM 5941 N N . ALA B 1 204 ? -19.5 -21.203 8.422 1 98.94 204 ALA B N 1
ATOM 5942 C CA . ALA B 1 204 ? -19.141 -20.281 7.34 1 98.94 204 ALA B CA 1
ATOM 5943 C C . ALA B 1 204 ? -20.031 -20.5 6.121 1 98.94 204 ALA B C 1
ATOM 5945 O O . ALA B 1 204 ? -20.547 -19.531 5.535 1 98.94 204 ALA B O 1
ATOM 5946 N N . ALA B 1 205 ? -20.188 -21.766 5.781 1 98.88 205 ALA B N 1
ATOM 5947 C CA . ALA B 1 205 ? -21.016 -22.109 4.625 1 98.88 205 ALA B CA 1
ATOM 5948 C C . ALA B 1 205 ? -22.453 -21.609 4.812 1 98.88 205 ALA B C 1
ATOM 5950 O O . ALA B 1 205 ? -23.047 -21.062 3.887 1 98.88 205 ALA B O 1
ATOM 5951 N N . ARG B 1 206 ? -22.953 -21.781 5.98 1 98.44 206 ARG B N 1
ATOM 5952 C CA . ARG B 1 206 ? -24.297 -21.297 6.285 1 98.44 206 ARG B CA 1
ATOM 5953 C C . ARG B 1 206 ? -24.359 -19.781 6.168 1 98.44 206 ARG B C 1
ATOM 5955 O O . ARG B 1 206 ? -25.359 -19.234 5.672 1 98.44 206 ARG B O 1
ATOM 5962 N N . GLY B 1 207 ? -23.328 -19.125 6.652 1 98.81 207 GLY B N 1
ATOM 5963 C CA . GLY B 1 207 ? -23.266 -17.672 6.543 1 98.81 207 GLY B CA 1
ATOM 5964 C C . GLY B 1 207 ? -23.328 -17.188 5.113 1 98.81 207 GLY B C 1
ATOM 5965 O O . GLY B 1 207 ? -24.078 -16.25 4.801 1 98.81 207 GLY B O 1
ATOM 5966 N N . VAL B 1 208 ? -22.578 -17.797 4.219 1 98.94 208 VAL B N 1
ATOM 5967 C CA . VAL B 1 208 ? -22.547 -17.422 2.812 1 98.94 208 VAL B CA 1
ATOM 5968 C C . VAL B 1 208 ? -23.906 -17.703 2.172 1 98.94 208 VAL B C 1
ATOM 5970 O O . VAL B 1 208 ? -24.484 -16.844 1.513 1 98.94 208 VAL B O 1
ATOM 5973 N N . LYS B 1 209 ? -24.484 -18.906 2.436 1 98.88 209 LYS B N 1
ATOM 5974 C CA . LYS B 1 209 ? -25.703 -19.359 1.794 1 98.88 209 LYS B CA 1
ATOM 5975 C C . LYS B 1 209 ? -26.922 -18.594 2.314 1 98.88 209 LYS B C 1
ATOM 5977 O O . LYS B 1 209 ? -27.938 -18.5 1.633 1 98.88 209 LYS B O 1
ATOM 5982 N N . ALA B 1 210 ? -26.828 -18.062 3.535 1 98.75 210 ALA B N 1
ATOM 5983 C CA . ALA B 1 210 ? -27.906 -17.25 4.094 1 98.75 210 ALA B CA 1
ATOM 5984 C C . ALA B 1 210 ? -28.125 -15.992 3.27 1 98.75 210 ALA B C 1
ATOM 5986 O O . ALA B 1 210 ? -29.234 -15.43 3.266 1 98.75 210 ALA B O 1
ATOM 5987 N N . VAL B 1 211 ? -27.109 -15.539 2.555 1 98.88 211 VAL B N 1
ATOM 5988 C CA . VAL B 1 211 ? -27.219 -14.336 1.733 1 98.88 211 VAL B CA 1
ATOM 5989 C C . VAL B 1 211 ? -27.781 -14.703 0.361 1 98.88 211 VAL B C 1
ATOM 5991 O O . VAL B 1 211 ? -28.703 -14.047 -0.133 1 98.88 211 VAL B O 1
ATOM 5994 N N . ASN B 1 212 ? -27.234 -15.719 -0.227 1 98.81 212 ASN B N 1
ATOM 5995 C CA . ASN B 1 212 ? -27.672 -16.203 -1.53 1 98.81 212 ASN B CA 1
ATOM 5996 C C . ASN B 1 212 ? -27.281 -17.672 -1.739 1 98.81 212 ASN B C 1
ATOM 5998 O O . ASN B 1 212 ? -26.094 -18.016 -1.698 1 98.81 212 ASN B O 1
ATOM 6002 N N . LYS B 1 213 ? -28.25 -18.516 -2.041 1 98.5 213 LYS B N 1
ATOM 6003 C CA . LYS B 1 213 ? -28.047 -19.953 -2.154 1 98.5 213 LYS B CA 1
ATOM 6004 C C . LYS B 1 213 ? -27.172 -20.297 -3.357 1 98.5 213 LYS B C 1
ATOM 6006 O O . LYS B 1 213 ? -26.594 -21.391 -3.434 1 98.5 213 LYS B O 1
ATOM 6011 N N . GLU B 1 214 ? -27.016 -19.312 -4.27 1 98.5 214 GLU B N 1
ATOM 6012 C CA . GLU B 1 214 ? -26.266 -19.562 -5.496 1 98.5 214 GLU B CA 1
ATOM 6013 C C . GLU B 1 214 ? -24.781 -19.219 -5.32 1 98.5 214 GLU B C 1
ATOM 6015 O O . GLU B 1 214 ? -23.969 -19.516 -6.195 1 98.5 214 GLU B O 1
ATOM 6020 N N . TYR B 1 215 ? -24.422 -18.547 -4.207 1 98.88 215 TYR B N 1
ATOM 6021 C CA . TYR B 1 215 ? -23.016 -18.25 -3.967 1 98.88 215 TYR B CA 1
ATOM 6022 C C . TYR B 1 215 ? -22.203 -19.516 -3.723 1 98.88 215 TYR B C 1
ATOM 6024 O O . TYR B 1 215 ? -22.688 -20.438 -3.051 1 98.88 215 TYR B O 1
ATOM 6032 N N . LYS B 1 216 ? -21.016 -19.609 -4.25 1 98.88 216 LYS B N 1
ATOM 6033 C CA . LYS B 1 216 ? -20.234 -20.844 -4.191 1 98.88 216 LYS B CA 1
ATOM 6034 C C . LYS B 1 216 ? -19.359 -20.859 -2.949 1 98.88 216 LYS B C 1
ATOM 6036 O O . LYS B 1 216 ? -18.562 -19.953 -2.725 1 98.88 216 LYS B O 1
ATOM 6041 N N . VAL B 1 217 ? -19.484 -21.859 -2.178 1 98.88 217 VAL B N 1
ATOM 6042 C CA . VAL B 1 217 ? -18.672 -22.062 -0.983 1 98.88 217 VAL B CA 1
ATOM 6043 C C . VAL B 1 217 ? -18 -23.422 -1.031 1 98.88 217 VAL B C 1
ATOM 6045 O O . VAL B 1 217 ? -18.594 -24.391 -1.524 1 98.88 217 VAL B O 1
ATOM 6048 N N . GLY B 1 218 ? -16.75 -23.484 -0.653 1 98.88 218 GLY B N 1
ATOM 6049 C CA . GLY B 1 218 ? -16.047 -24.75 -0.693 1 98.88 218 GLY B CA 1
ATOM 6050 C C . GLY B 1 218 ? -14.805 -24.766 0.186 1 98.88 218 GLY B C 1
ATOM 6051 O O . GLY B 1 218 ? -14.641 -23.906 1.049 1 98.88 218 GLY B O 1
ATOM 6052 N N . GLY B 1 219 ? -13.93 -25.766 0.087 1 98.31 219 GLY B N 1
ATOM 6053 C CA . GLY B 1 219 ? -12.734 -26.125 0.83 1 98.31 219 GLY B CA 1
ATOM 6054 C C . GLY B 1 219 ? -12.336 -27.578 0.636 1 98.31 219 GLY B C 1
ATOM 6055 O O . GLY B 1 219 ? -12.711 -28.203 -0.355 1 98.31 219 GLY B O 1
ATOM 6056 N N . PRO B 1 220 ? -11.43 -28.156 1.414 1 98.44 220 PRO B N 1
ATOM 6057 C CA . PRO B 1 220 ? -10.984 -27.641 2.709 1 98.44 220 PRO B CA 1
ATOM 6058 C C . PRO B 1 220 ? -9.656 -26.891 2.623 1 98.44 220 PRO B C 1
ATOM 6060 O O . PRO B 1 220 ? -9.062 -26.562 3.652 1 98.44 220 PRO B O 1
ATOM 6063 N N . ALA B 1 221 ? -9.133 -26.625 1.397 1 98.44 221 ALA B N 1
ATOM 6064 C CA . ALA B 1 221 ? -7.891 -25.891 1.189 1 98.44 221 ALA B CA 1
ATOM 6065 C C . ALA B 1 221 ? -6.738 -26.516 1.972 1 98.44 221 ALA B C 1
ATOM 6067 O O . ALA B 1 221 ? -5.98 -25.812 2.646 1 98.44 221 ALA B O 1
ATOM 6068 N N . THR B 1 222 ? -6.613 -27.812 1.96 1 98.44 222 THR B N 1
ATOM 6069 C CA . THR B 1 222 ? -5.637 -28.562 2.754 1 98.44 222 THR B CA 1
ATOM 6070 C C . THR B 1 222 ? -4.285 -28.594 2.051 1 98.44 222 THR B C 1
ATOM 6072 O O . THR B 1 222 ? -4.207 -28.406 0.835 1 98.44 222 THR B O 1
ATOM 6075 N N . ALA B 1 223 ? -3.252 -28.891 2.809 1 97.31 223 ALA B N 1
ATOM 6076 C CA . ALA B 1 223 ? -1.918 -29.172 2.287 1 97.31 223 ALA B CA 1
ATOM 6077 C C . ALA B 1 223 ? -1.807 -30.625 1.83 1 97.31 223 ALA B C 1
ATOM 6079 O O . ALA B 1 223 ? -2.33 -31.531 2.482 1 97.31 223 ALA B O 1
ATOM 6080 N N . GLY B 1 224 ? -1.17 -30.828 0.687 1 95.94 224 GLY B N 1
ATOM 6081 C CA . GLY B 1 224 ? -0.852 -32.156 0.235 1 95.94 224 GLY B CA 1
ATOM 6082 C C . GLY B 1 224 ? -2.066 -32.938 -0.244 1 95.94 224 GLY B C 1
ATOM 6083 O O . GLY B 1 224 ? -2.146 -34.156 -0.065 1 95.94 224 GLY B O 1
ATOM 6084 N N . SER B 1 225 ? -3.057 -32.188 -0.679 1 97.12 225 SER B N 1
ATOM 6085 C CA . SER B 1 225 ? -4.266 -32.812 -1.211 1 97.12 225 SER B CA 1
ATOM 6086 C C . SER B 1 225 ? -4.961 -33.688 -0.156 1 97.12 225 SER B C 1
ATOM 6088 O O . SER B 1 225 ? -5.535 -34.719 -0.475 1 97.12 225 SER B O 1
ATOM 6090 N N . ALA B 1 226 ? -4.863 -33.25 1.053 1 97.31 226 ALA B N 1
ATOM 6091 C CA . ALA B 1 226 ? -5.43 -34.031 2.148 1 97.31 226 ALA B CA 1
ATOM 6092 C C . ALA B 1 226 ? -6.926 -33.75 2.293 1 97.31 226 ALA B C 1
ATOM 6094 O O . ALA B 1 226 ? -7.434 -32.75 1.819 1 97.31 226 ALA B O 1
ATOM 6095 N N . TRP B 1 227 ? -7.688 -34.625 2.902 1 98.38 227 TRP B N 1
ATOM 6096 C CA . TRP B 1 227 ? -9.047 -34.531 3.42 1 98.38 227 TRP B CA 1
ATOM 6097 C C . TRP B 1 227 ? -10.047 -34.312 2.291 1 98.38 227 TRP B C 1
ATOM 6099 O O . TRP B 1 227 ? -11.078 -33.656 2.49 1 98.38 227 TRP B O 1
ATOM 6109 N N . VAL B 1 228 ? -9.703 -34.688 0.979 1 98.38 228 VAL B N 1
ATOM 6110 C CA . VAL B 1 228 ? -10.617 -34.469 -0.138 1 98.38 228 VAL B CA 1
ATOM 6111 C C . VAL B 1 228 ? -11.859 -35.344 0.045 1 98.38 228 VAL B C 1
ATOM 6113 O O . VAL B 1 228 ? -12.969 -34.844 0.214 1 98.38 228 VAL B O 1
ATOM 6116 N N . SER B 1 229 ? -11.68 -36.625 0.202 1 98.44 229 SER B N 1
ATOM 6117 C CA . SER B 1 229 ? -12.805 -37.562 0.36 1 98.44 229 SER B CA 1
ATOM 6118 C C . SER B 1 229 ? -13.516 -37.344 1.69 1 98.44 229 SER B C 1
ATOM 6120 O O . SER B 1 229 ? -14.742 -37.344 1.752 1 98.44 229 SER B O 1
ATOM 6122 N N . GLU B 1 230 ? -12.75 -37.125 2.703 1 98.44 230 GLU B N 1
ATOM 6123 C CA . GLU B 1 230 ? -13.289 -36.938 4.047 1 98.44 230 GLU B CA 1
ATOM 6124 C C . GLU B 1 230 ? -14.219 -35.75 4.125 1 98.44 230 GLU B C 1
ATOM 6126 O O . GLU B 1 230 ? -15.273 -35.812 4.762 1 98.44 230 GLU B O 1
ATOM 6131 N N . THR B 1 231 ? -13.805 -34.656 3.482 1 98.81 231 THR B N 1
ATOM 6132 C CA . THR B 1 231 ? -14.609 -33.438 3.525 1 98.81 231 THR B CA 1
ATOM 6133 C C . THR B 1 231 ? -15.898 -33.625 2.725 1 98.81 231 THR B C 1
ATOM 6135 O O . THR B 1 231 ? -16.969 -33.188 3.162 1 98.81 231 THR B O 1
ATOM 6138 N N . ILE B 1 232 ? -15.812 -34.25 1.517 1 98.75 232 ILE B N 1
ATOM 6139 C CA . ILE B 1 232 ? -17 -34.531 0.721 1 98.75 232 ILE B CA 1
ATOM 6140 C C . ILE B 1 232 ? -17.969 -35.375 1.525 1 98.75 232 ILE B C 1
ATOM 6142 O O . ILE B 1 232 ? -19.172 -35.094 1.572 1 98.75 232 ILE B O 1
ATOM 6146 N N . ASP B 1 233 ? -17.469 -36.406 2.199 1 98.56 233 ASP B N 1
ATOM 6147 C CA . ASP B 1 233 ? -18.297 -37.312 3.008 1 98.56 233 ASP B CA 1
ATOM 6148 C C . ASP B 1 233 ? -18.984 -36.531 4.145 1 98.56 233 ASP B C 1
ATOM 6150 O O . ASP B 1 233 ? -20.172 -36.719 4.391 1 98.56 233 ASP B O 1
ATOM 6154 N N . PHE B 1 234 ? -18.25 -35.781 4.82 1 98.62 234 PHE B N 1
ATOM 6155 C CA . PHE B 1 234 ? -18.797 -34.969 5.91 1 98.62 234 PHE B CA 1
ATOM 6156 C C . PHE B 1 234 ? -19.953 -34.125 5.422 1 98.62 234 PHE B C 1
ATOM 6158 O O . PHE B 1 234 ? -21.016 -34.094 6.031 1 98.62 234 PHE B O 1
ATOM 6165 N N . CYS B 1 235 ? -19.656 -33.344 4.359 1 98.69 235 CYS B N 1
ATOM 6166 C CA . CYS B 1 235 ? -20.672 -32.406 3.854 1 98.69 235 CYS B CA 1
ATOM 6167 C C . CYS B 1 235 ? -21.906 -33.125 3.387 1 98.69 235 CYS B C 1
ATOM 6169 O O . CYS B 1 235 ? -23.031 -32.688 3.609 1 98.69 235 CYS B O 1
ATOM 6171 N N . THR B 1 236 ? -21.703 -34.312 2.771 1 98.31 236 THR B N 1
ATOM 6172 C CA . THR B 1 236 ? -22.828 -35.094 2.291 1 98.31 236 THR B CA 1
ATOM 6173 C C . THR B 1 236 ? -23.625 -35.656 3.461 1 98.31 236 THR B C 1
ATOM 6175 O O . THR B 1 236 ? -24.859 -35.5 3.504 1 98.31 236 THR B O 1
ATOM 6178 N N . LYS B 1 237 ? -22.953 -36.188 4.355 1 98.38 237 LYS B N 1
ATOM 6179 C CA . LYS B 1 237 ? -23.594 -36.844 5.488 1 98.38 237 LYS B CA 1
ATOM 6180 C C . LYS B 1 237 ? -24.375 -35.844 6.344 1 98.38 237 LYS B C 1
ATOM 6182 O O . LYS B 1 237 ? -25.422 -36.188 6.887 1 98.38 237 LYS B O 1
ATOM 6187 N N . ASN B 1 238 ? -23.859 -34.688 6.445 1 98.44 238 ASN B N 1
ATOM 6188 C CA . ASN B 1 238 ? -24.422 -33.719 7.367 1 98.44 238 ASN B CA 1
ATOM 6189 C C . ASN B 1 238 ? -25.234 -32.656 6.625 1 98.44 238 ASN B C 1
ATOM 6191 O O . ASN B 1 238 ? -25.656 -31.672 7.227 1 98.44 238 ASN B O 1
ATOM 6195 N N . ASN B 1 239 ? -25.359 -32.75 5.359 1 97.94 239 ASN B N 1
ATOM 6196 C CA . ASN B 1 239 ? -26.094 -31.828 4.512 1 97.94 239 ASN B CA 1
ATOM 6197 C C . ASN B 1 239 ? -25.531 -30.406 4.613 1 97.94 239 ASN B C 1
ATOM 6199 O O . ASN B 1 239 ? -26.281 -29.453 4.832 1 97.94 239 ASN B O 1
ATOM 6203 N N . VAL B 1 240 ? -24.25 -30.328 4.664 1 98.5 240 VAL B N 1
ATOM 6204 C CA . VAL B 1 240 ? -23.531 -29.062 4.66 1 98.5 240 VAL B CA 1
ATOM 6205 C C . VAL B 1 240 ? -23.203 -28.656 3.221 1 98.5 240 VAL B C 1
ATOM 6207 O O . VAL B 1 240 ? -22.75 -29.484 2.428 1 98.5 240 VAL B O 1
ATOM 6210 N N . PRO B 1 241 ? -23.453 -27.375 2.869 1 98.25 241 PRO B N 1
ATOM 6211 C CA . PRO B 1 241 ? -23.203 -26.938 1.493 1 98.25 241 PRO B CA 1
ATOM 6212 C C . PRO B 1 241 ? -21.734 -27.094 1.09 1 98.25 241 PRO B C 1
ATOM 6214 O O . PRO B 1 241 ? -20.844 -26.781 1.881 1 98.25 241 PRO B O 1
ATOM 6217 N N . MET B 1 242 ? -21.516 -27.562 -0.117 1 98.44 242 MET B N 1
ATOM 6218 C CA . MET B 1 242 ? -20.203 -27.656 -0.746 1 98.44 242 MET B CA 1
ATOM 6219 C C . MET B 1 242 ? -20.328 -27.562 -2.264 1 98.44 242 MET B C 1
ATOM 6221 O O . MET B 1 242 ? -20.938 -28.422 -2.898 1 98.44 242 MET B O 1
ATOM 6225 N N . ASP B 1 243 ? -19.672 -26.531 -2.803 1 98.75 243 ASP B N 1
ATOM 6226 C CA . ASP B 1 243 ? -19.828 -26.266 -4.23 1 98.75 243 ASP B CA 1
ATOM 6227 C C . ASP B 1 243 ? -18.547 -26.594 -4.988 1 98.75 243 ASP B C 1
ATOM 6229 O O . ASP B 1 243 ? -18.547 -26.719 -6.211 1 98.75 243 ASP B O 1
ATOM 6233 N N . PHE B 1 244 ? -17.453 -26.703 -4.289 1 98.88 244 PHE B N 1
ATOM 6234 C CA . PHE B 1 244 ? -16.188 -27.047 -4.91 1 98.88 244 PHE B CA 1
ATOM 6235 C C . PHE B 1 244 ? -15.211 -27.609 -3.877 1 98.88 244 PHE B C 1
ATOM 6237 O O . PHE B 1 244 ? -15.398 -27.422 -2.674 1 98.88 244 PHE B O 1
ATOM 6244 N N . VAL B 1 245 ? -14.242 -28.328 -4.355 1 98.88 245 VAL B N 1
ATOM 6245 C CA . VAL B 1 245 ? -13.109 -28.781 -3.557 1 98.88 245 VAL B CA 1
ATOM 6246 C C . VAL B 1 245 ? -11.891 -27.906 -3.861 1 98.88 245 VAL B C 1
ATOM 6248 O O . VAL B 1 245 ? -11.625 -27.578 -5.023 1 98.88 245 VAL B O 1
ATOM 6251 N N . SER B 1 246 ? -11.195 -27.484 -2.836 1 98.88 246 SER B N 1
ATOM 6252 C CA . SER B 1 246 ? -9.906 -26.812 -3.008 1 98.88 246 SER B CA 1
ATOM 6253 C C . SER B 1 246 ? -8.828 -27.469 -2.156 1 98.88 246 SER B C 1
ATOM 6255 O O . SER B 1 246 ? -9.109 -27.984 -1.069 1 98.88 246 SER B O 1
ATOM 6257 N N . THR B 1 247 ? -7.672 -27.484 -2.605 1 98.69 247 THR B N 1
ATOM 6258 C CA . THR B 1 247 ? -6.527 -28.078 -1.909 1 98.69 247 THR B CA 1
ATOM 6259 C C . THR B 1 247 ? -5.219 -27.547 -2.494 1 98.69 247 THR B C 1
ATOM 6261 O O . THR B 1 247 ? -5.223 -26.656 -3.348 1 98.69 247 THR B O 1
ATOM 6264 N N . HIS B 1 248 ? -4.031 -28 -1.861 1 98.5 248 HIS B N 1
ATOM 6265 C CA . HIS B 1 248 ? -2.709 -27.516 -2.238 1 98.5 248 HIS B CA 1
ATOM 6266 C C . HIS B 1 248 ? -1.761 -28.672 -2.531 1 98.5 248 HIS B C 1
ATOM 6268 O O . HIS B 1 248 ? -1.925 -29.766 -1.987 1 98.5 248 HIS B O 1
ATOM 6274 N N . THR B 1 249 ? -0.807 -28.391 -3.377 1 97.94 249 THR B N 1
ATOM 6275 C CA . THR B 1 249 ? 0.27 -29.359 -3.584 1 97.94 249 THR B CA 1
ATOM 6276 C C . THR B 1 249 ? 1.546 -28.641 -4.035 1 97.94 249 THR B C 1
ATOM 6278 O O . THR B 1 249 ? 1.487 -27.641 -4.75 1 97.94 249 THR B O 1
ATOM 6281 N N . TYR B 1 250 ? 2.723 -29.188 -3.646 1 97.06 250 TYR B N 1
ATOM 6282 C CA . TYR B 1 250 ? 4.035 -28.656 -3.998 1 97.06 250 TYR B CA 1
ATOM 6283 C C . TYR B 1 250 ? 4.988 -29.781 -4.395 1 97.06 250 TYR B C 1
ATOM 6285 O O . TYR B 1 250 ? 4.766 -30.938 -4.055 1 97.06 250 TYR B O 1
ATOM 6293 N N . GLY B 1 251 ? 6.074 -29.406 -5.066 1 95.81 251 GLY B N 1
ATOM 6294 C CA . GLY B 1 251 ? 6.875 -30.391 -5.785 1 95.81 251 GLY B CA 1
ATOM 6295 C C . GLY B 1 251 ? 8.125 -30.797 -5.031 1 95.81 251 GLY B C 1
ATOM 6296 O O . GLY B 1 251 ? 9.117 -31.203 -5.641 1 95.81 251 GLY B O 1
ATOM 6297 N N . VAL B 1 252 ? 8.18 -30.641 -3.73 1 92.5 252 VAL B N 1
ATOM 6298 C CA . VAL B 1 252 ? 9.352 -31.047 -2.961 1 92.5 252 VAL B CA 1
ATOM 6299 C C . VAL B 1 252 ? 9.023 -32.312 -2.16 1 92.5 252 VAL B C 1
ATOM 6301 O O . VAL B 1 252 ? 7.852 -32.625 -1.92 1 92.5 252 VAL B O 1
ATOM 6304 N N . LYS B 1 253 ? 10.008 -33.062 -1.729 1 84.31 253 LYS B N 1
ATOM 6305 C CA . LYS B 1 253 ? 9.891 -34.406 -1.144 1 84.31 253 LYS B CA 1
ATOM 6306 C C . LYS B 1 253 ? 9.289 -34.344 0.259 1 84.31 253 LYS B C 1
ATOM 6308 O O . LYS B 1 253 ? 8.453 -35.156 0.622 1 84.31 253 LYS B O 1
ATOM 6313 N N . HIS B 1 254 ? 9.867 -33.375 1.021 1 77.88 254 HIS B N 1
ATOM 6314 C CA . HIS B 1 254 ? 9.445 -33.438 2.416 1 77.88 254 HIS B CA 1
ATOM 6315 C C . HIS B 1 254 ? 8.961 -32.094 2.904 1 77.88 254 HIS B C 1
ATOM 6317 O O . HIS B 1 254 ? 9.43 -31.047 2.432 1 77.88 254 HIS B O 1
ATOM 6323 N N . GLY B 1 255 ? 8.023 -32.219 3.736 1 73.62 255 GLY B N 1
ATOM 6324 C CA . GLY B 1 255 ? 7.574 -31.078 4.488 1 73.62 255 GLY B CA 1
ATOM 6325 C C . GLY B 1 255 ? 6.453 -30.312 3.797 1 73.62 255 GLY B C 1
ATOM 6326 O O . GLY B 1 255 ? 6.195 -30.531 2.609 1 73.62 255 GLY B O 1
ATOM 6327 N N . TYR B 1 256 ? 5.758 -29.578 4.656 1 80.44 256 TYR B N 1
ATOM 6328 C CA . TYR B 1 256 ? 4.617 -28.844 4.125 1 80.44 256 TYR B CA 1
ATOM 6329 C C . TYR B 1 256 ? 4.637 -27.391 4.586 1 80.44 256 TYR B C 1
ATOM 6331 O O . TYR B 1 256 ? 3.916 -26.562 4.043 1 80.44 256 TYR B O 1
ATOM 6339 N N . LEU B 1 257 ? 5.422 -27.188 5.574 1 82.38 257 LEU B N 1
ATOM 6340 C CA . LEU B 1 257 ? 5.406 -25.844 6.129 1 82.38 257 LEU B CA 1
ATOM 6341 C C . LEU B 1 257 ? 6.816 -25.391 6.5 1 82.38 257 LEU B C 1
ATOM 6343 O O . LEU B 1 257 ? 7.547 -26.125 7.172 1 82.38 257 LEU B O 1
ATOM 6347 N N . ASP B 1 258 ? 7.25 -24.344 6.012 1 81.5 258 ASP B N 1
ATOM 6348 C CA . ASP B 1 258 ? 8.469 -23.594 6.34 1 81.5 258 ASP B CA 1
ATOM 6349 C C . ASP B 1 258 ? 8.227 -22.094 6.27 1 81.5 258 ASP B C 1
ATOM 6351 O O . ASP B 1 258 ? 8.727 -21.422 5.363 1 81.5 258 ASP B O 1
ATOM 6355 N N . GLU B 1 259 ? 7.602 -21.641 7.266 1 78.94 259 GLU B N 1
ATOM 6356 C CA . GLU B 1 259 ? 7.043 -20.297 7.328 1 78.94 259 GLU B CA 1
ATOM 6357 C C . GLU B 1 259 ? 8.117 -19.234 7.09 1 78.94 259 GLU B C 1
ATOM 6359 O O . GLU B 1 259 ? 7.867 -18.219 6.445 1 78.94 259 GLU B O 1
ATOM 6364 N N . PHE B 1 260 ? 9.32 -19.5 7.48 1 81.5 260 PHE B N 1
ATOM 6365 C CA . PHE B 1 260 ? 10.336 -18.453 7.48 1 81.5 260 PHE B CA 1
ATOM 6366 C C . PHE B 1 260 ? 11.453 -18.781 6.496 1 81.5 260 PHE B C 1
ATOM 6368 O O . PHE B 1 260 ? 12.391 -18 6.336 1 81.5 260 PHE B O 1
ATOM 6375 N N . GLY B 1 261 ? 11.336 -20 5.859 1 82.19 261 GLY B N 1
ATOM 6376 C CA . GLY B 1 261 ? 12.266 -20.328 4.789 1 82.19 261 GLY B CA 1
ATOM 6377 C C . GLY B 1 261 ? 13.633 -20.75 5.293 1 82.19 261 GLY B C 1
ATOM 6378 O O . GLY B 1 261 ? 14.648 -20.422 4.68 1 82.19 261 GLY B O 1
ATOM 6379 N N . THR B 1 262 ? 13.648 -21.328 6.402 1 81.94 262 THR B N 1
ATOM 6380 C CA . THR B 1 262 ? 14.938 -21.656 7.004 1 81.94 262 THR B CA 1
ATOM 6381 C C . THR B 1 262 ? 15.211 -23.156 6.887 1 81.94 262 THR B C 1
ATOM 6383 O O . THR B 1 262 ? 16.312 -23.625 7.215 1 81.94 262 THR B O 1
ATOM 6386 N N . SER B 1 263 ? 14.117 -23.797 6.328 1 81.44 263 SER B N 1
ATOM 6387 C CA . SER B 1 263 ? 14.289 -25.234 6.195 1 81.44 263 SER B CA 1
ATOM 6388 C C . SER B 1 263 ? 14.844 -25.594 4.82 1 81.44 263 SER B C 1
ATOM 6390 O O . SER B 1 263 ? 14.719 -24.812 3.871 1 81.44 263 SER B O 1
ATOM 6392 N N . GLY B 1 264 ? 15.523 -26.625 4.762 1 87.62 264 GLY B N 1
ATOM 6393 C CA . GLY B 1 264 ? 16.016 -27.125 3.488 1 87.62 264 GLY B CA 1
ATOM 6394 C C . GLY B 1 264 ? 15.008 -28 2.764 1 87.62 264 GLY B C 1
ATOM 6395 O O . GLY B 1 264 ? 14.273 -28.766 3.393 1 87.62 264 GLY B O 1
ATOM 6396 N N . THR B 1 265 ? 14.906 -27.797 1.436 1 92.12 265 THR B N 1
ATOM 6397 C CA . THR B 1 265 ? 14.016 -28.578 0.6 1 92.12 265 THR B CA 1
ATOM 6398 C C . THR B 1 265 ? 14.789 -29.281 -0.51 1 92.12 265 THR B C 1
ATOM 6400 O O . THR B 1 265 ? 15.922 -28.906 -0.817 1 92.12 265 THR B O 1
ATOM 6403 N N . ILE B 1 266 ? 14.242 -30.328 -0.92 1 92.69 266 ILE B N 1
ATOM 6404 C CA . ILE B 1 266 ? 14.758 -31.078 -2.062 1 92.69 266 ILE B CA 1
ATOM 6405 C C . ILE B 1 266 ? 13.648 -31.266 -3.094 1 92.69 266 ILE B C 1
ATOM 6407 O O . ILE B 1 266 ? 12.578 -31.781 -2.771 1 92.69 266 ILE B O 1
ATOM 6411 N N . LEU B 1 267 ? 13.891 -30.844 -4.27 1 94 267 LEU B N 1
ATOM 6412 C CA . LEU B 1 267 ? 12.93 -31.047 -5.344 1 94 267 LEU B CA 1
ATOM 6413 C C . LEU B 1 267 ? 12.641 -32.531 -5.527 1 94 267 LEU B C 1
ATOM 6415 O O . LEU B 1 267 ? 13.555 -33.344 -5.512 1 94 267 LEU B O 1
ATOM 6419 N N . ASN B 1 268 ? 11.359 -32.875 -5.648 1 94.19 268 ASN B N 1
ATOM 6420 C CA . ASN B 1 268 ? 10.977 -34.25 -5.859 1 94.19 268 ASN B CA 1
ATOM 6421 C C . ASN B 1 268 ? 11.414 -34.75 -7.234 1 94.19 268 ASN B C 1
ATOM 6423 O O . ASN B 1 268 ? 11.141 -34.125 -8.25 1 94.19 268 ASN B O 1
ATOM 6427 N N . GLN B 1 269 ? 12 -35.875 -7.297 1 91.38 269 GLN B N 1
ATOM 6428 C CA . GLN B 1 269 ? 12.523 -36.438 -8.539 1 91.38 269 GLN B CA 1
ATOM 6429 C C . GLN B 1 269 ? 11.422 -37.094 -9.352 1 91.38 269 GLN B C 1
ATOM 6431 O O . GLN B 1 269 ? 11.609 -37.406 -10.539 1 91.38 269 GLN B O 1
ATOM 6436 N N . ASP B 1 270 ? 10.383 -37.375 -8.68 1 92.75 270 ASP B N 1
ATOM 6437 C CA . ASP B 1 270 ? 9.258 -38 -9.375 1 92.75 270 ASP B CA 1
ATOM 6438 C C . ASP B 1 270 ? 8.664 -37.031 -10.406 1 92.75 270 ASP B C 1
ATOM 6440 O O . ASP B 1 270 ? 8.148 -35.969 -10.047 1 92.75 270 ASP B O 1
ATOM 6444 N N . GLU B 1 271 ? 8.664 -37.438 -11.648 1 91.56 271 GLU B N 1
ATOM 6445 C CA . GLU B 1 271 ? 8.172 -36.625 -12.75 1 91.56 271 GLU B CA 1
ATOM 6446 C C . GLU B 1 271 ? 6.703 -36.281 -12.562 1 91.56 271 GLU B C 1
ATOM 6448 O O . GLU B 1 271 ? 6.23 -35.25 -13.078 1 91.56 271 GLU B O 1
ATOM 6453 N N . TRP B 1 272 ? 6.012 -37.094 -11.844 1 95.62 272 TRP B N 1
ATOM 6454 C CA . TRP B 1 272 ? 4.57 -36.906 -11.711 1 95.62 272 TRP B CA 1
ATOM 6455 C C . TRP B 1 272 ? 4.223 -36.281 -10.375 1 95.62 272 TRP B C 1
ATOM 6457 O O . TRP B 1 272 ? 3.049 -36.156 -10.016 1 95.62 272 TRP B O 1
ATOM 6467 N N . SER B 1 273 ? 5.309 -35.844 -9.695 1 93.5 273 SER B N 1
ATOM 6468 C CA . SER B 1 273 ? 5.012 -35.062 -8.508 1 93.5 273 SER B CA 1
ATOM 6469 C C . SER B 1 273 ? 4.121 -33.875 -8.852 1 93.5 273 SER B C 1
ATOM 6471 O O . SER B 1 273 ? 4.234 -33.312 -9.93 1 93.5 273 SER B O 1
ATOM 6473 N N . VAL B 1 274 ? 3.162 -33.469 -8 1 97.19 274 VAL B N 1
ATOM 6474 C CA . VAL B 1 274 ? 2.172 -32.406 -8.172 1 97.19 274 VAL B CA 1
ATOM 6475 C C . VAL B 1 274 ? 1.056 -32.875 -9.094 1 97.19 274 VAL B C 1
ATOM 6477 O O . VAL B 1 274 ? -0.099 -33 -8.68 1 97.19 274 VAL B O 1
ATOM 6480 N N . SER B 1 275 ? 1.429 -33.219 -10.43 1 98.25 275 SER B N 1
ATOM 6481 C CA . SER B 1 275 ? 0.408 -33.594 -11.406 1 98.25 275 SER B CA 1
ATOM 6482 C C . SER B 1 275 ? -0.305 -34.875 -11.008 1 98.25 275 SER B C 1
ATOM 6484 O O . SER B 1 275 ? -1.523 -35 -11.156 1 98.25 275 SER B O 1
ATOM 6486 N N . GLY B 1 276 ? 0.472 -35.812 -10.547 1 98.06 276 GLY B N 1
ATOM 6487 C CA . GLY B 1 276 ? -0.137 -37.062 -10.102 1 98.06 276 GLY B CA 1
ATOM 6488 C C . GLY B 1 276 ? -1.133 -36.875 -8.977 1 98.06 276 GLY B C 1
ATOM 6489 O O . GLY B 1 276 ? -2.191 -37.5 -8.961 1 98.06 276 GLY B O 1
ATOM 6490 N N . GLU B 1 277 ? -0.818 -36.031 -8.047 1 97.31 277 GLU B N 1
ATOM 6491 C CA . GLU B 1 277 ? -1.71 -35.719 -6.93 1 97.31 277 GLU B CA 1
ATOM 6492 C C . GLU B 1 277 ? -3.008 -35.094 -7.418 1 97.31 277 GLU B C 1
ATOM 6494 O O . GLU B 1 277 ? -4.09 -35.406 -6.914 1 97.31 277 GLU B O 1
ATOM 6499 N N . ILE B 1 278 ? -2.891 -34.25 -8.344 1 98.75 278 ILE B N 1
ATOM 6500 C CA . ILE B 1 278 ? -4.047 -33.531 -8.875 1 98.75 278 ILE B CA 1
ATOM 6501 C C . ILE B 1 278 ? -4.965 -34.5 -9.602 1 98.75 278 ILE B C 1
ATOM 6503 O O . ILE B 1 278 ? -6.18 -34.5 -9.391 1 98.75 278 ILE B O 1
ATOM 6507 N N . ILE B 1 279 ? -4.387 -35.375 -10.422 1 98.69 279 ILE B N 1
ATOM 6508 C CA . ILE B 1 279 ? -5.152 -36.406 -11.141 1 98.69 279 ILE B CA 1
ATOM 6509 C C . ILE B 1 279 ? -5.832 -37.344 -10.148 1 98.69 279 ILE B C 1
ATOM 6511 O O . ILE B 1 279 ? -6.996 -37.688 -10.328 1 98.69 279 ILE B O 1
ATOM 6515 N N . ASN B 1 280 ? -5.125 -37.656 -9.109 1 98.69 280 ASN B N 1
ATOM 6516 C CA . ASN B 1 280 ? -5.707 -38.5 -8.086 1 98.69 280 ASN B CA 1
ATOM 6517 C C . ASN B 1 280 ? -6.875 -37.812 -7.379 1 98.69 280 ASN B C 1
ATOM 6519 O O . ASN B 1 280 ? -7.891 -38.469 -7.09 1 98.69 280 ASN B O 1
ATOM 6523 N N . SER B 1 281 ? -6.75 -36.562 -7.031 1 98.81 281 SER B N 1
ATOM 6524 C CA . SER B 1 281 ? -7.844 -35.844 -6.41 1 98.81 281 SER B CA 1
ATOM 6525 C C . SER B 1 281 ? -9.094 -35.844 -7.289 1 98.81 281 SER B C 1
ATOM 6527 O O . SER B 1 281 ? -10.211 -36 -6.789 1 98.81 281 SER B O 1
ATOM 6529 N N . ARG B 1 282 ? -8.914 -35.656 -8.586 1 98.81 282 ARG B N 1
ATOM 6530 C CA . ARG B 1 282 ? -10.039 -35.719 -9.508 1 98.81 282 ARG B CA 1
ATOM 6531 C C . ARG B 1 282 ? -10.711 -37.094 -9.445 1 98.81 282 ARG B C 1
ATOM 6533 O O . ARG B 1 282 ? -11.938 -37.188 -9.438 1 98.81 282 ARG B O 1
ATOM 6540 N N . LYS B 1 283 ? -9.914 -38.125 -9.406 1 98.69 283 LYS B N 1
ATOM 6541 C CA . LYS B 1 283 ? -10.445 -39.469 -9.289 1 98.69 283 LYS B CA 1
ATOM 6542 C C . LYS B 1 283 ? -11.25 -39.625 -8.008 1 98.69 283 LYS B C 1
ATOM 6544 O O . LYS B 1 283 ? -12.344 -40.219 -8.023 1 98.69 283 LYS B O 1
ATOM 6549 N N . LEU B 1 284 ? -10.719 -39.156 -6.906 1 98.69 284 LEU B N 1
ATOM 6550 C CA . LEU B 1 284 ? -11.406 -39.25 -5.625 1 98.69 284 LEU B CA 1
ATOM 6551 C C . LEU B 1 284 ? -12.766 -38.562 -5.684 1 98.69 284 LEU B C 1
ATOM 6553 O O . LEU B 1 284 ? -13.758 -39.094 -5.164 1 98.69 284 LEU B O 1
ATOM 6557 N N . ILE B 1 285 ? -12.82 -37.406 -6.297 1 98.81 285 ILE B N 1
ATOM 6558 C CA . ILE B 1 285 ? -14.07 -36.656 -6.43 1 98.81 285 ILE B CA 1
ATOM 6559 C C . ILE B 1 285 ? -15.055 -37.438 -7.289 1 98.81 285 ILE B C 1
ATOM 6561 O O . ILE B 1 285 ? -16.219 -37.594 -6.922 1 98.81 285 ILE B O 1
ATOM 6565 N N . ALA B 1 286 ? -14.562 -38.031 -8.398 1 98.5 286 ALA B N 1
ATOM 6566 C CA . ALA B 1 286 ? -15.398 -38.781 -9.328 1 98.5 286 ALA B CA 1
ATOM 6567 C C . ALA B 1 286 ? -16.016 -40 -8.648 1 98.5 286 ALA B C 1
ATOM 6569 O O . ALA B 1 286 ? -17.125 -40.406 -8.992 1 98.5 286 ALA B O 1
ATOM 6570 N N . GLU B 1 287 ? -15.391 -40.5 -7.688 1 98.31 287 GLU B N 1
ATOM 6571 C CA . GLU B 1 287 ? -15.828 -41.688 -7 1 98.31 287 GLU B CA 1
ATOM 6572 C C . GLU B 1 287 ? -16.641 -41.375 -5.754 1 98.31 287 GLU B C 1
ATOM 6574 O O . GLU B 1 287 ? -17.141 -42.25 -5.078 1 98.31 287 GLU B O 1
ATOM 6579 N N . SER B 1 288 ? -16.719 -40.156 -5.48 1 98.31 288 SER B N 1
ATOM 6580 C CA . SER B 1 288 ? -17.406 -39.75 -4.27 1 98.31 288 SER B CA 1
ATOM 6581 C C . SER B 1 288 ? -18.906 -39.594 -4.508 1 98.31 288 SER B C 1
ATOM 6583 O O . SER B 1 288 ? -19.391 -39.938 -5.586 1 98.31 288 SER B O 1
ATOM 6585 N N . ALA B 1 289 ? -19.609 -39.125 -3.471 1 98 289 ALA B N 1
ATOM 6586 C CA . ALA B 1 289 ? -21.047 -38.875 -3.537 1 98 289 ALA B CA 1
ATOM 6587 C C . ALA B 1 289 ? -21.359 -37.625 -4.348 1 98 289 ALA B C 1
ATOM 6589 O O . ALA B 1 289 ? -22.516 -37.406 -4.742 1 98 289 ALA B O 1
ATOM 6590 N N . LYS B 1 290 ? -20.391 -36.812 -4.684 1 98 290 LYS B N 1
ATOM 6591 C CA . LYS B 1 290 ? -20.516 -35.594 -5.492 1 98 290 LYS B CA 1
ATOM 6592 C C . LYS B 1 290 ? -19.5 -35.594 -6.633 1 98 290 LYS B C 1
ATOM 6594 O O . LYS B 1 290 ? -18.625 -34.719 -6.676 1 98 290 LYS B O 1
ATOM 6599 N N . PRO B 1 291 ? -19.703 -36.406 -7.578 1 98.06 291 PRO B N 1
ATOM 6600 C CA . PRO B 1 291 ? -18.688 -36.688 -8.578 1 98.06 291 PRO B CA 1
ATOM 6601 C C . PRO B 1 291 ? -18.438 -35.5 -9.531 1 98.06 291 PRO B C 1
ATOM 6603 O O . PRO B 1 291 ? -17.453 -35.5 -10.281 1 98.06 291 PRO B O 1
ATOM 6606 N N . ASN B 1 292 ? -19.297 -34.469 -9.492 1 97.62 292 ASN B N 1
ATOM 6607 C CA . ASN B 1 292 ? -19.172 -33.375 -10.469 1 97.62 292 ASN B CA 1
ATOM 6608 C C . ASN B 1 292 ? -18.641 -32.125 -9.828 1 97.62 292 ASN B C 1
ATOM 6610 O O . ASN B 1 292 ? -18.641 -31.047 -10.445 1 97.62 292 ASN B O 1
ATOM 6614 N N . LEU B 1 293 ? -18.125 -32.188 -8.594 1 98.69 293 LEU B N 1
ATOM 6615 C CA . LEU B 1 293 ? -17.578 -31.031 -7.926 1 98.69 293 LEU B CA 1
ATOM 6616 C C . LEU B 1 293 ? -16.375 -30.484 -8.695 1 98.69 293 LEU B C 1
ATOM 6618 O O . LEU B 1 293 ? -15.555 -31.25 -9.195 1 98.69 293 LEU B O 1
ATOM 6622 N N . GLU B 1 294 ? -16.328 -29.141 -8.766 1 98.75 294 GLU B N 1
ATOM 6623 C CA . GLU B 1 294 ? -15.125 -28.5 -9.281 1 98.75 294 GLU B CA 1
ATOM 6624 C C . GLU B 1 294 ? -13.93 -28.766 -8.375 1 98.75 294 GLU B C 1
ATOM 6626 O O . GLU B 1 294 ? -14.086 -28.953 -7.168 1 98.75 294 GLU B O 1
ATOM 6631 N N . LEU B 1 295 ? -12.773 -28.828 -8.977 1 98.94 295 LEU B N 1
ATOM 6632 C CA . LEU B 1 295 ? -11.516 -29 -8.258 1 98.94 295 LEU B CA 1
ATOM 6633 C C . LEU B 1 295 ? -10.578 -27.828 -8.516 1 98.94 295 LEU B C 1
ATOM 6635 O O . LEU B 1 295 ? -10.188 -27.562 -9.656 1 98.94 295 LEU B O 1
ATOM 6639 N N . HIS B 1 296 ? -10.227 -27.109 -7.43 1 98.94 296 HIS B N 1
ATOM 6640 C CA . HIS B 1 296 ? -9.32 -25.984 -7.508 1 98.94 296 HIS B CA 1
ATOM 6641 C C . HIS B 1 296 ? -8.062 -26.219 -6.676 1 98.94 296 HIS B C 1
ATOM 6643 O O . HIS B 1 296 ? -8.148 -26.453 -5.469 1 98.94 296 HIS B O 1
ATOM 6649 N N . TYR B 1 297 ? -6.957 -26.25 -7.281 1 98.88 297 TYR B N 1
ATOM 6650 C CA . TYR B 1 297 ? -5.719 -26.125 -6.523 1 98.88 297 TYR B CA 1
ATOM 6651 C C . TYR B 1 297 ? -5.352 -24.672 -6.301 1 98.88 297 TYR B C 1
ATOM 6653 O O . TYR B 1 297 ? -4.695 -24.047 -7.145 1 98.88 297 TYR B O 1
ATOM 6661 N N . THR B 1 298 ? -5.734 -24.203 -5.129 1 98.81 298 THR B N 1
ATOM 6662 C CA . THR B 1 298 ? -5.641 -22.781 -4.844 1 98.81 298 THR B CA 1
ATOM 6663 C C . THR B 1 298 ? -4.219 -22.391 -4.445 1 98.81 298 THR B C 1
ATOM 6665 O O . THR B 1 298 ? -3.91 -21.219 -4.273 1 98.81 298 THR B O 1
ATOM 6668 N N . GLU B 1 299 ? -3.314 -23.422 -4.32 1 98.62 299 GLU B N 1
ATOM 6669 C CA . GLU B 1 299 ? -1.876 -23.203 -4.199 1 98.62 299 GLU B CA 1
ATOM 6670 C C . GLU B 1 299 ? -1.095 -24.359 -4.844 1 98.62 299 GLU B C 1
ATOM 6672 O O . GLU B 1 299 ? -1.365 -25.531 -4.574 1 98.62 299 GLU B O 1
ATOM 6677 N N . TRP B 1 300 ? -0.162 -23.969 -5.605 1 98.44 300 TRP B N 1
ATOM 6678 C CA . TRP B 1 300 ? 0.793 -24.969 -6.082 1 98.44 300 TRP B CA 1
ATOM 6679 C C . TRP B 1 300 ? 2.061 -24.297 -6.609 1 98.44 300 TRP B C 1
ATOM 6681 O O . TRP B 1 300 ? 2.037 -23.125 -6.988 1 98.44 300 TRP B O 1
ATOM 6691 N N . SER B 1 301 ? 3.168 -24.844 -6.555 1 97.69 301 SER B N 1
ATOM 6692 C CA . SER B 1 301 ? 4.434 -24.531 -7.211 1 97.69 301 SER B CA 1
ATOM 6693 C C . SER B 1 301 ? 5.445 -25.656 -7.023 1 97.69 301 SER B C 1
ATOM 6695 O O . SER B 1 301 ? 5.082 -26.766 -6.621 1 97.69 301 SER B O 1
ATOM 6697 N N . SER B 1 302 ? 6.672 -25.391 -7.312 1 96.44 302 SER B N 1
ATOM 6698 C CA . SER B 1 302 ? 7.723 -26.391 -7.176 1 96.44 302 SER B CA 1
ATOM 6699 C C . SER B 1 302 ? 8.086 -26.625 -5.711 1 96.44 302 SER B C 1
ATOM 6701 O O . SER B 1 302 ? 8.594 -27.688 -5.352 1 96.44 302 SER B O 1
ATOM 6703 N N . SER B 1 303 ? 7.852 -25.625 -4.898 1 96 303 SER B N 1
ATOM 6704 C CA . SER B 1 303 ? 8.195 -25.719 -3.484 1 96 303 SER B CA 1
ATOM 6705 C C . SER B 1 303 ? 7.277 -24.844 -2.633 1 96 303 SER B C 1
ATOM 6707 O O . SER B 1 303 ? 6.82 -23.797 -3.08 1 96 303 SER B O 1
ATOM 6709 N N . TYR B 1 304 ? 7.125 -25.297 -1.339 1 95.38 304 TYR B N 1
ATOM 6710 C CA . TYR B 1 304 ? 6.215 -24.578 -0.457 1 95.38 304 TYR B CA 1
ATOM 6711 C C . TYR B 1 304 ? 6.957 -23.5 0.333 1 95.38 304 TYR B C 1
ATOM 6713 O O . TYR B 1 304 ? 6.332 -22.688 1.006 1 95.38 304 TYR B O 1
ATOM 6721 N N . THR B 1 305 ? 8.289 -23.5 0.304 1 94.75 305 THR B N 1
ATOM 6722 C CA . THR B 1 305 ? 9.047 -22.547 1.121 1 94.75 305 THR B CA 1
ATOM 6723 C C . THR B 1 305 ? 9.164 -21.203 0.418 1 94.75 305 THR B C 1
ATOM 6725 O O . THR B 1 305 ? 9.367 -21.141 -0.797 1 94.75 305 THR B O 1
ATOM 6728 N N . PRO B 1 306 ? 9.055 -20.125 1.164 1 94.94 306 PRO B N 1
ATOM 6729 C CA . PRO B 1 306 ? 9.148 -18.797 0.57 1 94.94 306 PRO B CA 1
ATOM 6730 C C . PRO B 1 306 ? 10.586 -18.391 0.242 1 94.94 306 PRO B C 1
ATOM 6732 O O . PRO B 1 306 ? 10.859 -17.219 -0.002 1 94.94 306 PRO B O 1
ATOM 6735 N N . ALA B 1 307 ? 11.531 -19.359 0.265 1 96 307 ALA B N 1
ATOM 6736 C CA . ALA B 1 307 ? 12.945 -19.062 0.048 1 96 307 ALA B CA 1
ATOM 6737 C C . ALA B 1 307 ? 13.633 -20.219 -0.697 1 96 307 ALA B C 1
ATOM 6739 O O . ALA B 1 307 ? 14.734 -20.625 -0.33 1 96 307 ALA B O 1
ATOM 6740 N N . ASP B 1 308 ? 13.008 -20.719 -1.66 1 96.81 308 ASP B N 1
ATOM 6741 C CA . ASP B 1 308 ? 13.625 -21.781 -2.465 1 96.81 308 ASP B CA 1
ATOM 6742 C C . ASP B 1 308 ? 14.172 -21.219 -3.775 1 96.81 308 ASP B C 1
ATOM 6744 O O . ASP B 1 308 ? 13.406 -20.797 -4.648 1 96.81 308 ASP B O 1
ATOM 6748 N N . PRO B 1 309 ? 15.453 -21.312 -3.973 1 96.81 309 PRO B N 1
ATOM 6749 C CA . PRO B 1 309 ? 16.047 -20.688 -5.156 1 96.81 309 PRO B CA 1
ATOM 6750 C C . PRO B 1 309 ? 15.531 -21.297 -6.461 1 96.81 309 PRO B C 1
ATOM 6752 O O . PRO B 1 309 ? 15.727 -20.719 -7.535 1 96.81 309 PRO B O 1
ATOM 6755 N N . ILE B 1 310 ? 14.883 -22.438 -6.426 1 96.62 310 ILE B N 1
ATOM 6756 C CA . ILE B 1 310 ? 14.32 -23.016 -7.641 1 96.62 310 ILE B CA 1
ATOM 6757 C C . ILE B 1 310 ? 13.289 -22.078 -8.234 1 96.62 310 ILE B C 1
ATOM 6759 O O . ILE B 1 310 ? 13.086 -22.047 -9.453 1 96.62 310 ILE B O 1
ATOM 6763 N N . HIS B 1 311 ? 12.641 -21.25 -7.387 1 98.25 311 HIS B N 1
ATOM 6764 C CA . HIS B 1 311 ? 11.641 -20.297 -7.863 1 98.25 311 HIS B CA 1
ATOM 6765 C C . HIS B 1 311 ? 12.266 -19.234 -8.758 1 98.25 311 HIS B C 1
ATOM 6767 O O . HIS B 1 311 ? 11.594 -18.656 -9.617 1 98.25 311 HIS B O 1
ATOM 6773 N N . ASP B 1 312 ? 13.539 -18.984 -8.578 1 98.56 312 ASP B N 1
ATOM 6774 C CA . ASP B 1 312 ? 14.242 -17.953 -9.344 1 98.56 312 ASP B CA 1
ATOM 6775 C C . ASP B 1 312 ? 14.906 -18.547 -10.586 1 98.56 312 ASP B C 1
ATOM 6777 O O . ASP B 1 312 ? 15.344 -17.812 -11.469 1 98.56 312 ASP B O 1
ATOM 6781 N N . SER B 1 313 ? 14.953 -19.844 -10.703 1 97.94 313 SER B N 1
ATOM 6782 C CA . SER B 1 313 ? 15.734 -20.547 -11.719 1 97.94 313 SER B CA 1
ATOM 6783 C C . SER B 1 313 ? 14.969 -20.656 -13.031 1 97.94 313 SER B C 1
ATOM 6785 O O . SER B 1 313 ? 13.75 -20.797 -13.031 1 97.94 313 SER B O 1
ATOM 6787 N N . TYR B 1 314 ? 15.758 -20.703 -14.125 1 98.44 314 TYR B N 1
ATOM 6788 C CA . TYR B 1 314 ? 15.133 -20.875 -15.43 1 98.44 314 TYR B CA 1
ATOM 6789 C C . TYR B 1 314 ? 14.453 -22.234 -15.547 1 98.44 314 TYR B C 1
ATOM 6791 O O . TYR B 1 314 ? 13.555 -22.406 -16.375 1 98.44 314 TYR B O 1
ATOM 6799 N N . HIS B 1 315 ? 14.766 -23.172 -14.672 1 98 315 HIS B N 1
ATOM 6800 C CA . HIS B 1 315 ? 14.156 -24.5 -14.648 1 98 315 HIS B CA 1
ATOM 6801 C C . HIS B 1 315 ? 12.656 -24.422 -14.398 1 98 315 HIS B C 1
ATOM 6803 O O . HIS B 1 315 ? 11.906 -25.312 -14.789 1 98 315 HIS B O 1
ATOM 6809 N N . SER B 1 316 ? 12.242 -23.375 -13.75 1 98.06 316 SER B N 1
ATOM 6810 C CA . SER B 1 316 ? 10.859 -23.266 -13.297 1 98.06 316 SER B CA 1
ATOM 6811 C C . SER B 1 316 ? 9.898 -23.141 -14.477 1 98.06 316 SER B C 1
ATOM 6813 O O . SER B 1 316 ? 8.758 -23.594 -14.398 1 98.06 316 SER B O 1
ATOM 6815 N N . ALA B 1 317 ? 10.359 -22.531 -15.555 1 98.69 317 ALA B N 1
ATOM 6816 C CA . ALA B 1 317 ? 9.477 -22.328 -16.688 1 98.69 317 ALA B CA 1
ATOM 6817 C C . ALA B 1 317 ? 9.016 -23.656 -17.281 1 98.69 317 ALA B C 1
ATOM 6819 O O . ALA B 1 317 ? 7.812 -23.906 -17.391 1 98.69 317 ALA B O 1
ATOM 6820 N N . ALA B 1 318 ? 9.961 -24.531 -17.625 1 98.5 318 ALA B N 1
ATOM 6821 C CA . ALA B 1 318 ? 9.617 -25.828 -18.172 1 98.5 318 ALA B CA 1
ATOM 6822 C C . ALA B 1 318 ? 8.867 -26.688 -17.156 1 98.5 318 ALA B C 1
ATOM 6824 O O . ALA B 1 318 ? 7.953 -27.422 -17.516 1 98.5 318 ALA B O 1
ATOM 6825 N N . TYR B 1 319 ? 9.258 -26.578 -15.906 1 98.25 319 TYR B N 1
ATOM 6826 C CA . TYR B 1 319 ? 8.594 -27.312 -14.836 1 98.25 319 TYR B CA 1
ATOM 6827 C C . TYR B 1 319 ? 7.102 -27.016 -14.805 1 98.25 319 TYR B C 1
ATOM 6829 O O . TYR B 1 319 ? 6.273 -27.922 -14.781 1 98.25 319 TYR B O 1
ATOM 6837 N N . ILE B 1 320 ? 6.738 -25.766 -14.828 1 98.75 320 ILE B N 1
ATOM 6838 C CA . ILE B 1 320 ? 5.355 -25.312 -14.75 1 98.75 320 ILE B CA 1
ATOM 6839 C C . ILE B 1 320 ? 4.578 -25.828 -15.961 1 98.75 320 ILE B C 1
ATOM 6841 O O . ILE B 1 320 ? 3.496 -26.406 -15.812 1 98.75 320 ILE B O 1
ATOM 6845 N N . LEU B 1 321 ? 5.168 -25.672 -17.156 1 98.81 321 LEU B N 1
ATOM 6846 C CA . LEU B 1 321 ? 4.492 -26.125 -18.359 1 98.81 321 LEU B CA 1
ATOM 6847 C C . LEU B 1 321 ? 4.254 -27.625 -18.328 1 98.81 321 LEU B C 1
ATOM 6849 O O . LEU B 1 321 ? 3.176 -28.094 -18.703 1 98.81 321 LEU B O 1
ATOM 6853 N N . GLN B 1 322 ? 5.238 -28.344 -17.891 1 98.44 322 GLN B N 1
ATOM 6854 C CA . GLN B 1 322 ? 5.125 -29.797 -17.844 1 98.44 322 GLN B CA 1
ATOM 6855 C C . GLN B 1 322 ? 3.996 -30.234 -16.922 1 98.44 322 GLN B C 1
ATOM 6857 O O . GLN B 1 322 ? 3.193 -31.094 -17.281 1 98.44 322 GLN B O 1
ATOM 6862 N N . LYS B 1 323 ? 3.945 -29.656 -15.734 1 98.56 323 LYS B N 1
ATOM 6863 C CA . LYS B 1 323 ? 2.91 -30.031 -14.773 1 98.56 323 LYS B CA 1
ATOM 6864 C C . LYS B 1 323 ? 1.521 -29.688 -15.297 1 98.56 323 LYS B C 1
ATOM 6866 O O . LYS B 1 323 ? 0.593 -30.484 -15.188 1 98.56 323 LYS B O 1
ATOM 6871 N N . LEU B 1 324 ? 1.388 -28.531 -15.875 1 98.69 324 LEU B N 1
ATOM 6872 C CA . LEU B 1 324 ? 0.099 -28.109 -16.422 1 98.69 324 LEU B CA 1
ATOM 6873 C C . LEU B 1 324 ? -0.343 -29.062 -17.531 1 98.69 324 LEU B C 1
ATOM 6875 O O . LEU B 1 324 ? -1.518 -29.422 -17.625 1 98.69 324 LEU B O 1
ATOM 6879 N N . LYS B 1 325 ? 0.582 -29.438 -18.422 1 98.31 325 LYS B N 1
ATOM 6880 C CA . LYS B 1 325 ? 0.29 -30.375 -19.516 1 98.31 325 LYS B CA 1
ATOM 6881 C C . LYS B 1 325 ? -0.147 -31.734 -18.984 1 98.31 325 LYS B C 1
ATOM 6883 O O . LYS B 1 325 ? -1.137 -32.281 -19.438 1 98.31 325 LYS B O 1
ATOM 6888 N N . GLN B 1 326 ? 0.509 -32.219 -18 1 98.12 326 GLN B N 1
ATOM 6889 C CA . GLN B 1 326 ? 0.245 -33.531 -17.422 1 98.12 326 GLN B CA 1
ATOM 6890 C C . GLN B 1 326 ? -1.129 -33.562 -16.75 1 98.12 326 GLN B C 1
ATOM 6892 O O . GLN B 1 326 ? -1.823 -34.562 -16.812 1 98.12 326 GLN B O 1
ATOM 6897 N N . VAL B 1 327 ? -1.554 -32.5 -16.109 1 98.25 327 VAL B N 1
ATOM 6898 C CA . VAL B 1 327 ? -2.799 -32.438 -15.352 1 98.25 327 VAL B CA 1
ATOM 6899 C C . VAL B 1 327 ? -3.988 -32.5 -16.312 1 98.25 327 VAL B C 1
ATOM 6901 O O . VAL B 1 327 ? -5.035 -33.062 -15.961 1 98.25 327 VAL B O 1
ATOM 6904 N N . GLY B 1 328 ? -3.812 -31.984 -17.516 1 96.12 328 GLY B N 1
ATOM 6905 C CA . GLY B 1 328 ? -4.891 -31.984 -18.5 1 96.12 328 GLY B CA 1
ATOM 6906 C C . GLY B 1 328 ? -6.145 -31.297 -18 1 96.12 328 GLY B C 1
ATOM 6907 O O . GLY B 1 328 ? -6.094 -30.156 -17.547 1 96.12 328 GLY B O 1
ATOM 6908 N N . ASN B 1 329 ? -7.207 -32.031 -17.953 1 96.81 329 ASN B N 1
ATOM 6909 C CA . ASN B 1 329 ? -8.492 -31.438 -17.609 1 96.81 329 ASN B CA 1
ATOM 6910 C C . ASN B 1 329 ? -8.906 -31.797 -16.188 1 96.81 329 ASN B C 1
ATOM 6912 O O . ASN B 1 329 ? -10.07 -31.625 -15.812 1 96.81 329 ASN B O 1
ATOM 6916 N N . ALA B 1 330 ? -7.984 -32.25 -15.398 1 98.44 330 ALA B N 1
ATOM 6917 C CA . ALA B 1 330 ? -8.312 -32.781 -14.086 1 98.44 330 ALA B CA 1
ATOM 6918 C C . ALA B 1 330 ? -8.719 -31.688 -13.117 1 98.44 330 ALA B C 1
ATOM 6920 O O . ALA B 1 330 ? -9.516 -31.906 -12.203 1 98.44 330 ALA B O 1
ATOM 6921 N N . ALA B 1 331 ? -8.211 -30.516 -13.234 1 98.75 331 ALA B N 1
ATOM 6922 C CA . ALA B 1 331 ? -8.5 -29.406 -12.328 1 98.75 331 ALA B CA 1
ATOM 6923 C C . ALA B 1 331 ? -9.234 -28.281 -13.055 1 98.75 331 ALA B C 1
ATOM 6925 O O . ALA B 1 331 ? -9.039 -28.078 -14.258 1 98.75 331 ALA B O 1
ATOM 6926 N N . ASN B 1 332 ? -10.055 -27.594 -12.32 1 98.69 332 ASN B N 1
ATOM 6927 C CA . ASN B 1 332 ? -10.719 -26.422 -12.859 1 98.69 332 ASN B CA 1
ATOM 6928 C C . ASN B 1 332 ? -9.828 -25.188 -12.789 1 98.69 332 ASN B C 1
ATOM 6930 O O . ASN B 1 332 ? -9.977 -24.266 -13.586 1 98.69 332 ASN B O 1
ATOM 6934 N N . SER B 1 333 ? -8.93 -25.156 -11.828 1 98.62 333 SER B N 1
ATOM 6935 C CA . SER B 1 333 ? -7.926 -24.094 -11.766 1 98.62 333 SER B CA 1
ATOM 6936 C C . SER B 1 333 ? -6.676 -24.562 -11.023 1 98.62 333 SER B C 1
ATOM 6938 O O . SER B 1 333 ? -6.754 -25.422 -10.141 1 98.62 333 SER B O 1
ATOM 6940 N N . MET B 1 334 ? -5.594 -24.078 -11.398 1 98.75 334 MET B N 1
ATOM 6941 C CA . MET B 1 334 ? -4.309 -24.203 -10.711 1 98.75 334 MET B CA 1
ATOM 6942 C C . MET B 1 334 ? -3.715 -22.828 -10.422 1 98.75 334 MET B C 1
ATOM 6944 O O . MET B 1 334 ? -3.236 -22.141 -11.336 1 98.75 334 MET B O 1
ATOM 6948 N N . SER B 1 335 ? -3.773 -22.469 -9.141 1 98.81 335 SER B N 1
ATOM 6949 C CA . SER B 1 335 ? -3.33 -21.141 -8.719 1 98.81 335 SER B CA 1
ATOM 6950 C C . SER B 1 335 ? -1.854 -21.156 -8.328 1 98.81 335 SER B C 1
ATOM 6952 O O . SER B 1 335 ? -1.507 -21.531 -7.207 1 98.81 335 SER B O 1
ATOM 6954 N N . TYR B 1 336 ? -1.028 -20.703 -9.312 1 98.88 336 TYR B N 1
ATOM 6955 C CA . TYR B 1 336 ? 0.39 -20.625 -8.984 1 98.88 336 TYR B CA 1
ATOM 6956 C C . TYR B 1 336 ? 0.62 -19.719 -7.773 1 98.88 336 TYR B C 1
ATOM 6958 O O . TYR B 1 336 ? 0.02 -18.656 -7.668 1 98.88 336 TYR B O 1
ATOM 6966 N N . TRP B 1 337 ? 1.341 -20.25 -6.77 1 98.38 337 TRP B N 1
ATOM 6967 C CA . TRP B 1 337 ? 1.721 -19.516 -5.578 1 98.38 337 TRP B CA 1
ATOM 6968 C C . TRP B 1 337 ? 3.137 -18.953 -5.707 1 98.38 337 TRP B C 1
ATOM 6970 O O . TRP B 1 337 ? 4.105 -19.719 -5.727 1 98.38 337 TRP B O 1
ATOM 6980 N N . VAL B 1 338 ? 3.184 -17.594 -6.102 1 98.5 338 VAL B N 1
ATOM 6981 C CA . VAL B 1 338 ? 2.229 -16.5 -6.227 1 98.5 338 VAL B CA 1
ATOM 6982 C C . VAL B 1 338 ? 2.693 -15.531 -7.312 1 98.5 338 VAL B C 1
ATOM 6984 O O . VAL B 1 338 ? 3.713 -15.758 -7.969 1 98.5 338 VAL B O 1
ATOM 6987 N N . PHE B 1 339 ? 1.977 -14.359 -7.578 1 98.81 339 PHE B N 1
ATOM 6988 C CA . PHE B 1 339 ? 2.305 -13.555 -8.75 1 98.81 339 PHE B CA 1
ATOM 6989 C C . PHE B 1 339 ? 3.465 -12.617 -8.461 1 98.81 339 PHE B C 1
ATOM 6991 O O . PHE B 1 339 ? 4.113 -12.117 -9.375 1 98.81 339 PHE B O 1
ATOM 6998 N N . THR B 1 340 ? 3.805 -12.383 -7.137 1 98.88 340 THR B N 1
ATOM 6999 C CA . THR B 1 340 ? 4.824 -11.383 -6.836 1 98.88 340 THR B CA 1
ATOM 7000 C C . THR B 1 340 ? 5.551 -11.727 -5.539 1 98.88 340 THR B C 1
ATOM 7002 O O . THR B 1 340 ? 4.977 -12.352 -4.648 1 98.88 340 THR B O 1
ATOM 7005 N N . ASP B 1 341 ? 6.812 -11.234 -5.453 1 98.69 341 ASP B N 1
ATOM 7006 C CA . ASP B 1 341 ? 7.605 -11.406 -4.238 1 98.69 341 ASP B CA 1
ATOM 7007 C C . ASP B 1 341 ? 7.309 -10.297 -3.23 1 98.69 341 ASP B C 1
ATOM 7009 O O . ASP B 1 341 ? 7.957 -10.211 -2.184 1 98.69 341 ASP B O 1
ATOM 7013 N N . ILE B 1 342 ? 6.465 -9.297 -3.562 1 98.62 342 ILE B N 1
ATOM 7014 C CA . ILE B 1 342 ? 5.836 -8.547 -2.48 1 98.62 342 ILE B CA 1
ATOM 7015 C C . ILE B 1 342 ? 5 -9.492 -1.617 1 98.62 342 ILE B C 1
ATOM 7017 O O . ILE B 1 342 ? 3.811 -9.688 -1.878 1 98.62 342 ILE B O 1
ATOM 7021 N N . PHE B 1 343 ? 5.648 -10.094 -0.675 1 97.94 343 PHE B N 1
ATOM 7022 C CA . PHE B 1 343 ? 5.191 -11.266 0.063 1 97.94 343 PHE B CA 1
ATOM 7023 C C . PHE B 1 343 ? 5.805 -11.297 1.459 1 97.94 343 PHE B C 1
ATOM 7025 O O . PHE B 1 343 ? 7.012 -11.5 1.609 1 97.94 343 PHE B O 1
ATOM 7032 N N . GLU B 1 344 ? 4.941 -11.188 2.535 1 97.62 344 GLU B N 1
ATOM 7033 C CA . GLU B 1 344 ? 5.512 -10.867 3.84 1 97.62 344 GLU B CA 1
ATOM 7034 C C . GLU B 1 344 ? 5.219 -11.969 4.852 1 97.62 344 GLU B C 1
ATOM 7036 O O . GLU B 1 344 ? 5.117 -11.711 6.055 1 97.62 344 GLU B O 1
ATOM 7041 N N . GLU B 1 345 ? 5.023 -13.211 4.445 1 96.56 345 GLU B N 1
ATOM 7042 C CA . GLU B 1 345 ? 4.836 -14.273 5.43 1 96.56 345 GLU B CA 1
ATOM 7043 C C . GLU B 1 345 ? 6 -14.32 6.414 1 96.56 345 GLU B C 1
ATOM 7045 O O . GLU B 1 345 ? 5.793 -14.414 7.625 1 96.56 345 GLU B O 1
ATOM 7050 N N . ALA B 1 346 ? 7.199 -14.211 5.891 1 95.06 346 ALA B N 1
ATOM 7051 C CA . ALA B 1 346 ? 8.398 -14.203 6.73 1 95.06 346 ALA B CA 1
ATOM 7052 C C . ALA B 1 346 ? 8.867 -12.781 7.004 1 95.06 346 ALA B C 1
ATOM 7054 O O . ALA B 1 346 ? 9.992 -12.57 7.469 1 95.06 346 ALA B O 1
ATOM 7055 N N . GLY B 1 347 ? 8.039 -11.82 6.68 1 95.62 347 GLY B N 1
ATOM 7056 C CA . GLY B 1 347 ? 8.438 -10.422 6.746 1 95.62 347 GLY B CA 1
ATOM 7057 C C . GLY B 1 347 ? 9.07 -9.922 5.465 1 95.62 347 GLY B C 1
ATOM 7058 O O . GLY B 1 347 ? 9.305 -10.695 4.535 1 95.62 347 GLY B O 1
ATOM 7059 N N . PRO B 1 348 ? 9.32 -8.609 5.395 1 96.06 348 PRO B N 1
ATOM 7060 C CA . PRO B 1 348 ? 10.008 -8.078 4.215 1 96.06 348 PRO B CA 1
ATOM 7061 C C . PRO B 1 348 ? 11.383 -8.703 3.998 1 96.06 348 PRO B C 1
ATOM 7063 O O . PRO B 1 348 ? 12.102 -8.961 4.965 1 96.06 348 PRO B O 1
ATOM 7066 N N . ARG B 1 349 ? 11.711 -8.906 2.76 1 95.56 349 ARG B N 1
ATOM 7067 C CA . ARG B 1 349 ? 12.945 -9.625 2.436 1 95.56 349 ARG B CA 1
ATOM 7068 C C . ARG B 1 349 ? 14.094 -8.656 2.189 1 95.56 349 ARG B C 1
ATOM 7070 O O . ARG B 1 349 ? 13.875 -7.512 1.778 1 95.56 349 ARG B O 1
ATOM 7077 N N . PHE B 1 350 ? 15.352 -9.109 2.305 1 96.44 350 PHE B N 1
ATOM 7078 C CA . PHE B 1 350 ? 16.516 -8.227 2.35 1 96.44 350 PHE B CA 1
ATOM 7079 C C . PHE B 1 350 ? 17.312 -8.312 1.051 1 96.44 350 PHE B C 1
ATOM 7081 O O . PHE B 1 350 ? 18.297 -7.594 0.875 1 96.44 350 PHE B O 1
ATOM 7088 N N . THR B 1 351 ? 16.891 -9.172 0.104 1 96.88 351 THR B N 1
ATOM 7089 C CA . THR B 1 351 ? 17.594 -9.266 -1.175 1 96.88 351 THR B CA 1
ATOM 7090 C C . THR B 1 351 ? 16.594 -9.367 -2.326 1 96.88 351 THR B C 1
ATOM 7092 O O . THR B 1 351 ? 15.461 -9.828 -2.139 1 96.88 351 THR B O 1
ATOM 7095 N N . PRO B 1 352 ? 17.031 -8.969 -3.561 1 97.5 352 PRO B N 1
ATOM 7096 C CA . PRO B 1 352 ? 16.109 -8.938 -4.699 1 97.5 352 PRO B CA 1
ATOM 7097 C C . PRO B 1 352 ? 15.656 -10.328 -5.129 1 97.5 352 PRO B C 1
ATOM 7099 O O . PRO B 1 352 ? 14.5 -10.508 -5.52 1 97.5 352 PRO B O 1
ATOM 7102 N N . PHE B 1 353 ? 16.609 -11.281 -5.16 1 98.19 353 PHE B N 1
ATOM 7103 C CA . PHE B 1 353 ? 16.312 -12.68 -5.449 1 98.19 353 PHE B CA 1
ATOM 7104 C C . PHE B 1 353 ? 16.656 -13.57 -4.254 1 98.19 353 PHE B C 1
ATOM 7106 O O . PHE B 1 353 ? 17.828 -13.789 -3.953 1 98.19 353 PHE B O 1
ATOM 7113 N N . HIS B 1 354 ? 15.625 -14 -3.557 1 96.88 354 HIS B N 1
ATOM 7114 C CA . HIS B 1 354 ? 15.797 -14.781 -2.334 1 96.88 354 HIS B CA 1
ATOM 7115 C C . HIS B 1 354 ? 15.039 -16.094 -2.412 1 96.88 354 HIS B C 1
ATOM 7117 O O . HIS B 1 354 ? 14.742 -16.719 -1.385 1 96.88 354 HIS B O 1
ATOM 7123 N N . GLY B 1 355 ? 14.641 -16.484 -3.645 1 97.62 355 GLY B N 1
ATOM 7124 C CA . GLY B 1 355 ? 13.883 -17.703 -3.814 1 97.62 355 GLY B CA 1
ATOM 7125 C C . GLY B 1 355 ? 12.414 -17.547 -3.49 1 97.62 355 GLY B C 1
ATOM 7126 O O . GLY B 1 355 ? 11.742 -18.531 -3.145 1 97.62 355 GLY B O 1
ATOM 7127 N N . GLY B 1 356 ? 11.945 -16.328 -3.549 1 97.81 356 GLY B N 1
ATOM 7128 C CA . GLY B 1 356 ? 10.539 -16.078 -3.279 1 97.81 356 GLY B CA 1
ATOM 7129 C C . GLY B 1 356 ? 9.609 -16.734 -4.285 1 97.81 356 GLY B C 1
ATOM 7130 O O . GLY B 1 356 ? 10.031 -17.078 -5.395 1 97.81 356 GLY B O 1
ATOM 7131 N N . PHE B 1 357 ? 8.398 -16.812 -3.977 1 98.12 357 PHE B N 1
ATOM 7132 C CA . PHE B 1 357 ? 7.398 -17.531 -4.754 1 98.12 357 PHE B CA 1
ATOM 7133 C C . PHE B 1 357 ? 7.094 -16.797 -6.059 1 98.12 357 PHE B C 1
ATOM 7135 O O . PHE B 1 357 ? 6.586 -17.406 -7.008 1 98.12 357 PHE B O 1
ATOM 7142 N N . GLY B 1 358 ? 7.371 -15.562 -6.105 1 98.75 358 GLY B N 1
ATOM 7143 C CA . GLY B 1 358 ? 6.746 -14.656 -7.059 1 98.75 358 GLY B CA 1
ATOM 7144 C C . GLY B 1 358 ? 7.121 -14.953 -8.5 1 98.75 358 GLY B C 1
ATOM 7145 O O . GLY B 1 358 ? 8.266 -15.32 -8.789 1 98.75 358 GLY B O 1
ATOM 7146 N N . LEU B 1 359 ? 6.125 -14.734 -9.43 1 98.94 359 LEU B N 1
ATOM 7147 C CA . LEU B 1 359 ? 6.43 -14.617 -10.852 1 98.94 359 LEU B CA 1
ATOM 7148 C C . LEU B 1 359 ? 7.258 -13.367 -11.133 1 98.94 359 LEU B C 1
ATOM 7150 O O . LEU B 1 359 ? 8.047 -13.344 -12.086 1 98.94 359 LEU B O 1
ATOM 7154 N N . LEU B 1 360 ? 7.031 -12.383 -10.328 1 98.94 360 LEU B N 1
ATOM 7155 C CA . LEU B 1 360 ? 7.824 -11.156 -10.297 1 98.94 360 LEU B CA 1
ATOM 7156 C C . LEU B 1 360 ? 8.547 -11.008 -8.961 1 98.94 360 LEU B C 1
ATOM 7158 O O . LEU B 1 360 ? 8.008 -11.375 -7.914 1 98.94 360 LEU B O 1
ATOM 7162 N N . ASN B 1 361 ? 9.773 -10.477 -9.039 1 98.75 361 ASN B N 1
ATOM 7163 C CA . ASN B 1 361 ? 10.383 -10.133 -7.758 1 98.75 361 ASN B CA 1
ATOM 7164 C C . ASN B 1 361 ? 9.867 -8.797 -7.23 1 98.75 361 ASN B C 1
ATOM 7166 O O . ASN B 1 361 ? 8.945 -8.211 -7.805 1 98.75 361 ASN B O 1
ATOM 7170 N N . THR B 1 362 ? 10.367 -8.32 -6.148 1 98.31 362 THR B N 1
ATOM 7171 C CA . THR B 1 362 ? 9.852 -7.137 -5.457 1 98.31 362 THR B CA 1
ATOM 7172 C C . THR B 1 362 ? 9.953 -5.902 -6.352 1 98.31 362 THR B C 1
ATOM 7174 O O . THR B 1 362 ? 9.094 -5.023 -6.297 1 98.31 362 THR B O 1
ATOM 7177 N N . GLN B 1 363 ? 10.992 -5.824 -7.27 1 98.5 363 GLN B N 1
ATOM 7178 C CA . GLN B 1 363 ? 11.219 -4.676 -8.141 1 98.5 363 GLN B CA 1
ATOM 7179 C C . GLN B 1 363 ? 10.414 -4.789 -9.43 1 98.5 363 GLN B C 1
ATOM 7181 O O . GLN B 1 363 ? 10.516 -3.936 -10.312 1 98.5 363 GLN B O 1
ATOM 7186 N N . GLY B 1 364 ? 9.648 -5.863 -9.578 1 98.75 364 GLY B N 1
ATOM 7187 C CA . GLY B 1 364 ? 8.852 -6.043 -10.781 1 98.75 364 GLY B CA 1
ATOM 7188 C C . GLY B 1 364 ? 9.633 -6.668 -11.922 1 98.75 364 GLY B C 1
ATOM 7189 O O . GLY B 1 364 ? 9.289 -6.477 -13.094 1 98.75 364 GLY B O 1
ATOM 7190 N N . ILE B 1 365 ? 10.719 -7.309 -11.57 1 98.94 365 ILE B N 1
ATOM 7191 C CA . ILE B 1 365 ? 11.484 -8.047 -12.57 1 98.94 365 ILE B CA 1
ATOM 7192 C C . ILE B 1 365 ? 10.82 -9.398 -12.836 1 98.94 365 ILE B C 1
ATOM 7194 O O . ILE B 1 365 ? 10.516 -10.141 -11.891 1 98.94 365 ILE B O 1
ATOM 7198 N N . LYS B 1 366 ? 10.625 -9.695 -14.109 1 98.94 366 LYS B N 1
ATOM 7199 C CA . LYS B 1 366 ? 10.008 -10.969 -14.492 1 98.94 366 LYS B CA 1
ATOM 7200 C C . LYS B 1 366 ? 10.969 -12.125 -14.281 1 98.94 366 LYS B C 1
ATOM 7202 O O . LYS B 1 366 ? 12.086 -12.117 -14.805 1 98.94 366 LYS B O 1
ATOM 7207 N N . LYS B 1 367 ? 10.562 -13.086 -13.508 1 98.94 367 LYS B N 1
ATOM 7208 C CA . LYS B 1 367 ? 11.32 -14.328 -13.359 1 98.94 367 LYS B CA 1
ATOM 7209 C C . LYS B 1 367 ? 10.992 -15.305 -14.484 1 98.94 367 LYS B C 1
ATOM 7211 O O . LYS B 1 367 ? 9.992 -15.141 -15.188 1 98.94 367 LYS B O 1
ATOM 7216 N N . PRO B 1 368 ? 11.805 -16.312 -14.641 1 98.88 368 PRO B N 1
ATOM 7217 C CA . PRO B 1 368 ? 11.539 -17.266 -15.727 1 98.88 368 PRO B CA 1
ATOM 7218 C C . PRO B 1 368 ? 10.148 -17.875 -15.648 1 98.88 368 PRO B C 1
ATOM 7220 O O . PRO B 1 368 ? 9.484 -18.047 -16.672 1 98.88 368 PRO B O 1
ATOM 7223 N N . ALA B 1 369 ? 9.664 -18.156 -14.484 1 98.88 369 ALA B N 1
ATOM 7224 C CA . ALA B 1 369 ? 8.336 -18.719 -14.273 1 98.88 369 ALA B CA 1
ATOM 7225 C C . ALA B 1 369 ? 7.254 -17.828 -14.891 1 98.88 369 ALA B C 1
ATOM 7227 O O . ALA B 1 369 ? 6.246 -18.328 -15.398 1 98.88 369 ALA B O 1
ATOM 7228 N N . TYR B 1 370 ? 7.457 -16.547 -14.883 1 98.94 370 TYR B N 1
ATOM 7229 C CA . TYR B 1 370 ? 6.523 -15.578 -15.453 1 98.94 370 TYR B CA 1
ATOM 7230 C C . TYR B 1 370 ? 6.211 -15.914 -16.906 1 98.94 370 TYR B C 1
ATOM 7232 O O . TYR B 1 370 ? 5.051 -15.844 -17.328 1 98.94 370 TYR B O 1
ATOM 7240 N N . PHE B 1 371 ? 7.148 -16.328 -17.594 1 98.88 371 PHE B N 1
ATOM 7241 C CA . PHE B 1 371 ? 7.051 -16.438 -19.047 1 98.88 371 PHE B CA 1
ATOM 7242 C C . PHE B 1 371 ? 6.336 -17.734 -19.438 1 98.88 371 PHE B C 1
ATOM 7244 O O . PHE B 1 371 ? 5.902 -17.891 -20.578 1 98.88 371 PHE B O 1
ATOM 7251 N N . SER B 1 372 ? 6.195 -18.672 -18.5 1 98.81 372 SER B N 1
ATOM 7252 C CA . SER B 1 372 ? 5.297 -19.797 -18.75 1 98.81 372 SER B CA 1
ATOM 7253 C C . SER B 1 372 ? 3.879 -19.312 -19.047 1 98.81 372 SER B C 1
ATOM 7255 O O . SER B 1 372 ? 3.305 -19.641 -20.078 1 98.81 372 SER B O 1
ATOM 7257 N N . TYR B 1 373 ? 3.424 -18.5 -18.188 1 98.88 373 TYR B N 1
ATOM 7258 C CA . TYR B 1 373 ? 2.051 -18.031 -18.312 1 98.88 373 TYR B CA 1
ATOM 7259 C C . TYR B 1 373 ? 1.93 -16.969 -19.406 1 98.88 373 TYR B C 1
ATOM 7261 O O . TYR B 1 373 ? 0.901 -16.875 -20.078 1 98.88 373 TYR B O 1
ATOM 7269 N N . TYR B 1 374 ? 2.984 -16.156 -19.547 1 98.88 374 TYR B N 1
ATOM 7270 C CA . TYR B 1 374 ? 3.057 -15.18 -20.609 1 98.88 374 TYR B CA 1
ATOM 7271 C C . TYR B 1 374 ? 2.895 -15.844 -21.969 1 98.88 374 TYR B C 1
ATOM 7273 O O . TYR B 1 374 ? 2.066 -15.422 -22.781 1 98.88 374 TYR B O 1
ATOM 7281 N N . LEU B 1 375 ? 3.598 -16.938 -22.219 1 98.88 375 LEU B N 1
ATOM 7282 C CA . LEU B 1 375 ? 3.568 -17.625 -23.5 1 98.88 375 LEU B CA 1
ATOM 7283 C C . LEU B 1 375 ? 2.297 -18.453 -23.641 1 98.88 375 LEU B C 1
ATOM 7285 O O . LEU B 1 375 ? 1.738 -18.562 -24.75 1 98.88 375 LEU B O 1
ATOM 7289 N N . LEU B 1 376 ? 1.854 -19.047 -22.562 1 98.88 376 LEU B N 1
ATOM 7290 C CA . LEU B 1 376 ? 0.582 -19.75 -22.594 1 98.88 376 LEU B CA 1
ATOM 7291 C C . LEU B 1 376 ? -0.547 -18.828 -23.031 1 98.88 376 LEU B C 1
ATOM 7293 O O . LEU B 1 376 ? -1.415 -19.219 -23.812 1 98.88 376 LEU B O 1
ATOM 7297 N N . ASN B 1 377 ? -0.53 -17.609 -22.516 1 98.69 377 ASN B N 1
ATOM 7298 C CA . ASN B 1 377 ? -1.585 -16.641 -22.828 1 98.69 377 ASN B CA 1
ATOM 7299 C C . ASN B 1 377 ? -1.548 -16.234 -24.297 1 98.69 377 ASN B C 1
ATOM 7301 O O . ASN B 1 377 ? -2.516 -15.664 -24.812 1 98.69 377 ASN B O 1
ATOM 7305 N N . LYS B 1 378 ? -0.511 -16.516 -25 1 98.38 378 LYS B N 1
ATOM 7306 C CA . LYS B 1 378 ? -0.367 -16.156 -26.406 1 98.38 378 LYS B CA 1
ATOM 7307 C C . LYS B 1 378 ? -0.98 -17.219 -27.312 1 98.38 378 LYS B C 1
ATOM 7309 O O . LYS B 1 378 ? -1.16 -17 -28.516 1 98.38 378 LYS B O 1
ATOM 7314 N N . LEU B 1 379 ? -1.29 -18.328 -26.781 1 98.75 379 LEU B N 1
ATOM 7315 C CA . LEU B 1 379 ? -1.874 -19.406 -27.562 1 98.75 379 LEU B CA 1
ATOM 7316 C C . LEU B 1 379 ? -3.252 -19.016 -28.094 1 98.75 379 LEU B C 1
ATOM 7318 O O . LEU B 1 379 ? -3.986 -18.281 -27.422 1 98.75 379 LEU B O 1
ATOM 7322 N N . GLY B 1 380 ? -3.586 -19.562 -29.219 1 98.44 380 GLY B N 1
ATOM 7323 C CA . GLY B 1 380 ? -4.891 -19.312 -29.812 1 98.44 380 GLY B CA 1
ATOM 7324 C C . GLY B 1 380 ? -6.016 -20.031 -29.109 1 98.44 380 GLY B C 1
ATOM 7325 O O . GLY B 1 380 ? -5.766 -20.906 -28.266 1 98.44 380 GLY B O 1
ATOM 7326 N N . GLU B 1 381 ? -7.207 -19.781 -29.484 1 98.25 381 GLU B N 1
ATOM 7327 C CA . GLU B 1 381 ? -8.391 -20.266 -28.781 1 98.25 381 GLU B CA 1
ATOM 7328 C C . GLU B 1 381 ? -8.688 -21.719 -29.141 1 98.25 381 GLU B C 1
ATOM 7330 O O . GLU B 1 381 ? -9.328 -22.438 -28.359 1 98.25 381 GLU B O 1
ATOM 7335 N N . THR B 1 382 ? -8.203 -22.172 -30.297 1 98.56 382 THR B N 1
ATOM 7336 C CA . THR B 1 382 ? -8.492 -23.531 -30.75 1 98.56 382 THR B CA 1
ATOM 7337 C C . THR B 1 382 ? -7.246 -24.406 -30.688 1 98.56 382 THR B C 1
ATOM 7339 O O . THR B 1 382 ? -6.25 -24.125 -31.359 1 98.56 382 THR B O 1
ATOM 7342 N N . GLU B 1 383 ? -7.305 -25.469 -29.953 1 98.38 383 GLU B N 1
ATOM 7343 C CA . GLU B 1 383 ? -6.195 -26.422 -29.875 1 98.38 383 GLU B CA 1
ATOM 7344 C C . GLU B 1 383 ? -6.203 -27.391 -31.047 1 98.38 383 GLU B C 1
ATOM 7346 O O . GLU B 1 383 ? -7.262 -27.844 -31.484 1 98.38 383 GLU B O 1
ATOM 7351 N N . LEU B 1 384 ? -5.012 -27.703 -31.594 1 98.38 384 LEU B N 1
ATOM 7352 C CA . LEU B 1 384 ? -4.848 -28.688 -32.656 1 98.38 384 LEU B CA 1
ATOM 7353 C C . LEU B 1 384 ? -4.457 -30.047 -32.062 1 98.38 384 LEU B C 1
ATOM 7355 O O . LEU B 1 384 ? -3.816 -30.109 -31.016 1 98.38 384 LEU B O 1
ATOM 7359 N N . GLN B 1 385 ? -4.852 -31.078 -32.781 1 97.5 385 GLN B N 1
ATOM 7360 C CA . GLN B 1 385 ? -4.426 -32.406 -32.375 1 97.5 385 GLN B CA 1
ATOM 7361 C C . GLN B 1 385 ? -2.906 -32.562 -32.406 1 97.5 385 GLN B C 1
ATOM 7363 O O . GLN B 1 385 ? -2.275 -32.125 -33.375 1 97.5 385 GLN B O 1
ATOM 7368 N N . ASN B 1 386 ? -2.332 -32.938 -31.359 1 94.38 386 ASN B N 1
ATOM 7369 C CA . ASN B 1 386 ? -0.89 -33 -31.156 1 94.38 386 ASN B CA 1
ATOM 7370 C C . ASN B 1 386 ? -0.503 -34.156 -30.234 1 94.38 386 ASN B C 1
ATOM 7372 O O . ASN B 1 386 ? -0.978 -34.25 -29.094 1 94.38 386 ASN B O 1
ATOM 7376 N N . SER B 1 387 ? 0.354 -35.062 -30.688 1 94.75 387 SER B N 1
ATOM 7377 C CA . SER B 1 387 ? 0.69 -36.25 -29.891 1 94.75 387 SER B CA 1
ATOM 7378 C C . SER B 1 387 ? 1.932 -36 -29.047 1 94.75 387 SER B C 1
ATOM 7380 O O . SER B 1 387 ? 2.275 -36.812 -28.188 1 94.75 387 SER B O 1
ATOM 7382 N N . ASP B 1 388 ? 2.537 -34.875 -29.312 1 96.69 388 ASP B N 1
ATOM 7383 C CA . ASP B 1 388 ? 3.715 -34.531 -28.516 1 96.69 388 ASP B CA 1
ATOM 7384 C C . ASP B 1 388 ? 3.332 -34.219 -27.078 1 96.69 388 ASP B C 1
ATOM 7386 O O . ASP B 1 388 ? 2.391 -33.469 -26.828 1 96.69 388 ASP B O 1
ATOM 7390 N N . LYS B 1 389 ? 4.051 -34.75 -26.125 1 95.44 389 LYS B N 1
ATOM 7391 C CA . LYS B 1 389 ? 3.674 -34.688 -24.719 1 95.44 389 LYS B CA 1
ATOM 7392 C C . LYS B 1 389 ? 4.211 -33.406 -24.078 1 95.44 389 LYS B C 1
ATOM 7394 O O . LYS B 1 389 ? 3.816 -33.062 -22.953 1 95.44 389 LYS B O 1
ATOM 7399 N N . ALA B 1 390 ? 5.07 -32.688 -24.734 1 97.94 390 ALA B N 1
ATOM 7400 C CA . ALA B 1 390 ? 5.68 -31.5 -24.172 1 97.94 390 ALA B CA 1
ATOM 7401 C C . ALA B 1 390 ? 5.527 -30.312 -25.109 1 97.94 390 ALA B C 1
ATOM 7403 O O . ALA B 1 390 ? 6.5 -29.609 -25.406 1 97.94 390 ALA B O 1
ATOM 7404 N N . SER B 1 391 ? 4.312 -30.141 -25.562 1 98.44 391 SER B N 1
ATOM 7405 C CA . SER B 1 391 ? 3.998 -29 -26.422 1 98.44 391 SER B CA 1
ATOM 7406 C C . SER B 1 391 ? 2.492 -28.75 -26.484 1 98.44 391 SER B C 1
ATOM 7408 O O . SER B 1 391 ? 1.702 -29.641 -26.141 1 98.44 391 SER B O 1
ATOM 7410 N N . TRP B 1 392 ? 2.09 -27.547 -26.766 1 98.56 392 TRP B N 1
ATOM 7411 C CA . TRP B 1 392 ? 0.754 -27.156 -27.203 1 98.56 392 TRP B CA 1
ATOM 7412 C C . TRP B 1 392 ? 0.797 -26.547 -28.594 1 98.56 392 TRP B C 1
ATOM 7414 O O . TRP B 1 392 ? 1.724 -25.797 -28.922 1 98.56 392 TRP B O 1
ATOM 7424 N N . THR B 1 393 ? -0.11 -26.922 -29.453 1 98.5 393 THR B N 1
ATOM 7425 C CA . THR B 1 393 ? -0.311 -26.281 -30.75 1 98.5 393 THR B CA 1
ATOM 7426 C C . THR B 1 393 ? -1.733 -25.75 -30.875 1 98.5 393 THR B C 1
ATOM 7428 O O . THR B 1 393 ? -2.693 -26.422 -30.484 1 98.5 393 THR B O 1
ATOM 7431 N N . SER B 1 394 ? -1.831 -24.5 -31.312 1 98.62 394 SER B N 1
ATOM 7432 C CA . SER B 1 394 ? -3.146 -23.875 -31.391 1 98.62 394 SER B CA 1
ATOM 7433 C C . SER B 1 394 ? -3.238 -22.922 -32.562 1 98.62 394 SER B C 1
ATOM 7435 O O . SER B 1 394 ? -2.232 -22.641 -33.219 1 98.62 394 SER B O 1
ATOM 7437 N N . LYS B 1 395 ? -4.441 -22.531 -32.906 1 98.31 395 LYS B N 1
ATOM 7438 C CA . LYS B 1 395 ? -4.707 -21.5 -33.906 1 98.31 395 LYS B CA 1
ATOM 7439 C C . LYS B 1 395 ? -5.789 -20.531 -33.438 1 98.31 395 LYS B C 1
ATOM 7441 O O . LYS B 1 395 ? -6.473 -20.812 -32.438 1 98.31 395 LYS B O 1
ATOM 7446 N N . ASN B 1 396 ? -5.816 -19.359 -34 1 97.56 396 ASN B N 1
ATOM 7447 C CA . ASN B 1 396 ? -6.875 -18.406 -33.656 1 97.56 396 ASN B CA 1
ATOM 7448 C C . ASN B 1 396 ? -7.73 -18.078 -34.875 1 97.56 396 ASN B C 1
ATOM 7450 O O . ASN B 1 396 ? -7.516 -18.625 -35.969 1 97.56 396 ASN B O 1
ATOM 7454 N N . ALA B 1 397 ? -8.703 -17.234 -34.688 1 95.62 397 ALA B N 1
ATOM 7455 C CA . ALA B 1 397 ? -9.695 -16.922 -35.719 1 95.62 397 ALA B CA 1
ATOM 7456 C C . ALA B 1 397 ? -9.055 -16.172 -36.875 1 95.62 397 ALA B C 1
ATOM 7458 O O . ALA B 1 397 ? -9.547 -16.234 -38.031 1 95.62 397 ALA B O 1
ATOM 7459 N N . LYS B 1 398 ? -7.934 -15.586 -36.688 1 95.56 398 LYS B N 1
ATOM 7460 C CA . LYS B 1 398 ? -7.27 -14.797 -37.719 1 95.56 398 LYS B CA 1
ATOM 7461 C C . LYS B 1 398 ? -6.391 -15.68 -38.594 1 95.56 398 LYS B C 1
ATOM 7463 O O . LYS B 1 398 ? -5.906 -15.242 -39.625 1 95.56 398 LYS B O 1
ATOM 7468 N N . GLY B 1 399 ? -6.16 -16.875 -38.188 1 95.31 399 GLY B N 1
ATOM 7469 C CA . GLY B 1 399 ? -5.363 -17.797 -38.969 1 95.31 399 GLY B CA 1
ATOM 7470 C C . GLY B 1 399 ? -3.943 -17.953 -38.438 1 95.31 399 GLY B C 1
ATOM 7471 O O . GLY B 1 399 ? -3.135 -18.672 -39.031 1 95.31 399 GLY B O 1
ATOM 7472 N N . ASP B 1 400 ? -3.707 -17.281 -37.375 1 97.88 400 ASP B N 1
ATOM 7473 C CA . ASP B 1 400 ? -2.396 -17.469 -36.75 1 97.88 400 ASP B CA 1
ATOM 7474 C C . ASP B 1 400 ? -2.254 -18.875 -36.156 1 97.88 400 ASP B C 1
ATOM 7476 O O . ASP B 1 400 ? -3.248 -19.5 -35.781 1 97.88 400 ASP B O 1
ATOM 7480 N N . VAL B 1 401 ? -1.028 -19.359 -36.125 1 98.31 401 VAL B N 1
ATOM 7481 C CA . VAL B 1 401 ? -0.731 -20.672 -35.562 1 98.31 401 VAL B CA 1
ATOM 7482 C C . VAL B 1 401 ? 0.395 -20.547 -34.531 1 98.31 401 VAL B C 1
ATOM 7484 O O . VAL B 1 401 ? 1.399 -19.875 -34.781 1 98.31 401 VAL B O 1
ATOM 7487 N N . GLN B 1 402 ? 0.165 -21.109 -33.375 1 98.75 402 GLN B N 1
ATOM 7488 C CA . GLN B 1 402 ? 1.174 -21.094 -32.312 1 98.75 402 GLN B CA 1
ATOM 7489 C C . GLN B 1 402 ? 1.6 -22.5 -31.922 1 98.75 402 GLN B C 1
ATOM 7491 O O . GLN B 1 402 ? 0.765 -23.406 -31.828 1 98.75 402 GLN B O 1
ATOM 7496 N N . VAL B 1 403 ? 2.883 -22.719 -31.766 1 98.69 403 VAL B N 1
ATOM 7497 C CA . VAL B 1 403 ? 3.465 -23.938 -31.188 1 98.69 403 VAL B CA 1
ATOM 7498 C C . VAL B 1 403 ? 4.316 -23.578 -29.969 1 98.69 403 VAL B C 1
ATOM 7500 O O . VAL B 1 403 ? 5.336 -22.891 -30.109 1 98.69 403 VAL B O 1
ATOM 7503 N N . LEU B 1 404 ? 3.869 -23.922 -28.828 1 98.88 404 LEU B N 1
ATOM 7504 C CA . LEU B 1 404 ? 4.652 -23.812 -27.594 1 98.88 404 LEU B CA 1
ATOM 7505 C C . LEU B 1 404 ? 5.262 -25.172 -27.219 1 98.88 404 LEU B C 1
ATOM 7507 O O . LEU B 1 404 ? 4.535 -26.141 -27 1 98.88 404 LEU B O 1
ATOM 7511 N N . LEU B 1 405 ? 6.562 -25.312 -27.219 1 98.69 405 LEU B N 1
ATOM 7512 C CA . LEU B 1 405 ? 7.242 -26.562 -26.906 1 98.69 405 LEU B CA 1
ATOM 7513 C C . LEU B 1 405 ? 8.32 -26.344 -25.859 1 98.69 405 LEU B C 1
ATOM 7515 O O . LEU B 1 405 ? 8.828 -25.234 -25.703 1 98.69 405 LEU B O 1
ATOM 7519 N N . TRP B 1 406 ? 8.648 -27.391 -25.141 1 98.5 406 TRP B N 1
ATOM 7520 C CA . TRP B 1 406 ? 9.695 -27.297 -24.125 1 98.5 406 TRP B CA 1
ATOM 7521 C C . TRP B 1 406 ? 10.391 -28.641 -23.953 1 98.5 406 TRP B C 1
ATOM 7523 O O . TRP B 1 406 ? 9.906 -29.672 -24.438 1 98.5 406 TRP B O 1
ATOM 7533 N N . ASP B 1 407 ? 11.539 -28.578 -23.516 1 97.75 407 ASP B N 1
ATOM 7534 C CA . ASP B 1 407 ? 12.195 -29.734 -22.906 1 97.75 407 ASP B CA 1
ATOM 7535 C C . ASP B 1 407 ? 12.047 -29.719 -21.391 1 97.75 407 ASP B C 1
ATOM 7537 O O . ASP B 1 407 ? 12.305 -28.688 -20.75 1 97.75 407 ASP B O 1
ATOM 7541 N N . PHE B 1 408 ? 11.594 -30.797 -20.875 1 96.62 408 PHE B N 1
ATOM 7542 C CA . PHE B 1 408 ? 11.57 -30.922 -19.422 1 96.62 408 PHE B CA 1
ATOM 7543 C C . PHE B 1 408 ? 12.641 -31.906 -18.953 1 96.62 408 PHE B C 1
ATOM 7545 O O . PHE B 1 408 ? 12.57 -33.094 -19.234 1 96.62 408 PHE B O 1
ATOM 7552 N N . THR B 1 409 ? 13.594 -31.375 -18.328 1 94.62 409 THR B N 1
ATOM 7553 C CA . THR B 1 409 ? 14.633 -32.125 -17.625 1 94.62 409 THR B CA 1
ATOM 7554 C C . THR B 1 409 ? 14.617 -31.812 -16.125 1 94.62 409 THR B C 1
ATOM 7556 O O . THR B 1 409 ? 14.805 -30.672 -15.734 1 94.62 409 THR B O 1
ATOM 7559 N N . ASN B 1 410 ? 14.305 -32.781 -15.336 1 90.81 410 ASN B N 1
ATOM 7560 C CA . ASN B 1 410 ? 14.336 -32.594 -13.891 1 90.81 410 ASN B CA 1
ATOM 7561 C C . ASN B 1 410 ? 15.766 -32.531 -13.367 1 90.81 410 ASN B C 1
ATOM 7563 O O . ASN B 1 410 ? 16.266 -33.5 -12.781 1 90.81 410 ASN B O 1
ATOM 7567 N N . THR B 1 411 ? 16.391 -31.453 -13.539 1 86.31 411 THR B N 1
ATOM 7568 C CA . THR B 1 411 ? 17.766 -31.219 -13.109 1 86.31 411 THR B CA 1
ATOM 7569 C C . THR B 1 411 ? 17.844 -31.203 -11.586 1 86.31 411 THR B C 1
ATOM 7571 O O . THR B 1 411 ? 17.312 -30.297 -10.938 1 86.31 411 THR B O 1
ATOM 7574 N N . HIS B 1 412 ? 18.391 -32.188 -11.055 1 86.12 412 HIS B N 1
ATOM 7575 C CA . HIS B 1 412 ? 18.5 -32.312 -9.602 1 86.12 412 HIS B CA 1
ATOM 7576 C C . HIS B 1 412 ? 19.75 -33.062 -9.195 1 86.12 412 HIS B C 1
ATOM 7578 O O . HIS B 1 412 ? 20.156 -34.031 -9.867 1 86.12 412 HIS B O 1
ATOM 7584 N N . PRO B 1 413 ? 20.359 -32.656 -8.102 1 86.75 413 PRO B N 1
ATOM 7585 C CA . PRO B 1 413 ? 21.578 -33.312 -7.625 1 86.75 413 PRO B CA 1
ATOM 7586 C C . PRO B 1 413 ? 21.281 -34.562 -6.793 1 86.75 413 PRO B C 1
ATOM 7588 O O . PRO B 1 413 ? 22.141 -35.062 -6.059 1 86.75 413 PRO B O 1
ATOM 7591 N N . GLY B 1 414 ? 20.125 -34.969 -6.816 1 85.25 414 GLY B N 1
ATOM 7592 C CA . GLY B 1 414 ? 19.734 -36.062 -5.926 1 85.25 414 GLY B CA 1
ATOM 7593 C C . GLY B 1 414 ? 19.453 -35.594 -4.512 1 85.25 414 GLY B C 1
ATOM 7594 O O . GLY B 1 414 ? 19.156 -34.406 -4.285 1 85.25 414 GLY B O 1
ATOM 7595 N N . ASP B 1 415 ? 19.406 -36.5 -3.615 1 86.06 415 ASP B N 1
ATOM 7596 C CA . ASP B 1 415 ? 19.047 -36.188 -2.234 1 86.06 415 ASP B CA 1
ATOM 7597 C C . ASP B 1 415 ? 20.266 -35.656 -1.461 1 86.06 415 ASP B C 1
ATOM 7599 O O . ASP B 1 415 ? 20.172 -35.375 -0.269 1 86.06 415 ASP B O 1
ATOM 7603 N N . LYS B 1 416 ? 21.312 -35.5 -2.146 1 85.88 416 LYS B N 1
ATOM 7604 C CA . LYS B 1 416 ? 22.594 -35.188 -1.492 1 85.88 416 LYS B CA 1
ATOM 7605 C C . LYS B 1 416 ? 22.75 -33.688 -1.251 1 85.88 416 LYS B C 1
ATOM 7607 O O . LYS B 1 416 ? 23.594 -33.281 -0.453 1 85.88 416 LYS B O 1
ATOM 7612 N N . GLU B 1 417 ? 22.016 -33 -1.956 1 90.69 417 GLU B N 1
ATOM 7613 C CA . GLU B 1 417 ? 22.156 -31.531 -1.867 1 90.69 417 GLU B CA 1
ATOM 7614 C C . GLU B 1 417 ? 20.797 -30.844 -1.812 1 90.69 417 GLU B C 1
ATOM 7616 O O . GLU B 1 417 ? 19.875 -31.219 -2.537 1 90.69 417 GLU B O 1
ATOM 7621 N N . LEU B 1 418 ? 20.688 -29.828 -0.953 1 92.69 418 LEU B N 1
ATOM 7622 C CA . LEU B 1 418 ? 19.453 -29.062 -0.814 1 92.69 418 LEU B CA 1
ATOM 7623 C C . LEU B 1 418 ? 19.281 -28.109 -1.992 1 92.69 418 LEU B C 1
ATOM 7625 O O . LEU B 1 418 ? 20.266 -27.672 -2.602 1 92.69 418 LEU B O 1
ATOM 7629 N N . ASN B 1 419 ? 18.016 -27.766 -2.291 1 95.12 419 ASN B N 1
ATOM 7630 C CA . ASN B 1 419 ? 17.719 -26.766 -3.312 1 95.12 419 ASN B CA 1
ATOM 7631 C C . ASN B 1 419 ? 18.438 -25.453 -3.029 1 95.12 419 ASN B C 1
ATOM 7633 O O . ASN B 1 419 ? 18.922 -24.797 -3.953 1 95.12 419 ASN B O 1
ATOM 7637 N N . GLN B 1 420 ? 18.609 -25.094 -1.73 1 93.88 420 GLN B N 1
ATOM 7638 C CA . GLN B 1 420 ? 19.156 -23.812 -1.274 1 93.88 420 GLN B CA 1
ATOM 7639 C C . GLN B 1 420 ? 20.656 -23.719 -1.582 1 93.88 420 GLN B C 1
ATOM 7641 O O . GLN B 1 420 ? 21.203 -22.625 -1.63 1 93.88 420 GLN B O 1
ATOM 7646 N N . THR B 1 421 ? 21.281 -24.797 -1.785 1 94.5 421 THR B N 1
ATOM 7647 C CA . THR B 1 421 ? 22.703 -24.781 -2.092 1 94.5 421 THR B CA 1
ATOM 7648 C C . THR B 1 421 ? 22.938 -25.125 -3.559 1 94.5 421 THR B C 1
ATOM 7650 O O . THR B 1 421 ? 23.984 -24.781 -4.121 1 94.5 421 THR B O 1
ATOM 7653 N N . TYR B 1 422 ? 22 -25.781 -4.164 1 95 422 TYR B N 1
ATOM 7654 C CA . TYR B 1 422 ? 22.188 -26.219 -5.539 1 95 422 TYR B CA 1
ATOM 7655 C C . TYR B 1 422 ? 21.75 -25.156 -6.527 1 95 422 TYR B C 1
ATOM 7657 O O . TYR B 1 422 ? 22.531 -24.734 -7.383 1 95 422 TYR B O 1
ATOM 7665 N N . TYR B 1 423 ? 20.578 -24.641 -6.41 1 95.81 423 TYR B N 1
ATOM 7666 C CA . TYR B 1 423 ? 19.969 -23.812 -7.445 1 95.81 423 TYR B CA 1
ATOM 7667 C C . TYR B 1 423 ? 20.438 -22.359 -7.344 1 95.81 423 TYR B C 1
ATOM 7669 O O . TYR B 1 423 ? 20.062 -21.516 -8.156 1 95.81 423 TYR B O 1
ATOM 7677 N N . ILE B 1 424 ? 21.281 -22.031 -6.375 1 95.44 424 ILE B N 1
ATOM 7678 C CA . ILE B 1 424 ? 21.859 -20.688 -6.309 1 95.44 424 ILE B CA 1
ATOM 7679 C C . ILE B 1 424 ? 23.109 -20.625 -7.191 1 95.44 424 ILE B C 1
ATOM 7681 O O . ILE B 1 424 ? 23.672 -19.547 -7.391 1 95.44 424 ILE B O 1
ATOM 7685 N N . LYS B 1 425 ? 23.484 -21.75 -7.738 1 95.31 425 LYS B N 1
ATOM 7686 C CA . LYS B 1 425 ? 24.672 -21.844 -8.594 1 95.31 425 LYS B CA 1
ATOM 7687 C C . LYS B 1 425 ? 24.328 -21.484 -10.039 1 95.31 425 LYS B C 1
ATOM 7689 O O . LYS B 1 425 ? 23.156 -21.438 -10.414 1 95.31 425 LYS B O 1
ATOM 7694 N N . ASP B 1 426 ? 25.438 -21.125 -10.75 1 96.19 426 ASP B N 1
ATOM 7695 C CA . ASP B 1 426 ? 25.312 -21.078 -12.203 1 96.19 426 ASP B CA 1
ATOM 7696 C C . ASP B 1 426 ? 25.188 -22.484 -12.789 1 96.19 426 ASP B C 1
ATOM 7698 O O . ASP B 1 426 ? 26.109 -23.297 -12.656 1 96.19 426 ASP B O 1
ATOM 7702 N N . LEU B 1 427 ? 24.094 -22.766 -13.352 1 96.56 427 LEU B N 1
ATOM 7703 C CA . LEU B 1 427 ? 23.812 -24.094 -13.852 1 96.56 427 LEU B CA 1
ATOM 7704 C C . LEU B 1 427 ? 23.578 -24.078 -15.359 1 96.56 427 LEU B C 1
ATOM 7706 O O . LEU B 1 427 ? 22.438 -24.078 -15.812 1 96.56 427 LEU B O 1
ATOM 7710 N N . PRO B 1 428 ? 24.609 -24.109 -16.141 1 97.25 428 PRO B N 1
ATOM 7711 C CA . PRO B 1 428 ? 24.438 -24.094 -17.594 1 97.25 428 PRO B CA 1
ATOM 7712 C C . PRO B 1 428 ? 23.609 -25.281 -18.094 1 97.25 428 PRO B C 1
ATOM 7714 O O . PRO B 1 428 ? 23.766 -26.391 -17.578 1 97.25 428 PRO B O 1
ATOM 7717 N N . SER B 1 429 ? 22.797 -25 -19 1 97.25 429 SER B N 1
ATOM 7718 C CA . SER B 1 429 ? 21.953 -26.047 -19.562 1 97.25 429 SER B CA 1
ATOM 7719 C C . SER B 1 429 ? 22.703 -26.891 -20.594 1 97.25 429 SER B C 1
ATOM 7721 O O . SER B 1 429 ? 23.516 -26.359 -21.359 1 97.25 429 SER B O 1
ATOM 7723 N N . LYS B 1 430 ? 22.406 -28.156 -20.672 1 96.5 430 LYS B N 1
ATOM 7724 C CA . LYS B 1 430 ? 23.047 -29.062 -21.625 1 96.5 430 LYS B CA 1
ATOM 7725 C C . LYS B 1 430 ? 22.219 -29.188 -22.906 1 96.5 430 LYS B C 1
ATOM 7727 O O . LYS B 1 430 ? 21 -29.031 -22.875 1 96.5 430 LYS B O 1
ATOM 7732 N N . GLU B 1 431 ? 22.922 -29.578 -23.922 1 96.19 431 GLU B N 1
ATOM 7733 C CA . GLU B 1 431 ? 22.266 -29.75 -25.203 1 96.19 431 GLU B CA 1
ATOM 7734 C C . GLU B 1 431 ? 21.375 -31 -25.203 1 96.19 431 GLU B C 1
ATOM 7736 O O . GLU B 1 431 ? 21.75 -32.031 -24.641 1 96.19 431 GLU B O 1
ATOM 7741 N N . LYS B 1 432 ? 20.219 -30.906 -25.875 1 94.88 432 LYS B N 1
ATOM 7742 C CA . LYS B 1 432 ? 19.25 -32 -25.984 1 94.88 432 LYS B CA 1
ATOM 7743 C C . LYS B 1 432 ? 19 -32.375 -27.438 1 94.88 432 LYS B C 1
ATOM 7745 O O . LYS B 1 432 ? 18.078 -33.125 -27.734 1 94.88 432 LYS B O 1
ATOM 7750 N N . GLY B 1 433 ? 19.797 -31.797 -28.359 1 94.06 433 GLY B N 1
ATOM 7751 C CA . GLY B 1 433 ? 19.625 -32.094 -29.781 1 94.06 433 GLY B CA 1
ATOM 7752 C C . GLY B 1 433 ? 18.719 -31.125 -30.5 1 94.06 433 GLY B C 1
ATOM 7753 O O . GLY B 1 433 ? 18.766 -29.922 -30.219 1 94.06 433 GLY B O 1
ATOM 7754 N N . LYS B 1 434 ? 18.016 -31.734 -31.547 1 95.25 434 LYS B N 1
ATOM 7755 C CA . LYS B 1 434 ? 17.188 -30.875 -32.375 1 95.25 434 LYS B CA 1
ATOM 7756 C C . LYS B 1 434 ? 15.711 -31.297 -32.312 1 95.25 434 LYS B C 1
ATOM 7758 O O . LYS B 1 434 ? 15.398 -32.469 -32.062 1 95.25 434 LYS B O 1
ATOM 7763 N N . VAL B 1 435 ? 14.875 -30.312 -32.469 1 97.06 435 VAL B N 1
ATOM 7764 C CA . VAL B 1 435 ? 13.438 -30.516 -32.594 1 97.06 435 VAL B CA 1
ATOM 7765 C C . VAL B 1 435 ? 12.953 -29.984 -33.938 1 97.06 435 VAL B C 1
ATOM 7767 O O . VAL B 1 435 ? 13.32 -28.875 -34.344 1 97.06 435 VAL B O 1
ATOM 7770 N N . LYS B 1 436 ? 12.234 -30.812 -34.625 1 97.31 436 LYS B N 1
ATOM 7771 C CA . LYS B 1 436 ? 11.617 -30.406 -35.875 1 97.31 436 LYS B CA 1
ATOM 7772 C C . LYS B 1 436 ? 10.117 -30.172 -35.719 1 97.31 436 LYS B C 1
ATOM 7774 O O . LYS B 1 436 ? 9.406 -31.047 -35.219 1 97.31 436 LYS B O 1
ATOM 7779 N N . VAL B 1 437 ? 9.641 -29.016 -36.125 1 98 437 VAL B N 1
ATOM 7780 C CA . VAL B 1 437 ? 8.219 -28.688 -36.094 1 98 437 VAL B CA 1
ATOM 7781 C C . VAL B 1 437 ? 7.672 -28.672 -37.531 1 98 437 VAL B C 1
ATOM 7783 O O . VAL B 1 437 ? 8.211 -27.984 -38.406 1 98 437 VAL B O 1
ATOM 7786 N N . GLU B 1 438 ? 6.664 -29.453 -37.688 1 97.75 438 GLU B N 1
ATOM 7787 C CA . GLU B 1 438 ? 5.996 -29.516 -39 1 97.75 438 GLU B CA 1
ATOM 7788 C C . GLU B 1 438 ? 4.496 -29.297 -38.875 1 97.75 438 GLU B C 1
ATOM 7790 O O . GLU B 1 438 ? 3.822 -30 -38.094 1 97.75 438 GLU B O 1
ATOM 7795 N N . ILE B 1 439 ? 4.023 -28.375 -39.656 1 98.06 439 ILE B N 1
ATOM 7796 C CA . ILE B 1 439 ? 2.592 -28.078 -39.688 1 98.06 439 ILE B CA 1
ATOM 7797 C C . ILE B 1 439 ? 2.074 -28.219 -41.125 1 98.06 439 ILE B C 1
ATOM 7799 O O . ILE B 1 439 ? 2.553 -27.531 -42.031 1 98.06 439 ILE B O 1
ATOM 7803 N N . ASP B 1 440 ? 1.133 -29.016 -41.281 1 97.38 440 ASP B N 1
ATOM 7804 C CA . ASP B 1 440 ? 0.524 -29.219 -42.562 1 97.38 440 ASP B CA 1
ATOM 7805 C C . ASP B 1 440 ? -0.843 -28.547 -42.656 1 97.38 440 ASP B C 1
ATOM 7807 O O . ASP B 1 440 ? -1.446 -28.234 -41.625 1 97.38 440 ASP B O 1
ATOM 7811 N N . GLY B 1 441 ? -1.25 -28.266 -43.906 1 96.56 441 GLY B N 1
ATOM 7812 C CA . GLY B 1 441 ? -2.605 -27.797 -44.156 1 96.56 441 GLY B CA 1
ATOM 7813 C C . GLY B 1 441 ? -2.783 -26.312 -43.875 1 96.56 441 GLY B C 1
ATOM 7814 O O . GLY B 1 441 ? -3.912 -25.828 -43.75 1 96.56 441 GLY B O 1
ATOM 7815 N N . MET B 1 442 ? -1.73 -25.594 -43.781 1 96.56 442 MET B N 1
ATOM 7816 C CA . MET B 1 442 ? -1.814 -24.156 -43.5 1 96.56 442 MET B CA 1
ATOM 7817 C C . MET B 1 442 ? -2.322 -23.422 -44.75 1 96.56 442 MET B C 1
ATOM 7819 O O . MET B 1 442 ? -2.189 -23.906 -45.875 1 96.56 442 MET B O 1
ATOM 7823 N N . GLN B 1 443 ? -2.873 -22.328 -44.469 1 94.56 443 GLN B N 1
ATOM 7824 C CA . GLN B 1 443 ? -3.293 -21.484 -45.594 1 94.56 443 GLN B CA 1
ATOM 7825 C C . GLN B 1 443 ? -2.09 -20.875 -46.312 1 94.56 443 GLN B C 1
ATOM 7827 O O . GLN B 1 443 ? -1.141 -20.438 -45.656 1 94.56 443 GLN B O 1
ATOM 7832 N N . LYS B 1 444 ? -2.238 -20.906 -47.594 1 95.75 444 LYS B N 1
ATOM 7833 C CA . LYS B 1 444 ? -1.194 -20.266 -48.375 1 95.75 444 LYS B CA 1
ATOM 7834 C C . LYS B 1 444 ? -1.14 -18.766 -48.094 1 95.75 444 LYS B C 1
ATOM 7836 O O . LYS B 1 444 ? -2.178 -18.125 -47.938 1 95.75 444 LYS B O 1
ATOM 7841 N N . GLY B 1 445 ? 0.164 -18.266 -48 1 96.38 445 GLY B N 1
ATOM 7842 C CA . GLY B 1 445 ? 0.281 -16.828 -47.812 1 96.38 445 GLY B CA 1
ATOM 7843 C C . GLY B 1 445 ? 1.533 -16.438 -47.031 1 96.38 445 GLY B C 1
ATOM 7844 O O . GLY B 1 445 ? 2.441 -17.25 -46.875 1 96.38 445 GLY B O 1
ATOM 7845 N N . LYS B 1 446 ? 1.522 -15.156 -46.719 1 97.81 446 LYS B N 1
ATOM 7846 C CA . LYS B 1 446 ? 2.65 -14.594 -45.969 1 97.81 446 LYS B CA 1
ATOM 7847 C C . LYS B 1 446 ? 2.391 -14.617 -44.469 1 97.81 446 LYS B C 1
ATOM 7849 O O . LYS B 1 446 ? 1.268 -14.367 -44.031 1 97.81 446 LYS B O 1
ATOM 7854 N N . TYR B 1 447 ? 3.375 -15.031 -43.781 1 98.19 447 TYR B N 1
ATOM 7855 C CA . TYR B 1 447 ? 3.332 -15.055 -42.312 1 98.19 447 TYR B CA 1
ATOM 7856 C C . TYR B 1 447 ? 4.539 -14.336 -41.719 1 98.19 447 TYR B C 1
ATOM 7858 O O . TYR B 1 447 ? 5.602 -14.281 -42.344 1 98.19 447 TYR B O 1
ATOM 7866 N N . LEU B 1 448 ? 4.328 -13.719 -40.625 1 98.56 448 LEU B N 1
ATOM 7867 C CA . LEU B 1 448 ? 5.43 -13.305 -39.75 1 98.56 448 LEU B CA 1
ATOM 7868 C C . LEU B 1 448 ? 5.707 -14.359 -38.688 1 98.56 448 LEU B C 1
ATOM 7870 O O . LEU B 1 448 ? 4.836 -14.672 -37.875 1 98.56 448 LEU B O 1
ATOM 7874 N N . LEU B 1 449 ? 6.852 -14.969 -38.719 1 98.44 449 LEU B N 1
ATOM 7875 C CA . LEU B 1 449 ? 7.258 -15.945 -37.719 1 98.44 449 LEU B CA 1
ATOM 7876 C C . LEU B 1 449 ? 8.031 -15.281 -36.594 1 98.44 449 LEU B C 1
ATOM 7878 O O . LEU B 1 449 ? 9.133 -14.766 -36.781 1 98.44 449 LEU B O 1
ATOM 7882 N N . GLU B 1 450 ? 7.414 -15.242 -35.406 1 98.62 450 GLU B N 1
ATOM 7883 C CA . GLU B 1 450 ? 8.102 -14.836 -34.188 1 98.62 450 GLU B CA 1
ATOM 7884 C C . GLU B 1 450 ? 8.539 -16.047 -33.344 1 98.62 450 GLU B C 1
ATOM 7886 O O . GLU B 1 450 ? 7.766 -16.984 -33.156 1 98.62 450 GLU B O 1
ATOM 7891 N N . ILE B 1 451 ? 9.773 -16.047 -32.906 1 98.5 451 ILE B N 1
ATOM 7892 C CA . ILE B 1 451 ? 10.273 -17.109 -32.031 1 98.5 451 ILE B CA 1
ATOM 7893 C C . ILE B 1 451 ? 10.602 -16.531 -30.656 1 98.5 451 ILE B C 1
ATOM 7895 O O . ILE B 1 451 ? 11.383 -15.594 -30.547 1 98.5 451 ILE B O 1
ATOM 7899 N N . TYR B 1 452 ? 9.922 -17.078 -29.656 1 98.69 452 TYR B N 1
ATOM 7900 C CA . TYR B 1 452 ? 10.172 -16.719 -28.266 1 98.69 452 TYR B CA 1
ATOM 7901 C C . TYR B 1 452 ? 10.953 -17.828 -27.562 1 98.69 452 TYR B C 1
ATOM 7903 O O . TYR B 1 452 ? 10.859 -19 -27.922 1 98.69 452 TYR B O 1
ATOM 7911 N N . LYS B 1 453 ? 11.719 -17.406 -26.547 1 98.69 453 LYS B N 1
ATOM 7912 C CA . LYS B 1 453 ? 12.5 -18.422 -25.844 1 98.69 453 LYS B CA 1
ATOM 7913 C C . LYS B 1 453 ? 12.68 -18.031 -24.375 1 98.69 453 LYS B C 1
ATOM 7915 O O . LYS B 1 453 ? 12.852 -16.859 -24.047 1 98.69 453 LYS B O 1
ATOM 7920 N N . VAL B 1 454 ? 12.57 -18.984 -23.484 1 98.75 454 VAL B N 1
ATOM 7921 C CA . VAL B 1 454 ? 12.969 -18.953 -22.078 1 98.75 454 VAL B CA 1
ATOM 7922 C C . VAL B 1 454 ? 13.906 -20.109 -21.781 1 98.75 454 VAL B C 1
ATOM 7924 O O . VAL B 1 454 ? 13.648 -21.25 -22.188 1 98.75 454 VAL B O 1
ATOM 7927 N N . GLY B 1 455 ? 14.961 -19.906 -21.188 1 98.44 455 GLY B N 1
ATOM 7928 C CA . GLY B 1 455 ? 15.977 -20.875 -20.812 1 98.44 455 GLY B CA 1
ATOM 7929 C C . GLY B 1 455 ? 17.219 -20.25 -20.219 1 98.44 455 GLY B C 1
ATOM 7930 O O . GLY B 1 455 ? 17.188 -19.094 -19.797 1 98.44 455 GLY B O 1
ATOM 7931 N N . TYR B 1 456 ? 18.297 -21.016 -20.109 1 98.31 456 TYR B N 1
ATOM 7932 C CA . TYR B 1 456 ? 19.547 -20.531 -19.531 1 98.31 456 TYR B CA 1
ATOM 7933 C C . TYR B 1 456 ? 20.016 -19.266 -20.25 1 98.31 456 TYR B C 1
ATOM 7935 O O . TYR B 1 456 ? 20.266 -19.297 -21.453 1 98.31 456 TYR B O 1
ATOM 7943 N N . LYS B 1 457 ? 20 -18.094 -19.562 1 98.25 457 LYS B N 1
ATOM 7944 C CA . LYS B 1 457 ? 20.5 -16.781 -19.969 1 98.25 457 LYS B CA 1
ATOM 7945 C C . LYS B 1 457 ? 19.578 -16.125 -20.984 1 98.25 457 LYS B C 1
ATOM 7947 O O . LYS B 1 457 ? 19.938 -15.125 -21.609 1 98.25 457 LYS B O 1
ATOM 7952 N N . VAL B 1 458 ? 18.391 -16.672 -21.266 1 98.5 458 VAL B N 1
ATOM 7953 C CA . VAL B 1 458 ? 17.328 -16.047 -22.062 1 98.5 458 VAL B CA 1
ATOM 7954 C C . VAL B 1 458 ? 16.062 -15.922 -21.234 1 98.5 458 VAL B C 1
ATOM 7956 O O . VAL B 1 458 ? 15.422 -16.922 -20.906 1 98.5 458 VAL B O 1
ATOM 7959 N N . ASN B 1 459 ? 15.688 -14.609 -21.016 1 98.75 459 ASN B N 1
ATOM 7960 C CA . ASN B 1 459 ? 14.617 -14.383 -20.062 1 98.75 459 ASN B CA 1
ATOM 7961 C C . ASN B 1 459 ? 14.867 -15.148 -18.75 1 98.75 459 ASN B C 1
ATOM 7963 O O . ASN B 1 459 ? 13.984 -15.859 -18.266 1 98.75 459 ASN B O 1
ATOM 7967 N N . ASP B 1 460 ? 16.047 -15.078 -18.312 1 98.75 460 ASP B N 1
ATOM 7968 C CA . ASP B 1 460 ? 16.641 -15.68 -17.125 1 98.75 460 ASP B CA 1
ATOM 7969 C C . ASP B 1 460 ? 17.234 -14.617 -16.203 1 98.75 460 ASP B C 1
ATOM 7971 O O . ASP B 1 460 ? 18.453 -14.5 -16.094 1 98.75 460 ASP B O 1
ATOM 7975 N N . ALA B 1 461 ? 16.391 -13.93 -15.5 1 98.88 461 ALA B N 1
ATOM 7976 C CA . ALA B 1 461 ? 16.766 -12.766 -14.695 1 98.88 461 ALA B CA 1
ATOM 7977 C C . ALA B 1 461 ? 17.781 -13.156 -13.617 1 98.88 461 ALA B C 1
ATOM 7979 O O . ALA B 1 461 ? 18.656 -12.359 -13.266 1 98.88 461 ALA B O 1
ATOM 7980 N N . TYR B 1 462 ? 17.672 -14.359 -13.07 1 98.62 462 TYR B N 1
ATOM 7981 C CA . TYR B 1 462 ? 18.594 -14.75 -12 1 98.62 462 TYR B CA 1
ATOM 7982 C C . TYR B 1 462 ? 20.016 -14.859 -12.523 1 98.62 462 TYR B C 1
ATOM 7984 O O . TYR B 1 462 ? 20.969 -14.492 -11.82 1 98.62 462 TYR B O 1
ATOM 7992 N N . ALA B 1 463 ? 20.188 -15.422 -13.734 1 98.25 463 ALA B N 1
ATOM 7993 C CA . ALA B 1 463 ? 21.531 -15.469 -14.328 1 98.25 463 ALA B CA 1
ATOM 7994 C C . ALA B 1 463 ? 22.109 -14.07 -14.469 1 98.25 463 ALA B C 1
ATOM 7996 O O . ALA B 1 463 ? 23.312 -13.859 -14.242 1 98.25 463 ALA B O 1
ATOM 7997 N N . ASP B 1 464 ? 21.297 -13.086 -14.898 1 98.5 464 ASP B N 1
ATOM 7998 C CA . ASP B 1 464 ? 21.75 -11.703 -14.977 1 98.5 464 ASP B CA 1
ATOM 7999 C C . ASP B 1 464 ? 22.172 -11.18 -13.602 1 98.5 464 ASP B C 1
ATOM 8001 O O . ASP B 1 464 ? 23.188 -10.508 -13.469 1 98.5 464 ASP B O 1
ATOM 8005 N N . TYR B 1 465 ? 21.438 -11.469 -12.586 1 98.38 465 TYR B N 1
ATOM 8006 C CA . TYR B 1 465 ? 21.719 -11.086 -11.203 1 98.38 465 TYR B CA 1
ATOM 8007 C C . TYR B 1 465 ? 23.031 -11.711 -10.727 1 98.38 465 TYR B C 1
ATOM 8009 O O . TYR B 1 465 ? 23.844 -11.039 -10.102 1 98.38 465 TYR B O 1
ATOM 8017 N N . LEU B 1 466 ? 23.188 -13 -11.07 1 97.69 466 LEU B N 1
ATOM 8018 C CA . LEU B 1 466 ? 24.438 -13.695 -10.734 1 97.69 466 LEU B CA 1
ATOM 8019 C C . LEU B 1 466 ? 25.625 -13.016 -11.398 1 97.69 466 LEU B C 1
ATOM 8021 O O . LEU B 1 466 ? 26.688 -12.859 -10.773 1 97.69 466 LEU B O 1
ATOM 8025 N N . ALA B 1 467 ? 25.406 -12.625 -12.578 1 97.56 467 ALA B N 1
ATOM 8026 C CA . ALA B 1 467 ? 26.484 -12 -13.336 1 97.56 467 ALA B CA 1
ATOM 8027 C C . ALA B 1 467 ? 26.875 -10.656 -12.727 1 97.56 467 ALA B C 1
ATOM 8029 O O . ALA B 1 467 ? 28 -10.172 -12.945 1 97.56 467 ALA B O 1
ATOM 8030 N N . MET B 1 468 ? 25.984 -10.094 -11.945 1 97.25 468 MET B N 1
ATOM 8031 C CA . MET B 1 468 ? 26.266 -8.836 -11.25 1 97.25 468 MET B CA 1
ATOM 8032 C C . MET B 1 468 ? 26.875 -9.102 -9.883 1 97.25 468 MET B C 1
ATOM 8034 O O . MET B 1 468 ? 27.016 -8.18 -9.07 1 97.25 468 MET B O 1
ATOM 8038 N N . ASN B 1 469 ? 27.156 -10.359 -9.617 1 97.38 469 ASN B N 1
ATOM 8039 C CA . ASN B 1 469 ? 27.734 -10.797 -8.352 1 97.38 469 ASN B CA 1
ATOM 8040 C C . ASN B 1 469 ? 26.75 -10.68 -7.199 1 97.38 469 ASN B C 1
ATOM 8042 O O . ASN B 1 469 ? 27.125 -10.328 -6.082 1 97.38 469 ASN B O 1
ATOM 8046 N N . LYS B 1 470 ? 25.453 -10.711 -7.445 1 96.94 470 LYS B N 1
ATOM 8047 C CA . LYS B 1 470 ? 24.344 -10.852 -6.5 1 96.94 470 LYS B CA 1
ATOM 8048 C C . LYS B 1 470 ? 24.359 -9.727 -5.465 1 96.94 470 LYS B C 1
ATOM 8050 O O . LYS B 1 470 ? 24.344 -9.984 -4.258 1 96.94 470 LYS B O 1
ATOM 8055 N N . PRO B 1 471 ? 24.297 -8.492 -5.934 1 97 471 PRO B N 1
ATOM 8056 C CA . PRO B 1 471 ? 24.25 -7.418 -4.938 1 97 471 PRO B CA 1
ATOM 8057 C C . PRO B 1 471 ? 23.062 -7.527 -3.99 1 97 471 PRO B C 1
ATOM 8059 O O . PRO B 1 471 ? 21.969 -7.934 -4.41 1 97 471 PRO B O 1
ATOM 8062 N N . SER B 1 472 ? 23.219 -7.141 -2.725 1 95.62 472 SER B N 1
ATOM 8063 C CA . SER B 1 472 ? 22.156 -7.199 -1.735 1 95.62 472 SER B CA 1
ATOM 8064 C C . SER B 1 472 ? 21.016 -6.246 -2.09 1 95.62 472 SER B C 1
ATOM 8066 O O . SER B 1 472 ? 19.859 -6.484 -1.731 1 95.62 472 SER B O 1
ATOM 8068 N N . GLN B 1 473 ? 21.406 -5.168 -2.707 1 95.88 473 GLN B N 1
ATOM 8069 C CA . GLN B 1 473 ? 20.469 -4.172 -3.213 1 95.88 473 GLN B CA 1
ATOM 8070 C C . GLN B 1 473 ? 20.75 -3.85 -4.68 1 95.88 473 GLN B C 1
ATOM 8072 O O . GLN B 1 473 ? 21.906 -3.775 -5.094 1 95.88 473 GLN B O 1
ATOM 8077 N N . LEU B 1 474 ? 19.656 -3.602 -5.406 1 98.12 474 LEU B N 1
ATOM 8078 C CA . LEU B 1 474 ? 19.828 -3.197 -6.793 1 98.12 474 LEU B CA 1
ATOM 8079 C C . LEU B 1 474 ? 19.672 -1.688 -6.945 1 98.12 474 LEU B C 1
ATOM 8081 O O . LEU B 1 474 ? 18.781 -1.091 -6.34 1 98.12 474 LEU B O 1
ATOM 8085 N N . THR B 1 475 ? 20.562 -1.09 -7.727 1 97.75 475 THR B N 1
ATOM 8086 C CA . THR B 1 475 ? 20.359 0.292 -8.141 1 97.75 475 THR B CA 1
ATOM 8087 C C . THR B 1 475 ? 19.234 0.383 -9.164 1 97.75 475 THR B C 1
ATOM 8089 O O . THR B 1 475 ? 18.797 -0.634 -9.711 1 97.75 475 THR B O 1
ATOM 8092 N N . ARG B 1 476 ? 18.797 1.587 -9.414 1 97.44 476 ARG B N 1
ATOM 8093 C CA . ARG B 1 476 ? 17.781 1.8 -10.438 1 97.44 476 ARG B CA 1
ATOM 8094 C C . ARG B 1 476 ? 18.281 1.323 -11.797 1 97.44 476 ARG B C 1
ATOM 8096 O O . ARG B 1 476 ? 17.531 0.703 -12.555 1 97.44 476 ARG B O 1
ATOM 8103 N N . GLU B 1 477 ? 19.516 1.602 -12.109 1 98 477 GLU B N 1
ATOM 8104 C CA . GLU B 1 477 ? 20.109 1.216 -13.383 1 98 477 GLU B CA 1
ATOM 8105 C C . GLU B 1 477 ? 20.188 -0.302 -13.523 1 98 477 GLU B C 1
ATOM 8107 O O . GLU B 1 477 ? 19.891 -0.848 -14.594 1 98 477 GLU B O 1
ATOM 8112 N N . GLN B 1 478 ? 20.547 -0.928 -12.445 1 98.56 478 GLN B N 1
ATOM 8113 C CA . GLN B 1 478 ? 20.641 -2.385 -12.469 1 98.56 478 GLN B CA 1
ATOM 8114 C C . GLN B 1 478 ? 19.266 -3.018 -12.672 1 98.56 478 GLN B C 1
ATOM 8116 O O . GLN B 1 478 ? 19.125 -3.973 -13.438 1 98.56 478 GLN B O 1
ATOM 8121 N N . VAL B 1 479 ? 18.234 -2.512 -12 1 98.69 479 VAL B N 1
ATOM 8122 C CA . VAL B 1 479 ? 16.859 -2.998 -12.172 1 98.69 479 VAL B CA 1
ATOM 8123 C C . VAL B 1 479 ? 16.438 -2.842 -13.633 1 98.69 479 VAL B C 1
ATOM 8125 O O . VAL B 1 479 ? 15.93 -3.785 -14.242 1 98.69 479 VAL B O 1
ATOM 8128 N N . ASN B 1 480 ? 16.719 -1.673 -14.195 1 98.44 480 ASN B N 1
ATOM 8129 C CA . ASN B 1 480 ? 16.328 -1.396 -15.578 1 98.44 480 ASN B CA 1
ATOM 8130 C C . ASN B 1 480 ? 17.031 -2.32 -16.562 1 98.44 480 ASN B C 1
ATOM 8132 O O . ASN B 1 480 ? 16.422 -2.799 -17.516 1 98.44 480 ASN B O 1
ATOM 8136 N N . LEU B 1 481 ? 18.281 -2.551 -16.328 1 98.56 481 LEU B N 1
ATOM 8137 C CA . LEU B 1 481 ? 19.062 -3.424 -17.203 1 98.56 481 LEU B CA 1
ATOM 8138 C C . LEU B 1 481 ? 18.5 -4.84 -17.188 1 98.56 481 LEU B C 1
ATOM 8140 O O . LEU B 1 481 ? 18.328 -5.445 -18.25 1 98.56 481 LEU B O 1
ATOM 8144 N N . ILE B 1 482 ? 18.219 -5.359 -16.031 1 98.81 482 ILE B N 1
ATOM 8145 C CA . ILE B 1 482 ? 17.688 -6.715 -15.938 1 98.81 482 ILE B CA 1
ATOM 8146 C C . ILE B 1 482 ? 16.312 -6.781 -16.609 1 98.81 482 ILE B C 1
ATOM 8148 O O . ILE B 1 482 ? 16.031 -7.73 -17.344 1 98.81 482 ILE B O 1
ATOM 8152 N N . LYS B 1 483 ? 15.5 -5.766 -16.391 1 98.81 483 LYS B N 1
ATOM 8153 C CA . LYS B 1 483 ? 14.172 -5.73 -17 1 98.81 483 LYS B CA 1
ATOM 8154 C C . LYS B 1 483 ? 14.266 -5.699 -18.531 1 98.81 483 LYS B C 1
ATOM 8156 O O . LYS B 1 483 ? 13.516 -6.395 -19.219 1 98.81 483 LYS B O 1
ATOM 8161 N N . GLU B 1 484 ? 15.164 -4.902 -19.031 1 98.5 484 GLU B N 1
ATOM 8162 C CA . GLU B 1 484 ? 15.328 -4.777 -20.469 1 98.5 484 GLU B CA 1
ATOM 8163 C C . GLU B 1 484 ? 15.734 -6.109 -21.094 1 98.5 484 GLU B C 1
ATOM 8165 O O . GLU B 1 484 ? 15.25 -6.473 -22.172 1 98.5 484 GLU B O 1
ATOM 8170 N N . LYS B 1 485 ? 16.547 -6.836 -20.422 1 98.19 485 LYS B N 1
ATOM 8171 C CA . LYS B 1 485 ? 17.047 -8.109 -20.922 1 98.19 485 LYS B CA 1
ATOM 8172 C C . LYS B 1 485 ? 16 -9.203 -20.797 1 98.19 485 LYS B C 1
ATOM 8174 O O . LYS B 1 485 ? 16.078 -10.227 -21.484 1 98.19 485 LYS B O 1
ATOM 8179 N N . ASN B 1 486 ? 15.094 -9.039 -19.922 1 98.75 486 ASN B N 1
ATOM 8180 C CA . ASN B 1 486 ? 14.109 -10.062 -19.609 1 98.75 486 ASN B CA 1
ATOM 8181 C C . ASN B 1 486 ? 12.688 -9.562 -19.828 1 98.75 486 ASN B C 1
ATOM 8183 O O . ASN B 1 486 ? 11.836 -9.672 -18.938 1 98.75 486 ASN B O 1
ATOM 8187 N N . ASN B 1 487 ? 12.445 -9.031 -21.016 1 98.38 487 ASN B N 1
ATOM 8188 C CA . ASN B 1 487 ? 11.172 -8.367 -21.281 1 98.38 487 ASN B CA 1
ATOM 8189 C C . ASN B 1 487 ? 10.242 -9.258 -22.109 1 98.38 487 ASN B C 1
ATOM 8191 O O . ASN B 1 487 ? 9.125 -8.859 -22.438 1 98.38 487 ASN B O 1
ATOM 8195 N N . GLY B 1 488 ? 10.633 -10.453 -22.469 1 98.38 488 GLY B N 1
ATOM 8196 C CA . GLY B 1 488 ? 9.773 -11.406 -23.156 1 98.38 488 GLY B CA 1
ATOM 8197 C C . GLY B 1 488 ? 9.68 -11.156 -24.641 1 98.38 488 GLY B C 1
ATOM 8198 O O . GLY B 1 488 ? 8.859 -11.773 -25.328 1 98.38 488 GLY B O 1
ATOM 8199 N N . ALA B 1 489 ? 10.531 -10.312 -25.203 1 98.31 489 ALA B N 1
ATOM 8200 C CA . ALA B 1 489 ? 10.516 -10.047 -26.641 1 98.31 489 ALA B CA 1
ATOM 8201 C C . ALA B 1 489 ? 10.953 -11.281 -27.422 1 98.31 489 ALA B C 1
ATOM 8203 O O . ALA B 1 489 ? 11.719 -12.109 -26.922 1 98.31 489 ALA B O 1
ATOM 8204 N N . PRO B 1 490 ? 10.398 -11.422 -28.688 1 98.5 490 PRO B N 1
ATOM 8205 C CA . PRO B 1 490 ? 10.891 -12.531 -29.516 1 98.5 490 PRO B CA 1
ATOM 8206 C C . PRO B 1 490 ? 12.391 -12.445 -29.781 1 98.5 490 PRO B C 1
ATOM 8208 O O . PRO B 1 490 ? 12.93 -11.352 -29.969 1 98.5 490 PRO B O 1
ATOM 8211 N N . ILE B 1 491 ? 13.016 -13.586 -29.797 1 97.56 491 ILE B N 1
ATOM 8212 C CA . ILE B 1 491 ? 14.453 -13.609 -30.031 1 97.56 491 ILE B CA 1
ATOM 8213 C C . ILE B 1 491 ? 14.727 -13.508 -31.531 1 97.56 491 ILE B C 1
ATOM 8215 O O . ILE B 1 491 ? 15.859 -13.219 -31.938 1 97.56 491 ILE B O 1
ATOM 8219 N N . SER B 1 492 ? 13.711 -13.797 -32.344 1 97.06 492 SER B N 1
ATOM 8220 C CA . SER B 1 492 ? 13.805 -13.656 -33.781 1 97.06 492 SER B CA 1
ATOM 8221 C C . SER B 1 492 ? 12.445 -13.375 -34.406 1 97.06 492 SER B C 1
ATOM 8223 O O . SER B 1 492 ? 11.414 -13.805 -33.906 1 97.06 492 SER B O 1
ATOM 8225 N N . THR B 1 493 ? 12.438 -12.625 -35.469 1 98 493 THR B N 1
ATOM 8226 C CA . THR B 1 493 ? 11.273 -12.359 -36.312 1 98 493 THR B CA 1
ATOM 8227 C C . THR B 1 493 ? 11.625 -12.523 -37.781 1 98 493 THR B C 1
ATOM 8229 O O . THR B 1 493 ? 12.625 -11.984 -38.25 1 98 493 THR B O 1
ATOM 8232 N N . GLU B 1 494 ? 10.812 -13.297 -38.469 1 97.62 494 GLU B N 1
ATOM 8233 C CA . GLU B 1 494 ? 11.078 -13.609 -39.844 1 97.62 494 GLU B CA 1
ATOM 8234 C C . GLU B 1 494 ? 9.797 -13.578 -40.688 1 97.62 494 GLU B C 1
ATOM 8236 O O . GLU B 1 494 ? 8.766 -14.094 -40.25 1 97.62 494 GLU B O 1
ATOM 8241 N N . LYS B 1 495 ? 9.969 -12.992 -41.906 1 98.06 495 LYS B N 1
ATOM 8242 C CA . LYS B 1 495 ? 8.883 -13.133 -42.875 1 98.06 495 LYS B CA 1
ATOM 8243 C C . LYS B 1 495 ? 8.992 -14.453 -43.625 1 98.06 495 LYS B C 1
ATOM 8245 O O . LYS B 1 495 ? 10.047 -14.766 -44.188 1 98.06 495 LYS B O 1
ATOM 8250 N N . ILE B 1 496 ? 7.926 -15.211 -43.625 1 97.69 496 ILE B N 1
ATOM 8251 C CA . ILE B 1 496 ? 7.957 -16.484 -44.344 1 97.69 496 ILE B CA 1
ATOM 8252 C C . ILE B 1 496 ? 6.734 -16.578 -45.25 1 97.69 496 ILE B C 1
ATOM 8254 O O . ILE B 1 496 ? 5.758 -15.852 -45.062 1 97.69 496 ILE B O 1
ATOM 8258 N N . THR B 1 497 ? 6.852 -17.453 -46.219 1 97.56 497 THR B N 1
ATOM 8259 C CA . THR B 1 497 ? 5.75 -17.719 -47.125 1 97.56 497 THR B CA 1
ATOM 8260 C C . THR B 1 497 ? 5.371 -19.188 -47.125 1 97.56 497 THR B C 1
ATOM 8262 O O . THR B 1 497 ? 6.238 -20.062 -47.25 1 97.56 497 THR B O 1
ATOM 8265 N N . ILE B 1 498 ? 4.184 -19.438 -46.906 1 97 498 ILE B N 1
ATOM 8266 C CA . ILE B 1 498 ? 3.627 -20.781 -47.031 1 97 498 ILE B CA 1
ATOM 8267 C C . ILE B 1 498 ? 3.076 -20.953 -48.438 1 97 498 ILE B C 1
ATOM 8269 O O . ILE B 1 498 ? 2.207 -20.188 -48.875 1 97 498 ILE B O 1
ATOM 8273 N N . ASP B 1 499 ? 3.508 -22.016 -49.156 1 95.06 499 ASP B N 1
ATOM 8274 C CA . ASP B 1 499 ? 3.094 -22.203 -50.531 1 95.06 499 ASP B CA 1
ATOM 8275 C C . ASP B 1 499 ? 1.82 -23.047 -50.625 1 95.06 499 ASP B C 1
ATOM 8277 O O . ASP B 1 499 ? 1.127 -23.234 -49.625 1 95.06 499 ASP B O 1
ATOM 8281 N N . GLY B 1 500 ? 1.53 -23.453 -51.812 1 92.81 500 GLY B N 1
ATOM 8282 C CA . GLY B 1 500 ? 0.285 -24.156 -52.062 1 92.81 500 GLY B CA 1
ATOM 8283 C C . GLY B 1 500 ? 0.224 -25.516 -51.406 1 92.81 500 GLY B C 1
ATOM 8284 O O . GLY B 1 500 ? -0.86 -26.078 -51.219 1 92.81 500 GLY B O 1
ATOM 8285 N N . LYS B 1 501 ? 1.362 -26.047 -51.031 1 93.69 501 LYS B N 1
ATOM 8286 C CA . LYS B 1 501 ? 1.397 -27.328 -50.312 1 93.69 501 LYS B CA 1
ATOM 8287 C C . LYS B 1 501 ? 0.915 -27.172 -48.875 1 93.69 501 LYS B C 1
ATOM 8289 O O . LYS B 1 501 ? 0.537 -28.156 -48.219 1 93.69 501 LYS B O 1
ATOM 8294 N N . GLY B 1 502 ? 1.084 -25.922 -48.375 1 95.81 502 GLY B N 1
ATOM 8295 C CA . GLY B 1 502 ? 0.547 -25.594 -47.062 1 95.81 502 GLY B CA 1
ATOM 8296 C C . GLY B 1 502 ? 1.372 -26.156 -45.906 1 95.81 502 GLY B C 1
ATOM 8297 O O . GLY B 1 502 ? 0.839 -26.453 -44.844 1 95.81 502 GLY B O 1
ATOM 8298 N N . THR B 1 503 ? 2.654 -26.359 -46.125 1 96.19 503 THR B N 1
ATOM 8299 C CA . THR B 1 503 ? 3.473 -27 -45.094 1 96.19 503 THR B CA 1
ATOM 8300 C C . THR B 1 503 ? 4.5 -26.031 -44.531 1 96.19 503 THR B C 1
ATOM 8302 O O . THR B 1 503 ? 5.18 -25.328 -45.281 1 96.19 503 THR B O 1
ATOM 8305 N N . PHE B 1 504 ? 4.484 -25.938 -43.281 1 97.38 504 PHE B N 1
ATOM 8306 C CA . PHE B 1 504 ? 5.562 -25.266 -42.562 1 97.38 504 PHE B CA 1
ATOM 8307 C C . PHE B 1 504 ? 6.492 -26.281 -41.906 1 97.38 504 PHE B C 1
ATOM 8309 O O . PHE B 1 504 ? 6.035 -27.281 -41.344 1 97.38 504 PHE B O 1
ATOM 8316 N N . SER B 1 505 ? 7.781 -26.047 -42 1 96.75 505 SER B N 1
ATOM 8317 C CA . SER B 1 505 ? 8.773 -26.922 -41.375 1 96.75 505 SER B CA 1
ATOM 8318 C C . SER B 1 505 ? 9.969 -26.109 -40.875 1 96.75 505 SER B C 1
ATOM 8320 O O . SER B 1 505 ? 10.531 -25.297 -41.625 1 96.75 505 SER B O 1
ATOM 8322 N N . ARG B 1 506 ? 10.352 -26.328 -39.656 1 95.5 506 ARG B N 1
ATOM 8323 C CA . ARG B 1 506 ? 11.492 -25.656 -39.062 1 95.5 506 ARG B CA 1
ATOM 8324 C C . ARG B 1 506 ? 12.195 -26.562 -38.031 1 95.5 506 ARG B C 1
ATOM 8326 O O . ARG B 1 506 ? 11.539 -27.281 -37.281 1 95.5 506 ARG B O 1
ATOM 8333 N N . GLU B 1 507 ? 13.477 -26.531 -38.062 1 94.12 507 GLU B N 1
ATOM 8334 C CA . GLU B 1 507 ? 14.297 -27.266 -37.094 1 94.12 507 GLU B CA 1
ATOM 8335 C C . GLU B 1 507 ? 15.055 -26.328 -36.188 1 94.12 507 GLU B C 1
ATOM 8337 O O . GLU B 1 507 ? 15.578 -25.297 -36.625 1 94.12 507 GLU B O 1
ATOM 8342 N N . PHE B 1 508 ? 15.078 -26.719 -34.844 1 89.94 508 PHE B N 1
ATOM 8343 C CA . PHE B 1 508 ? 15.766 -25.891 -33.844 1 89.94 508 PHE B CA 1
ATOM 8344 C C . PHE B 1 508 ? 16.562 -26.766 -32.875 1 89.94 508 PHE B C 1
ATOM 8346 O O . PHE B 1 508 ? 16.141 -27.875 -32.562 1 89.94 508 PHE B O 1
ATOM 8353 N N . LYS B 1 509 ? 17.719 -26.156 -32.562 1 93.44 509 LYS B N 1
ATOM 8354 C CA . LYS B 1 509 ? 18.438 -26.766 -31.438 1 93.44 509 LYS B CA 1
ATOM 8355 C C . LYS B 1 509 ? 17.75 -26.438 -30.109 1 93.44 509 LYS B C 1
ATOM 8357 O O . LYS B 1 509 ? 17.25 -25.328 -29.922 1 93.44 509 LYS B O 1
ATOM 8362 N N . ILE B 1 510 ? 17.703 -27.406 -29.188 1 96.25 510 ILE B N 1
ATOM 8363 C CA . ILE B 1 510 ? 17.094 -27.188 -27.891 1 96.25 510 ILE B CA 1
ATOM 8364 C C . ILE B 1 510 ? 18.031 -27.672 -26.781 1 96.25 510 ILE B C 1
ATOM 8366 O O . ILE B 1 510 ? 18.797 -28.625 -26.984 1 96.25 510 ILE B O 1
ATOM 8370 N N . ASN B 1 511 ? 18.094 -26.969 -25.672 1 97.56 511 ASN B N 1
ATOM 8371 C CA . ASN B 1 511 ? 18.812 -27.359 -24.469 1 97.56 511 ASN B CA 1
ATOM 8372 C C . ASN B 1 511 ? 17.844 -27.828 -23.375 1 97.56 511 ASN B C 1
ATOM 8374 O O . ASN B 1 511 ? 16.625 -27.703 -23.531 1 97.56 511 ASN B O 1
ATOM 8378 N N . GLU B 1 512 ? 18.438 -28.422 -22.328 1 97.88 512 GLU B N 1
ATOM 8379 C CA . GLU B 1 512 ? 17.641 -28.797 -21.156 1 97.88 512 GLU B CA 1
ATOM 8380 C C . GLU B 1 512 ? 16.828 -27.609 -20.656 1 97.88 512 GLU B C 1
ATOM 8382 O O . GLU B 1 512 ? 17.359 -26.516 -20.453 1 97.88 512 GLU B O 1
ATOM 8387 N N . ASN B 1 513 ? 15.523 -27.859 -20.531 1 98.38 513 ASN B N 1
ATOM 8388 C CA . ASN B 1 513 ? 14.578 -26.938 -19.906 1 98.38 513 ASN B CA 1
ATOM 8389 C C . ASN B 1 513 ? 14.398 -25.672 -20.75 1 98.38 513 ASN B C 1
ATOM 8391 O O . ASN B 1 513 ? 13.961 -24.641 -20.219 1 98.38 513 ASN B O 1
ATOM 8395 N N . ASP B 1 514 ? 14.711 -25.75 -22 1 98.5 514 ASP B N 1
ATOM 8396 C CA . ASP B 1 514 ? 14.328 -24.672 -22.906 1 98.5 514 ASP B CA 1
ATOM 8397 C C . ASP B 1 514 ? 12.82 -24.641 -23.125 1 98.5 514 ASP B C 1
ATOM 8399 O O . ASP B 1 514 ? 12.188 -25.703 -23.234 1 98.5 514 ASP B O 1
ATOM 8403 N N . VAL B 1 515 ? 12.281 -23.469 -23.156 1 98.81 515 VAL B N 1
ATOM 8404 C CA . VAL B 1 515 ? 10.914 -23.203 -23.594 1 98.81 515 VAL B CA 1
ATOM 8405 C C . VAL B 1 515 ? 10.945 -22.344 -24.859 1 98.81 515 VAL B C 1
ATOM 8407 O O . VAL B 1 515 ? 11.578 -21.297 -24.891 1 98.81 515 VAL B O 1
ATOM 8410 N N . VAL B 1 516 ? 10.273 -22.844 -25.906 1 98.56 516 VAL B N 1
ATOM 8411 C CA . VAL B 1 516 ? 10.273 -22.125 -27.188 1 98.56 516 VAL B CA 1
ATOM 8412 C C . VAL B 1 516 ? 8.844 -21.984 -27.703 1 98.56 516 VAL B C 1
ATOM 8414 O O . VAL B 1 516 ? 8.047 -22.922 -27.609 1 98.56 516 VAL B O 1
ATOM 8417 N N . MET B 1 517 ? 8.516 -20.812 -28.219 1 98.75 517 MET B N 1
ATOM 8418 C CA . MET B 1 517 ? 7.242 -20.625 -28.891 1 98.75 517 MET B CA 1
ATOM 8419 C C . MET B 1 517 ? 7.453 -20.141 -30.328 1 98.75 517 MET B C 1
ATOM 8421 O O . MET B 1 517 ? 8.219 -19.203 -30.562 1 98.75 517 MET B O 1
ATOM 8425 N N . LEU B 1 518 ? 6.863 -20.828 -31.234 1 98.62 518 LEU B N 1
ATOM 8426 C CA . LEU B 1 518 ? 6.699 -20.344 -32.594 1 98.62 518 LEU B CA 1
ATOM 8427 C C . LEU B 1 518 ? 5.328 -19.703 -32.781 1 98.62 518 LEU B C 1
ATOM 8429 O O . LEU B 1 518 ? 4.301 -20.344 -32.594 1 98.62 518 LEU B O 1
ATOM 8433 N N . ASN B 1 519 ? 5.332 -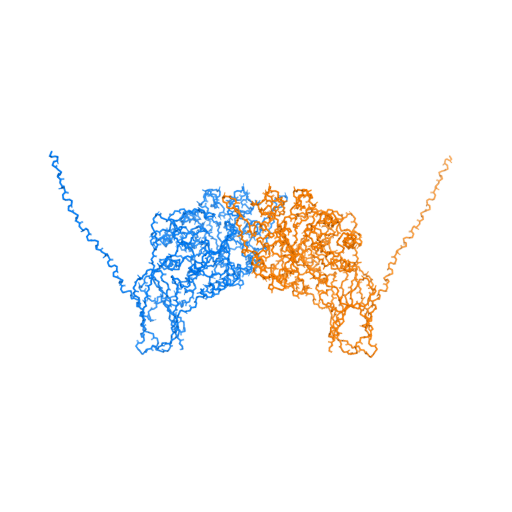18.469 -33.094 1 98.69 519 ASN B N 1
ATOM 8434 C CA . ASN B 1 519 ? 4.113 -17.734 -33.375 1 98.69 519 ASN B CA 1
ATOM 8435 C C . ASN B 1 519 ? 4.059 -17.312 -34.844 1 98.69 519 ASN B C 1
ATOM 8437 O O . ASN B 1 519 ? 4.789 -16.406 -35.25 1 98.69 519 ASN B O 1
ATOM 8441 N N . LEU B 1 520 ? 3.311 -18.016 -35.625 1 98.62 520 LEU B N 1
ATOM 8442 C CA . LEU B 1 520 ? 3.102 -17.703 -37.031 1 98.62 520 LEU B CA 1
ATOM 8443 C C . LEU B 1 520 ? 1.894 -16.781 -37.188 1 98.62 520 LEU B C 1
ATOM 8445 O O . LEU B 1 520 ? 0.75 -17.234 -37.094 1 98.62 520 LEU B O 1
ATOM 8449 N N . ILE B 1 521 ? 2.139 -15.547 -37.5 1 98.5 521 ILE B N 1
ATOM 8450 C CA . ILE B 1 521 ? 1.1 -14.531 -37.625 1 98.5 521 ILE B CA 1
ATOM 8451 C C . ILE B 1 521 ? 0.737 -14.312 -39.094 1 98.5 521 ILE B C 1
ATOM 8453 O O . ILE B 1 521 ? 1.559 -13.828 -39.875 1 98.5 521 ILE B O 1
ATOM 8457 N N . LYS B 1 522 ? -0.376 -14.641 -39.375 1 97.25 522 LYS B N 1
ATOM 8458 C CA . LYS B 1 522 ? -0.818 -14.445 -40.75 1 97.25 522 LYS B CA 1
ATOM 8459 C C . LYS B 1 522 ? -0.875 -12.961 -41.125 1 97.25 522 LYS B C 1
ATOM 8461 O O . LYS B 1 522 ? -1.34 -12.148 -40.312 1 97.25 522 LYS B O 1
ATOM 8466 N N . GLN B 1 523 ? -0.37 -12.688 -42.281 1 96.19 523 GLN B N 1
ATOM 8467 C CA . GLN B 1 523 ? -0.343 -11.297 -42.719 1 96.19 523 GLN B CA 1
ATOM 8468 C C . GLN B 1 523 ? -1.505 -11 -43.656 1 96.19 523 GLN B C 1
ATOM 8470 O O . GLN B 1 523 ? -1.977 -11.883 -44.375 1 96.19 523 GLN B O 1
#

Sequence (1046 aa):
MKRILIVLVLIHSIQIIGQNNNAENRIIKVDYKKEAGKLNTMFKECIGAGRANEGLRADWQQQLALVKKECDFKYIRFHGLLSDDMAVYREDEKGNPEYNYQYVDVLFDYIVSLKMKPFVELGFMPNALASGKETIFWWRGNVTPPKDYKKWEDLVRNLTQHFAARYGDEEVKTWYFEVWNEPNLSPGFWSSTQEEYYKLYDYAARGVKAVNKEYKVGGPATAGSAWVSETIDFCTKNNVPMDFVSTHTYGVKHGYLDEFGTSGTILNQDEWSVSGEIINSRKLIAESAKPNLELHYTEWSSSYTPADPIHDSYHSAAYILQKLKQVGNAANSMSYWVFTDIFEEAGPRFTPFHGGFGLLNTQGIKKPAYFSYYLLNKLGETELQNSDKASWTSKNAKGDVQVLLWDFTNTHPGDKELNQTYYIKDLPSKEKGKVKVEIDGMQKGKYLLEIYKVGYKVNDAYADYLAMNKPSQLTREQVNLIKEKNNGAPISTEKITIDGKGTFSREFKINENDVVMLNLIKQMKRILIVLVLIHSIQIIGQNNNAENRIIKVDYKKEAGKLNTMFKECIGAGRANEGLRADWQQQLALVKKECDFKYIRFHGLLSDDMAVYREDEKGNPEYNYQYVDVLFDYIVSLKMKPFVELGFMPNALASGKETIFWWRGNVTPPKDYKKWEDLVRNLTQHFAARYGDEEVKTWYFEVWNEPNLSPGFWSSTQEEYYKLYDYAARGVKAVNKEYKVGGPATAGSAWVSETIDFCTKNNVPMDFVSTHTYGVKHGYLDEFGTSGTILNQDEWSVSGEIINSRKLIAESAKPNLELHYTEWSSSYTPADPIHDSYHSAAYILQKLKQVGNAANSMSYWVFTDIFEEAGPRFTPFHGGFGLLNTQGIKKPAYFSYYLLNKLGETELQNSDKASWTSKNAKGDVQVLLWDFTNTHPGDKELNQTYYIKDLPSKEKGKVKVEIDGMQKGKYLLEIYKVGYKVNDAYADYLAMNKPSQLTREQVNLIKEKNNGAPISTEKITIDGKGTFSREFKINENDVVMLNLIKQ

Organism: Flavobacterium johnsoniae (strain ATCC 17061 / DSM 2064 / JCM 8514 / BCRC 14874 / CCUG 350202 / NBRC 14942 / NCIMB 11054 / UW101) (NCBI:txid376686)

Nearest PDB structures (foldseek):
  2bs9-assembly2_E  TM=9.412E-01  e=1.099E-57  Geobacillus stearothermophilus
  2bfg-assembly2_H  TM=9.389E-01  e=7.524E-57  Geobacillus stearothermophilus
  1px8-assembly1_A  TM=9.305E-01  e=1.199E-56  Thermoanaerobacterium saccharolyticum
  6yyi-assembly1_B  TM=9.251E-01  e=5.959E-57  Dictyoglomus thermophilum H-6-12
  1w91-assembly2_F  TM=9.366E-01  e=9.227E-56  Geobacillus stearothermophilus

Radius of gyration: 34.64 Å; Cα contacts (8 Å, |Δi|>4): 2422; chains: 2; bounding box: 110×128×116 Å

Secondary structure (DSSP, 8-state):
-------------------------EEEEEETT-EEEEPP-GGGSEEEEEEGGGGGBHHHHHHHHHHHHHH---EEEEE-TTSGGGT-EEE-TTS-EEE--HHHHHHHHHHHHTT-EEEEEE-SB-GGGBSS--EETTTTEE-SPBS-HHHHHHHHHHHHHHHHHHH-HHHHTT-EEEE-S-TTSTTTT-SS-HHHHHHHHHHHHHHHHHH-TTSEEEEEEEGGGTTHHHHHHHHHHTT----EEEEEEESBSS-S--TTS-S---B---TTTTHHHHHHHHHHHHTSS-TT-EEEEEEEES-SSTT-GGGGSTHHHHHHHHHHHHHTTS-SEEEES-SBS---TT-S-SSS-S--S-SB-TT-PBPHHHHHHHHHTTS-SEEEP---TTEEEEE-TTS-EEEEEE-------GGGS-HHHHTTS--PPPEEEEEEEEEESPPSEEEEEEEEEEBTTBS-HHHHHHHTT--SS--HHHHHHHHHHTS---SEEEEEEE-TT--EEEEEEEETT-EEEEEEEE-/-------------------------EEEEEETT-EEEEPP-GGGSEEEEEEGGGGGBHHHHHHHHHHHHHH---EEEEE-TTSGGGT-EEE-TTS-EEE--HHHHHHHHHHHHTT-EEEEEE-SB-GGGBSS--EETTTTEE-SPBS-HHHHHHHHHHHHHHHHHHH-HHHHTTSEEEE-S-TTSTTTT-SS-HHHHHHHHHHHHHHHHHH-TTSEEEEEEEGGGTTHHHHHHHHHHHT----EEEEEEESBSS-S--TTS-S---B---TTTTHHHHHHHHHHHHTSS-TT-EEEEEEEES-SSTT-GGGGSTHHHHHHHHHHHHHTTS-SEEEES-SBS---TT-S-SSS-S--S-SB-TT-PBPHHHHHHHHHTTS-SEEEP---TTEEEEE-TTS-EEEEEE-------GGGS-HHHHTTS--PPPEEEEEEEEEESPPSEEEEEEEEEEBTTBS-HHHHHHHTT--SS--HHHHHHHHHHTS---SEEEEEEE-TT--EEEEEEEETT-EEEEEEEE-

Foldseek 3Di:
DPPPPPPPPPPPPPPPPPPPPPLPAAEWEFAPPFFPWFDQLQAQAEAEDEAQLLLLDPLNLVLVLVLCVQLVRAEYEYADCPECVQPQWAADPVRHIDGDRVSVCSRQVSCVVSNHAYQAEDDDDYPRQFPDQQAAFPSTTHAGAGPDLLVLLQSLLVVLLVCCVPPNPVRQLVYEYEYFAACVDDPPNHPDDPVSSLSSQQSNQCSNVVNPVSGAYAEDNHEPLPCLQVSLVVCVVVVGDHQAYEYAFAQWDDDGDDLQQPDFTFGHPDLCGPLVSLLVSLVSCCPHPRNPHAYEHQEYAHDNGQQFLVLQFLLRLLSSLLSVLSNPPSHSHYHQPHAEQSHRRNHDDQAQRRNGSHCATPLRAGGNNSVSSSLVSVAAGIWTDIPDSFWTWHAHPQQKIKIKGWARDPDGPPPPDTSNPPSLDQDDWAWSFKYKYKYFDGDWAKWKKFKWKGDRQQLNLSVLCVVVVRDSDDDPVSSVVSCVRNVRGGPDIDMDTQHPRRMDMDMDIHTHGMIMMIIIGGD/DPPPPPPPPPPPPPPPPPPPPPLPAAEWEFAPVFFPWFDQLQAQAEAEDEALLLLLDPLNLVLVLVLCVQLVRAEYEYADCPECVQPQWAADPVRHIDGDCVSVCSRQVSCVVSNHAYQAEDDDDYPRQFPDQQAAFPSTTHAGAGPDLLVLLQSLLVVLLVCCVPPNPVRQLPYEYEYFAACVDDPPNHPDDPVSSLSSQQSNQCSNVVNPVSGAYAEDNHEPLPCLQVSLCVCVVVVGDHQAYEYAFAQWDDDGDDLQQPDFTFGHPDLCGPLVSLLVSLVSCCPHPRNPHAYEHQEYAHDNGQFQLVLQFLLRLLSSLLSVLSNPPSHSHYHQQHAEQSHRRNHDDQFQRRNGSHCATPLRAGGNNSVSSSLVSVAARIWTDIPDSFWTWHAHPQQKIKIKGWARDPDGPPPPDTSNPPSLDQDDWAWSFKYKYKYFDGDWAKWKKFKWKGDRQQLNLSVLCVVVVRDSDDDPVSSVVSCVRNVRGGPDIDMDTQHPRRMDMDMDIHTHGMIMMIIIGGD

pLDDT: mean 94.25, std 13.88, range [20.84, 98.94]